Protein AF-A0A250XSL9-F1 (afdb_monomer_lite)

InterPro domains:
  IPR002489 Glutamate synthase, alpha subunit, C-terminal [PF01493] (192-427)
  IPR002489 Glutamate synthase, alpha subunit, C-terminal [cd00982] (194-427)
  IPR006005 Glutamate synthase, NADH/NADPH, small subunit 1 [TIGR01317] (537-1019)
  IPR009051 Alpha-helical ferredoxin [G3DSA:1.10.1060.10] (529-684)
  IPR023753 FAD/NAD(P)-binding domain [PF07992] (685-1005)
  IPR028261 Dihydroprymidine dehydrogenase domain II [PF14691] (569-672)
  IPR036188 FAD/NAD(P)-binding domain superfamily [G3DSA:3.50.50.60] (685-757)
  IPR036188 FAD/NAD(P)-binding domain superfamily [G3DSA:3.50.50.60] (784-949)
  IPR036188 FAD/NAD(P)-binding domain superfamily [SSF51905] (682-1017)
  IPR036485 Glutamate synthase, alpha subunit, C-terminal domain superfamily [G3DSA:2.160.20.60] (180-446)
  IPR036485 Glutamate synthase, alpha subunit, C-terminal domain superfamily [SSF69336] (193-435)
  IPR051394 Glutamate Synthase [PTHR43100] (193-1020)

Structure (mmCIF, N/CA/C/O backbone):
data_AF-A0A250XSL9-F1
#
_entry.id   AF-A0A250XSL9-F1
#
loop_
_atom_site.group_PDB
_atom_site.id
_atom_site.type_symbol
_atom_site.label_atom_id
_atom_site.label_alt_id
_atom_site.label_comp_id
_atom_site.label_asym_id
_atom_site.label_entity_id
_atom_site.label_seq_id
_atom_site.pdbx_PDB_ins_code
_atom_site.Cartn_x
_atom_site.Cartn_y
_atom_site.Cartn_z
_atom_site.occupancy
_atom_site.B_iso_or_equiv
_atom_site.auth_seq_id
_atom_site.auth_comp_id
_atom_site.auth_asym_id
_atom_site.auth_atom_id
_atom_site.pdbx_PDB_model_num
ATOM 1 N N . GLN A 1 1 ? -48.350 6.895 -41.390 1.00 48.62 1 GLN A N 1
ATOM 2 C CA . GLN A 1 1 ? -46.940 6.586 -41.063 1.00 48.62 1 GLN A CA 1
ATOM 3 C C . GLN A 1 1 ? -46.169 6.403 -42.369 1.00 48.62 1 GLN A C 1
ATOM 5 O O . GLN A 1 1 ? -46.777 5.903 -43.307 1.00 48.62 1 GLN A O 1
ATOM 10 N N . GLY A 1 2 ? -44.898 6.821 -42.458 1.00 54.97 2 GLY A N 1
ATOM 11 C CA . GLY A 1 2 ? -44.020 6.515 -43.608 1.00 54.97 2 GLY A CA 1
ATOM 12 C C . GLY A 1 2 ? -44.234 7.331 -44.894 1.00 54.97 2 GLY A C 1
ATOM 13 O O . GLY A 1 2 ? -43.899 6.854 -45.973 1.00 54.97 2 GLY A O 1
ATOM 14 N N . VAL A 1 3 ? -44.820 8.529 -44.810 1.00 55.56 3 VAL A N 1
ATOM 15 C CA . VAL A 1 3 ? -45.172 9.363 -45.979 1.00 55.56 3 VAL A CA 1
ATOM 16 C C . VAL A 1 3 ? -44.108 10.444 -46.201 1.00 55.56 3 VAL A C 1
ATOM 18 O O . VAL A 1 3 ? -43.655 11.047 -45.232 1.00 55.56 3 VAL A O 1
ATOM 21 N N . SER A 1 4 ? -43.739 10.728 -47.453 1.00 50.84 4 SER A N 1
ATOM 22 C CA . SER A 1 4 ? -42.897 11.870 -47.840 1.00 50.84 4 SER A CA 1
ATOM 23 C C . SER A 1 4 ? -43.729 12.920 -48.588 1.00 50.84 4 SER A C 1
ATOM 25 O O . SER A 1 4 ? -44.455 12.607 -49.528 1.00 50.84 4 SER A O 1
ATOM 27 N N . GLY A 1 5 ? -43.676 14.178 -48.143 1.00 51.62 5 GLY A N 1
ATOM 28 C CA . GLY A 1 5 ? -44.474 15.269 -48.717 1.00 51.62 5 GLY A CA 1
ATOM 29 C C . GLY A 1 5 ? -44.348 16.574 -47.926 1.00 51.62 5 GLY A C 1
ATOM 30 O O . GLY A 1 5 ? -43.840 16.576 -46.808 1.00 51.62 5 GLY A O 1
ATOM 31 N N . CYS A 1 6 ? -44.792 17.703 -48.488 1.00 49.88 6 CYS A N 1
ATOM 32 C CA . CYS A 1 6 ? -44.500 19.026 -47.913 1.00 49.88 6 CYS A CA 1
ATOM 33 C C . CYS A 1 6 ? -45.161 19.288 -46.542 1.00 49.88 6 CYS A C 1
ATOM 35 O O . CYS A 1 6 ? -44.522 19.899 -45.686 1.00 49.88 6 CYS A O 1
ATOM 37 N N . ALA A 1 7 ? -46.395 18.821 -46.305 1.00 60.50 7 ALA A N 1
ATOM 38 C CA . ALA A 1 7 ? -47.134 19.075 -45.056 1.00 60.50 7 ALA A CA 1
ATOM 39 C C . ALA A 1 7 ? -48.167 17.972 -44.711 1.00 60.50 7 ALA A C 1
ATOM 41 O O . ALA A 1 7 ? -49.375 18.212 -44.744 1.00 60.50 7 ALA A O 1
ATOM 42 N N . PRO A 1 8 ? -47.734 16.732 -44.429 1.00 63.97 8 PRO A N 1
ATOM 43 C CA . PRO A 1 8 ? -48.654 15.667 -44.038 1.00 63.97 8 PRO A CA 1
ATOM 44 C C . PRO A 1 8 ? -49.251 15.940 -42.648 1.00 63.97 8 PRO A C 1
ATOM 46 O O . PRO A 1 8 ? -48.515 16.192 -41.693 1.00 63.97 8 PRO A O 1
ATOM 49 N N . SER A 1 9 ? -50.582 15.869 -42.536 1.00 67.88 9 SER A N 1
ATOM 50 C CA . SER A 1 9 ? -51.320 16.171 -41.303 1.00 67.88 9 SER A CA 1
ATOM 51 C C . SER A 1 9 ? -52.315 15.071 -40.925 1.00 67.88 9 SER A C 1
ATOM 53 O O . SER A 1 9 ? -52.887 14.406 -41.789 1.00 67.88 9 SER A O 1
ATOM 55 N N . ALA A 1 10 ? -52.511 14.876 -39.620 1.00 69.75 10 ALA A N 1
ATOM 56 C CA . ALA A 1 10 ? -53.559 14.028 -39.059 1.00 69.75 10 ALA A CA 1
ATOM 57 C C . ALA A 1 10 ? -54.443 14.872 -38.134 1.00 69.75 10 ALA A C 1
ATOM 59 O O . ALA A 1 10 ? -53.939 15.461 -37.178 1.00 69.75 10 ALA A O 1
ATOM 60 N N . VAL A 1 11 ? -55.748 14.934 -38.419 1.00 73.12 11 VAL A N 1
ATOM 61 C CA . VAL A 1 11 ? -56.700 15.790 -37.694 1.00 73.12 11 VAL A CA 1
ATOM 62 C C . VAL A 1 11 ? -57.873 14.963 -37.177 1.00 73.12 11 VAL A C 1
ATOM 64 O O . VAL A 1 11 ? -58.508 14.240 -37.943 1.00 73.12 11 VAL A O 1
ATOM 67 N N . VAL A 1 12 ? -58.177 15.089 -35.884 1.00 61.97 12 VAL A N 1
ATOM 68 C CA . VAL A 1 12 ? -59.376 14.522 -35.250 1.00 61.97 12 VAL A CA 1
ATOM 69 C C . VAL A 1 12 ? -60.209 15.661 -34.671 1.00 61.97 12 VAL A C 1
ATOM 71 O O . VAL A 1 12 ? -59.727 16.406 -33.819 1.00 61.97 12 VAL A O 1
ATOM 74 N N . GLN A 1 13 ? -61.459 15.800 -35.120 1.00 69.00 13 GLN A N 1
ATOM 75 C CA . GLN A 1 13 ? -62.315 16.926 -34.744 1.00 69.00 13 GLN A CA 1
ATOM 76 C C . GLN A 1 13 ? -63.750 16.490 -34.420 1.00 69.00 13 GLN A C 1
ATOM 78 O O . GLN A 1 13 ? -64.330 15.700 -35.161 1.00 69.00 13 GLN A O 1
ATOM 83 N N . GLY A 1 14 ? -64.328 17.018 -33.332 1.00 50.34 14 GLY A N 1
ATOM 84 C CA . GLY A 1 14 ? -65.764 16.881 -33.030 1.00 50.34 14 GLY A CA 1
ATOM 85 C C . GLY A 1 14 ? -66.221 15.501 -32.538 1.00 50.34 14 GLY A C 1
ATOM 86 O O . GLY A 1 14 ? -67.365 15.119 -32.771 1.00 50.34 14 GLY A O 1
ATOM 87 N N . VAL A 1 15 ? -65.338 14.728 -31.898 1.00 58.12 15 VAL A N 1
ATOM 88 C CA . VAL A 1 15 ? -65.595 13.327 -31.511 1.00 58.12 15 VAL A CA 1
ATOM 89 C C . VAL A 1 15 ? -65.925 13.203 -30.017 1.00 58.12 15 VAL A C 1
ATOM 91 O O . VAL A 1 15 ? -65.317 13.872 -29.180 1.00 58.12 15 VAL A O 1
ATOM 94 N N . THR A 1 16 ? -66.841 12.294 -29.665 1.00 54.81 16 THR A N 1
ATOM 95 C CA . THR A 1 16 ? -67.102 11.862 -28.279 1.00 54.81 16 THR A CA 1
ATOM 96 C C . THR A 1 16 ? -66.730 10.386 -28.123 1.00 54.81 16 THR A C 1
ATOM 98 O O . THR A 1 16 ? -67.286 9.531 -28.808 1.00 54.81 16 THR A O 1
ATOM 101 N N . GLY A 1 17 ? -65.769 10.069 -27.252 1.00 51.25 17 GLY A N 1
ATOM 102 C CA . GLY A 1 17 ? -65.262 8.701 -27.062 1.00 51.25 17 GLY A CA 1
ATOM 103 C C . GLY A 1 17 ? -64.106 8.638 -26.059 1.00 51.25 17 GLY A C 1
ATOM 104 O O . GLY A 1 17 ? -63.530 9.664 -25.716 1.00 51.25 17 GLY A O 1
ATOM 105 N N . CYS A 1 18 ? -63.755 7.451 -25.551 1.00 51.97 18 CYS A N 1
ATOM 106 C CA . CYS A 1 18 ? -62.866 7.336 -24.383 1.00 51.97 18 CYS A CA 1
ATOM 107 C C . CYS A 1 18 ? -61.423 7.840 -24.609 1.00 51.97 18 CYS A C 1
ATOM 109 O O . CYS A 1 18 ? -60.856 8.436 -23.694 1.00 51.97 18 CYS A O 1
ATOM 111 N N . ALA A 1 19 ? -60.831 7.640 -25.793 1.00 62.50 19 ALA A N 1
ATOM 112 C CA . ALA A 1 19 ? -59.433 8.012 -26.066 1.00 62.50 19 ALA A CA 1
ATOM 113 C C . ALA A 1 19 ? -59.150 8.274 -27.564 1.00 62.50 19 ALA A C 1
ATOM 115 O O . ALA A 1 19 ? -58.441 7.500 -28.206 1.00 62.50 19 ALA A O 1
ATOM 116 N N . PRO A 1 20 ? -59.730 9.320 -28.176 1.00 65.44 20 PRO A N 1
ATOM 117 C CA . PRO A 1 20 ? -59.428 9.659 -29.565 1.00 65.44 20 PRO A CA 1
ATOM 118 C C . PRO A 1 20 ? -58.014 10.253 -29.695 1.00 65.44 20 PRO A C 1
ATOM 120 O O . PRO A 1 20 ? -57.646 11.162 -28.950 1.00 65.44 20 PRO A O 1
ATOM 123 N N . SER A 1 21 ? -57.230 9.754 -30.656 1.00 72.31 21 SER A N 1
ATOM 124 C CA . SER A 1 21 ? -55.819 10.126 -30.837 1.00 72.31 21 SER A CA 1
ATOM 125 C C . SER A 1 21 ? -55.468 10.449 -32.291 1.00 72.31 21 SER A C 1
ATOM 127 O O . SER A 1 21 ? -55.815 9.679 -33.189 1.00 72.31 21 SER A O 1
ATOM 129 N N . ALA A 1 22 ? -54.716 11.528 -32.520 1.00 72.00 22 ALA A N 1
ATOM 130 C CA . ALA A 1 22 ? -54.089 11.839 -33.807 1.00 72.00 22 ALA A CA 1
ATOM 131 C C . ALA A 1 22 ? -52.579 11.561 -33.728 1.00 72.00 22 ALA A C 1
ATOM 133 O O . ALA A 1 22 ? -51.896 12.125 -32.874 1.00 72.00 22 ALA A O 1
ATOM 134 N N . ILE A 1 23 ? -52.048 10.698 -34.603 1.00 73.75 23 ILE A N 1
ATOM 135 C CA . ILE A 1 23 ? -50.639 10.268 -34.553 1.00 73.75 23 ILE A CA 1
ATOM 136 C C . ILE A 1 23 ? -49.973 10.431 -35.923 1.00 73.75 23 ILE A C 1
ATOM 138 O O . ILE A 1 23 ? -50.426 9.864 -36.919 1.00 73.75 23 ILE A O 1
ATOM 142 N N . VAL A 1 24 ? -48.847 11.148 -35.956 1.00 64.00 24 VAL A N 1
ATOM 143 C CA . VAL A 1 24 ? -47.956 11.257 -37.120 1.00 64.00 24 VAL A CA 1
ATOM 144 C C . VAL A 1 24 ? -46.586 10.692 -36.750 1.00 64.00 24 VAL A C 1
ATOM 146 O O . VAL A 1 24 ? -45.933 11.176 -35.833 1.00 64.00 24 VAL A O 1
ATOM 149 N N . GLN A 1 25 ? -46.129 9.660 -37.462 1.00 72.81 25 GLN A N 1
ATOM 150 C CA . GLN A 1 25 ? -44.879 8.973 -37.121 1.00 72.81 25 GLN A CA 1
ATOM 151 C C . GLN A 1 25 ? -44.081 8.549 -38.357 1.00 72.81 25 GLN A C 1
ATOM 153 O O . GLN A 1 25 ? -44.661 8.049 -39.330 1.00 72.81 25 GLN A O 1
ATOM 158 N N . GLY A 1 26 ? -42.756 8.736 -38.291 1.00 53.38 26 GLY A N 1
ATOM 159 C CA . GLY A 1 26 ? -41.801 8.303 -39.317 1.00 53.38 26 GLY A CA 1
ATOM 160 C C . GLY A 1 26 ? -41.967 9.055 -40.636 1.00 53.38 26 GLY A C 1
ATOM 161 O O . GLY A 1 26 ? -42.234 8.433 -41.662 1.00 53.38 26 GLY A O 1
ATOM 162 N N . VAL A 1 27 ? -41.915 10.388 -40.598 1.00 62.56 27 VAL A N 1
ATOM 163 C CA . VAL A 1 27 ? -42.241 11.263 -41.738 1.00 62.56 27 VAL A CA 1
ATOM 164 C C . VAL A 1 27 ? -41.108 12.254 -42.005 1.00 62.56 27 VAL A C 1
ATOM 166 O O . VAL A 1 27 ? -40.530 12.812 -41.073 1.00 62.56 27 VAL A O 1
ATOM 169 N N . THR A 1 28 ? -40.825 12.505 -43.285 1.00 55.66 28 THR A N 1
ATOM 170 C CA . THR A 1 28 ? -39.905 13.555 -43.744 1.00 55.66 28 THR A CA 1
ATOM 171 C C . THR A 1 28 ? -40.695 14.584 -44.552 1.00 55.66 28 THR A C 1
ATOM 173 O O . THR A 1 28 ? -41.270 14.256 -45.592 1.00 55.66 28 THR A O 1
ATOM 176 N N . GLY A 1 29 ? -40.764 15.822 -44.060 1.00 54.59 29 GLY A N 1
ATOM 177 C CA . GLY A 1 29 ? -41.597 16.881 -44.640 1.00 54.59 29 GLY A CA 1
ATOM 178 C C . GLY A 1 29 ? -41.395 18.225 -43.943 1.00 54.59 29 GLY A C 1
ATOM 179 O O . GLY A 1 29 ? -40.876 18.271 -42.832 1.00 54.59 29 GLY A O 1
ATOM 180 N N . CYS A 1 30 ? -41.777 19.337 -44.575 1.00 54.44 30 CYS A N 1
ATOM 181 C CA . CYS A 1 30 ? -41.442 20.678 -44.077 1.00 54.44 30 CYS A CA 1
ATOM 182 C C . CYS A 1 30 ? -42.168 21.034 -42.765 1.00 54.44 30 CYS A C 1
ATOM 184 O O . CYS A 1 30 ? -41.543 21.610 -41.872 1.00 54.44 30 CYS A O 1
ATOM 186 N N . ALA A 1 31 ? -43.450 20.671 -42.630 1.00 63.19 31 ALA A N 1
ATOM 187 C CA . ALA A 1 31 ? -44.263 20.982 -41.446 1.00 63.19 31 ALA A CA 1
ATOM 188 C C . ALA A 1 31 ? -45.351 19.919 -41.173 1.00 63.19 31 ALA A C 1
ATOM 190 O O . ALA A 1 31 ? -46.532 20.160 -41.428 1.00 63.19 31 ALA A O 1
ATOM 191 N N . PRO A 1 32 ? -44.984 18.711 -40.716 1.00 66.94 32 PRO A N 1
ATOM 192 C CA . PRO A 1 32 ? -45.971 17.694 -40.369 1.00 66.94 32 PRO A CA 1
ATOM 193 C C . PRO A 1 32 ? -46.682 18.023 -39.048 1.00 66.94 32 PRO A C 1
ATOM 195 O O . PRO A 1 32 ? -46.034 18.453 -38.090 1.00 66.94 32 PRO A O 1
ATOM 198 N N . SER A 1 33 ? -47.999 17.794 -38.986 1.00 71.75 33 SER A N 1
ATOM 199 C CA . SER A 1 33 ? -48.820 18.181 -37.829 1.00 71.75 33 SER A CA 1
ATOM 200 C C . SER A 1 33 ? -49.833 17.122 -37.378 1.00 71.75 33 SER A C 1
ATOM 202 O O . SER A 1 33 ? -50.491 16.470 -38.189 1.00 71.75 33 SER A O 1
ATOM 204 N N . ALA A 1 34 ? -49.979 16.963 -36.061 1.00 71.94 34 ALA A N 1
ATOM 205 C CA . ALA A 1 34 ? -51.049 16.183 -35.439 1.00 71.94 34 ALA A CA 1
ATOM 206 C C . ALA A 1 34 ? -51.965 17.125 -34.647 1.00 71.94 34 ALA A C 1
ATOM 208 O O . ALA A 1 34 ? -51.485 17.850 -33.776 1.00 71.94 34 ALA A O 1
ATOM 209 N N . ILE A 1 35 ? -53.266 17.135 -34.949 1.00 71.69 35 ILE A N 1
ATOM 210 C CA . ILE A 1 35 ? -54.221 18.088 -34.366 1.00 71.69 35 ILE A CA 1
ATOM 211 C C . ILE A 1 35 ? -55.448 17.350 -33.819 1.00 71.69 35 ILE A C 1
ATOM 213 O O . ILE A 1 35 ? -56.091 16.585 -34.537 1.00 71.69 35 ILE A O 1
ATOM 217 N N . VAL A 1 36 ? -55.804 17.612 -32.560 1.00 61.25 36 VAL A N 1
ATOM 218 C CA . VAL A 1 36 ? -57.059 17.151 -31.942 1.00 61.25 36 VAL A CA 1
ATOM 219 C C . VAL A 1 36 ? -57.853 18.355 -31.443 1.00 61.25 36 VAL A C 1
ATOM 221 O O . VAL A 1 36 ? -57.357 19.113 -30.609 1.00 61.25 36 VAL A O 1
ATOM 224 N N . GLN A 1 37 ? -59.083 18.544 -31.931 1.00 67.38 37 GLN A N 1
ATOM 225 C CA . GLN A 1 37 ? -59.864 19.751 -31.639 1.00 67.38 37 GLN A CA 1
ATOM 226 C C . GLN A 1 37 ? -61.344 19.478 -31.332 1.00 67.38 37 GLN A C 1
ATOM 228 O O . GLN A 1 37 ? -62.014 18.746 -32.058 1.00 67.38 37 GLN A O 1
ATOM 233 N N . GLY A 1 38 ? -61.896 20.109 -30.290 1.00 50.44 38 GLY A N 1
ATOM 234 C CA . GLY A 1 38 ? -63.342 20.061 -30.017 1.00 50.44 38 GLY A CA 1
ATOM 235 C C . GLY A 1 38 ? -63.841 18.674 -29.601 1.00 50.44 38 GLY A C 1
ATOM 236 O O . GLY A 1 38 ? -64.804 18.171 -30.174 1.00 50.44 38 GLY A O 1
ATOM 237 N N . VAL A 1 39 ? -63.146 18.023 -28.665 1.00 60.72 39 VAL A N 1
ATOM 238 C CA . VAL A 1 39 ? -63.369 16.616 -28.284 1.00 60.72 39 VAL A CA 1
ATOM 239 C C . VAL A 1 39 ? -63.772 16.497 -26.812 1.00 60.72 39 VAL A C 1
ATOM 241 O O . VAL A 1 39 ? -63.227 17.191 -25.952 1.00 60.72 39 VAL A O 1
ATOM 244 N N . THR A 1 40 ? -64.674 15.560 -26.507 1.00 54.50 40 THR A N 1
ATOM 245 C CA . THR A 1 40 ? -65.027 15.175 -25.129 1.00 54.50 40 THR A CA 1
ATOM 246 C C . THR A 1 40 ? -64.695 13.698 -24.904 1.00 54.50 40 THR A C 1
ATOM 248 O O . THR A 1 40 ? -65.285 12.820 -25.535 1.00 54.50 40 THR A O 1
ATOM 251 N N . GLY A 1 41 ? -63.729 13.411 -24.030 1.00 52.97 41 GLY A N 1
ATOM 252 C CA . GLY A 1 41 ? -63.187 12.060 -23.840 1.00 52.97 41 GLY A CA 1
ATOM 253 C C . GLY A 1 41 ? -62.185 11.974 -22.689 1.00 52.97 41 GLY A C 1
ATOM 254 O O . GLY A 1 41 ? -61.660 12.993 -22.261 1.00 52.97 41 GLY A O 1
ATOM 255 N N . CYS A 1 42 ? -61.903 10.780 -22.160 1.00 55.34 42 CYS A N 1
ATOM 256 C CA . CYS A 1 42 ? -61.097 10.628 -20.940 1.00 55.34 42 CYS A CA 1
ATOM 257 C C . CYS A 1 42 ? -59.626 11.052 -21.124 1.00 55.34 42 CYS A C 1
ATOM 259 O O . CYS A 1 42 ? -59.078 11.713 -20.241 1.00 55.34 42 CYS A O 1
ATOM 261 N N . ALA A 1 43 ? -58.998 10.708 -22.254 1.00 63.78 43 ALA A N 1
ATOM 262 C CA . ALA A 1 43 ? -57.583 11.008 -22.516 1.00 63.78 43 ALA A CA 1
ATOM 263 C C . ALA A 1 43 ? -57.277 11.201 -24.018 1.00 63.78 43 ALA A C 1
ATOM 265 O O . ALA A 1 43 ? -56.677 10.328 -24.647 1.00 63.78 43 ALA A O 1
ATOM 266 N N . PRO A 1 44 ? -57.726 12.302 -24.640 1.00 64.94 44 PRO A N 1
ATOM 267 C CA . PRO A 1 44 ? -57.413 12.573 -26.040 1.00 64.94 44 PRO A CA 1
ATOM 268 C C . PRO A 1 44 ? -55.957 13.033 -26.220 1.00 64.94 44 PRO A C 1
ATOM 270 O O . PRO A 1 44 ? -55.442 13.795 -25.399 1.00 64.94 44 PRO A O 1
ATOM 273 N N . SER A 1 45 ? -55.295 12.593 -27.296 1.00 74.06 45 SER A N 1
ATOM 274 C CA . SER A 1 45 ? -53.858 12.838 -27.501 1.00 74.06 45 SER A CA 1
ATOM 275 C C . SER A 1 45 ? -53.465 13.189 -28.940 1.00 74.06 45 SER A C 1
ATOM 277 O O . SER A 1 45 ? -53.976 12.621 -29.906 1.00 74.06 45 SER A O 1
ATOM 279 N N . ALA A 1 46 ? -52.521 14.121 -29.088 1.00 68.06 46 ALA A N 1
ATOM 280 C CA . ALA A 1 46 ? -51.854 14.426 -30.355 1.00 68.06 46 ALA A CA 1
ATOM 281 C C . ALA A 1 46 ? -50.363 14.078 -30.243 1.00 68.06 46 ALA A C 1
ATOM 283 O O . ALA A 1 46 ? -49.678 14.585 -29.355 1.00 68.06 46 ALA A O 1
ATOM 284 N N . VAL A 1 47 ? -49.849 13.220 -31.128 1.00 71.19 47 VAL A N 1
ATOM 285 C CA . VAL A 1 47 ? -48.464 12.725 -31.048 1.00 71.19 47 VAL A CA 1
ATOM 286 C C . VAL A 1 47 ? -47.750 12.856 -32.389 1.00 71.19 47 VAL A C 1
ATOM 288 O O . VAL A 1 47 ? -48.237 12.371 -33.411 1.00 71.19 47 VAL A O 1
ATOM 291 N N . VAL A 1 48 ? -46.559 13.460 -32.374 1.00 60.97 48 VAL A N 1
ATOM 292 C CA . VAL A 1 48 ? -45.627 13.483 -33.509 1.00 60.97 48 VAL A CA 1
ATOM 293 C C . VAL A 1 48 ? -44.300 12.847 -33.097 1.00 60.97 48 VAL A C 1
ATOM 295 O O . VAL A 1 48 ? -43.654 13.311 -32.160 1.00 60.97 48 VAL A O 1
ATOM 298 N N . GLN A 1 49 ? -43.868 11.787 -33.786 1.00 69.62 49 GLN A N 1
ATOM 299 C CA . GLN A 1 49 ? -42.686 11.019 -33.373 1.00 69.62 49 GLN A CA 1
ATOM 300 C C . GLN A 1 49 ? -41.776 10.611 -34.540 1.00 69.62 49 GLN A C 1
ATOM 302 O O . GLN A 1 49 ? -42.246 10.104 -35.560 1.00 69.62 49 GLN A O 1
ATOM 307 N N . GLY A 1 50 ? -40.457 10.769 -34.374 1.00 51.31 50 GLY A N 1
ATOM 308 C CA . GLY A 1 50 ? -39.465 10.290 -35.347 1.00 51.31 50 GLY A CA 1
ATOM 309 C C . GLY A 1 50 ? -39.548 11.030 -36.682 1.00 51.31 50 GLY A C 1
ATOM 310 O O . GLY A 1 50 ? -39.794 10.415 -37.720 1.00 51.31 50 GLY A O 1
ATOM 311 N N . VAL A 1 51 ? -39.420 12.358 -36.645 1.00 59.66 51 VAL A N 1
ATOM 312 C CA . VAL A 1 51 ? -39.649 13.245 -37.796 1.00 59.66 51 VAL A CA 1
ATOM 313 C C . VAL A 1 51 ? -38.422 14.104 -38.086 1.00 59.66 51 VAL A C 1
ATOM 315 O O . VAL A 1 51 ? -37.794 14.645 -37.176 1.00 59.66 51 VAL A O 1
ATOM 318 N N . THR A 1 52 ? -38.133 14.296 -39.373 1.00 56.59 52 THR A N 1
ATOM 319 C CA . THR A 1 52 ? -37.134 15.261 -39.855 1.00 56.59 52 THR A CA 1
ATOM 320 C C . THR A 1 52 ? -37.844 16.326 -40.688 1.00 56.59 52 THR A C 1
ATOM 322 O O . THR A 1 52 ? -38.399 16.020 -41.746 1.00 56.59 52 THR A O 1
ATOM 325 N N . GLY A 1 53 ? -37.880 17.565 -40.196 1.00 55.38 53 GLY A N 1
ATOM 326 C CA . GLY A 1 53 ? -38.692 18.638 -40.777 1.00 55.38 53 GLY A CA 1
ATOM 327 C C . GLY A 1 53 ? -38.481 19.987 -40.094 1.00 55.38 53 GLY A C 1
ATOM 328 O O . GLY A 1 53 ? -38.014 20.036 -38.962 1.00 55.38 53 GLY A O 1
ATOM 329 N N . CYS A 1 54 ? -38.801 21.097 -40.760 1.00 55.34 54 CYS A N 1
ATOM 330 C CA . CYS A 1 54 ? -38.458 22.439 -40.271 1.00 55.34 54 CYS A CA 1
ATOM 331 C C . CYS A 1 54 ? -39.237 22.838 -39.005 1.00 55.34 54 CYS A C 1
ATOM 333 O O . CYS A 1 54 ? -38.642 23.408 -38.089 1.00 55.34 54 CYS A O 1
ATOM 335 N N . ALA A 1 55 ? -40.538 22.529 -38.945 1.00 63.19 55 ALA A N 1
ATOM 336 C CA . ALA A 1 55 ? -41.412 22.909 -37.830 1.00 63.19 55 ALA A CA 1
ATOM 337 C C . ALA A 1 55 ? -42.553 21.893 -37.605 1.00 63.19 55 ALA A C 1
ATOM 339 O O . ALA A 1 55 ? -43.699 22.158 -37.974 1.00 63.19 55 ALA A O 1
ATOM 340 N N . PRO A 1 56 ? -42.267 20.698 -37.060 1.00 65.12 56 PRO A N 1
ATOM 341 C CA . PRO A 1 56 ? -43.318 19.744 -36.727 1.00 65.12 56 PRO A CA 1
ATOM 342 C C . PRO A 1 56 ? -44.098 20.187 -35.482 1.00 65.12 56 PRO A C 1
ATOM 344 O O . PRO A 1 56 ? -43.499 20.692 -34.528 1.00 65.12 56 PRO A O 1
ATOM 347 N N . SER A 1 57 ? -45.419 19.972 -35.479 1.00 70.88 57 SER A N 1
ATOM 348 C CA . SER A 1 57 ? -46.291 20.429 -34.390 1.00 70.88 57 SER A CA 1
ATOM 349 C C . SER A 1 57 ? -47.337 19.410 -33.934 1.00 70.88 57 SER A C 1
ATOM 351 O O . SER A 1 57 ? -47.960 18.718 -34.740 1.00 70.88 57 SER A O 1
ATOM 353 N N . ALA A 1 58 ? -47.558 19.332 -32.620 1.00 68.38 58 ALA A N 1
ATOM 354 C CA . ALA A 1 58 ? -48.676 18.594 -32.031 1.00 68.38 58 ALA A CA 1
ATOM 355 C C . ALA A 1 58 ? -49.576 19.558 -31.250 1.00 68.38 58 ALA A C 1
ATOM 357 O O . ALA A 1 58 ? -49.099 20.273 -30.366 1.00 68.38 58 ALA A O 1
ATOM 358 N N . ILE A 1 59 ? -50.866 19.598 -31.588 1.00 69.75 59 ILE A N 1
ATOM 359 C CA . ILE A 1 59 ? -51.809 20.592 -31.065 1.00 69.75 59 ILE A CA 1
ATOM 360 C C . ILE A 1 59 ? -53.066 19.902 -30.529 1.00 69.75 59 ILE A C 1
ATOM 362 O O . ILE A 1 59 ? -53.711 19.133 -31.241 1.00 69.75 59 ILE A O 1
ATOM 366 N N . VAL A 1 60 ? -53.446 20.216 -29.289 1.00 59.53 60 VAL A N 1
ATOM 367 C CA . VAL A 1 60 ? -54.734 19.820 -28.699 1.00 59.53 60 VAL A CA 1
ATOM 368 C C . VAL A 1 60 ? -55.489 21.068 -28.248 1.00 59.53 60 VAL A C 1
ATOM 370 O O . VAL A 1 60 ? -54.980 21.831 -27.427 1.00 59.53 60 VAL A O 1
ATOM 373 N N . GLN A 1 61 ? -56.700 21.291 -28.767 1.00 61.00 61 GLN A N 1
ATOM 374 C CA . GLN A 1 61 ? -57.434 22.537 -28.523 1.00 61.00 61 GLN A CA 1
ATOM 375 C C . GLN A 1 61 ? -58.933 22.335 -28.255 1.00 61.00 61 GLN A C 1
ATOM 377 O O . GLN A 1 61 ? -59.616 21.626 -28.991 1.00 61.00 61 GLN A O 1
ATOM 382 N N . GLY A 1 62 ? -59.481 23.005 -27.235 1.00 49.34 62 GLY A N 1
ATOM 383 C CA . GLY A 1 62 ? -60.929 23.006 -26.978 1.00 49.34 62 GLY A CA 1
ATOM 384 C C . GLY A 1 6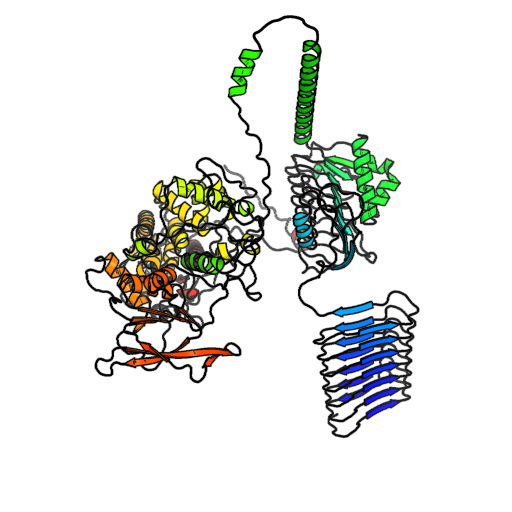2 ? -61.461 21.639 -26.541 1.00 49.34 62 GLY A C 1
ATOM 385 O O . GLY A 1 62 ? -62.338 21.082 -27.197 1.00 49.34 62 GLY A O 1
ATOM 386 N N . VAL A 1 63 ? -60.887 21.064 -25.482 1.00 58.62 63 VAL A N 1
ATOM 387 C CA . VAL A 1 63 ? -61.150 19.680 -25.052 1.00 58.62 63 VAL A CA 1
ATOM 388 C C . VAL A 1 63 ? -61.645 19.619 -23.607 1.00 58.62 63 VAL A C 1
ATOM 390 O O . VAL A 1 63 ? -61.131 20.317 -22.733 1.00 58.62 63 VAL A O 1
ATOM 393 N N . THR A 1 64 ? -62.595 18.721 -23.338 1.00 53.81 64 THR A N 1
ATOM 394 C CA . THR A 1 64 ? -63.052 18.389 -21.978 1.00 53.81 64 THR A CA 1
ATOM 395 C C . THR A 1 64 ? -62.746 16.920 -21.679 1.00 53.81 64 THR A C 1
ATOM 397 O O . THR A 1 64 ? -63.306 16.027 -22.316 1.00 53.81 64 THR A O 1
ATOM 400 N N . GLY A 1 65 ? -61.832 16.658 -20.740 1.00 52.84 65 GLY A N 1
ATOM 401 C CA . GLY A 1 65 ? -61.298 15.312 -20.501 1.00 52.84 65 GLY A CA 1
ATOM 402 C C . GLY A 1 65 ? -60.325 15.227 -19.328 1.00 52.84 65 GLY A C 1
ATOM 403 O O . GLY A 1 65 ? -59.752 16.235 -18.943 1.00 52.84 65 GLY A O 1
ATOM 404 N N . CYS A 1 66 ? -60.112 14.047 -18.740 1.00 55.28 66 CYS A N 1
ATOM 405 C CA . CYS A 1 66 ? -59.308 13.902 -17.517 1.00 55.28 66 CYS A CA 1
ATOM 406 C C . CYS A 1 66 ? -57.821 14.254 -17.720 1.00 55.28 66 CYS A C 1
ATOM 408 O O . CYS A 1 66 ? -57.251 14.958 -16.883 1.00 55.28 66 CYS A O 1
ATOM 410 N N . SER A 1 67 ? -57.204 13.806 -18.821 1.00 63.25 67 SER A N 1
ATOM 411 C CA . SER A 1 67 ? -55.757 13.975 -19.059 1.00 63.25 67 SER A CA 1
ATOM 412 C C . SER A 1 67 ? -55.405 14.100 -20.549 1.00 63.25 67 SER A C 1
ATOM 414 O O . SER A 1 67 ? -54.892 13.149 -21.140 1.00 63.25 67 SER A O 1
ATOM 416 N N . PRO A 1 68 ? -55.706 15.233 -21.204 1.00 62.59 68 PRO A N 1
ATOM 417 C CA . PRO A 1 68 ? -55.324 15.430 -22.598 1.00 62.59 68 PRO A CA 1
ATOM 418 C C . PRO A 1 68 ? -53.827 15.746 -22.747 1.00 62.59 68 PRO A C 1
ATOM 420 O O . PRO A 1 68 ? -53.264 16.461 -21.916 1.00 62.59 68 PRO A O 1
ATOM 423 N N . SER A 1 69 ? -53.186 15.245 -23.809 1.00 71.69 69 SER A N 1
ATOM 424 C CA . SER A 1 69 ? -51.735 15.399 -24.008 1.00 71.69 69 SER A CA 1
ATOM 425 C C . SER A 1 69 ? -51.315 15.728 -25.444 1.00 71.69 69 SER A C 1
ATOM 427 O O . SER A 1 69 ? -51.870 15.205 -26.411 1.00 71.69 69 SER A O 1
ATOM 429 N N . ALA A 1 70 ? -50.300 16.584 -25.588 1.00 63.88 70 ALA A N 1
ATOM 430 C CA . ALA A 1 70 ? -49.618 16.830 -26.861 1.00 63.88 70 ALA A CA 1
ATOM 431 C C . ALA A 1 70 ? -48.126 16.499 -26.731 1.00 63.88 70 ALA A C 1
ATOM 433 O O . ALA A 1 70 ? -47.446 17.019 -25.845 1.00 63.88 70 ALA A O 1
ATOM 434 N N . ILE A 1 71 ? -47.613 15.622 -27.597 1.00 68.81 71 ILE A N 1
ATOM 435 C CA . ILE A 1 71 ? -46.260 15.064 -27.470 1.00 68.81 71 ILE A CA 1
ATOM 436 C C . ILE A 1 71 ? -45.510 15.171 -28.798 1.00 68.81 71 ILE A C 1
ATOM 438 O O . ILE A 1 71 ? -46.000 14.720 -29.834 1.00 68.81 71 ILE A O 1
ATOM 442 N N . VAL A 1 72 ? -44.291 15.712 -28.753 1.00 60.50 72 VAL A N 1
ATOM 443 C CA . VAL A 1 72 ? -43.319 15.663 -29.855 1.00 60.50 72 VAL A CA 1
ATOM 444 C C . VAL A 1 72 ? -42.045 14.976 -29.364 1.00 60.50 72 VAL A C 1
ATOM 446 O O . VAL A 1 72 ? -41.425 15.431 -28.403 1.00 60.50 72 VAL A O 1
ATOM 449 N N . GLN A 1 73 ? -41.630 13.888 -30.021 1.00 65.12 73 GLN A N 1
ATOM 450 C CA . GLN A 1 73 ? -40.479 13.095 -29.574 1.00 65.12 73 GLN A CA 1
ATOM 451 C C . GLN A 1 73 ? -39.560 12.648 -30.719 1.00 65.12 73 GLN A C 1
ATOM 453 O O . GLN A 1 73 ? -40.023 12.145 -31.743 1.00 65.12 73 GLN A O 1
ATOM 458 N N . GLY A 1 74 ? -38.242 12.772 -30.524 1.00 48.47 74 GLY A N 1
ATOM 459 C CA . GLY A 1 74 ? -37.237 12.266 -31.469 1.00 48.47 74 GLY A CA 1
ATOM 460 C C . GLY A 1 74 ? -37.251 13.021 -32.798 1.00 48.47 74 GLY A C 1
ATOM 461 O O . GLY A 1 74 ? -37.516 12.428 -33.845 1.00 48.47 74 GLY A O 1
ATOM 462 N N . VAL A 1 75 ? -37.030 14.336 -32.748 1.00 58.62 75 VAL A N 1
ATOM 463 C CA . VAL A 1 75 ? -37.148 15.233 -33.908 1.00 58.62 75 VAL A CA 1
ATOM 464 C C . VAL A 1 75 ? -35.839 15.961 -34.192 1.00 58.62 75 VAL A C 1
ATOM 466 O O . VAL A 1 75 ? -35.198 16.497 -33.289 1.00 58.62 75 VAL A O 1
ATOM 469 N N . THR A 1 76 ? -35.495 16.058 -35.475 1.00 53.69 76 THR A N 1
ATOM 470 C CA . THR A 1 76 ? -34.415 16.922 -35.972 1.00 53.69 76 THR A CA 1
ATOM 471 C C . THR A 1 76 ? -35.030 18.013 -36.847 1.00 53.69 76 THR A C 1
ATOM 473 O O . THR A 1 76 ? -35.551 17.724 -37.928 1.00 53.69 76 THR A O 1
ATOM 476 N N . GLY A 1 77 ? -35.033 19.257 -36.363 1.00 54.06 77 GLY A N 1
ATOM 477 C CA . GLY A 1 77 ? -35.807 20.346 -36.967 1.00 54.06 77 GLY A CA 1
ATOM 478 C C . GLY A 1 77 ? -35.603 21.694 -36.281 1.00 54.06 77 GLY A C 1
ATOM 479 O O . GLY A 1 77 ? -35.210 21.742 -35.122 1.00 54.06 77 GLY A O 1
ATOM 480 N N . CYS A 1 78 ? -35.854 22.805 -36.976 1.00 52.06 78 CYS A N 1
ATOM 481 C CA . CYS A 1 78 ? -35.484 24.140 -36.489 1.00 52.06 78 CYS A CA 1
ATOM 482 C C . CYS A 1 78 ? -36.313 24.604 -35.277 1.00 52.06 78 CYS A C 1
ATOM 484 O O . CYS A 1 78 ? -35.741 25.173 -34.345 1.00 52.06 78 CYS A O 1
ATOM 486 N N . ALA A 1 79 ? -37.630 24.362 -35.282 1.00 58.81 79 ALA A N 1
ATOM 487 C CA . ALA A 1 79 ? -38.543 24.843 -34.239 1.00 58.81 79 ALA A CA 1
ATOM 488 C C . ALA A 1 79 ? -39.758 23.910 -34.038 1.00 58.81 79 ALA A C 1
ATOM 490 O O . ALA A 1 79 ? -40.863 24.231 -34.481 1.00 58.81 79 ALA A O 1
ATOM 491 N N . PRO A 1 80 ? -39.583 22.728 -33.421 1.00 60.22 80 PRO A N 1
ATOM 492 C CA . PRO A 1 80 ? -40.717 21.878 -33.078 1.00 60.22 80 PRO A CA 1
ATOM 493 C C . PRO A 1 80 ? -41.532 22.475 -31.925 1.00 60.22 80 PRO A C 1
ATOM 495 O O . PRO A 1 80 ? -40.955 22.999 -30.968 1.00 60.22 80 PRO A O 1
ATOM 498 N N . SER A 1 81 ? -42.862 22.363 -32.000 1.00 65.19 81 SER A N 1
ATOM 499 C CA . SER A 1 81 ? -43.765 22.936 -30.995 1.00 65.19 81 SER A CA 1
ATOM 500 C C . SER A 1 81 ? -44.893 21.995 -30.564 1.00 65.19 81 SER A C 1
ATOM 502 O O . SER A 1 81 ? -45.518 21.309 -31.373 1.00 65.19 81 SER A O 1
ATOM 504 N N . THR A 1 82 ? -45.186 21.975 -29.264 1.00 56.75 82 THR A N 1
ATOM 505 C CA . THR A 1 82 ? -46.386 21.326 -28.710 1.00 56.75 82 THR A CA 1
ATOM 506 C C . THR A 1 82 ? -47.265 22.356 -28.030 1.00 56.75 82 THR A C 1
ATOM 508 O O . THR A 1 82 ? -46.769 23.110 -27.190 1.00 56.75 82 THR A O 1
ATOM 511 N N . ILE A 1 83 ? -48.559 22.369 -28.355 1.00 64.19 83 ILE A N 1
ATOM 512 C CA . ILE A 1 83 ? -49.516 23.333 -27.803 1.00 64.19 83 ILE A CA 1
ATOM 513 C C . ILE A 1 83 ? -50.748 22.602 -27.265 1.00 64.19 83 ILE A C 1
ATOM 515 O O . ILE A 1 83 ? -51.397 21.850 -27.992 1.00 64.19 83 ILE A O 1
ATOM 519 N N . VAL A 1 84 ? -51.105 22.865 -26.007 1.00 57.44 84 VAL A N 1
ATOM 520 C CA . VAL A 1 84 ? -52.404 22.488 -25.428 1.00 57.44 84 VAL A CA 1
ATOM 521 C C . VAL A 1 84 ? -53.132 23.759 -25.002 1.00 57.44 84 VAL A C 1
ATOM 523 O O . VAL A 1 84 ? -52.631 24.500 -24.154 1.00 57.44 84 VAL A O 1
ATOM 526 N N . GLN A 1 85 ? -54.309 24.025 -25.580 1.00 52.62 85 GLN A N 1
ATOM 527 C CA . GLN A 1 85 ? -55.019 25.289 -25.362 1.00 52.62 85 GLN A CA 1
ATOM 528 C C . GLN A 1 85 ? -56.530 25.129 -25.137 1.00 52.62 85 GLN A C 1
ATOM 530 O O . GLN A 1 85 ? -57.210 24.432 -25.886 1.00 52.62 85 GLN A O 1
ATOM 535 N N . GLY A 1 86 ? -57.089 25.827 -24.142 1.00 46.22 86 GLY A N 1
ATOM 536 C CA . GLY A 1 86 ? -58.542 25.861 -23.917 1.00 46.22 86 GLY A CA 1
ATOM 537 C C . GLY A 1 86 ? -59.101 24.515 -23.449 1.00 46.22 86 GLY A C 1
ATOM 538 O O . GLY A 1 86 ? -59.962 23.939 -24.113 1.00 46.22 86 GLY A O 1
ATOM 539 N N . VAL A 1 87 ? -58.573 23.984 -22.343 1.00 57.03 87 VAL A N 1
ATOM 540 C CA . VAL A 1 87 ? -58.901 22.641 -21.835 1.00 57.03 87 VAL A CA 1
ATOM 541 C C . VAL A 1 87 ? -59.518 22.698 -20.440 1.00 57.03 87 VAL A C 1
ATOM 543 O O . VAL A 1 87 ? -59.024 23.404 -19.561 1.00 57.03 87 VAL A O 1
ATOM 546 N N . THR A 1 88 ? -60.544 21.879 -20.208 1.00 51.53 88 THR A N 1
ATOM 547 C CA . THR A 1 88 ? -61.110 21.623 -18.874 1.00 51.53 88 THR A CA 1
ATOM 548 C C . THR A 1 88 ? -60.859 20.162 -18.496 1.00 51.53 88 THR A C 1
ATOM 550 O O . THR A 1 88 ? -61.439 19.258 -19.102 1.00 51.53 88 THR A O 1
ATOM 553 N N . GLY A 1 89 ? -59.960 19.913 -17.538 1.00 51.22 89 GLY A N 1
ATOM 554 C CA . GLY A 1 89 ? -59.440 18.568 -17.268 1.00 51.22 89 GLY A CA 1
ATOM 555 C C . GLY A 1 89 ? -58.473 18.476 -16.091 1.00 51.22 89 GLY A C 1
ATOM 556 O O . GLY A 1 89 ? -57.869 19.470 -15.722 1.00 51.22 89 GLY A O 1
ATOM 557 N N . CYS A 1 90 ? -58.297 17.300 -15.482 1.00 53.03 90 CYS A N 1
ATOM 558 C CA . CYS A 1 90 ? -57.534 17.150 -14.235 1.00 53.03 90 CYS A CA 1
ATOM 559 C C . CYS A 1 90 ? -56.024 17.406 -14.393 1.00 53.03 90 CYS A C 1
ATOM 561 O O . CYS A 1 90 ? -55.446 18.069 -13.534 1.00 53.03 90 CYS A O 1
ATOM 563 N N . ALA A 1 91 ? -55.389 16.906 -15.458 1.00 58.50 91 ALA A N 1
ATOM 564 C CA . ALA A 1 91 ? -53.936 17.013 -15.652 1.00 58.50 91 ALA A CA 1
ATOM 565 C C . ALA A 1 91 ? -53.542 17.031 -17.143 1.00 58.50 91 ALA A C 1
ATOM 567 O O . ALA A 1 91 ? -53.154 15.994 -17.687 1.00 58.50 91 ALA A O 1
ATOM 568 N N . PRO A 1 92 ? -53.687 18.168 -17.844 1.00 58.47 92 PRO A N 1
ATOM 569 C CA . PRO A 1 92 ? -53.208 18.283 -19.215 1.00 58.47 92 PRO A CA 1
ATOM 570 C C . PRO A 1 92 ? -51.681 18.422 -19.275 1.00 58.47 92 PRO A C 1
ATOM 572 O O . PRO A 1 92 ? -51.095 19.113 -18.440 1.00 58.47 92 PRO A O 1
ATOM 575 N N . SER A 1 93 ? -51.042 17.808 -20.275 1.00 64.69 93 SER A N 1
ATOM 576 C CA . SER A 1 93 ? -49.578 17.822 -20.412 1.00 64.69 93 SER A CA 1
ATOM 577 C C . SER A 1 93 ? -49.080 18.101 -21.833 1.00 64.69 93 SER A C 1
ATOM 579 O O . SER A 1 93 ? -49.629 17.612 -22.823 1.00 64.69 93 SER A O 1
ATOM 581 N N . THR A 1 94 ? -47.996 18.871 -21.939 1.00 55.88 94 THR A N 1
ATOM 582 C CA . THR A 1 94 ? -47.212 19.022 -23.176 1.00 55.88 94 THR A CA 1
ATOM 583 C C . THR A 1 94 ? -45.788 18.541 -22.964 1.00 55.88 94 THR A C 1
ATOM 585 O O . THR A 1 94 ? -45.143 18.962 -22.002 1.00 55.88 94 THR A O 1
ATOM 588 N N . ILE A 1 95 ? -45.283 17.690 -23.860 1.00 63.50 95 ILE A N 1
ATOM 589 C CA . ILE A 1 95 ? -43.938 17.109 -23.751 1.00 63.50 95 ILE A CA 1
ATOM 590 C C . ILE A 1 95 ? -43.185 17.255 -25.073 1.00 63.50 95 ILE A C 1
ATOM 592 O O . ILE A 1 95 ? -43.633 16.757 -26.107 1.00 63.50 95 ILE A O 1
ATOM 596 N N . VAL A 1 96 ? -41.997 17.860 -25.016 1.00 56.66 96 VAL A N 1
ATOM 597 C CA . VAL A 1 96 ? -41.010 17.854 -26.103 1.00 56.66 96 VAL A CA 1
ATOM 598 C C . VAL A 1 96 ? -39.756 17.125 -25.628 1.00 56.66 96 VAL A C 1
ATOM 600 O O . VAL A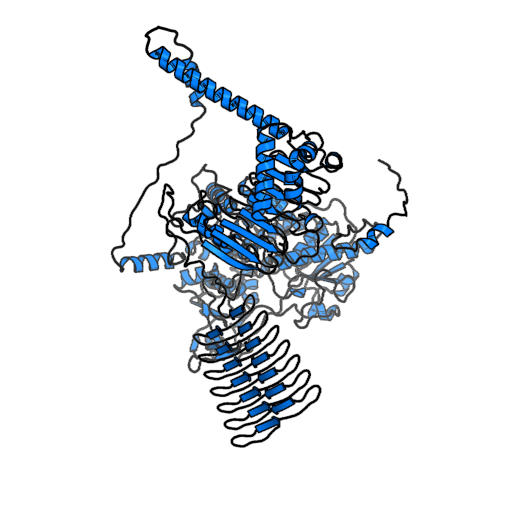 1 96 ? -39.095 17.580 -24.694 1.00 56.66 96 VAL A O 1
ATOM 603 N N . GLN A 1 97 ? -39.412 15.995 -26.252 1.00 56.47 97 GLN A N 1
ATOM 604 C CA . GLN A 1 97 ? -38.314 15.145 -25.775 1.00 56.47 97 GLN A CA 1
ATOM 605 C C . GLN A 1 97 ? -37.380 14.658 -26.891 1.00 56.47 97 GLN A C 1
ATOM 607 O O . GLN A 1 97 ? -37.831 14.154 -27.920 1.00 56.47 97 GLN A O 1
ATOM 612 N N . GLY A 1 98 ? -36.065 14.746 -26.668 1.00 45.72 98 GLY A N 1
ATOM 613 C CA . GLY A 1 98 ? -35.056 14.218 -27.596 1.00 45.72 98 GLY A CA 1
ATOM 614 C C . GLY A 1 98 ? -35.022 14.987 -28.917 1.00 45.72 98 GLY A C 1
ATOM 615 O O . GLY A 1 98 ? -35.276 14.412 -29.976 1.00 45.72 98 GLY A O 1
ATOM 616 N N . VAL A 1 99 ? -34.768 16.296 -28.844 1.00 56.25 99 VAL A N 1
ATOM 617 C CA . VAL A 1 99 ? -34.809 17.207 -29.998 1.00 56.25 99 VAL A CA 1
ATOM 618 C C . VAL A 1 99 ? -33.447 17.843 -30.254 1.00 56.25 99 VAL A C 1
ATOM 620 O O . VAL A 1 99 ? -32.808 18.370 -29.344 1.00 56.25 99 VAL A O 1
ATOM 623 N N . THR A 1 100 ? -33.046 17.877 -31.523 1.00 51.34 100 THR A N 1
ATOM 624 C CA . THR A 1 100 ? -31.900 18.664 -31.997 1.00 51.34 100 THR A CA 1
ATOM 625 C C . THR A 1 100 ? -32.425 19.787 -32.891 1.00 51.34 100 THR A C 1
ATOM 627 O O . THR A 1 100 ? -32.909 19.525 -33.995 1.00 51.34 100 THR A O 1
ATOM 630 N N . GLY A 1 101 ? -32.396 21.027 -32.394 1.00 51.78 101 GLY A N 1
ATOM 631 C CA . GLY A 1 101 ? -33.099 22.156 -33.013 1.00 51.78 101 GLY A CA 1
ATOM 632 C C . GLY A 1 101 ? -32.868 23.486 -32.299 1.00 51.78 101 GLY A C 1
ATOM 633 O O . GLY A 1 101 ? -32.481 23.509 -31.136 1.00 51.78 101 GLY A O 1
ATOM 634 N N . CYS A 1 102 ? -33.089 24.611 -32.982 1.00 47.50 102 CYS A N 1
ATOM 635 C CA . CYS A 1 102 ? -32.690 25.929 -32.478 1.00 47.50 102 CYS A CA 1
ATOM 636 C C . CYS A 1 102 ? -33.568 26.431 -31.319 1.00 47.50 102 CYS A C 1
ATOM 638 O O . CYS A 1 102 ? -33.026 26.984 -30.361 1.00 47.50 102 CYS A O 1
ATOM 640 N N . ALA A 1 103 ? -34.891 26.234 -31.395 1.00 56.97 103 ALA A N 1
ATOM 641 C CA . ALA A 1 103 ? -35.847 26.772 -30.419 1.00 56.97 103 ALA A CA 1
ATOM 642 C C . ALA A 1 103 ? -37.099 25.881 -30.250 1.00 56.97 103 ALA A C 1
ATOM 644 O O . ALA A 1 103 ? -38.175 26.229 -30.741 1.00 56.97 103 ALA A O 1
ATOM 645 N N . PRO A 1 104 ? -36.991 24.708 -29.600 1.00 58.84 104 PRO A N 1
ATOM 646 C CA . PRO A 1 104 ? -38.167 23.909 -29.270 1.00 58.84 104 PRO A CA 1
ATOM 647 C C . PRO A 1 104 ? -39.034 24.595 -28.203 1.00 58.84 104 PRO A C 1
ATOM 649 O O . PRO A 1 104 ? -38.503 25.140 -27.228 1.00 58.84 104 PRO A O 1
ATOM 652 N N . SER A 1 105 ? -40.360 24.536 -28.366 1.00 60.78 105 SER A N 1
ATOM 653 C CA . SER A 1 105 ? -41.315 25.154 -27.436 1.00 60.78 105 SER A CA 1
ATOM 654 C C . SER A 1 105 ? -42.447 24.217 -27.008 1.00 60.78 105 SER A C 1
ATOM 656 O O . SER A 1 105 ? -43.077 23.540 -27.823 1.00 60.78 105 SER A O 1
ATOM 658 N N . ALA A 1 106 ? -42.730 24.197 -25.705 1.00 59.31 106 ALA A N 1
ATOM 659 C CA . ALA A 1 106 ? -43.875 23.501 -25.126 1.00 59.31 106 ALA A CA 1
ATOM 660 C C . ALA A 1 106 ? -44.777 24.503 -24.395 1.00 59.31 106 ALA A C 1
ATOM 662 O O . ALA A 1 106 ? -44.340 25.167 -23.450 1.00 59.31 106 ALA A O 1
ATOM 663 N N . VAL A 1 107 ? -46.029 24.640 -24.841 1.00 59.09 107 VAL A N 1
ATOM 664 C CA . VAL A 1 107 ? -46.943 25.690 -24.371 1.00 59.09 107 VAL A CA 1
ATOM 665 C C . VAL A 1 107 ? -48.275 25.104 -23.913 1.00 59.09 107 VAL A C 1
ATOM 667 O O . VAL A 1 107 ? -48.990 24.472 -24.689 1.00 59.09 107 VAL A O 1
ATOM 670 N N . VAL A 1 108 ? -48.647 25.395 -22.666 1.00 56.47 108 VAL A N 1
ATOM 671 C CA . VAL A 1 108 ? -49.982 25.122 -22.115 1.00 56.47 108 VAL A CA 1
ATOM 672 C C . VAL A 1 108 ? -50.667 26.449 -21.799 1.00 56.47 108 VAL A C 1
ATOM 674 O O . VAL A 1 108 ? -50.143 27.236 -21.009 1.00 56.47 108 VAL A O 1
ATOM 677 N N . GLN A 1 109 ? -51.836 26.714 -22.391 1.00 49.88 109 GLN A N 1
ATOM 678 C CA . GLN A 1 109 ? -52.512 28.008 -22.237 1.00 49.88 109 GLN A CA 1
ATOM 679 C C . GLN A 1 109 ? -54.033 27.898 -22.038 1.00 49.88 109 GLN A C 1
ATOM 681 O O . GLN A 1 109 ? -54.723 27.216 -22.790 1.00 49.88 109 GLN A O 1
ATOM 686 N N . GLY A 1 110 ? -54.591 28.620 -21.062 1.00 44.53 110 GLY A N 1
ATOM 687 C CA . GLY A 1 110 ? -56.047 28.693 -20.862 1.00 44.53 110 GLY A CA 1
ATOM 688 C C . GLY A 1 110 ? -56.653 27.368 -20.388 1.00 44.53 110 GLY A C 1
ATOM 689 O O . GLY A 1 110 ? -57.488 26.786 -21.082 1.00 44.53 110 GLY A O 1
ATOM 690 N N . VAL A 1 111 ? -56.201 26.869 -19.235 1.00 54.41 111 VAL A N 1
ATOM 691 C CA . VAL A 1 111 ? -56.602 25.566 -18.677 1.00 54.41 111 VAL A CA 1
ATOM 692 C C . VAL A 1 111 ? -57.314 25.728 -17.335 1.00 54.41 111 VAL A C 1
ATOM 694 O O . VAL A 1 111 ? -56.845 26.450 -16.456 1.00 54.41 111 VAL A O 1
ATOM 697 N N . THR A 1 112 ? -58.395 24.976 -17.136 1.00 50.53 112 THR A N 1
ATOM 698 C CA . THR A 1 112 ? -59.053 24.808 -15.830 1.00 50.53 112 THR A CA 1
ATOM 699 C C . THR A 1 112 ? -58.854 23.363 -15.361 1.00 50.53 112 THR A C 1
ATOM 701 O O . THR A 1 112 ? -59.449 22.448 -15.936 1.00 50.53 112 THR A O 1
ATOM 704 N N . GLY A 1 113 ? -57.975 23.140 -14.374 1.00 50.09 113 GLY A N 1
ATOM 705 C CA . GLY A 1 113 ? -57.463 21.799 -14.053 1.00 50.09 113 GLY A CA 1
ATOM 706 C C . GLY A 1 113 ? -56.474 21.714 -12.887 1.00 50.09 113 GLY A C 1
ATOM 707 O O . GLY A 1 113 ? -55.834 22.700 -12.552 1.00 50.09 113 GLY A O 1
ATOM 708 N N . CYS A 1 114 ? -56.330 20.537 -12.268 1.00 48.66 114 CYS A N 1
ATOM 709 C CA . CYS A 1 114 ? -55.639 20.355 -10.982 1.00 48.66 114 CYS A CA 1
ATOM 710 C C . CYS A 1 114 ? -54.105 20.281 -11.028 1.00 48.66 114 CYS A C 1
ATOM 712 O O . CYS A 1 114 ? -53.527 20.392 -9.954 1.00 48.66 114 CYS A O 1
ATOM 714 N N . ALA A 1 115 ? -53.474 20.005 -12.179 1.00 56.09 115 ALA A N 1
ATOM 715 C CA . ALA A 1 115 ? -52.009 19.920 -12.321 1.00 56.09 115 ALA A CA 1
ATOM 716 C C . ALA A 1 115 ? -51.547 19.952 -13.800 1.00 56.09 115 ALA A C 1
ATOM 718 O O . ALA A 1 115 ? -51.165 18.914 -14.350 1.00 56.09 115 ALA A O 1
ATOM 719 N N . PRO A 1 116 ? -51.615 21.095 -14.506 1.00 56.78 116 PRO A N 1
ATOM 720 C CA . PRO A 1 116 ? -51.075 21.185 -15.862 1.00 56.78 116 PRO A CA 1
ATOM 721 C C . PRO A 1 116 ? -49.537 21.177 -15.874 1.00 56.78 116 PRO A C 1
ATOM 723 O O . PRO A 1 116 ? -48.914 21.859 -15.056 1.00 56.78 116 PRO A O 1
ATOM 726 N N . SER A 1 117 ? -48.925 20.463 -16.826 1.00 59.75 117 SER A N 1
ATOM 727 C CA . SER A 1 117 ? -47.461 20.359 -16.954 1.00 59.75 117 SER A CA 1
ATOM 728 C C . SER A 1 117 ? -46.940 20.659 -18.363 1.00 59.75 117 SER A C 1
ATOM 730 O O . SER A 1 117 ? -47.494 20.206 -19.366 1.00 59.75 117 SER A O 1
ATOM 732 N N . SER A 1 118 ? -45.840 21.411 -18.440 1.00 53.56 118 SER A N 1
ATOM 733 C CA . SER A 1 118 ? -45.082 21.645 -19.674 1.00 53.56 118 SER A CA 1
ATOM 734 C C . SER A 1 118 ? -43.626 21.216 -19.492 1.00 53.56 118 SER A C 1
ATOM 736 O O . SER A 1 118 ? -42.936 21.715 -18.602 1.00 53.56 118 SER A O 1
ATOM 738 N N . ILE A 1 119 ? -43.167 20.255 -20.300 1.00 58.19 119 ILE A N 1
ATOM 739 C CA . ILE A 1 119 ? -41.871 19.588 -20.127 1.00 58.19 119 ILE A CA 1
ATOM 740 C C . ILE A 1 119 ? -41.069 19.632 -21.429 1.00 58.19 119 ILE A C 1
ATOM 742 O O . ILE A 1 119 ? -41.542 19.196 -22.479 1.00 58.19 119 ILE A O 1
ATOM 746 N N . VAL A 1 120 ? -39.819 20.089 -21.335 1.00 53.06 120 VAL A N 1
ATOM 747 C CA . VAL A 1 120 ? -38.820 20.008 -22.408 1.00 53.06 120 VAL A CA 1
ATOM 748 C C . VAL A 1 120 ? -37.590 19.259 -21.888 1.00 53.06 120 VAL A C 1
ATOM 750 O O . VAL A 1 120 ? -36.941 19.710 -20.943 1.00 53.06 120 VAL A O 1
ATOM 753 N N . GLN A 1 121 ? -37.254 18.110 -22.484 1.00 51.84 121 GLN A N 1
ATOM 754 C CA . GLN A 1 121 ? -36.205 17.223 -21.962 1.00 51.84 121 GLN A CA 1
ATOM 755 C C . GLN A 1 121 ? -35.262 16.681 -23.047 1.00 51.84 121 GLN A C 1
ATOM 757 O O . GLN A 1 121 ? -35.702 16.188 -24.085 1.00 51.84 121 GLN A O 1
ATOM 762 N N . GLY A 1 122 ? -33.951 16.710 -22.789 1.00 43.62 122 GLY A N 1
ATOM 763 C CA . GLY A 1 122 ? -32.940 16.137 -23.689 1.00 43.62 122 GLY A CA 1
ATOM 764 C C . GLY A 1 122 ? -32.831 16.901 -25.010 1.00 43.62 122 GLY A C 1
ATOM 765 O O . GLY A 1 122 ? -33.089 16.341 -26.077 1.00 43.62 122 GLY A O 1
ATOM 766 N N . VAL A 1 123 ? -32.502 18.193 -24.923 1.00 50.62 123 VAL A N 1
ATOM 767 C CA . VAL A 1 123 ? -32.423 19.107 -26.071 1.00 50.62 123 VAL A CA 1
ATOM 768 C C . VAL A 1 123 ? -30.996 19.602 -26.277 1.00 50.62 123 VAL A C 1
ATOM 770 O O . VAL A 1 123 ? -30.349 20.080 -25.345 1.00 50.62 123 VAL A O 1
ATOM 773 N N . THR A 1 124 ? -30.540 19.577 -27.527 1.00 48.84 124 THR A N 1
ATOM 774 C CA . THR A 1 124 ? -29.302 20.241 -27.959 1.00 48.84 124 THR A CA 1
ATOM 775 C C . THR A 1 124 ? -29.688 21.417 -28.860 1.00 48.84 124 THR A C 1
ATOM 777 O O . THR A 1 124 ? -30.139 21.205 -29.988 1.00 48.84 124 THR A O 1
ATOM 780 N N . GLY A 1 125 ? -29.598 22.650 -28.344 1.00 47.06 125 GLY A N 1
ATOM 781 C CA . GLY A 1 125 ? -30.179 23.839 -28.983 1.00 47.06 125 GLY A CA 1
ATOM 782 C C . GLY A 1 125 ? -29.982 25.138 -28.193 1.00 47.06 125 GLY A C 1
ATOM 783 O O . GLY A 1 125 ? -29.607 25.103 -27.025 1.00 47.06 125 GLY A O 1
ATOM 784 N N . CYS A 1 126 ? -30.228 26.289 -28.830 1.00 42.25 126 CYS A N 1
ATOM 785 C CA . CYS A 1 126 ? -29.818 27.597 -28.303 1.00 42.25 126 CYS A CA 1
ATOM 786 C C . CYS A 1 126 ? -30.830 28.277 -27.367 1.00 42.25 126 CYS A C 1
ATOM 788 O O . CYS A 1 126 ? -30.421 29.197 -26.675 1.00 42.25 126 CYS A O 1
ATOM 790 N N . ALA A 1 127 ? -32.120 27.904 -27.373 1.00 53.06 127 ALA A N 1
ATOM 791 C CA . ALA A 1 127 ? -33.137 28.542 -26.519 1.00 53.06 127 ALA A CA 1
ATOM 792 C C . ALA A 1 127 ? -34.427 27.697 -26.356 1.00 53.06 127 ALA A C 1
ATOM 794 O O . ALA A 1 127 ? -35.471 28.050 -26.914 1.00 53.06 127 ALA A O 1
ATOM 795 N N . PRO A 1 128 ? -34.404 26.558 -25.637 1.00 55.19 128 PRO A N 1
ATOM 796 C CA . PRO A 1 128 ? -35.631 25.824 -25.324 1.00 55.19 128 PRO A CA 1
ATOM 797 C C . PRO A 1 128 ? -36.536 26.622 -24.367 1.00 55.19 128 PRO A C 1
ATOM 799 O O . PRO A 1 128 ? -36.043 27.253 -23.425 1.00 55.19 128 PRO A O 1
ATOM 802 N N . SER A 1 129 ? -37.857 26.563 -24.586 1.00 55.22 129 SER A N 1
ATOM 803 C CA . SER A 1 129 ? -38.850 27.241 -23.735 1.00 55.22 129 SER A CA 1
ATOM 804 C C . SER A 1 129 ? -40.009 26.334 -23.314 1.00 55.22 129 SER A C 1
ATOM 806 O O . SER A 1 129 ? -40.606 25.633 -24.134 1.00 55.22 129 SER A O 1
ATOM 808 N N . ALA A 1 130 ? -40.342 26.373 -22.021 1.00 54.84 130 ALA A N 1
ATOM 809 C CA . ALA A 1 130 ? -41.537 25.747 -21.457 1.00 54.84 130 ALA A CA 1
ATOM 810 C C . ALA A 1 130 ? -42.416 26.830 -20.815 1.00 54.84 130 ALA A C 1
ATOM 812 O O . ALA A 1 130 ? -41.976 27.536 -19.902 1.00 54.84 130 ALA A O 1
ATOM 813 N N . ILE A 1 131 ? -43.643 26.989 -21.317 1.00 54.81 131 ILE A N 1
ATOM 814 C CA . ILE A 1 131 ? -44.549 28.078 -20.931 1.00 54.81 131 ILE A CA 1
ATOM 815 C C . ILE A 1 131 ? -45.888 27.508 -20.460 1.00 54.81 131 ILE A C 1
ATOM 817 O O . ILE A 1 131 ? -46.513 26.708 -21.158 1.00 54.81 131 ILE A O 1
ATOM 821 N N . VAL A 1 132 ? -46.350 27.964 -19.294 1.00 52.47 132 VAL A N 1
ATOM 822 C CA . VAL A 1 132 ? -47.690 27.685 -18.758 1.00 52.47 132 VAL A CA 1
ATOM 823 C C . VAL A 1 132 ? -48.372 29.012 -18.416 1.00 52.47 132 VAL A C 1
ATOM 825 O O . VAL A 1 132 ? -47.897 29.747 -17.547 1.00 52.47 132 VAL A O 1
ATOM 828 N N . GLN A 1 133 ? -49.477 29.349 -19.091 1.00 45.78 133 GLN A N 1
ATOM 829 C CA . GLN A 1 133 ? -50.112 30.668 -18.956 1.00 45.78 133 GLN A CA 1
ATOM 830 C C . GLN A 1 133 ? -51.644 30.609 -18.830 1.00 45.78 133 GLN A C 1
ATOM 832 O O . GLN A 1 133 ? -52.323 29.937 -19.603 1.00 45.78 133 GLN A O 1
ATOM 837 N N . GLY A 1 134 ? -52.212 31.364 -17.883 1.00 40.97 134 GLY A N 1
ATOM 838 C CA . GLY A 1 134 ? -53.669 31.484 -17.709 1.00 40.97 134 GLY A CA 1
ATOM 839 C C . GLY A 1 134 ? -54.327 30.191 -17.216 1.00 40.97 134 GLY A C 1
ATOM 840 O O . GLY A 1 134 ? -55.164 29.616 -17.912 1.00 40.97 134 GLY A O 1
ATOM 841 N N . VAL A 1 135 ? -53.914 29.720 -16.035 1.00 50.78 135 VAL A N 1
ATOM 842 C CA . VAL A 1 135 ? -54.397 28.477 -15.408 1.00 50.78 135 VAL A CA 1
ATOM 843 C C . VAL A 1 135 ? -55.231 28.782 -14.166 1.00 50.78 135 VAL A C 1
ATOM 845 O O . VAL A 1 135 ? -54.822 29.570 -13.310 1.00 50.78 135 VAL A O 1
ATOM 848 N N . THR A 1 136 ? -56.359 28.087 -14.025 1.00 44.59 136 THR A N 1
ATOM 849 C CA . THR A 1 136 ? -57.181 28.086 -12.806 1.00 44.59 136 THR A CA 1
ATOM 850 C C . THR A 1 136 ? -57.184 26.674 -12.201 1.00 44.59 136 THR A C 1
ATOM 852 O O . THR A 1 136 ? -57.837 25.776 -12.738 1.00 44.59 136 THR A O 1
ATOM 855 N N . GLY A 1 137 ? -56.423 26.463 -11.115 1.00 46.22 137 GLY A N 1
ATOM 856 C CA . GLY A 1 137 ? -56.279 25.176 -10.410 1.00 46.22 137 GLY A CA 1
ATOM 857 C C . GLY A 1 137 ? -54.970 25.037 -9.607 1.00 46.22 137 GLY A C 1
ATOM 858 O O . GLY A 1 137 ? -54.268 26.027 -9.409 1.00 46.22 137 GLY A O 1
ATOM 859 N N . CYS A 1 138 ? -54.657 23.839 -9.094 1.00 45.44 138 CYS A N 1
ATOM 860 C CA . CYS A 1 138 ? -53.505 23.603 -8.205 1.00 45.44 138 CYS A CA 1
ATOM 861 C C . CYS A 1 138 ? -52.204 23.290 -8.989 1.00 45.44 138 CYS A C 1
ATOM 863 O O . CYS A 1 138 ? -52.240 22.699 -10.059 1.00 45.44 138 CYS A O 1
ATOM 865 N N . SER A 1 139 ? -51.042 23.707 -8.475 1.00 51.75 139 SER A N 1
ATOM 866 C CA . SER A 1 139 ? -49.704 23.187 -8.842 1.00 51.75 139 SER A CA 1
ATOM 867 C C . SER A 1 139 ? -49.339 23.059 -10.344 1.00 51.75 139 SER A C 1
ATOM 869 O O . SER A 1 139 ? -48.976 21.968 -10.791 1.00 51.75 139 SER A O 1
ATOM 871 N N . PRO A 1 140 ? -49.362 24.141 -11.148 1.00 49.56 140 PRO A N 1
ATOM 872 C CA . PRO A 1 140 ? -48.779 24.112 -12.493 1.00 49.56 140 PRO A CA 1
ATOM 873 C C . PRO A 1 140 ? -47.248 23.918 -12.450 1.00 49.56 140 PRO A C 1
ATOM 875 O O . PRO A 1 140 ? -46.573 24.487 -11.582 1.00 49.56 140 PRO A O 1
ATOM 878 N N . SER A 1 141 ? -46.690 23.156 -13.403 1.00 53.84 141 SER A N 1
ATOM 879 C CA . SER A 1 141 ? -45.240 22.915 -13.522 1.00 53.84 141 SER A CA 1
ATOM 880 C C . SER A 1 141 ? -44.684 23.202 -14.923 1.00 53.84 141 SER A C 1
ATOM 882 O O . SER A 1 141 ? -45.264 22.814 -15.940 1.00 53.84 141 SER A O 1
ATOM 884 N N . ALA A 1 142 ? -43.531 23.878 -14.970 1.00 50.19 142 ALA A N 1
ATOM 885 C CA . ALA A 1 142 ? -42.730 24.072 -16.179 1.00 50.19 142 ALA A CA 1
ATOM 886 C C . ALA A 1 142 ? -41.301 23.555 -15.937 1.00 50.19 142 ALA A C 1
ATOM 888 O O . ALA A 1 142 ? -40.611 24.030 -15.031 1.00 50.19 142 ALA A O 1
ATOM 889 N N . ILE A 1 143 ? -40.868 22.563 -16.723 1.00 54.62 143 ILE A N 1
ATOM 890 C CA . ILE A 1 143 ? -39.616 21.824 -16.498 1.00 54.62 143 ILE A CA 1
ATOM 891 C C . ILE A 1 143 ? -38.756 21.842 -17.762 1.00 54.62 143 ILE A C 1
ATOM 893 O O . ILE A 1 143 ? -39.201 21.409 -18.827 1.00 54.62 143 ILE A O 1
ATOM 897 N N . VAL A 1 144 ? -37.500 22.280 -17.624 1.00 46.84 144 VAL A N 1
ATOM 898 C CA . VAL A 1 144 ? -36.465 22.159 -18.661 1.00 46.84 144 VAL A CA 1
ATOM 899 C C . VAL A 1 144 ? -35.274 21.382 -18.092 1.00 46.84 144 VAL A C 1
ATOM 901 O O . VAL A 1 144 ? -34.611 21.845 -17.161 1.00 46.84 144 VAL A O 1
ATOM 904 N N . GLN A 1 145 ? -34.991 20.194 -18.638 1.00 46.47 145 GLN A N 1
ATOM 905 C CA . GLN A 1 145 ? -33.987 19.272 -18.083 1.00 46.47 145 GLN A CA 1
ATOM 906 C C . GLN A 1 145 ? -33.083 18.656 -19.166 1.00 46.47 145 GLN A C 1
ATOM 908 O O . GLN A 1 145 ? -33.552 18.206 -20.211 1.00 46.47 145 GLN A O 1
ATOM 913 N N . GLY A 1 146 ? -31.772 18.589 -18.904 1.00 40.16 146 GLY A N 1
ATOM 914 C CA . GLY A 1 146 ? -30.809 17.940 -19.806 1.00 40.16 146 GLY A CA 1
ATOM 915 C C . GLY A 1 146 ? -30.543 18.733 -21.091 1.00 40.16 146 GLY A C 1
ATOM 916 O O . GLY A 1 146 ? -30.631 18.175 -22.185 1.00 40.16 146 GLY A O 1
ATOM 917 N N . VAL A 1 147 ? -30.260 20.034 -20.958 1.00 41.53 147 VAL A N 1
ATOM 918 C CA . VAL A 1 147 ? -29.962 20.944 -22.077 1.00 41.53 147 VAL A CA 1
ATOM 919 C C . VAL A 1 147 ? -28.457 21.145 -22.226 1.00 41.53 147 VAL A C 1
ATOM 921 O O . VAL A 1 147 ? -27.759 21.399 -21.249 1.00 41.53 147 VAL A O 1
ATOM 924 N N . THR A 1 148 ? -27.960 21.079 -23.461 1.00 42.81 148 THR A N 1
ATOM 925 C CA . THR A 1 148 ? -26.595 21.494 -23.830 1.00 42.81 148 THR A CA 1
ATOM 926 C C . THR A 1 148 ? -26.693 22.718 -24.749 1.00 42.81 148 THR A C 1
ATOM 928 O O . THR A 1 148 ? -26.976 22.579 -25.938 1.00 42.81 148 THR A O 1
ATOM 931 N N . GLY A 1 149 ? -26.539 23.925 -24.186 1.00 40.19 149 GLY A N 1
ATOM 932 C CA . GLY A 1 149 ? -26.709 25.212 -24.880 1.00 40.19 149 GLY A CA 1
ATOM 933 C C . GLY A 1 149 ? -26.902 26.395 -23.914 1.00 40.19 149 GLY A C 1
ATOM 934 O O . GLY A 1 149 ? -26.982 26.197 -22.704 1.00 40.19 149 GLY A O 1
ATOM 935 N N . CYS A 1 150 ? -26.947 27.630 -24.424 1.00 40.31 150 CYS A N 1
ATOM 936 C CA . CYS A 1 150 ? -27.033 28.849 -23.605 1.00 40.31 150 CYS A CA 1
ATOM 937 C C . CYS A 1 150 ? -28.492 29.215 -23.244 1.00 40.31 150 CYS A C 1
ATOM 939 O O . CYS A 1 150 ? -29.360 29.158 -24.099 1.00 40.31 150 CYS A O 1
ATOM 941 N N . ALA A 1 151 ? -28.745 29.651 -22.003 1.00 45.59 151 ALA A N 1
ATOM 942 C CA . ALA A 1 151 ? -29.952 30.385 -21.565 1.00 45.59 151 ALA A CA 1
ATOM 943 C C . ALA A 1 151 ? -31.349 29.733 -21.806 1.00 45.59 151 ALA A C 1
ATOM 945 O O . ALA A 1 151 ? -32.164 30.278 -22.555 1.00 45.59 151 ALA A O 1
ATOM 946 N N . PRO A 1 152 ? -31.693 28.611 -21.139 1.00 49.94 152 PRO A N 1
ATOM 947 C CA . PRO A 1 152 ? -33.072 28.103 -21.108 1.00 49.94 152 PRO A CA 1
ATOM 948 C C . PRO A 1 152 ? -34.031 29.068 -20.382 1.00 49.94 152 PRO A C 1
ATOM 950 O O . PRO A 1 152 ? -33.633 29.744 -19.433 1.00 49.94 152 PRO A O 1
ATOM 953 N N . SER A 1 153 ? -35.308 29.100 -20.792 1.00 49.88 153 SER A N 1
ATOM 954 C CA . SER A 1 153 ? -36.343 29.922 -20.141 1.00 49.88 153 SER A CA 1
ATOM 955 C C . SER A 1 153 ? -37.601 29.123 -19.789 1.00 49.88 153 SER A C 1
ATOM 957 O O . SER A 1 153 ? -38.103 28.311 -20.567 1.00 49.88 153 SER A O 1
ATOM 959 N N . THR A 1 154 ? -38.123 29.375 -18.594 1.00 47.59 154 THR A N 1
ATOM 960 C CA . THR A 1 154 ? -39.348 28.770 -18.058 1.00 47.59 154 THR A CA 1
ATOM 961 C C . THR A 1 154 ? -40.248 29.877 -17.526 1.00 47.59 154 THR A C 1
ATOM 963 O O . THR A 1 154 ? -39.808 30.661 -16.685 1.00 47.59 154 THR A O 1
ATOM 966 N N . ILE A 1 155 ? -41.494 29.953 -18.004 1.00 45.88 155 ILE A N 1
ATOM 967 C CA . ILE A 1 155 ? -42.448 31.003 -17.612 1.00 45.88 155 ILE A CA 1
ATOM 968 C C . ILE A 1 155 ? -43.749 30.359 -17.124 1.00 45.88 155 ILE A C 1
ATOM 970 O O . ILE A 1 155 ? -44.410 29.640 -17.872 1.00 45.88 155 ILE A O 1
ATOM 974 N N . VAL A 1 156 ? -44.138 30.672 -15.885 1.00 48.25 156 VAL A N 1
ATOM 975 C CA . VAL A 1 156 ? -45.454 30.349 -15.313 1.00 48.25 156 VAL A CA 1
ATOM 976 C C . VAL A 1 156 ? -46.126 31.664 -14.907 1.00 48.25 156 VAL A C 1
ATOM 978 O O . VAL A 1 156 ? -45.675 32.315 -13.968 1.00 48.25 156 VAL A O 1
ATOM 981 N N . GLN A 1 157 ? -47.171 32.099 -15.624 1.00 36.53 157 GLN A N 1
ATOM 982 C CA . GLN A 1 157 ? -47.782 33.426 -15.419 1.00 36.53 157 GLN A CA 1
ATOM 983 C C . GLN A 1 157 ? -49.320 33.396 -15.482 1.00 36.53 157 GLN A C 1
ATOM 985 O O . GLN A 1 157 ? -49.917 32.715 -16.314 1.00 36.53 157 GLN A O 1
ATOM 990 N N . GLY A 1 158 ? -49.985 34.170 -14.614 1.00 35.28 158 GLY A N 1
ATOM 991 C CA . GLY A 1 158 ? -51.452 34.271 -14.579 1.00 35.28 158 GLY A CA 1
ATOM 992 C C . GLY A 1 158 ? -52.154 33.078 -13.914 1.00 35.28 158 GLY A C 1
ATOM 993 O O . GLY A 1 158 ? -53.183 32.628 -14.412 1.00 35.28 158 GLY A O 1
ATOM 994 N N . VAL A 1 159 ? -51.585 32.550 -12.822 1.00 39.06 159 VAL A N 1
ATOM 995 C CA . VAL A 1 159 ? -52.148 31.447 -12.020 1.00 39.06 159 VAL A CA 1
ATOM 996 C C . VAL A 1 159 ? -53.024 32.008 -10.901 1.00 39.06 159 VAL A C 1
ATOM 998 O O . VAL A 1 159 ? -52.596 32.890 -10.161 1.00 39.06 159 VAL A O 1
ATOM 1001 N N . THR A 1 160 ? -54.237 31.481 -10.748 1.00 37.06 160 THR A N 1
ATOM 1002 C CA . THR A 1 160 ? -55.105 31.746 -9.586 1.00 37.06 160 THR A CA 1
ATOM 1003 C C . THR A 1 160 ? -55.312 30.433 -8.813 1.00 37.06 160 THR A C 1
ATOM 1005 O O . THR A 1 160 ? -56.125 29.601 -9.209 1.00 37.06 160 THR A O 1
ATOM 1008 N N . GLY A 1 161 ? -54.505 30.220 -7.757 1.00 36.88 161 GLY A N 1
ATOM 1009 C CA . GLY A 1 161 ? -54.384 28.980 -6.957 1.00 36.88 161 GLY A CA 1
ATOM 1010 C C . GLY A 1 161 ? -52.967 28.806 -6.356 1.00 36.88 161 GLY A C 1
ATOM 1011 O O . GLY A 1 161 ? -52.043 29.483 -6.798 1.00 36.88 161 GLY A O 1
ATOM 1012 N N . CYS A 1 162 ? -52.772 27.960 -5.331 1.00 37.66 162 CYS A N 1
ATOM 1013 C CA . CYS A 1 162 ? -51.503 27.846 -4.573 1.00 37.66 162 CYS A CA 1
ATOM 1014 C C . CYS A 1 162 ? -50.299 27.248 -5.356 1.00 37.66 162 CYS A C 1
ATOM 1016 O O . CYS A 1 162 ? -50.464 26.308 -6.132 1.00 37.66 162 CYS A O 1
ATOM 1018 N N . SER A 1 163 ? -49.102 27.780 -5.041 1.00 35.97 163 SER A N 1
ATOM 1019 C CA . SER A 1 163 ? -47.700 27.359 -5.307 1.00 35.97 163 SER A CA 1
ATOM 1020 C C . SER A 1 163 ? -47.322 26.812 -6.705 1.00 35.97 163 SER A C 1
ATOM 1022 O O . SER A 1 163 ? -47.404 25.601 -6.923 1.00 35.97 163 SER A O 1
ATOM 1024 N N . PRO A 1 164 ? -46.819 27.653 -7.638 1.00 39.50 164 PRO A N 1
ATOM 1025 C CA . PRO A 1 164 ? -46.202 27.202 -8.895 1.00 39.50 164 PRO A CA 1
ATOM 1026 C C . PRO A 1 164 ? -44.777 26.643 -8.689 1.00 39.50 164 PRO A C 1
ATOM 1028 O O . PRO A 1 164 ? -44.073 27.067 -7.775 1.00 39.50 164 PRO A O 1
ATOM 1031 N N . SER A 1 165 ? -44.336 25.724 -9.561 1.00 43.03 165 SER A N 1
ATOM 1032 C CA . SER A 1 165 ? -42.979 25.136 -9.551 1.00 43.03 165 SER A CA 1
ATOM 1033 C C . SER A 1 165 ? -42.248 25.364 -10.882 1.00 43.03 165 SER A C 1
ATOM 1035 O O . SER A 1 165 ? -42.822 25.171 -11.957 1.00 43.03 165 SER A O 1
ATOM 1037 N N . THR A 1 166 ? -40.974 25.763 -10.805 1.00 36.16 166 THR A N 1
ATOM 1038 C CA . THR A 1 166 ? -40.112 26.058 -11.960 1.00 36.16 166 THR A CA 1
ATOM 1039 C C . THR A 1 166 ? -38.752 25.389 -11.762 1.00 36.16 166 THR A C 1
ATOM 1041 O O . THR A 1 166 ? -38.101 25.641 -10.751 1.00 36.16 166 THR A O 1
ATOM 1044 N N . ILE A 1 167 ? -38.312 24.545 -12.704 1.00 42.94 167 ILE A N 1
ATOM 1045 C CA . ILE A 1 167 ? -37.046 23.792 -12.604 1.00 42.94 167 ILE A CA 1
ATOM 1046 C C . ILE A 1 167 ? -36.200 24.003 -13.868 1.00 42.94 167 ILE A C 1
ATOM 1048 O O . ILE A 1 167 ? -36.648 23.698 -14.976 1.00 42.94 167 ILE A O 1
ATOM 1052 N N . VAL A 1 168 ? -34.955 24.460 -13.682 1.00 35.28 168 VAL A N 1
ATOM 1053 C CA . VAL A 1 168 ? -33.897 24.514 -14.707 1.00 35.28 168 VAL A CA 1
ATOM 1054 C C . VAL A 1 168 ? -32.674 23.778 -14.160 1.00 35.28 168 VAL A C 1
ATOM 1056 O O . VAL A 1 168 ? -32.108 24.202 -13.155 1.00 35.28 168 VAL A O 1
ATOM 1059 N N . GLN A 1 169 ? -32.266 22.668 -14.785 1.00 36.72 169 GLN A N 1
ATOM 1060 C CA . GLN A 1 169 ? -31.187 21.817 -14.260 1.00 36.72 169 GLN A CA 1
ATOM 1061 C C . GLN A 1 169 ? -30.134 21.473 -15.327 1.00 36.72 169 GLN A C 1
ATOM 1063 O O . GLN A 1 169 ? -30.440 20.839 -16.342 1.00 36.72 169 GLN A O 1
ATOM 1068 N N . GLY A 1 170 ? -28.884 21.868 -15.052 1.00 32.97 170 GLY A N 1
ATOM 1069 C CA . GLY A 1 170 ? -27.679 21.508 -15.803 1.00 32.97 170 GLY A CA 1
ATOM 1070 C C . GLY A 1 170 ? -26.490 22.401 -15.438 1.00 32.97 170 GLY A C 1
ATOM 1071 O O . GLY A 1 170 ? -26.431 23.516 -15.934 1.00 32.97 170 GLY A O 1
ATOM 1072 N N . LEU A 1 171 ? -25.599 21.923 -14.556 1.00 27.64 171 LEU A N 1
ATOM 1073 C CA . LEU A 1 171 ? -24.165 22.253 -14.418 1.00 27.64 171 LEU A CA 1
ATOM 1074 C C . LEU A 1 171 ? -23.582 21.440 -13.239 1.00 27.64 171 LEU A C 1
ATOM 1076 O O . LEU A 1 171 ? -24.213 21.293 -12.194 1.00 27.64 171 LEU A O 1
ATOM 1080 N N . ASP A 1 172 ? -22.394 20.878 -13.446 1.00 30.20 172 ASP A N 1
ATOM 1081 C CA . ASP A 1 172 ? -21.699 19.954 -12.549 1.00 30.20 172 ASP A CA 1
ATOM 1082 C C . ASP A 1 172 ? -21.326 20.562 -11.183 1.00 30.20 172 ASP A C 1
ATOM 1084 O O . ASP A 1 172 ? -20.763 21.651 -11.106 1.00 30.20 172 ASP A O 1
ATOM 1088 N N . GLY A 1 173 ? -21.539 19.798 -10.104 1.00 34.03 173 GLY A N 1
ATOM 1089 C CA . GLY A 1 173 ? -20.572 19.615 -9.006 1.00 34.03 173 GLY A CA 1
ATOM 1090 C C . GLY A 1 173 ? -20.060 20.816 -8.196 1.00 34.03 173 GLY A C 1
ATOM 1091 O O . GLY A 1 173 ? -19.160 20.627 -7.379 1.00 34.03 173 GLY A O 1
ATOM 1092 N N . LYS A 1 174 ? -20.604 22.020 -8.361 1.00 26.92 174 LYS A N 1
ATOM 1093 C CA . LYS A 1 174 ? -20.358 23.180 -7.498 1.00 26.92 174 LYS A CA 1
ATOM 1094 C C . LYS A 1 174 ? -21.690 23.861 -7.218 1.00 26.92 174 LYS A C 1
ATOM 1096 O O . LYS A 1 174 ? -22.217 24.566 -8.071 1.00 26.92 174 LYS A O 1
ATOM 1101 N N . VAL A 1 175 ? -22.221 23.710 -6.007 1.00 30.86 175 VAL A N 1
ATOM 1102 C CA . VAL A 1 175 ? -23.121 24.748 -5.497 1.00 30.86 175 VAL A CA 1
ATOM 1103 C C . VAL A 1 175 ? -22.218 25.953 -5.256 1.00 30.86 175 VAL A C 1
ATOM 1105 O O . VAL A 1 175 ? -21.418 25.954 -4.323 1.00 30.86 175 VAL A O 1
ATOM 1108 N N . GLY A 1 176 ? -22.255 26.925 -6.166 1.00 30.08 176 GLY A N 1
ATOM 1109 C CA . GLY A 1 176 ? -21.562 28.196 -6.010 1.00 30.08 176 GLY A CA 1
ATOM 1110 C C . GLY A 1 176 ? -22.139 28.960 -4.822 1.00 30.08 176 GLY A C 1
ATOM 1111 O O . GLY A 1 176 ? -23.027 29.781 -4.993 1.00 30.08 176 GLY A O 1
ATOM 1112 N N . LEU A 1 177 ? -21.629 28.680 -3.625 1.00 37.34 177 LEU A N 1
ATOM 1113 C CA . LEU A 1 177 ? -21.766 29.526 -2.434 1.00 37.34 177 LEU A CA 1
ATOM 1114 C C . LEU A 1 177 ? -20.551 30.458 -2.259 1.00 37.34 177 LEU A C 1
ATOM 1116 O O . LEU A 1 177 ? -20.504 31.234 -1.313 1.00 37.34 177 LEU A O 1
ATOM 1120 N N . GLU A 1 178 ? -19.597 30.445 -3.202 1.00 31.36 178 GLU A N 1
ATOM 1121 C CA . GLU A 1 178 ? -18.475 31.400 -3.248 1.00 31.36 178 GLU A CA 1
ATOM 1122 C C . GLU A 1 178 ? -18.940 32.858 -3.442 1.00 31.36 178 GLU A C 1
ATOM 1124 O O . GLU A 1 178 ? -18.186 33.772 -3.133 1.00 31.36 178 GLU A O 1
ATOM 1129 N N . ALA A 1 179 ? -20.180 33.092 -3.890 1.00 33.03 179 ALA A N 1
ATOM 1130 C CA . ALA A 1 179 ? -20.705 34.430 -4.176 1.00 33.03 179 ALA A CA 1
ATOM 1131 C C . ALA A 1 179 ? -21.518 35.078 -3.032 1.00 33.03 179 ALA A C 1
ATOM 1133 O O . ALA A 1 179 ? -22.108 36.131 -3.253 1.00 33.03 179 ALA A O 1
ATOM 1134 N N . ALA A 1 180 ? -21.589 34.476 -1.836 1.00 37.97 180 ALA A N 1
ATOM 1135 C CA . ALA A 1 180 ? -22.451 34.976 -0.751 1.00 37.97 180 ALA A CA 1
ATOM 1136 C C . ALA A 1 180 ? -21.845 34.849 0.660 1.00 37.97 180 ALA A C 1
ATOM 1138 O O . ALA A 1 180 ? -22.577 34.683 1.633 1.00 37.97 180 ALA A O 1
ATOM 1139 N N . LEU A 1 181 ? -20.517 34.887 0.797 1.00 39.00 181 LEU A N 1
ATOM 1140 C CA . LEU A 1 181 ? -19.896 35.013 2.119 1.00 39.00 181 LEU A CA 1
ATOM 1141 C C . LEU A 1 181 ? -19.696 36.508 2.408 1.00 39.00 181 LEU A C 1
ATOM 1143 O O . LEU A 1 181 ? -18.987 37.147 1.633 1.00 39.00 181 LEU A O 1
ATOM 1147 N N . PRO A 1 182 ? -20.324 37.073 3.456 1.00 41.47 182 PRO A N 1
ATOM 1148 C CA . PRO A 1 182 ? -20.190 38.492 3.765 1.00 41.47 182 PRO A CA 1
ATOM 1149 C C . PRO A 1 182 ? -18.730 38.834 4.086 1.00 41.47 182 PRO A C 1
ATOM 1151 O O . PRO A 1 182 ? -18.083 38.156 4.890 1.00 41.47 182 PRO A O 1
ATOM 1154 N N . ASP A 1 183 ? -18.211 39.882 3.448 1.00 36.97 183 ASP A N 1
ATOM 1155 C CA . ASP A 1 183 ? -16.898 40.443 3.761 1.00 36.97 183 ASP A CA 1
ATOM 1156 C C . ASP A 1 183 ? -16.949 41.041 5.173 1.00 36.97 183 ASP A C 1
ATOM 1158 O O . ASP A 1 183 ? -17.682 41.991 5.436 1.00 36.97 183 ASP A O 1
ATOM 1162 N N . CYS A 1 184 ? -16.197 40.471 6.112 1.00 38.94 184 CYS A N 1
ATOM 1163 C CA . CYS A 1 184 ? -16.045 41.017 7.460 1.00 38.94 184 CYS A CA 1
ATOM 1164 C C . CYS A 1 184 ? -14.570 40.928 7.850 1.00 38.94 184 CYS A C 1
ATOM 1166 O O . CYS A 1 184 ? -14.055 39.836 8.102 1.00 38.94 184 CYS A O 1
ATOM 1168 N N . GLU A 1 185 ? -13.892 42.075 7.864 1.00 35.00 185 GLU A N 1
ATOM 1169 C CA . GLU A 1 185 ? -12.518 42.199 8.349 1.00 35.00 185 GLU A CA 1
ATOM 1170 C C . GLU A 1 185 ? -12.456 42.131 9.891 1.00 35.00 185 GLU A C 1
ATOM 1172 O O . GLU A 1 185 ? -13.439 42.313 10.605 1.00 35.00 185 GLU A O 1
ATOM 1177 N N . SER A 1 186 ? -11.271 41.782 10.381 1.00 34.19 186 SER A N 1
ATOM 1178 C CA . SER A 1 186 ? -10.888 41.302 11.715 1.00 34.19 186 SER A CA 1
ATOM 1179 C C . SER A 1 186 ? -11.284 42.117 12.963 1.00 34.19 186 SER A C 1
ATOM 1181 O O . SER A 1 186 ? -11.385 43.336 12.928 1.00 34.19 186 SER A O 1
ATOM 1183 N N . GLU A 1 187 ? -11.313 41.387 14.092 1.00 33.47 187 GLU A N 1
ATOM 1184 C CA . GLU A 1 187 ? -11.246 41.807 15.509 1.00 33.47 187 GLU A CA 1
ATOM 1185 C C . GLU A 1 187 ? -12.317 42.791 16.022 1.00 33.47 187 GLU A C 1
ATOM 1187 O O . GLU A 1 187 ? -12.128 44.000 16.089 1.00 33.47 187 GLU A O 1
ATOM 1192 N N . GLY A 1 188 ? -13.420 42.215 16.522 1.00 40.91 188 GLY A N 1
ATOM 1193 C CA . GLY A 1 188 ? -14.478 42.923 17.250 1.00 40.91 188 GLY A CA 1
ATOM 1194 C C . GLY A 1 188 ? -15.742 43.085 16.411 1.00 40.91 188 GLY A C 1
ATOM 1195 O O . GLY A 1 188 ? -15.943 44.102 15.761 1.00 40.91 188 GLY A O 1
ATOM 1196 N N . CYS A 1 189 ? -16.619 42.078 16.418 1.00 34.66 189 CYS A N 1
ATOM 1197 C CA . CYS A 1 189 ? -17.828 42.114 15.597 1.00 34.66 189 CYS A CA 1
ATOM 1198 C C . CYS A 1 189 ? -18.886 43.058 16.198 1.00 34.66 189 CYS A C 1
ATOM 1200 O O . CYS A 1 189 ? -19.589 42.703 17.147 1.00 34.66 189 CYS A O 1
ATOM 1202 N N . GLY A 1 190 ? -18.996 44.253 15.616 1.00 34.41 190 GLY A N 1
ATOM 1203 C CA . GLY A 1 190 ? -20.204 45.071 15.614 1.00 34.41 190 GLY A CA 1
ATOM 1204 C C . GLY A 1 190 ? -21.056 44.764 14.374 1.00 34.41 190 GLY A C 1
ATOM 1205 O O . GLY A 1 190 ? -20.682 45.106 13.265 1.00 34.41 190 GLY A O 1
ATOM 1206 N N . SER A 1 191 ? -22.174 44.068 14.576 1.00 37.81 191 SER A N 1
ATOM 1207 C CA . SER A 1 191 ? -23.485 44.230 13.909 1.00 37.81 191 SER A CA 1
ATOM 1208 C C . SER A 1 191 ? -23.677 44.433 12.381 1.00 37.81 191 SER A C 1
ATOM 1210 O O . SER A 1 191 ? -24.734 44.956 12.041 1.00 37.81 191 SER A O 1
ATOM 1212 N N . GLU A 1 192 ? -22.809 44.014 11.447 1.00 41.84 192 GLU A N 1
ATOM 1213 C CA . GLU A 1 192 ? -23.076 44.235 9.992 1.00 41.84 192 GLU A CA 1
ATOM 1214 C C . GLU A 1 192 ? -22.837 43.039 9.032 1.00 41.84 192 GLU A C 1
ATOM 1216 O O . GLU A 1 192 ? -22.490 43.235 7.873 1.00 41.84 192 GLU A O 1
ATOM 1221 N N . ALA A 1 193 ? -23.067 41.786 9.447 1.00 50.38 193 ALA A N 1
ATOM 1222 C CA . ALA A 1 193 ? -23.175 40.671 8.488 1.00 50.38 193 ALA A CA 1
ATOM 1223 C C . ALA A 1 193 ? -24.649 40.434 8.104 1.00 50.38 193 ALA A C 1
ATOM 1225 O O . ALA A 1 193 ? -25.468 40.152 8.983 1.00 50.38 193 ALA A O 1
ATOM 1226 N N . GLU A 1 194 ? -25.000 40.539 6.815 1.00 56.84 194 GLU A N 1
ATOM 1227 C CA . GLU A 1 194 ? -26.354 40.212 6.343 1.00 56.84 194 GLU A CA 1
ATOM 1228 C C . GLU A 1 194 ? -26.638 38.704 6.513 1.00 56.84 194 GLU A C 1
ATOM 1230 O O . GLU A 1 194 ? -25.850 37.880 6.036 1.00 56.84 194 GLU A O 1
ATOM 1235 N N . PRO A 1 195 ? -27.746 38.313 7.176 1.00 69.50 195 PRO A N 1
ATOM 1236 C CA . PRO A 1 195 ? -28.107 36.909 7.336 1.00 69.50 195 PRO A CA 1
ATOM 1237 C C . PRO A 1 195 ? -28.411 36.245 5.989 1.00 69.50 195 PRO A C 1
ATOM 1239 O O . PRO A 1 195 ? -29.234 36.729 5.212 1.00 69.50 195 PRO A O 1
ATOM 1242 N N . VAL A 1 196 ? -27.794 35.095 5.737 1.00 78.69 196 VAL A N 1
ATOM 1243 C CA . VAL A 1 196 ? -27.990 34.301 4.521 1.00 78.69 196 VAL A CA 1
ATOM 1244 C C . VAL A 1 196 ? -28.981 33.177 4.806 1.00 78.69 196 VAL A C 1
ATOM 1246 O O . VAL A 1 196 ? -28.737 32.336 5.670 1.00 78.69 196 VAL A O 1
ATOM 1249 N N . TYR A 1 197 ? -30.080 33.128 4.050 1.00 76.50 197 TYR A N 1
ATOM 1250 C CA . TYR A 1 197 ? -31.085 32.065 4.129 1.00 76.50 197 TYR A CA 1
ATOM 1251 C C . TYR A 1 197 ? -31.121 31.252 2.833 1.00 76.50 197 TYR A C 1
ATOM 1253 O O . TYR A 1 197 ? -31.265 31.821 1.751 1.00 76.50 197 TYR A O 1
ATOM 1261 N N . VAL A 1 198 ? -31.007 29.926 2.931 1.00 76.19 198 VAL A N 1
ATOM 1262 C CA . VAL A 1 198 ? -30.984 29.023 1.770 1.00 76.19 198 VAL A CA 1
ATOM 1263 C C . VAL A 1 198 ? -31.934 27.849 1.995 1.00 76.19 198 VAL A C 1
ATOM 1265 O O . VAL A 1 198 ? -31.791 27.138 2.985 1.00 76.19 198 VAL A O 1
ATOM 1268 N N . GLU A 1 199 ? -32.858 27.603 1.062 1.00 79.81 199 GLU A N 1
ATOM 1269 C CA . GLU A 1 199 ? -33.699 26.394 1.044 1.00 79.81 199 GLU A CA 1
ATOM 1270 C C . GLU A 1 199 ? -33.247 25.434 -0.067 1.00 79.81 199 GLU A C 1
ATOM 1272 O O . GLU A 1 199 ? -33.096 25.851 -1.216 1.00 79.81 199 GLU A O 1
ATOM 1277 N N . LEU A 1 200 ? -33.018 24.156 0.257 1.00 80.44 200 LEU A N 1
ATOM 1278 C CA . LEU A 1 200 ? -32.536 23.130 -0.680 1.00 80.44 200 LEU A CA 1
ATOM 1279 C C . LEU A 1 200 ? -33.209 21.771 -0.435 1.00 80.44 200 LEU A C 1
ATOM 1281 O O . LEU A 1 200 ? -33.614 21.449 0.679 1.00 80.44 200 LEU A O 1
ATOM 1285 N N . GLU A 1 201 ? -33.250 20.917 -1.457 1.00 73.88 201 GLU A N 1
ATOM 1286 C CA . GLU A 1 201 ? -33.586 19.500 -1.278 1.00 73.88 201 GLU A CA 1
ATOM 1287 C C . GLU A 1 201 ? -32.345 18.665 -0.938 1.00 73.88 201 GLU A C 1
ATOM 1289 O O . GLU A 1 201 ? -31.241 18.911 -1.436 1.00 73.88 201 GLU A O 1
ATOM 1294 N N . VAL A 1 202 ? -32.523 17.630 -0.114 1.00 78.88 202 VAL A N 1
ATOM 1295 C CA . VAL A 1 202 ? -31.455 16.700 0.268 1.00 78.88 202 VAL A CA 1
ATOM 1296 C C . VAL A 1 202 ? -31.867 15.245 0.032 1.00 78.88 202 VAL A C 1
ATOM 1298 O O . VAL A 1 202 ? -33.009 14.849 0.256 1.00 78.88 202 VAL A O 1
ATOM 1301 N N . GLN A 1 203 ? -30.915 14.435 -0.435 1.00 68.94 203 GLN A N 1
ATOM 1302 C CA . GLN A 1 203 ? -31.087 13.006 -0.694 1.00 68.94 203 GLN A CA 1
ATOM 1303 C C . GLN A 1 203 ? -30.005 12.208 0.034 1.00 68.94 203 GLN A C 1
ATOM 1305 O O . GLN A 1 203 ? -28.953 12.739 0.397 1.00 68.94 203 GLN A O 1
ATOM 1310 N N . ASN A 1 204 ? -30.245 10.911 0.226 1.00 65.94 204 ASN A N 1
ATOM 1311 C CA . ASN A 1 204 ? -29.402 10.053 1.063 1.00 65.94 204 ASN A CA 1
ATOM 1312 C C . ASN A 1 204 ? -27.963 9.871 0.521 1.00 65.94 204 ASN A C 1
ATOM 1314 O O . ASN A 1 204 ? -27.067 9.433 1.249 1.00 65.94 204 ASN A O 1
ATOM 1318 N N . THR A 1 205 ? -27.724 10.229 -0.741 1.00 65.75 205 THR A N 1
ATOM 1319 C CA . THR A 1 205 ? -26.411 10.279 -1.397 1.00 65.75 205 THR A CA 1
ATOM 1320 C C . THR A 1 205 ? -25.616 11.540 -1.045 1.00 65.75 205 THR A C 1
ATOM 1322 O O . THR A 1 205 ? -24.386 11.509 -1.104 1.00 65.75 205 THR A O 1
ATOM 1325 N N . HIS A 1 206 ? -26.277 12.622 -0.621 1.00 72.56 206 HIS A N 1
ATOM 1326 C CA . HIS A 1 206 ? -25.643 13.852 -0.149 1.00 72.56 206 HIS A CA 1
ATOM 1327 C C . HIS A 1 206 ? -25.142 13.653 1.287 1.00 72.56 206 HIS A C 1
ATOM 1329 O O . HIS A 1 206 ? -25.880 13.795 2.262 1.00 72.56 206 HIS A O 1
ATOM 1335 N N . ARG A 1 207 ? -23.870 13.268 1.415 1.00 78.19 207 ARG A N 1
ATOM 1336 C CA . ARG A 1 207 ? -23.195 13.035 2.701 1.00 78.19 207 ARG A CA 1
ATOM 1337 C C . ARG A 1 207 ? -22.478 14.297 3.179 1.00 78.19 207 ARG A C 1
ATOM 1339 O O . ARG A 1 207 ? -22.024 15.088 2.360 1.00 78.19 207 ARG A O 1
ATOM 1346 N N . ALA A 1 208 ? -22.327 14.441 4.495 1.00 83.94 208 ALA A N 1
ATOM 1347 C CA . ALA A 1 208 ? -21.580 15.531 5.135 1.00 83.94 208 ALA A CA 1
ATOM 1348 C C . ALA A 1 208 ? -22.066 16.949 4.762 1.00 83.94 208 ALA A C 1
ATOM 1350 O O . ALA A 1 208 ? -21.280 17.895 4.661 1.00 83.94 208 ALA A O 1
ATOM 1351 N N . VAL A 1 209 ? -23.377 17.107 4.546 1.00 86.19 209 VAL A N 1
ATOM 1352 C CA . VAL A 1 209 ? -23.991 18.407 4.239 1.00 86.19 209 VAL A CA 1
ATOM 1353 C C . VAL A 1 209 ? -23.690 19.395 5.371 1.00 86.19 209 VAL A C 1
ATOM 1355 O O . VAL A 1 209 ? -23.934 19.096 6.539 1.00 86.19 209 VAL A O 1
ATOM 1358 N N . GLY A 1 210 ? -23.133 20.559 5.022 1.00 85.19 210 GLY A N 1
ATOM 1359 C CA . GLY A 1 210 ? -22.716 21.607 5.964 1.00 85.19 210 GLY A CA 1
ATOM 1360 C C . GLY A 1 210 ? -21.240 21.570 6.387 1.00 85.19 210 GLY A C 1
ATOM 1361 O O . GLY A 1 210 ? -20.720 22.580 6.864 1.00 85.19 210 GLY A O 1
ATOM 1362 N N . THR A 1 211 ? -20.525 20.460 6.168 1.00 85.94 211 THR A N 1
ATOM 1363 C CA . THR A 1 211 ? -19.127 20.320 6.615 1.00 85.94 211 THR A CA 1
ATOM 1364 C C . THR A 1 211 ? -18.167 21.221 5.838 1.00 85.94 211 THR A C 1
ATOM 1366 O O . THR A 1 211 ? -17.386 21.943 6.451 1.00 85.94 211 THR A O 1
ATOM 1369 N N . THR A 1 212 ? -18.234 21.239 4.502 1.00 79.38 212 THR A N 1
ATOM 1370 C CA . THR A 1 212 ? -17.366 22.108 3.681 1.00 79.38 212 THR A CA 1
ATOM 1371 C C . THR A 1 212 ? -17.628 23.588 3.943 1.00 79.38 212 THR A C 1
ATOM 1373 O O . THR A 1 212 ? -16.690 24.371 4.020 1.00 79.38 212 THR A O 1
ATOM 1376 N N . LEU A 1 213 ? -18.890 23.968 4.154 1.00 82.31 213 LEU A N 1
ATOM 1377 C CA . LEU A 1 213 ? -19.229 25.337 4.537 1.00 82.31 213 LEU A CA 1
ATOM 1378 C C . LEU A 1 213 ? -18.579 25.712 5.875 1.00 82.31 213 LEU A C 1
ATOM 1380 O O . LEU A 1 213 ? -17.965 26.767 5.989 1.00 82.31 213 LEU A O 1
ATOM 1384 N N . SER A 1 214 ? -18.661 24.821 6.864 1.00 82.69 214 SER A N 1
ATOM 1385 C CA . SER A 1 214 ? -18.022 25.039 8.167 1.00 82.69 214 SER A CA 1
ATOM 1386 C C . SER A 1 214 ? -16.505 25.136 8.050 1.00 82.69 214 SER A C 1
ATOM 1388 O O . SER A 1 214 ? -15.900 25.973 8.708 1.00 82.69 214 SER A O 1
ATOM 1390 N N . HIS A 1 215 ? -15.887 24.335 7.173 1.00 81.12 215 HIS A N 1
ATOM 1391 C CA . HIS A 1 215 ? -14.462 24.446 6.866 1.00 81.12 215 HIS A CA 1
ATOM 1392 C C . HIS A 1 215 ? -14.099 25.844 6.353 1.00 81.12 215 HIS A C 1
ATOM 1394 O O . HIS A 1 215 ? -13.166 26.445 6.877 1.00 81.12 215 HIS A O 1
ATOM 1400 N N . GLU A 1 216 ? -14.841 26.376 5.380 1.00 77.56 216 GLU A N 1
ATOM 1401 C CA . GLU A 1 216 ? -14.575 27.708 4.823 1.00 77.56 216 GLU A CA 1
ATOM 1402 C C . GLU A 1 216 ? -14.762 28.821 5.860 1.00 77.56 216 GLU A C 1
ATOM 1404 O O . GLU A 1 216 ? -13.937 29.733 5.944 1.00 77.56 216 GLU A O 1
ATOM 1409 N N . VAL A 1 217 ? -15.793 28.721 6.704 1.00 76.38 217 VAL A N 1
ATOM 1410 C CA . VAL A 1 217 ? -16.020 29.674 7.799 1.00 76.38 217 VAL A CA 1
ATOM 1411 C C . VAL A 1 217 ? -14.887 29.600 8.825 1.00 76.38 217 VAL A C 1
ATOM 1413 O O . VAL A 1 217 ? -14.268 30.614 9.137 1.00 76.38 217 VAL A O 1
ATOM 1416 N N . THR A 1 218 ? -14.538 28.412 9.317 1.00 78.31 218 THR A N 1
ATOM 1417 C CA . THR A 1 218 ? -13.455 28.249 10.301 1.00 78.31 218 THR A CA 1
ATOM 1418 C C . THR A 1 218 ? -12.090 28.639 9.735 1.00 78.31 218 THR A C 1
ATOM 1420 O O . THR A 1 218 ? -11.269 29.202 10.454 1.00 78.31 218 THR A O 1
ATOM 1423 N N . LYS A 1 219 ? -11.834 28.398 8.445 1.00 71.56 219 LYS A N 1
ATOM 1424 C CA . LYS A 1 219 ? -10.594 28.814 7.777 1.00 71.56 219 LYS A CA 1
ATOM 1425 C C . LYS A 1 219 ? -10.410 30.334 7.793 1.00 71.56 219 LYS A C 1
ATOM 1427 O O . LYS A 1 219 ? -9.276 30.793 7.881 1.00 71.56 219 LYS A O 1
ATOM 1432 N N . ARG A 1 220 ? -11.504 31.099 7.718 1.00 75.75 220 ARG A N 1
ATOM 1433 C CA . ARG A 1 220 ? -11.482 32.571 7.713 1.00 75.75 220 ARG A CA 1
ATOM 1434 C C . ARG A 1 220 ? -11.556 33.181 9.112 1.00 75.75 220 ARG A C 1
ATOM 1436 O O . ARG A 1 220 ? -10.814 34.110 9.398 1.00 75.75 220 ARG A O 1
ATOM 1443 N N . TYR A 1 221 ? -12.419 32.651 9.980 1.00 73.31 221 TYR A N 1
ATOM 1444 C CA . TYR A 1 221 ? -12.757 33.262 11.276 1.00 73.31 221 TYR A CA 1
ATOM 1445 C C . TYR A 1 221 ? -12.229 32.484 12.495 1.00 73.31 221 TYR A C 1
ATOM 1447 O O . TYR A 1 221 ? -12.492 32.853 13.642 1.00 73.31 221 TYR A O 1
ATOM 1455 N N . GLY A 1 222 ? -11.485 31.398 12.275 1.00 74.25 222 GLY A N 1
ATOM 1456 C CA . GLY A 1 222 ? -10.935 30.565 13.342 1.00 74.25 222 GLY A CA 1
ATOM 1457 C C . GLY A 1 222 ? -12.016 29.908 14.208 1.00 74.25 222 GLY A C 1
ATOM 1458 O O . GLY A 1 222 ? -13.111 29.586 13.744 1.00 74.25 222 GLY A O 1
ATOM 1459 N N . GLU A 1 223 ? -11.704 29.694 15.489 1.00 71.31 223 GLU A N 1
ATOM 1460 C CA . GLU A 1 223 ? -12.599 29.025 16.449 1.00 71.31 223 GLU A CA 1
ATOM 1461 C C . GLU A 1 223 ? -13.823 29.861 16.863 1.00 71.31 223 GLU A C 1
ATOM 1463 O O . GLU A 1 223 ? -14.809 29.313 17.363 1.00 71.31 223 GLU A O 1
ATOM 1468 N N . PHE A 1 224 ? -13.782 31.181 16.653 1.00 75.56 224 PHE A N 1
ATOM 1469 C CA . PHE A 1 224 ? -14.877 32.082 17.015 1.00 75.56 224 PHE A CA 1
ATOM 1470 C C . PHE A 1 224 ? -16.096 31.910 16.100 1.00 75.56 224 PHE A C 1
ATOM 1472 O O . PHE A 1 224 ? -17.221 32.106 16.565 1.00 75.56 224 PHE A O 1
ATOM 1479 N N . GLY A 1 225 ? -15.881 31.487 14.848 1.00 81.56 225 GLY A N 1
ATOM 1480 C CA . GLY A 1 225 ? -16.928 31.308 13.841 1.00 81.56 225 GLY A CA 1
ATOM 1481 C C . GLY A 1 225 ? -17.652 32.614 13.501 1.00 81.56 225 GLY A C 1
ATOM 1482 O O . GLY A 1 225 ? -17.074 33.695 13.586 1.00 81.56 225 GLY A O 1
ATOM 1483 N N . LEU A 1 226 ? -18.926 32.504 13.124 1.00 84.50 226 LEU A N 1
ATOM 1484 C CA . LEU A 1 226 ? -19.800 33.644 12.834 1.00 84.50 226 LEU A CA 1
ATOM 1485 C C . LEU A 1 226 ? -20.738 33.947 14.022 1.00 84.50 226 LEU A C 1
ATOM 1487 O O . LEU A 1 226 ? -20.924 33.094 14.903 1.00 84.50 226 LEU A O 1
ATOM 1491 N N . PRO A 1 227 ? -21.356 35.144 14.071 1.00 80.50 227 PRO A N 1
ATOM 1492 C CA . PRO A 1 227 ? -22.508 35.401 14.933 1.00 80.50 227 PRO A CA 1
ATOM 1493 C C . PRO A 1 227 ? -23.625 34.367 14.722 1.00 80.50 227 PRO A C 1
ATOM 1495 O O . PRO A 1 227 ? -23.761 33.793 13.639 1.00 80.50 227 PRO A O 1
ATOM 1498 N N . ASP A 1 228 ? -24.426 34.111 15.755 1.00 73.94 228 ASP A N 1
ATOM 1499 C CA . ASP A 1 228 ? -25.495 33.106 15.693 1.00 73.94 228 ASP A CA 1
ATOM 1500 C C . ASP A 1 228 ? -26.517 33.445 14.587 1.00 73.94 228 ASP A C 1
ATOM 1502 O O . ASP A 1 228 ? -26.839 34.612 14.382 1.00 73.94 228 ASP A O 1
ATOM 1506 N N . ASP A 1 229 ? -27.016 32.420 13.885 1.00 65.62 229 ASP A N 1
ATOM 1507 C CA . ASP A 1 229 ? -27.979 32.532 12.772 1.00 65.62 229 ASP A CA 1
ATOM 1508 C C . ASP A 1 229 ? -27.518 33.407 11.578 1.00 65.62 229 ASP A C 1
ATOM 1510 O O . ASP A 1 229 ? -28.341 33.861 10.786 1.00 65.62 229 ASP A O 1
ATOM 1514 N N . THR A 1 230 ? -26.204 33.602 11.393 1.00 80.50 230 THR A N 1
ATOM 1515 C CA . THR A 1 230 ? -25.666 34.296 10.202 1.00 80.50 230 THR A CA 1
ATOM 1516 C C . THR A 1 230 ? -25.953 33.520 8.916 1.00 80.50 230 THR A C 1
ATOM 1518 O O . THR A 1 230 ? -26.250 34.120 7.889 1.00 80.50 230 THR A O 1
ATOM 1521 N N . ILE A 1 231 ? -25.873 32.186 8.951 1.00 84.12 231 ILE A N 1
ATOM 1522 C CA . ILE A 1 231 ? -26.221 31.328 7.815 1.00 84.12 231 ILE A CA 1
ATOM 1523 C C . ILE A 1 231 ? -27.275 30.321 8.263 1.00 84.12 231 ILE A C 1
ATOM 1525 O O . ILE A 1 231 ? -27.005 29.484 9.122 1.00 84.12 231 ILE A O 1
ATOM 1529 N N . HIS A 1 232 ? -28.454 30.355 7.648 1.00 86.94 232 HIS A N 1
ATOM 1530 C CA . HIS A 1 232 ? -29.540 29.408 7.890 1.00 86.94 232 HIS A CA 1
ATOM 1531 C C . HIS A 1 232 ? -29.806 28.600 6.622 1.00 86.94 232 HIS A C 1
ATOM 1533 O O . HIS A 1 232 ? -30.203 29.134 5.588 1.00 86.94 232 HIS A O 1
ATOM 1539 N N . ILE A 1 233 ? -29.601 27.290 6.711 1.00 90.62 233 ILE A N 1
ATOM 1540 C CA . ILE A 1 233 ? -29.850 26.337 5.632 1.00 90.62 233 ILE A CA 1
ATOM 1541 C C . ILE A 1 233 ? -31.049 25.486 6.017 1.00 90.62 233 ILE A C 1
ATOM 1543 O O . ILE A 1 233 ? -30.974 24.706 6.964 1.00 90.62 233 ILE A O 1
ATOM 1547 N N . LYS A 1 234 ? -32.136 25.600 5.266 1.00 90.81 234 LYS A N 1
ATOM 1548 C CA . LYS A 1 234 ? -33.290 24.721 5.389 1.00 90.81 234 LYS A CA 1
ATOM 1549 C C . LYS A 1 234 ? -33.261 23.661 4.299 1.00 90.81 234 LYS A C 1
ATOM 1551 O O . LYS A 1 234 ? -33.128 23.949 3.115 1.00 90.81 234 LYS A O 1
ATOM 1556 N N . LEU A 1 235 ? -33.374 22.417 4.720 1.00 90.31 235 LEU A N 1
ATOM 1557 C CA . LEU A 1 235 ? -33.304 21.231 3.894 1.00 90.31 235 LEU A CA 1
ATOM 1558 C C . LEU A 1 235 ? -34.655 20.519 3.914 1.00 90.31 235 LEU A C 1
ATOM 1560 O O . LEU A 1 235 ? -35.325 20.465 4.945 1.00 90.31 235 LEU A O 1
ATOM 1564 N N . THR A 1 236 ? -35.047 19.933 2.789 1.00 90.00 236 THR A N 1
ATOM 1565 C CA . THR A 1 236 ? -36.217 19.047 2.703 1.00 90.00 236 THR A CA 1
ATOM 1566 C C . THR A 1 236 ? -35.819 17.728 2.047 1.00 90.00 236 THR A C 1
ATOM 1568 O O . THR A 1 236 ? -35.181 17.733 0.995 1.00 90.00 236 THR A O 1
ATOM 1571 N N . GLY A 1 237 ? -36.159 16.595 2.667 1.00 88.31 237 GLY A N 1
ATOM 1572 C CA . GLY A 1 237 ? -35.874 15.257 2.131 1.00 88.31 237 GLY A CA 1
ATOM 1573 C C . GLY A 1 237 ? -35.101 14.349 3.089 1.00 88.31 237 GLY A C 1
ATOM 1574 O O . GLY A 1 237 ? -35.227 14.459 4.301 1.00 88.31 237 GLY A O 1
ATOM 1575 N N . HIS A 1 238 ? -34.306 13.427 2.548 1.00 87.25 238 HIS A N 1
ATOM 1576 C CA . HIS A 1 238 ? -33.637 12.372 3.322 1.00 87.25 238 HIS A CA 1
ATOM 1577 C C . HIS A 1 238 ? -32.134 12.644 3.378 1.00 87.25 238 HIS A C 1
ATOM 1579 O O . HIS A 1 238 ? -31.430 12.372 2.409 1.00 87.25 238 HIS A O 1
ATOM 1585 N N . ALA A 1 239 ? -31.603 13.193 4.467 1.00 85.88 239 ALA A N 1
ATOM 1586 C CA . ALA A 1 239 ? -30.182 13.526 4.532 1.00 85.88 239 ALA A CA 1
ATOM 1587 C C . ALA A 1 239 ? -29.295 12.276 4.656 1.00 85.88 239 ALA A C 1
ATOM 1589 O O . ALA A 1 239 ? -29.537 11.383 5.473 1.00 85.88 239 ALA A O 1
ATOM 1590 N N . GLY A 1 240 ? -28.217 12.231 3.867 1.00 78.94 240 GLY A N 1
ATOM 1591 C CA . GLY A 1 240 ? -27.198 11.189 3.962 1.00 78.94 240 GLY A CA 1
ATOM 1592 C C . GLY A 1 240 ? -26.420 11.220 5.283 1.00 78.94 240 GLY A C 1
ATOM 1593 O O . GLY A 1 240 ? -26.694 12.004 6.189 1.00 78.94 240 GLY A O 1
ATOM 1594 N N . GLN A 1 241 ? -25.415 10.350 5.399 1.00 84.94 241 GLN A N 1
ATOM 1595 C CA . GLN A 1 241 ? -24.591 10.262 6.610 1.00 84.94 241 GLN A CA 1
ATOM 1596 C C . GLN A 1 241 ? -23.890 11.591 6.932 1.00 84.94 241 GLN A C 1
ATOM 1598 O O . GLN A 1 241 ? -23.431 12.295 6.030 1.00 84.94 241 GLN A O 1
ATOM 1603 N N . SER A 1 242 ? -23.684 11.857 8.224 1.00 91.25 242 SER A N 1
ATOM 1604 C CA . SER A 1 242 ? -22.892 12.986 8.742 1.00 91.25 242 SER A CA 1
ATOM 1605 C C . SER A 1 242 ? -23.479 14.382 8.487 1.00 91.25 242 SER A C 1
ATOM 1607 O O . SER A 1 242 ? -22.721 15.339 8.331 1.00 91.25 242 SER A O 1
ATOM 1609 N N . LEU A 1 243 ? -24.807 14.528 8.448 1.00 95.38 243 LEU A N 1
ATOM 1610 C CA . LEU A 1 243 ? -25.455 15.845 8.381 1.00 95.38 243 LEU A CA 1
ATOM 1611 C C . LEU A 1 243 ? -24.925 16.773 9.487 1.00 95.38 243 LEU A C 1
ATOM 1613 O O . LEU A 1 243 ? -24.967 16.421 10.666 1.00 95.38 243 LEU A O 1
ATOM 1617 N N . GLY A 1 244 ? -24.424 17.950 9.112 1.00 92.88 244 GLY A N 1
ATOM 1618 C CA . GLY A 1 244 ? -23.893 18.937 10.052 1.00 92.88 244 GLY A CA 1
ATOM 1619 C C . GLY A 1 244 ? -22.657 18.466 10.827 1.00 92.88 244 GLY A C 1
ATOM 1620 O O . GLY A 1 244 ? -22.440 18.880 11.966 1.00 92.88 244 GLY A O 1
ATOM 1621 N N . ALA A 1 245 ? -21.840 17.579 10.255 1.00 93.06 245 ALA A N 1
ATOM 1622 C CA . ALA A 1 245 ? -20.591 17.193 10.897 1.00 93.06 245 ALA A CA 1
ATOM 1623 C C . ALA A 1 245 ? -19.603 18.372 10.948 1.00 93.06 245 ALA A C 1
ATOM 1625 O O . ALA A 1 245 ? -19.415 19.072 9.948 1.00 93.06 245 ALA A O 1
ATOM 1626 N N . TRP A 1 246 ? -18.981 18.574 12.114 1.00 93.81 246 TRP A N 1
ATOM 1627 C CA . TRP A 1 246 ? -18.114 19.714 12.447 1.00 93.81 246 TRP A CA 1
ATOM 1628 C C . TRP A 1 246 ? -18.756 21.090 12.237 1.00 93.81 246 TRP A C 1
ATOM 1630 O O . TRP A 1 246 ? -18.047 22.062 11.982 1.00 93.81 246 TRP A O 1
ATOM 1640 N N . LEU A 1 247 ? -20.088 21.188 12.355 1.00 94.56 247 LEU A N 1
ATOM 1641 C CA . LEU A 1 247 ? -20.795 22.450 12.139 1.00 94.56 247 LEU A CA 1
ATOM 1642 C C . LEU A 1 247 ? -20.287 23.521 13.114 1.00 94.56 247 LEU A C 1
ATOM 1644 O O . LEU A 1 247 ? -20.406 23.362 14.337 1.00 94.56 247 LEU A O 1
ATOM 1648 N N . CYS A 1 248 ? -19.692 24.584 12.574 1.00 92.25 248 CYS A N 1
ATOM 1649 C CA . CYS A 1 248 ? -19.115 25.668 13.362 1.00 92.25 248 CYS A CA 1
ATOM 1650 C C . CYS A 1 248 ? -20.181 26.687 13.785 1.00 92.25 248 CYS A C 1
ATOM 1652 O O . CYS A 1 248 ? -21.306 26.696 13.283 1.00 92.25 248 CYS A O 1
ATOM 1654 N N . LYS A 1 249 ? -19.822 27.562 14.728 1.00 92.00 249 LYS A N 1
ATOM 1655 C CA . LYS A 1 249 ? -20.712 28.615 15.225 1.00 92.00 249 LYS A CA 1
ATOM 1656 C C . LYS A 1 249 ? -21.178 29.550 14.098 1.00 92.00 249 LYS A C 1
ATOM 1658 O O . LYS A 1 249 ? -20.387 29.917 13.228 1.00 92.00 249 LYS A O 1
ATOM 1663 N N . GLY A 1 250 ? -22.457 29.921 14.162 1.00 86.25 250 GLY A N 1
ATOM 1664 C CA . GLY A 1 250 ? -23.124 30.852 13.251 1.00 86.25 250 GLY A CA 1
ATOM 1665 C C . GLY A 1 250 ? -23.765 30.223 12.014 1.00 86.25 250 GLY A C 1
ATOM 1666 O O . GLY A 1 250 ? -24.355 30.941 11.211 1.00 86.25 250 GLY A O 1
ATOM 1667 N N . ILE A 1 251 ? -23.703 28.891 11.892 1.00 91.94 251 ILE A N 1
ATOM 1668 C CA . ILE A 1 251 ? -24.446 28.124 10.889 1.00 91.94 251 ILE A CA 1
ATOM 1669 C C . ILE A 1 251 ? -25.567 27.335 11.576 1.00 91.94 251 ILE A C 1
ATOM 1671 O O . ILE A 1 251 ? -25.319 26.571 12.517 1.00 91.94 251 ILE A O 1
ATOM 1675 N N . THR A 1 252 ? -26.781 27.482 11.055 1.00 94.75 252 THR A N 1
ATOM 1676 C CA . THR A 1 252 ? -27.990 26.765 11.463 1.00 94.75 252 THR A CA 1
ATOM 1677 C C . THR A 1 252 ? -28.463 25.888 10.306 1.00 94.75 252 THR A C 1
ATOM 1679 O O . THR A 1 252 ? -28.684 26.378 9.202 1.00 94.75 252 THR A O 1
ATOM 1682 N N . ILE A 1 253 ? -28.603 24.583 10.547 1.00 96.12 253 ILE A N 1
ATOM 1683 C CA . ILE A 1 253 ? -29.164 23.621 9.592 1.00 96.12 253 ILE A CA 1
ATOM 1684 C C . ILE A 1 253 ? -30.496 23.112 10.128 1.00 96.12 253 ILE A C 1
ATOM 1686 O O . ILE A 1 253 ? -30.555 22.498 11.190 1.00 96.12 253 ILE A O 1
ATOM 1690 N N . GLU A 1 254 ? -31.546 23.323 9.352 1.00 95.88 254 GLU A N 1
ATOM 1691 C CA . GLU A 1 254 ? -32.899 22.847 9.598 1.00 95.88 254 GLU A CA 1
ATOM 1692 C C . GLU A 1 254 ? -33.239 21.776 8.561 1.00 95.88 254 GLU A C 1
ATOM 1694 O O . GLU A 1 254 ? -33.047 22.002 7.372 1.00 95.88 254 GLU A O 1
ATOM 1699 N N . LEU A 1 255 ? -33.723 20.608 8.975 1.00 95.88 255 LEU A N 1
ATOM 1700 C CA . LEU A 1 255 ? -34.120 19.528 8.074 1.00 95.88 255 LEU A CA 1
ATOM 1701 C C . LEU A 1 255 ? -35.566 19.104 8.335 1.00 95.88 255 LEU A C 1
ATOM 1703 O O . LEU A 1 255 ? -35.871 18.513 9.372 1.00 95.88 255 LEU A O 1
ATOM 1707 N N . GLU A 1 256 ? -36.427 19.345 7.347 1.00 96.19 256 GLU A N 1
ATOM 1708 C CA . GLU A 1 256 ? -37.755 18.743 7.242 1.00 96.19 256 GLU A CA 1
ATOM 1709 C C . GLU A 1 256 ? -37.637 17.374 6.548 1.00 96.19 256 GLU A C 1
ATOM 1711 O O . GLU A 1 256 ? -37.573 17.282 5.319 1.00 96.19 256 GLU A O 1
ATOM 1716 N N . GLY A 1 257 ? -37.551 16.307 7.343 1.00 92.94 257 GLY A N 1
ATOM 1717 C CA . GLY A 1 257 ? -37.243 14.959 6.877 1.00 92.94 257 GLY A CA 1
ATOM 1718 C C . GLY A 1 257 ? -36.591 14.076 7.941 1.00 92.94 257 GLY A C 1
ATOM 1719 O O . GLY A 1 257 ? -36.830 14.235 9.138 1.00 92.94 257 GLY A O 1
ATOM 1720 N N . ASP A 1 258 ? -35.751 13.150 7.491 1.00 93.38 258 ASP A N 1
ATOM 1721 C CA . ASP A 1 258 ? -34.944 12.247 8.319 1.00 93.38 258 ASP A CA 1
ATOM 1722 C C . ASP A 1 258 ? -33.480 12.253 7.873 1.00 93.38 258 ASP A C 1
ATOM 1724 O O . ASP A 1 258 ? -33.132 12.705 6.778 1.00 93.38 258 ASP A O 1
ATOM 1728 N N . SER A 1 259 ? -32.598 11.764 8.742 1.00 92.62 259 SER A N 1
ATOM 1729 C CA . SER A 1 259 ? -31.168 11.709 8.465 1.00 92.62 259 SER A CA 1
ATOM 1730 C C . SER A 1 259 ? -30.531 10.396 8.905 1.00 92.62 259 SER A C 1
ATOM 1732 O O . SER A 1 259 ? -30.887 9.800 9.919 1.00 92.62 259 SER A O 1
ATOM 1734 N N . ASN A 1 260 ? -29.543 9.953 8.133 1.00 89.62 260 ASN A N 1
ATOM 1735 C CA . ASN A 1 260 ? -28.781 8.740 8.401 1.00 89.62 260 ASN A CA 1
ATOM 1736 C C . ASN A 1 260 ? -27.725 8.945 9.516 1.00 89.62 260 ASN A C 1
ATOM 1738 O O . ASN A 1 260 ? -27.625 10.012 10.117 1.00 89.62 260 ASN A O 1
ATOM 1742 N N . ASP A 1 261 ? -26.913 7.925 9.798 1.00 91.38 261 ASP A N 1
ATOM 1743 C CA . ASP A 1 261 ? -25.918 7.930 10.878 1.00 91.38 261 ASP A CA 1
ATOM 1744 C C . ASP A 1 261 ? -24.981 9.158 10.871 1.00 91.38 261 ASP A C 1
ATOM 1746 O O . ASP A 1 261 ? -24.600 9.695 9.827 1.00 91.38 261 ASP A O 1
ATOM 1750 N N . TYR A 1 262 ? -24.509 9.524 12.062 1.00 93.75 262 TYR A N 1
ATOM 1751 C CA . TYR A 1 262 ? -23.542 10.579 12.383 1.00 93.75 262 TYR A CA 1
ATOM 1752 C C . TYR A 1 262 ? -24.035 12.027 12.286 1.00 93.75 262 TYR A C 1
ATOM 1754 O O . TYR A 1 262 ? -23.215 12.939 12.148 1.00 93.75 262 TYR A O 1
ATOM 1762 N N . VAL A 1 263 ? -25.338 12.271 12.421 1.00 96.00 263 VAL A N 1
ATOM 1763 C CA . VAL A 1 263 ? -25.871 13.641 12.527 1.00 96.00 263 VAL A CA 1
ATOM 1764 C C . VAL A 1 263 ? -25.166 14.405 13.651 1.00 96.00 263 VAL A C 1
ATOM 1766 O O . VAL A 1 263 ? -25.074 13.922 14.782 1.00 96.00 263 VAL A O 1
ATOM 1769 N N . GLY A 1 264 ? -24.626 15.583 13.338 1.00 95.06 264 GLY A N 1
ATOM 1770 C CA . GLY A 1 264 ? -23.906 16.435 14.284 1.00 95.06 264 GLY A CA 1
ATOM 1771 C C . GLY A 1 264 ? -22.613 15.826 14.838 1.00 95.06 264 GLY A C 1
ATOM 1772 O O . GLY A 1 264 ? -22.187 16.171 15.941 1.00 95.06 264 GLY A O 1
ATOM 1773 N N . LYS A 1 265 ? -21.972 14.895 14.120 1.00 94.88 265 LYS A N 1
ATOM 1774 C CA . LYS A 1 265 ? -20.657 14.362 14.512 1.00 94.88 265 LYS A CA 1
ATOM 1775 C C . LYS A 1 265 ? -19.641 15.494 14.662 1.00 94.88 265 LYS A C 1
ATOM 1777 O O . LYS A 1 265 ? -19.441 16.273 13.735 1.00 94.88 265 LYS A O 1
ATOM 1782 N N . GLY A 1 266 ? -18.971 15.566 15.809 1.00 92.81 266 GLY A N 1
ATOM 1783 C CA . GLY A 1 266 ? -17.999 16.624 16.072 1.00 92.81 266 GLY A CA 1
ATOM 1784 C C . GLY A 1 266 ? -18.601 18.032 16.074 1.00 92.81 266 GLY A C 1
ATOM 1785 O O . GLY A 1 266 ? -17.880 18.974 15.755 1.00 92.81 266 GLY A O 1
ATOM 1786 N N . LEU A 1 267 ? -19.903 18.190 16.366 1.00 95.94 267 LEU A N 1
ATOM 1787 C CA . LEU A 1 267 ? -20.562 19.501 16.422 1.00 95.94 267 LEU A CA 1
ATOM 1788 C C . LEU A 1 267 ? -19.706 20.498 17.218 1.00 95.94 267 LEU A C 1
ATOM 1790 O O . LEU A 1 267 ? -19.297 20.190 18.339 1.00 95.94 267 LEU A O 1
ATOM 1794 N N . SER A 1 268 ? -19.403 21.649 16.611 1.00 92.94 268 SER A N 1
ATOM 1795 C CA . SER A 1 268 ? -18.376 22.594 17.081 1.00 92.94 268 SER A CA 1
ATOM 1796 C C . SER A 1 268 ? -18.911 24.023 17.249 1.00 92.94 268 SER A C 1
ATOM 1798 O O . SER A 1 268 ? -18.155 24.992 17.240 1.00 92.94 268 SER A O 1
ATOM 1800 N N . GLY A 1 269 ? -20.224 24.177 17.428 1.00 91.00 269 GLY A N 1
ATOM 1801 C CA . GLY A 1 269 ? -20.861 25.460 17.736 1.00 91.00 269 GLY A CA 1
ATOM 1802 C C . GLY A 1 269 ? -22.120 25.767 16.933 1.00 91.00 269 GLY A C 1
ATOM 1803 O O . GLY A 1 269 ? -22.868 26.643 17.353 1.00 91.00 269 GLY A O 1
ATOM 1804 N N . GLY A 1 270 ? -22.362 25.068 15.823 1.00 94.00 270 GLY A N 1
ATOM 1805 C CA . GLY A 1 270 ? -23.555 25.266 14.998 1.00 94.00 270 GLY A CA 1
ATOM 1806 C C . GLY A 1 270 ? -24.842 24.725 15.629 1.00 94.00 270 GLY A C 1
ATOM 1807 O O . GLY A 1 270 ? -24.808 24.060 16.672 1.00 94.00 270 GLY A O 1
ATOM 1808 N N . ILE A 1 271 ? -25.974 25.003 14.977 1.00 96.94 271 ILE A N 1
ATOM 1809 C CA . ILE A 1 271 ? -27.304 24.527 15.382 1.00 96.94 271 ILE A CA 1
ATOM 1810 C C . ILE A 1 271 ? -27.836 23.544 14.338 1.00 96.94 271 ILE A C 1
ATOM 1812 O O . ILE A 1 271 ? -27.803 23.832 13.146 1.00 96.94 271 ILE A O 1
ATOM 1816 N N . ILE A 1 272 ? -28.341 22.390 14.777 1.00 97.56 272 ILE A N 1
ATOM 1817 C CA . ILE A 1 272 ? -28.981 21.398 13.900 1.00 97.56 272 ILE A CA 1
ATOM 1818 C C . ILE A 1 272 ? -30.394 21.107 14.401 1.00 97.56 272 ILE A C 1
ATOM 1820 O O . ILE A 1 272 ? -30.579 20.799 15.578 1.00 97.56 272 ILE A O 1
ATOM 1824 N N . SER A 1 273 ? -31.390 21.129 13.519 1.00 97.38 273 SER A N 1
ATOM 1825 C CA . SER A 1 273 ? -32.719 20.593 13.809 1.00 97.38 273 SER A CA 1
ATOM 1826 C C . SER A 1 273 ? -33.192 19.608 12.749 1.00 97.38 273 SER A C 1
ATOM 1828 O O . SER A 1 273 ? -32.975 19.809 11.559 1.00 97.38 273 SER A O 1
ATOM 1830 N N . VAL A 1 274 ? -33.832 18.523 13.192 1.00 97.31 274 VAL A N 1
ATOM 1831 C CA . VAL A 1 274 ? -34.465 17.529 12.311 1.00 97.31 274 VAL A CA 1
ATOM 1832 C C . VAL A 1 274 ? -35.874 17.263 12.819 1.00 97.31 274 VAL A C 1
ATOM 1834 O O . VAL A 1 274 ? -36.070 16.990 14.010 1.00 97.31 274 VAL A O 1
ATOM 1837 N N . TYR A 1 275 ? -36.855 17.359 11.931 1.00 97.06 275 TYR A N 1
ATOM 1838 C CA . TYR A 1 275 ? -38.259 17.114 12.237 1.00 97.06 275 TYR A CA 1
ATOM 1839 C C . TYR A 1 275 ? -38.974 16.516 11.019 1.00 97.06 275 TYR A C 1
ATOM 1841 O O . TYR A 1 275 ? -38.582 16.788 9.886 1.00 97.06 275 TYR A O 1
ATOM 1849 N N . PRO A 1 276 ? -40.032 15.714 11.218 1.00 93.31 276 PRO A N 1
ATOM 1850 C CA . PRO A 1 276 ? -40.693 15.042 10.113 1.00 93.31 276 PRO A CA 1
ATOM 1851 C C . PRO A 1 276 ? -41.481 16.047 9.259 1.00 93.31 276 PRO A C 1
ATOM 1853 O O . PRO A 1 276 ? -41.955 17.060 9.789 1.00 93.31 276 PRO A O 1
ATOM 1856 N N . PRO A 1 277 ? -41.701 15.759 7.964 1.00 90.50 277 PRO A N 1
ATOM 1857 C CA . PRO A 1 277 ? -42.521 16.599 7.101 1.00 90.50 277 PRO A CA 1
ATOM 1858 C C . PRO A 1 277 ? -43.897 16.880 7.694 1.00 90.50 277 PRO A C 1
ATOM 1860 O O . PRO A 1 277 ? -44.511 15.978 8.269 1.00 90.50 277 PRO A O 1
ATOM 1863 N N . LYS A 1 278 ? -44.431 18.093 7.508 1.00 82.88 278 LYS A N 1
ATOM 1864 C CA . LYS A 1 278 ? -45.745 18.482 8.071 1.00 82.88 278 LYS A CA 1
ATOM 1865 C C . LYS A 1 278 ? -46.898 17.566 7.648 1.00 82.88 278 LYS A C 1
ATOM 1867 O O . LYS A 1 278 ? -47.889 17.468 8.363 1.00 82.88 278 LYS A O 1
ATOM 1872 N N . ALA A 1 279 ? -46.773 16.911 6.494 1.00 79.44 279 ALA A N 1
ATOM 1873 C CA . ALA A 1 279 ? -47.755 15.965 5.963 1.00 79.44 279 ALA A CA 1
ATOM 1874 C C . ALA A 1 279 ? -47.649 14.545 6.559 1.00 79.44 279 ALA A C 1
ATOM 1876 O O . ALA A 1 279 ? -48.425 13.667 6.183 1.00 79.44 279 ALA A O 1
ATOM 1877 N N . SER A 1 280 ? -46.690 14.291 7.453 1.00 83.44 280 SER A N 1
ATOM 1878 C CA . SER A 1 280 ? -46.478 12.969 8.047 1.00 83.44 280 SER A CA 1
ATOM 1879 C C . SER A 1 280 ? -47.676 12.549 8.898 1.00 83.44 280 SER A C 1
ATOM 1881 O O . SER A 1 280 ? -48.140 13.297 9.754 1.00 83.44 280 SER A O 1
ATOM 1883 N N . VAL A 1 281 ? -48.165 11.328 8.671 1.00 86.00 281 VAL A N 1
ATOM 1884 C CA . VAL A 1 281 ? -49.322 10.757 9.389 1.00 86.00 281 VAL A CA 1
ATOM 1885 C C . VAL A 1 281 ? -48.933 9.960 10.637 1.00 86.00 281 VAL A C 1
ATOM 1887 O O . VAL A 1 281 ? -49.801 9.576 11.418 1.00 86.00 281 VAL A O 1
ATOM 1890 N N . PHE A 1 282 ? -47.641 9.677 10.816 1.00 88.12 282 PHE A N 1
ATOM 1891 C CA . PHE A 1 282 ? -47.115 8.938 11.960 1.00 88.12 282 PHE A CA 1
ATOM 1892 C C . PHE A 1 282 ? -46.719 9.882 13.100 1.00 88.12 282 PHE A C 1
ATOM 1894 O O . PHE A 1 282 ? -46.427 11.059 12.887 1.00 88.12 282 PHE A O 1
ATOM 1901 N N . LYS A 1 283 ? -46.679 9.350 14.324 1.00 87.56 283 LYS A N 1
ATOM 1902 C CA . LYS A 1 283 ? -46.189 10.081 15.495 1.00 87.56 283 LYS A CA 1
ATOM 1903 C C . LYS A 1 283 ? -44.670 10.078 15.526 1.00 87.56 283 LYS A C 1
ATOM 1905 O O . LYS A 1 283 ? -44.052 9.013 15.482 1.00 87.56 283 LYS A O 1
ATOM 1910 N N . ALA A 1 284 ? -44.076 11.258 15.606 1.00 89.06 284 ALA A N 1
ATOM 1911 C CA . ALA A 1 284 ? -42.633 11.425 15.514 1.00 89.06 284 ALA A CA 1
ATOM 1912 C C . ALA A 1 284 ? -41.905 10.720 16.670 1.00 89.06 284 ALA A C 1
ATOM 1914 O O . ALA A 1 284 ? -40.930 10.008 16.455 1.00 89.06 284 ALA A O 1
ATOM 1915 N N . GLU A 1 285 ? -42.455 10.823 17.877 1.00 90.75 285 GLU A N 1
ATOM 1916 C CA . GLU A 1 285 ? -41.918 10.262 19.116 1.00 90.75 285 GLU A CA 1
ATOM 1917 C C . GLU A 1 285 ? -41.939 8.722 19.186 1.00 90.75 285 GLU A C 1
ATOM 1919 O O . GLU A 1 285 ? -41.338 8.139 20.084 1.00 90.75 285 GLU A O 1
ATOM 1924 N N . GLU A 1 286 ? -42.608 8.057 18.240 1.00 90.12 286 GLU A N 1
ATOM 1925 C CA . GLU A 1 286 ? -42.650 6.592 18.110 1.00 90.12 286 GLU A CA 1
ATOM 1926 C C . GLU A 1 286 ? -41.781 6.086 16.936 1.00 90.12 286 GLU A C 1
ATOM 1928 O O . GLU A 1 286 ? -41.718 4.881 16.695 1.00 90.12 286 GLU A O 1
ATOM 1933 N N . ASN A 1 287 ? -41.119 6.981 16.186 1.00 92.94 287 ASN A N 1
ATOM 1934 C CA . ASN A 1 287 ? -40.403 6.650 14.951 1.00 92.94 287 ASN A CA 1
ATOM 1935 C C . ASN A 1 287 ? -38.971 7.192 14.938 1.00 92.94 287 ASN A C 1
ATOM 1937 O O . ASN A 1 287 ? -38.684 8.286 15.422 1.00 92.94 287 ASN A O 1
ATOM 1941 N N . ILE A 1 288 ? -38.064 6.424 14.335 1.00 93.94 288 ILE A N 1
ATOM 1942 C CA . ILE A 1 288 ? -36.662 6.812 14.179 1.00 93.94 288 ILE A CA 1
ATOM 1943 C C . ILE A 1 288 ? -36.554 7.878 13.087 1.00 93.94 288 ILE A C 1
ATOM 1945 O O . ILE A 1 288 ? -36.933 7.619 11.948 1.00 93.94 288 ILE A O 1
ATOM 1949 N N . LEU A 1 289 ? -36.005 9.048 13.425 1.00 90.94 289 LEU A N 1
ATOM 1950 C CA . LEU A 1 289 ? -35.747 10.131 12.460 1.00 90.94 289 LEU A CA 1
ATOM 1951 C C . LEU A 1 289 ? -34.268 10.467 12.278 1.00 90.94 289 LEU A C 1
ATOM 1953 O O . LEU A 1 289 ? -33.908 11.132 11.306 1.00 90.94 289 LEU A O 1
ATOM 1957 N N . ILE A 1 290 ? -33.411 10.025 13.197 1.00 95.12 290 ILE A N 1
ATOM 1958 C CA . ILE A 1 290 ? -31.961 10.124 13.043 1.00 95.12 290 ILE A CA 1
ATOM 1959 C C . ILE A 1 290 ? -31.327 8.751 13.259 1.00 95.12 290 ILE A C 1
ATOM 1961 O O . ILE A 1 290 ? -31.763 7.994 14.130 1.00 95.12 290 ILE A O 1
ATOM 1965 N N . GLY A 1 291 ? -30.317 8.437 12.446 1.00 86.62 291 GLY A N 1
ATOM 1966 C CA . GLY A 1 291 ? -29.663 7.127 12.407 1.00 86.62 291 GLY A CA 1
ATOM 1967 C C . GLY A 1 291 ? -28.988 6.684 13.713 1.00 86.62 291 GLY A C 1
ATOM 1968 O O . GLY A 1 291 ? -29.059 7.335 14.754 1.00 86.62 291 GLY A O 1
ATOM 1969 N N . ASN A 1 292 ? -28.286 5.553 13.645 1.00 87.38 292 ASN A N 1
ATOM 1970 C CA . ASN A 1 292 ? -27.726 4.813 14.780 1.00 87.38 292 ASN A CA 1
ATOM 1971 C C . ASN A 1 292 ? -26.819 5.627 15.683 1.00 87.38 292 ASN A C 1
ATOM 1973 O O . ASN A 1 292 ? -26.795 5.361 16.876 1.00 87.38 292 ASN A O 1
ATOM 1977 N N . VAL A 1 293 ? -26.050 6.570 15.142 1.00 91.75 293 VAL A N 1
ATOM 1978 C CA . VAL A 1 293 ? -25.123 7.386 15.930 1.00 91.75 293 VAL A CA 1
ATOM 1979 C C . VAL A 1 293 ? -25.433 8.859 15.718 1.00 91.75 293 VAL A C 1
ATOM 1981 O O . VAL A 1 293 ? -25.387 9.329 14.589 1.00 91.75 293 VAL A O 1
ATOM 1984 N N . ALA A 1 294 ? -25.664 9.616 16.783 1.00 95.19 294 ALA A N 1
ATOM 1985 C CA . ALA A 1 294 ? -25.860 11.062 16.724 1.00 95.19 294 ALA A CA 1
ATOM 1986 C C . ALA A 1 294 ? -24.993 11.778 17.764 1.00 95.19 294 ALA A C 1
ATOM 1988 O O . ALA A 1 294 ? -24.821 11.304 18.890 1.00 95.19 294 ALA A O 1
ATOM 1989 N N . LEU A 1 295 ? -24.450 12.937 17.378 1.00 95.62 295 LEU A N 1
ATOM 1990 C CA . LEU A 1 295 ? -23.625 13.809 18.224 1.00 95.62 295 LEU A CA 1
ATOM 1991 C C . LEU A 1 295 ? -22.364 13.136 18.781 1.00 95.62 295 LEU A C 1
ATOM 1993 O O . LEU A 1 295 ? -21.921 13.426 19.893 1.00 95.62 295 LEU A O 1
ATOM 1997 N N . TYR A 1 296 ? -21.766 12.242 17.993 1.00 95.19 296 TYR A N 1
ATOM 1998 C CA . TYR A 1 296 ? -20.527 11.578 18.377 1.00 95.19 296 TYR A CA 1
ATOM 1999 C C . TYR A 1 296 ? -19.377 12.583 18.486 1.00 95.19 296 TYR A C 1
ATOM 2001 O O . TYR A 1 296 ? -19.012 13.210 17.486 1.00 95.19 296 TYR A O 1
ATOM 2009 N N . GLY A 1 297 ? -18.787 12.710 19.675 1.00 92.50 297 GLY A N 1
ATOM 2010 C CA . GLY A 1 297 ? -17.659 13.613 19.919 1.00 92.50 297 GLY A CA 1
ATOM 2011 C C . GLY A 1 297 ? -18.013 15.095 19.779 1.00 92.50 297 GLY A C 1
ATOM 2012 O O . GLY A 1 297 ? -17.154 15.885 19.400 1.00 92.50 297 GLY A O 1
ATOM 2013 N N . ALA A 1 298 ? -19.277 15.468 19.995 1.00 94.75 298 ALA A N 1
ATOM 2014 C CA . ALA A 1 298 ? -19.714 16.858 19.933 1.00 94.75 298 ALA A CA 1
ATOM 2015 C C . ALA A 1 298 ? -19.060 17.694 21.049 1.00 94.75 298 ALA A C 1
ATOM 2017 O O . ALA A 1 298 ? -19.126 17.329 22.222 1.00 94.75 298 ALA A O 1
ATOM 2018 N N . THR A 1 299 ? -18.443 18.820 20.690 1.00 92.81 299 THR A N 1
ATOM 2019 C CA . THR A 1 299 ? -17.657 19.661 21.608 1.00 92.81 299 THR A CA 1
ATOM 2020 C C . THR A 1 299 ? -18.380 20.947 21.993 1.00 92.81 299 THR A C 1
ATOM 2022 O O . THR A 1 299 ? -18.165 21.465 23.086 1.00 92.81 299 THR A O 1
ATOM 2025 N N . LYS A 1 300 ? -19.252 21.474 21.123 1.00 92.50 300 LYS A N 1
ATOM 2026 C CA . LYS A 1 300 ? -20.031 22.703 21.348 1.00 92.50 300 LYS A CA 1
ATOM 2027 C C . LYS A 1 300 ? -21.195 22.786 20.356 1.00 92.50 300 LYS A C 1
ATOM 2029 O O . LYS A 1 300 ? -21.154 22.151 19.312 1.00 92.50 300 LYS A O 1
ATOM 2034 N N . GLY A 1 301 ? -22.207 23.604 20.630 1.00 94.69 301 GLY A N 1
ATOM 2035 C CA . GLY A 1 301 ? -23.346 23.829 19.725 1.00 94.69 301 GLY A CA 1
ATOM 2036 C C . GLY A 1 301 ? -24.646 23.228 20.245 1.00 94.69 301 GLY A C 1
ATOM 2037 O O . GLY A 1 301 ? -24.708 22.772 21.393 1.00 94.69 301 GLY A O 1
ATOM 2038 N N . GLU A 1 302 ? -25.689 23.265 19.416 1.00 97.62 302 GLU A N 1
ATOM 2039 C CA . GLU A 1 302 ? -27.032 22.834 19.803 1.00 97.62 302 GLU A CA 1
ATOM 2040 C C . GLU A 1 302 ? -27.692 21.907 18.780 1.00 97.62 302 GLU A C 1
ATOM 2042 O O . GLU A 1 302 ? -27.509 22.062 17.575 1.00 97.62 302 GLU A O 1
ATOM 2047 N N . ALA A 1 303 ? -28.488 20.950 19.257 1.00 97.88 303 ALA A N 1
ATOM 2048 C CA . ALA A 1 303 ? -29.178 20.000 18.394 1.00 97.88 303 ALA A CA 1
ATOM 2049 C C . ALA A 1 303 ? -30.599 19.667 18.881 1.00 97.88 303 ALA A C 1
ATOM 2051 O O . ALA A 1 303 ? -30.814 19.421 20.069 1.00 97.88 303 ALA A O 1
ATOM 2052 N N . TYR A 1 304 ? -31.570 19.632 17.968 1.00 98.25 304 TYR A N 1
ATOM 2053 C CA . TYR A 1 304 ? -32.992 19.465 18.283 1.00 98.25 304 TYR A CA 1
ATOM 2054 C C . TYR A 1 304 ? -33.659 18.453 17.346 1.00 98.25 304 TYR A C 1
ATOM 2056 O O . TYR A 1 304 ? -33.822 18.715 16.159 1.00 98.25 304 TYR A O 1
ATOM 2064 N N . PHE A 1 305 ? -34.095 17.313 17.879 1.00 98.00 305 PHE A N 1
ATOM 2065 C CA . PHE A 1 305 ? -34.594 16.197 17.069 1.00 98.00 305 PHE A CA 1
ATOM 2066 C C . PHE A 1 305 ? -36.010 15.794 17.481 1.00 98.00 305 PHE A C 1
ATOM 2068 O O . PHE A 1 305 ? -36.215 15.265 18.575 1.00 98.00 305 PHE A O 1
ATOM 2075 N N . ARG A 1 306 ? -37.000 16.082 16.631 1.00 96.81 306 ARG A N 1
ATOM 2076 C CA . ARG A 1 306 ? -38.405 15.725 16.872 1.00 96.81 306 ARG A CA 1
ATOM 2077 C C . ARG A 1 306 ? -38.663 14.304 16.391 1.00 96.81 306 ARG A C 1
ATOM 2079 O O . ARG A 1 306 ? -39.225 14.121 15.324 1.00 96.81 306 ARG A O 1
ATOM 2086 N N . GLY A 1 307 ? -38.160 13.329 17.134 1.00 94.12 307 GLY A N 1
ATOM 2087 C CA . GLY A 1 307 ? -38.331 11.903 16.882 1.00 94.12 307 GLY A CA 1
ATOM 2088 C C . GLY A 1 307 ? -37.352 11.067 17.700 1.00 94.12 307 GLY A C 1
ATOM 2089 O O . GLY A 1 307 ? -36.703 11.582 18.617 1.00 94.12 307 GLY A O 1
ATOM 2090 N N . VAL A 1 308 ? -37.236 9.780 17.372 1.00 95.94 308 VAL A N 1
ATOM 2091 C CA . VAL A 1 308 ? -36.347 8.841 18.068 1.00 95.94 308 VAL A CA 1
ATOM 2092 C C . VAL A 1 308 ? -34.964 8.805 17.406 1.00 95.94 308 VAL A C 1
ATOM 2094 O O . VAL A 1 308 ? -34.845 8.706 16.182 1.00 95.94 308 VAL A O 1
ATOM 2097 N N . ALA A 1 309 ? -33.906 8.874 18.214 1.00 95.44 309 ALA A N 1
ATOM 2098 C CA . ALA A 1 309 ? -32.552 8.512 17.802 1.00 95.44 309 ALA A CA 1
ATOM 2099 C C . ALA A 1 309 ? -32.370 6.997 17.927 1.00 95.44 309 ALA A C 1
ATOM 2101 O O . ALA A 1 309 ? -32.681 6.445 18.981 1.00 95.44 309 ALA A O 1
ATOM 2102 N N . ALA A 1 310 ? -31.883 6.331 16.878 1.00 91.94 310 ALA A N 1
ATOM 2103 C CA . ALA A 1 310 ? -32.002 4.876 16.785 1.00 91.94 310 ALA A CA 1
ATOM 2104 C C . ALA A 1 310 ? -31.314 4.103 17.923 1.00 91.94 310 ALA A C 1
ATOM 2106 O O . ALA A 1 310 ? -31.978 3.299 18.555 1.00 91.94 310 ALA A O 1
ATOM 2107 N N . GLU A 1 311 ? -30.032 4.354 18.208 1.00 91.19 311 GLU A N 1
ATOM 2108 C CA . GLU A 1 311 ? -29.307 3.687 19.305 1.00 91.19 311 GLU A CA 1
ATOM 2109 C C . GLU A 1 311 ? -28.464 4.723 20.075 1.00 91.19 311 GLU A C 1
ATOM 2111 O O . GLU A 1 311 ? -28.882 5.324 21.065 1.00 91.19 311 GLU A O 1
ATOM 2116 N N . ARG A 1 312 ? -27.278 5.035 19.553 1.00 92.56 312 ARG A N 1
ATOM 2117 C CA . ARG A 1 312 ? -26.230 5.832 20.194 1.00 92.56 312 ARG A CA 1
ATOM 2118 C C . ARG A 1 312 ? -26.481 7.330 20.050 1.00 92.56 312 ARG A C 1
ATOM 2120 O O . ARG A 1 312 ? -26.206 7.927 19.010 1.00 92.56 312 ARG A O 1
ATOM 2127 N N . PHE A 1 313 ? -26.889 7.973 21.136 1.00 97.19 313 PHE A N 1
ATOM 2128 C CA . PHE A 1 313 ? -27.129 9.417 21.191 1.00 97.19 313 PHE A CA 1
ATOM 2129 C C . PHE A 1 313 ? -26.173 10.121 22.165 1.00 97.19 313 PHE A C 1
ATOM 2131 O O . PHE A 1 313 ? -25.991 9.649 23.282 1.00 97.19 313 PHE A O 1
ATOM 2138 N N . CYS A 1 314 ? -25.577 11.259 21.783 1.00 96.12 314 CYS A N 1
ATOM 2139 C CA . CYS A 1 314 ? -24.649 12.031 22.634 1.00 96.12 314 CYS A CA 1
ATOM 2140 C C . CYS A 1 314 ? -23.435 11.226 23.136 1.00 96.12 314 CYS A C 1
ATOM 2142 O O . CYS A 1 314 ? -22.955 11.424 24.254 1.00 96.12 314 CYS A O 1
ATOM 2144 N N . VAL A 1 315 ? -22.916 10.325 22.301 1.00 92.19 315 VAL A N 1
ATOM 2145 C CA . VAL A 1 315 ? -21.727 9.530 22.634 1.00 92.19 315 VAL A CA 1
ATOM 2146 C C . VAL A 1 315 ? -20.481 10.411 22.608 1.00 92.19 315 VAL A C 1
ATOM 2148 O O . VAL A 1 315 ? -20.226 11.098 21.620 1.00 92.19 315 VAL A O 1
ATOM 2151 N N . ARG A 1 316 ? -19.674 10.390 23.674 1.00 91.25 316 ARG A N 1
ATOM 2152 C CA . ARG A 1 316 ? -18.506 11.277 23.842 1.00 91.25 316 ARG A CA 1
ATOM 2153 C C . ARG A 1 316 ? -18.841 12.766 23.708 1.00 91.25 316 ARG A C 1
ATOM 2155 O O . ARG A 1 316 ? -17.994 13.548 23.283 1.00 91.25 316 ARG A O 1
ATOM 2162 N N . ASN A 1 317 ? -20.070 13.166 24.033 1.00 94.56 317 ASN A N 1
ATOM 2163 C CA . ASN A 1 317 ? -20.410 14.582 24.097 1.00 94.56 317 ASN A CA 1
ATOM 2164 C C . ASN A 1 317 ? -19.582 15.243 25.214 1.00 94.56 317 ASN A C 1
ATOM 2166 O O . ASN A 1 317 ? -19.539 14.743 26.340 1.00 94.56 317 ASN A O 1
ATOM 2170 N N . SER A 1 318 ? -18.899 16.334 24.884 1.00 90.06 318 SER A N 1
ATOM 2171 C CA . SER A 1 318 ? -18.037 17.087 25.797 1.00 90.06 318 SER A CA 1
ATOM 2172 C C . SER A 1 318 ? -18.486 18.537 25.987 1.00 90.06 318 SER A C 1
ATOM 2174 O O . SER A 1 318 ? -17.978 19.214 26.878 1.00 90.06 318 SER A O 1
ATOM 2176 N N . GLY A 1 319 ? -19.490 19.012 25.238 1.00 90.62 319 GLY A N 1
ATOM 2177 C CA . GLY A 1 319 ? -19.988 20.380 25.427 1.00 90.62 319 GLY A CA 1
ATOM 2178 C C . GLY A 1 319 ? -21.203 20.817 24.608 1.00 90.62 319 GLY A C 1
ATOM 2179 O O . GLY A 1 319 ? -21.674 21.941 24.798 1.00 90.62 319 GLY A O 1
ATOM 2180 N N . ALA A 1 320 ? -21.764 19.973 23.738 1.00 96.12 320 ALA A N 1
ATOM 2181 C CA . ALA A 1 320 ? -22.984 20.311 23.006 1.00 96.12 320 ALA A CA 1
ATOM 2182 C C . ALA A 1 320 ? -24.250 20.141 23.865 1.00 96.12 320 ALA A C 1
ATOM 2184 O O . ALA A 1 320 ? -24.293 19.326 24.796 1.00 96.12 320 ALA A O 1
ATOM 2185 N N . LYS A 1 321 ? -25.296 20.909 23.537 1.00 98.06 321 LYS A N 1
ATOM 2186 C CA . LYS A 1 321 ? -26.627 20.826 24.157 1.00 98.06 321 LYS A CA 1
ATOM 2187 C C . LYS A 1 321 ? -27.613 20.194 23.183 1.00 98.06 321 LYS A C 1
ATOM 2189 O O . LYS A 1 321 ? -27.772 20.696 22.077 1.00 98.06 321 LYS A O 1
ATOM 2194 N N . ALA A 1 322 ? -28.297 19.132 23.578 1.00 98.00 322 ALA A N 1
ATOM 2195 C CA . ALA A 1 322 ? -29.178 18.405 22.673 1.00 98.00 322 ALA A CA 1
ATOM 2196 C C . ALA A 1 322 ? -30.526 18.070 23.304 1.00 98.00 322 ALA A C 1
ATOM 2198 O O . ALA A 1 322 ? -30.586 17.757 24.491 1.00 98.00 322 ALA A O 1
ATOM 2199 N N . VAL A 1 323 ? -31.593 18.106 22.503 1.00 98.38 323 VAL A N 1
ATOM 2200 C CA . VAL A 1 323 ? -32.946 17.691 22.897 1.00 98.38 323 VAL A CA 1
ATOM 2201 C C . VAL A 1 323 ? -33.502 16.703 21.877 1.00 98.38 323 VAL A C 1
ATOM 2203 O O . VAL A 1 323 ? -33.452 16.972 20.676 1.00 98.38 323 VAL A O 1
ATOM 2206 N N . VAL A 1 324 ? -34.042 15.583 22.352 1.00 98.06 324 VAL A N 1
ATOM 2207 C CA . VAL A 1 324 ? -34.601 14.509 21.519 1.00 98.06 324 VAL A CA 1
ATOM 2208 C C . VAL A 1 324 ? -35.863 13.912 22.151 1.00 98.06 324 VAL A C 1
ATOM 2210 O O . VAL A 1 324 ? -36.000 13.894 23.377 1.00 98.06 324 VAL A O 1
ATOM 2213 N N . GLU A 1 325 ? -36.798 13.431 21.331 1.00 97.50 325 GLU A N 1
ATOM 2214 C CA . GLU A 1 325 ? -38.073 12.865 21.800 1.00 97.50 325 GLU A CA 1
ATOM 2215 C C . GLU A 1 325 ? -37.983 11.392 22.217 1.00 97.50 325 GLU A C 1
ATOM 2217 O O . GLU A 1 325 ? -38.831 10.930 22.969 1.00 97.50 325 GLU A O 1
ATOM 2222 N N . GLY A 1 326 ? -36.933 10.673 21.827 1.00 96.00 326 GLY A N 1
ATOM 2223 C CA . GLY A 1 326 ? -36.630 9.333 22.328 1.00 96.00 326 GLY A CA 1
ATOM 2224 C C . GLY A 1 326 ? -35.255 8.852 21.876 1.00 96.00 326 GLY A C 1
ATOM 2225 O O . GLY A 1 326 ? -34.687 9.378 20.921 1.00 96.00 326 GLY A O 1
ATOM 2226 N N . VAL A 1 327 ? -34.700 7.858 22.559 1.00 96.38 327 VAL A N 1
ATOM 2227 C CA . VAL A 1 327 ? -33.400 7.261 22.223 1.00 96.38 327 VAL A CA 1
ATOM 2228 C C . VAL A 1 327 ? -33.451 5.747 22.404 1.00 96.38 327 VAL A C 1
ATOM 2230 O O . VAL A 1 327 ? -34.109 5.263 23.328 1.00 96.38 327 VAL A O 1
ATOM 2233 N N . GLY A 1 328 ? -32.756 5.007 21.542 1.00 92.94 328 GLY A N 1
ATOM 2234 C CA . GLY A 1 328 ? -32.510 3.577 21.735 1.00 92.94 328 GLY A CA 1
ATOM 2235 C C . GLY A 1 328 ? -31.438 3.287 22.782 1.00 92.94 328 GLY A C 1
ATOM 2236 O O . GLY A 1 328 ? -31.267 4.043 23.747 1.00 92.94 328 GLY A O 1
ATOM 2237 N N . ASP A 1 329 ? -30.747 2.159 22.629 1.00 94.19 329 ASP A N 1
ATOM 2238 C CA . ASP A 1 329 ? -29.743 1.714 23.590 1.00 94.19 329 ASP A CA 1
ATOM 2239 C C . ASP A 1 329 ? -28.471 2.568 23.456 1.00 94.19 329 ASP A C 1
ATOM 2241 O O . ASP A 1 329 ? -28.126 3.022 22.371 1.00 94.19 329 ASP A O 1
ATOM 2245 N N . HIS A 1 330 ? -27.702 2.733 24.537 1.00 94.62 330 HIS A N 1
ATOM 2246 C CA . HIS A 1 330 ? -26.388 3.406 24.524 1.00 94.62 330 HIS A CA 1
ATOM 2247 C C . HIS A 1 330 ? -26.397 4.945 24.416 1.00 94.62 330 HIS A C 1
ATOM 2249 O O . HIS A 1 330 ? -25.428 5.559 23.950 1.00 94.62 330 HIS A O 1
ATOM 2255 N N . ALA A 1 331 ? -27.453 5.616 24.872 1.00 96.38 331 ALA A N 1
ATOM 2256 C CA . ALA A 1 331 ? -27.420 7.072 25.003 1.00 96.38 331 ALA A CA 1
ATOM 2257 C C . ALA A 1 331 ? -26.441 7.534 26.105 1.00 96.38 331 ALA A C 1
ATOM 2259 O O . ALA A 1 331 ? -26.316 6.905 27.154 1.00 96.38 331 ALA A O 1
ATOM 2260 N N . CYS A 1 332 ? -25.760 8.658 25.865 1.00 96.25 332 CYS A N 1
ATOM 2261 C CA . CYS A 1 332 ? -24.787 9.306 26.753 1.00 96.25 332 CYS A CA 1
ATOM 2262 C C . CYS A 1 332 ? -23.539 8.467 27.094 1.00 96.25 332 CYS A C 1
ATOM 2264 O O . CYS A 1 332 ? -22.879 8.728 28.101 1.00 96.25 332 CYS A O 1
ATOM 2266 N N . GLU A 1 333 ? -23.169 7.489 26.260 1.00 92.75 333 GLU A N 1
ATOM 2267 C CA . GLU A 1 333 ? -21.938 6.723 26.477 1.00 92.75 333 GLU A CA 1
ATOM 2268 C C . GLU A 1 333 ? -20.684 7.599 26.411 1.00 92.75 333 GLU A C 1
ATOM 2270 O O . GLU A 1 333 ? -20.508 8.388 25.479 1.00 92.75 333 GLU A O 1
ATOM 2275 N N . TYR A 1 334 ? -19.774 7.421 27.370 1.00 92.56 334 TYR A N 1
ATOM 2276 C CA . TYR A 1 334 ? -18.509 8.158 27.456 1.00 92.56 334 TYR A CA 1
ATOM 2277 C C . TYR A 1 334 ? -18.670 9.684 27.441 1.00 92.56 334 TYR A C 1
ATOM 2279 O O . TYR A 1 334 ? -17.755 10.400 27.036 1.00 92.56 334 TYR A O 1
ATOM 2287 N N . MET A 1 335 ? -19.845 10.192 27.815 1.00 92.56 335 MET A N 1
ATOM 2288 C CA . MET A 1 335 ? -20.102 11.624 27.884 1.00 92.56 335 MET A CA 1
ATOM 2289 C C . MET A 1 335 ? -19.248 12.235 29.005 1.00 92.56 335 MET A C 1
ATOM 2291 O O . MET A 1 335 ? -19.227 11.741 30.133 1.00 92.56 335 MET A O 1
ATOM 2295 N N . THR A 1 336 ? -18.502 13.285 28.660 1.00 87.94 336 THR A N 1
ATOM 2296 C CA . THR A 1 336 ? -17.570 13.992 29.555 1.00 87.94 336 THR A CA 1
ATOM 2297 C C . THR A 1 336 ? -18.013 15.430 29.832 1.00 87.94 336 THR A C 1
ATOM 2299 O O . THR A 1 336 ? -17.482 16.078 30.730 1.00 87.94 336 THR A O 1
ATOM 2302 N N . GLY A 1 337 ? -19.011 15.937 29.103 1.00 89.44 337 GLY A N 1
ATOM 2303 C CA . GLY A 1 337 ? -19.528 17.297 29.231 1.00 89.44 337 GLY A CA 1
ATOM 2304 C C . GLY A 1 337 ? -20.794 17.522 28.399 1.00 89.44 337 GLY A C 1
ATOM 2305 O O . GLY A 1 337 ? -21.343 16.595 27.813 1.00 89.44 337 GLY A O 1
ATOM 2306 N N . GLY A 1 338 ? -21.281 18.762 28.346 1.00 93.81 338 GLY A N 1
ATOM 2307 C CA . GLY A 1 338 ? -22.505 19.111 27.610 1.00 93.81 338 GLY A CA 1
ATOM 2308 C C . GLY A 1 338 ? -23.808 18.760 28.340 1.00 93.81 338 GLY A C 1
ATOM 2309 O O . GLY A 1 338 ? -23.805 18.380 29.515 1.00 93.81 338 GLY A O 1
ATOM 2310 N N . VAL A 1 339 ? -24.940 18.938 27.646 1.00 97.31 339 VAL A N 1
ATOM 2311 C CA . VAL A 1 339 ? -26.289 18.702 28.192 1.00 97.31 339 VAL A CA 1
ATOM 2312 C C . VAL A 1 339 ? -27.133 17.883 27.218 1.00 97.31 339 VAL A C 1
ATOM 2314 O O . VAL A 1 339 ? -27.287 18.278 26.068 1.00 97.31 339 VAL A O 1
ATOM 2317 N N . ALA A 1 340 ? -27.730 16.784 27.673 1.00 97.75 340 ALA A N 1
ATOM 2318 C CA . ALA A 1 340 ? -28.702 16.011 26.896 1.00 97.75 340 ALA A CA 1
ATOM 2319 C C . ALA A 1 340 ? -30.087 16.077 27.555 1.00 97.75 340 ALA A C 1
ATOM 2321 O O . ALA A 1 340 ? -30.206 15.904 28.763 1.00 97.75 340 ALA A O 1
ATOM 2322 N N . VAL A 1 341 ? -31.145 16.322 26.787 1.00 98.31 341 VAL A N 1
ATOM 2323 C CA . VAL A 1 341 ? -32.535 16.297 27.258 1.00 98.31 341 VAL A CA 1
ATOM 2324 C C . VAL A 1 341 ? -33.299 15.261 26.442 1.00 98.31 341 VAL A C 1
ATOM 2326 O O . VAL A 1 341 ? -33.407 15.394 25.226 1.00 98.31 341 VAL A O 1
ATOM 2329 N N . ILE A 1 342 ? -33.837 14.242 27.106 1.00 98.12 342 ILE A N 1
ATOM 2330 C CA . ILE A 1 342 ? -34.629 13.184 26.480 1.00 98.12 342 ILE A CA 1
ATOM 2331 C C . ILE A 1 342 ? -36.069 13.296 26.979 1.00 98.12 342 ILE A C 1
ATOM 2333 O O . ILE A 1 342 ? -36.324 13.217 28.182 1.00 98.12 342 ILE A O 1
ATOM 2337 N N . LEU A 1 343 ? -37.004 13.534 26.057 1.00 97.44 343 LEU A N 1
ATOM 2338 C CA . LEU A 1 343 ? -38.411 13.817 26.368 1.00 97.44 343 LEU A CA 1
ATOM 2339 C C . LEU A 1 343 ? -39.319 12.579 26.346 1.00 97.44 343 LEU A C 1
ATOM 2341 O O . LEU A 1 343 ? -40.467 12.677 26.777 1.00 97.44 343 LEU A O 1
ATOM 2345 N N . GLY A 1 344 ? -38.817 11.435 25.883 1.00 93.12 344 GLY A N 1
ATOM 2346 C CA . GLY A 1 344 ? -39.565 10.179 25.805 1.00 93.12 344 GLY A CA 1
ATOM 2347 C C . GLY A 1 344 ? -38.710 8.963 26.145 1.00 93.12 344 GLY A C 1
ATOM 2348 O O . GLY A 1 344 ? -37.886 9.023 27.056 1.00 93.12 344 GLY A O 1
ATOM 2349 N N . SER A 1 345 ? -38.949 7.837 25.469 1.00 92.62 345 SER A N 1
ATOM 2350 C CA . SER A 1 345 ? -38.369 6.546 25.858 1.00 92.62 345 SER A CA 1
ATOM 2351 C C . SER A 1 345 ? -36.846 6.518 25.750 1.00 92.62 345 SER A C 1
ATOM 2353 O O . SER A 1 345 ? -36.260 7.141 24.865 1.00 92.62 345 SER A O 1
ATOM 2355 N N . VAL A 1 346 ? -36.227 5.739 26.635 1.00 94.81 346 VAL A N 1
ATOM 2356 C CA . VAL A 1 346 ? -34.783 5.504 26.698 1.00 94.81 346 VAL A CA 1
ATOM 2357 C C . VAL A 1 346 ? -34.526 4.001 26.599 1.00 94.81 346 VAL A C 1
ATOM 2359 O O . VAL A 1 346 ? -35.258 3.220 27.209 1.00 94.81 346 VAL A O 1
ATOM 2362 N N . GLY A 1 347 ? -33.513 3.592 25.835 1.00 92.81 347 GLY A N 1
ATOM 2363 C CA . GLY A 1 347 ? -33.052 2.207 25.771 1.00 92.81 347 GLY A CA 1
ATOM 2364 C C . GLY A 1 347 ? -32.100 1.822 26.906 1.00 92.81 347 GLY A C 1
ATOM 2365 O O . GLY A 1 347 ? -31.842 2.576 27.845 1.00 92.81 347 GLY A O 1
ATOM 2366 N N . LYS A 1 348 ? -31.574 0.603 26.846 1.00 93.88 348 LYS A N 1
ATOM 2367 C CA . LYS A 1 348 ? -30.651 0.057 27.844 1.00 93.88 348 LYS A CA 1
ATOM 2368 C C . LYS A 1 348 ? -29.283 0.729 27.780 1.00 93.88 348 LYS A C 1
ATOM 2370 O O . LYS A 1 348 ? -28.907 1.376 26.805 1.00 93.88 348 LYS A O 1
ATOM 2375 N N . ASN A 1 349 ? -28.495 0.477 28.821 1.00 93.88 349 ASN A N 1
ATOM 2376 C CA . ASN A 1 349 ? -27.099 0.888 28.913 1.00 93.88 349 ASN A CA 1
ATOM 2377 C C . ASN A 1 349 ? -26.910 2.414 28.835 1.00 93.88 349 ASN A C 1
ATOM 2379 O O . ASN A 1 349 ? -25.903 2.906 28.326 1.00 93.88 349 ASN A O 1
ATOM 2383 N N . PHE A 1 350 ? -27.886 3.167 29.347 1.00 96.94 350 PHE A N 1
ATOM 2384 C CA . PHE A 1 350 ? -27.809 4.620 29.400 1.00 96.94 350 PHE A CA 1
ATOM 2385 C C . PHE A 1 350 ? -26.630 5.066 30.277 1.00 96.94 350 PHE A C 1
ATOM 2387 O O . PHE A 1 350 ? -26.479 4.597 31.409 1.00 96.94 350 PHE A O 1
ATOM 2394 N N . GLY A 1 351 ? -25.814 5.985 29.761 1.00 94.06 351 GLY A N 1
ATOM 2395 C CA . GLY A 1 351 ? -24.712 6.625 30.476 1.00 94.06 351 GLY A CA 1
ATOM 2396 C C . GLY A 1 351 ? -23.527 5.714 30.805 1.00 94.06 351 GLY A C 1
ATOM 2397 O O . GLY A 1 351 ? -22.815 5.986 31.767 1.00 94.06 351 GLY A O 1
ATOM 2398 N N . ALA A 1 352 ? -23.290 4.637 30.047 1.00 93.06 352 ALA A N 1
ATOM 2399 C CA . ALA A 1 352 ? -22.111 3.793 30.270 1.00 93.06 352 ALA A CA 1
ATOM 2400 C C . ALA A 1 352 ? -20.806 4.580 30.053 1.00 93.06 352 ALA A C 1
ATOM 2402 O O . ALA A 1 352 ? -20.628 5.238 29.026 1.00 93.06 352 ALA A O 1
ATOM 2403 N N . GLY A 1 353 ? -19.890 4.542 31.022 1.00 88.69 353 GLY A N 1
ATOM 2404 C CA . GLY A 1 353 ? -18.655 5.328 30.995 1.00 88.69 353 GLY A CA 1
ATOM 2405 C C . GLY A 1 353 ? -18.857 6.849 31.044 1.00 88.69 353 GLY A C 1
ATOM 2406 O O . GLY A 1 353 ? -17.935 7.588 30.700 1.00 88.69 353 GLY A O 1
ATOM 2407 N N . MET A 1 354 ? -20.045 7.336 31.414 1.00 92.75 354 MET A N 1
ATOM 2408 C CA . MET A 1 354 ? -20.317 8.767 31.556 1.00 92.75 354 MET A CA 1
ATOM 2409 C C . MET A 1 354 ? -19.594 9.320 32.792 1.00 92.75 354 MET A C 1
ATOM 2411 O O . MET A 1 354 ? -20.026 9.109 33.923 1.00 92.75 354 MET A O 1
ATOM 2415 N N . SER A 1 355 ? -18.509 10.059 32.570 1.00 84.75 355 SER A N 1
ATOM 2416 C CA . SER A 1 355 ? -17.699 10.680 33.627 1.00 84.75 355 SER A CA 1
ATOM 2417 C C . SER A 1 355 ? -17.982 12.175 33.810 1.00 84.75 355 SER A C 1
ATOM 2419 O O . SER A 1 355 ? -17.520 12.773 34.782 1.00 84.75 355 SER A O 1
ATOM 2421 N N . GLY A 1 356 ? -18.768 12.789 32.915 1.00 85.00 356 GLY A N 1
ATOM 2422 C CA . GLY A 1 356 ? -19.120 14.208 32.975 1.00 85.00 356 GLY A CA 1
ATOM 2423 C C . GLY A 1 356 ? -20.361 14.600 32.173 1.00 85.00 356 GLY A C 1
ATOM 2424 O O . GLY A 1 356 ? -20.974 13.786 31.489 1.00 85.00 356 GLY A O 1
ATOM 2425 N N . GLY A 1 357 ? -20.754 15.872 32.281 1.00 90.62 357 GLY A N 1
ATOM 2426 C CA . GLY A 1 357 ? -21.970 16.403 31.655 1.00 90.62 357 GLY A CA 1
ATOM 2427 C C . GLY A 1 357 ? -23.254 16.140 32.453 1.00 90.62 357 GLY A C 1
ATOM 2428 O O . GLY A 1 357 ? -23.227 15.589 33.554 1.00 90.62 357 GLY A O 1
ATOM 2429 N N . ILE A 1 358 ? -24.391 16.604 31.923 1.00 95.25 358 ILE A N 1
ATOM 2430 C CA . ILE A 1 358 ? -25.710 16.482 32.568 1.00 95.25 358 ILE A CA 1
ATOM 2431 C C . ILE A 1 358 ? -26.722 15.920 31.571 1.00 95.25 358 ILE A C 1
ATOM 2433 O O . ILE A 1 358 ? -26.846 16.440 30.462 1.00 95.25 358 ILE A O 1
ATOM 2437 N N . ALA A 1 359 ? -27.500 14.917 31.979 1.00 97.19 359 ALA A N 1
ATOM 2438 C CA . ALA A 1 359 ? -28.662 14.478 31.211 1.00 97.19 359 ALA A CA 1
ATOM 2439 C C . ALA A 1 359 ? -29.966 14.680 31.994 1.00 97.19 359 ALA A C 1
ATOM 2441 O O . ALA A 1 359 ? -30.050 14.338 33.170 1.00 97.19 359 ALA A O 1
ATOM 2442 N N . TYR A 1 360 ? -30.991 15.221 31.340 1.00 97.81 360 TYR A N 1
ATOM 2443 C CA . TYR A 1 360 ? -32.349 15.335 31.864 1.00 97.81 360 TYR A CA 1
ATOM 2444 C C . TYR A 1 360 ? -33.253 14.370 31.111 1.00 97.81 360 TYR A C 1
ATOM 2446 O O . TYR A 1 360 ? -33.451 14.517 29.908 1.00 97.81 360 TYR A O 1
ATOM 2454 N N . VAL A 1 361 ? -33.822 13.403 31.817 1.00 97.62 361 VAL A N 1
ATOM 2455 C CA . VAL A 1 361 ? -34.658 12.361 31.218 1.00 97.62 361 VAL A CA 1
ATOM 2456 C C . VAL A 1 361 ? -36.065 12.457 31.778 1.00 97.62 361 VAL A C 1
ATOM 2458 O O . VAL A 1 361 ? -36.245 12.445 32.996 1.00 97.62 361 VAL A O 1
ATOM 2461 N N . TYR A 1 362 ? -37.064 12.558 30.906 1.00 97.19 362 TYR A N 1
ATOM 2462 C CA . TYR A 1 362 ? -38.465 12.472 31.298 1.00 97.19 362 TYR A CA 1
ATOM 2463 C C . TYR A 1 362 ? -38.838 11.007 31.562 1.00 97.19 362 TYR A C 1
ATOM 2465 O O . TYR A 1 362 ? -38.959 10.223 30.629 1.00 97.19 362 TYR A O 1
ATOM 2473 N N . ASP A 1 363 ? -39.029 10.633 32.830 1.00 95.12 363 ASP A N 1
ATOM 2474 C CA . ASP A 1 363 ? -39.302 9.251 33.252 1.00 95.12 363 ASP A CA 1
ATOM 2475 C C . ASP A 1 363 ? -40.654 9.144 33.982 1.00 95.12 363 ASP A C 1
ATOM 2477 O O . ASP A 1 363 ? -40.714 9.005 35.209 1.00 95.12 363 ASP A O 1
ATOM 2481 N N . PRO A 1 364 ? -41.784 9.244 33.258 1.00 91.75 364 PRO A N 1
ATOM 2482 C CA . PRO A 1 364 ? -43.104 9.196 33.871 1.00 91.75 364 PRO A CA 1
ATOM 2483 C C . PRO A 1 364 ? -43.463 7.832 34.478 1.00 91.75 364 PRO A C 1
ATOM 2485 O O . PRO A 1 364 ? -44.351 7.793 35.331 1.00 91.75 364 PRO A O 1
ATOM 2488 N N . GLN A 1 365 ? -42.808 6.741 34.059 1.00 90.88 365 GLN A N 1
ATOM 2489 C CA . GLN A 1 365 ? -43.047 5.380 34.558 1.00 90.88 365 GLN A CA 1
ATOM 2490 C C . GLN A 1 365 ? -42.066 4.938 35.656 1.00 90.88 365 GLN A C 1
ATOM 2492 O O . GLN A 1 365 ? -42.274 3.882 36.248 1.00 90.88 365 GLN A O 1
ATOM 2497 N N . GLY A 1 366 ? -41.020 5.716 35.952 1.00 89.69 366 GLY A N 1
ATOM 2498 C CA . GLY A 1 366 ? -40.029 5.362 36.974 1.00 89.69 366 GLY A CA 1
ATOM 2499 C C . GLY A 1 366 ? -39.110 4.204 36.567 1.00 89.69 366 GLY A C 1
ATOM 2500 O O . GLY A 1 366 ? -38.666 3.445 37.426 1.00 89.69 366 GLY A O 1
ATOM 2501 N N . THR A 1 367 ? -38.867 4.022 35.268 1.00 92.00 367 THR A N 1
ATOM 2502 C CA . THR A 1 367 ? -38.137 2.866 34.709 1.00 92.00 367 THR A CA 1
ATOM 2503 C C . THR A 1 367 ? -36.667 3.147 34.413 1.00 92.00 367 THR A C 1
ATOM 2505 O O . THR A 1 367 ? -35.894 2.205 34.226 1.00 92.00 367 THR A O 1
ATOM 2508 N N . LEU A 1 368 ? -36.248 4.418 34.422 1.00 93.00 368 LEU A N 1
ATOM 2509 C CA . LEU A 1 368 ? -34.913 4.831 33.984 1.00 93.00 368 LEU A CA 1
ATOM 2510 C C . LEU A 1 368 ? -33.788 4.138 34.759 1.00 93.00 368 LEU A C 1
ATOM 2512 O O . LEU A 1 368 ? -32.788 3.738 34.172 1.00 93.00 368 LEU A O 1
ATOM 2516 N N . GLN A 1 369 ? -33.956 3.945 36.069 1.00 92.19 369 GLN A N 1
ATOM 2517 C CA . GLN A 1 369 ? -32.917 3.349 36.911 1.00 92.19 369 GLN A CA 1
ATOM 2518 C C . GLN A 1 369 ? -32.512 1.936 36.464 1.00 92.19 369 GLN A C 1
ATOM 2520 O O . GLN A 1 369 ? -31.339 1.590 36.558 1.00 92.19 369 GLN A O 1
ATOM 2525 N N . ALA A 1 370 ? -33.457 1.140 35.954 1.00 92.19 370 ALA A N 1
ATOM 2526 C CA . ALA A 1 370 ? -33.188 -0.212 35.459 1.00 92.19 370 ALA A CA 1
ATOM 2527 C C . ALA A 1 370 ? -32.542 -0.228 34.061 1.00 92.19 370 ALA A C 1
ATOM 2529 O O . ALA A 1 370 ? -32.000 -1.249 33.643 1.00 92.19 370 ALA A O 1
ATOM 2530 N N . LEU A 1 371 ? -32.628 0.887 33.334 1.00 94.19 371 LEU A N 1
ATOM 2531 C CA . LEU A 1 371 ? -32.094 1.057 31.982 1.00 94.19 371 LEU A CA 1
ATOM 2532 C C . LEU A 1 371 ? -30.702 1.706 31.989 1.00 94.19 371 LEU A C 1
ATOM 2534 O O . LEU A 1 371 ? -29.937 1.537 31.038 1.00 94.19 371 LEU A O 1
ATOM 2538 N N . CYS A 1 372 ? -30.353 2.406 33.069 1.00 94.88 372 CYS A N 1
ATOM 2539 C CA . CYS A 1 372 ? -29.019 2.947 33.298 1.00 94.88 372 CYS A CA 1
ATOM 2540 C C . CYS A 1 372 ? -27.960 1.851 33.452 1.00 94.88 372 CYS A C 1
ATOM 2542 O O . CYS A 1 372 ? -28.182 0.816 34.080 1.00 94.88 372 CYS A O 1
ATOM 2544 N N . ASN A 1 373 ? -26.763 2.129 32.937 1.00 94.94 373 ASN A N 1
ATOM 2545 C CA . ASN A 1 373 ? -25.576 1.355 33.270 1.00 94.94 373 ASN A CA 1
ATOM 2546 C C . ASN A 1 373 ? -25.243 1.496 34.773 1.00 94.94 373 ASN A C 1
ATOM 2548 O O . ASN A 1 373 ? -25.571 2.510 35.397 1.00 94.94 373 ASN A O 1
ATOM 2552 N N . SER A 1 374 ? -24.564 0.498 35.350 1.00 87.06 374 SER A N 1
ATOM 2553 C CA . SER A 1 374 ? -24.092 0.512 36.742 1.00 87.06 374 SER A CA 1
ATOM 2554 C C . SER A 1 374 ? -23.316 1.772 37.125 1.00 87.06 374 SER A C 1
ATOM 2556 O O . SER A 1 374 ? -23.400 2.185 38.282 1.00 87.06 374 SER A O 1
ATOM 2558 N N . ASP A 1 375 ? -22.619 2.382 36.166 1.00 82.19 375 ASP A N 1
ATOM 2559 C CA . ASP A 1 375 ? -21.807 3.584 36.356 1.00 82.19 375 ASP A CA 1
ATOM 2560 C C . ASP A 1 375 ? -22.644 4.788 36.814 1.00 82.19 375 ASP A C 1
ATOM 2562 O O . ASP A 1 375 ? -22.205 5.553 37.666 1.00 82.19 375 ASP A O 1
ATOM 2566 N N . VAL A 1 376 ? -23.875 4.932 36.301 1.00 88.75 376 VAL A N 1
ATOM 2567 C CA . VAL A 1 376 ? -24.749 6.092 36.573 1.00 88.75 376 VAL A CA 1
ATOM 2568 C C . VAL A 1 376 ? -26.097 5.731 37.201 1.00 88.75 376 VAL A C 1
ATOM 2570 O O . VAL A 1 376 ? -26.861 6.617 37.582 1.00 88.75 376 VAL A O 1
ATOM 2573 N N . ALA A 1 377 ? -26.414 4.444 37.368 1.00 86.12 377 ALA A N 1
ATOM 2574 C CA . ALA A 1 377 ? -27.689 3.990 37.938 1.00 86.12 377 ALA A CA 1
ATOM 2575 C C . ALA A 1 377 ? -27.939 4.483 39.380 1.00 86.12 377 ALA A C 1
ATOM 2577 O O . ALA A 1 377 ? -29.082 4.509 39.845 1.00 86.12 377 ALA A O 1
ATOM 2578 N N . LYS A 1 378 ? -26.882 4.885 40.099 1.00 86.81 378 LYS A N 1
ATOM 2579 C CA . LYS A 1 378 ? -26.957 5.483 41.446 1.00 86.81 378 LYS A CA 1
ATOM 2580 C C . LYS A 1 378 ? -26.955 7.017 41.439 1.00 86.81 378 LYS A C 1
ATOM 2582 O O . LYS A 1 378 ? -27.153 7.624 42.485 1.00 86.81 378 LYS A O 1
ATOM 2587 N N . ASP A 1 379 ? -26.777 7.639 40.277 1.00 86.69 379 ASP A N 1
ATOM 2588 C CA . ASP A 1 379 ? -26.551 9.078 40.098 1.00 86.69 379 ASP A CA 1
ATOM 2589 C C . ASP A 1 379 ? -27.782 9.834 39.566 1.00 86.69 379 ASP A C 1
ATOM 2591 O O . ASP A 1 379 ? -27.671 10.857 38.884 1.00 86.69 379 ASP A O 1
ATOM 2595 N N . LEU A 1 380 ? -28.976 9.341 39.902 1.00 91.25 380 LEU A N 1
ATOM 2596 C CA . LEU A 1 380 ? -30.255 9.930 39.509 1.00 91.25 380 LEU A CA 1
ATOM 2597 C C . LEU A 1 380 ? -30.771 10.888 40.589 1.00 91.25 380 LEU A C 1
ATOM 2599 O O . LEU A 1 380 ? -31.114 10.472 41.694 1.00 91.25 380 LEU A O 1
ATOM 2603 N N . LEU A 1 381 ? -30.869 12.172 40.252 1.00 91.69 381 LEU A N 1
ATOM 2604 C CA . LEU A 1 381 ? -31.324 13.244 41.138 1.00 91.69 381 LEU A CA 1
ATOM 2605 C C . LEU A 1 381 ? -32.657 13.846 40.660 1.00 91.69 381 LEU A C 1
ATOM 2607 O O . LEU A 1 381 ? -32.953 13.821 39.461 1.00 91.69 381 LEU A O 1
ATOM 2611 N N . PRO A 1 382 ? -33.479 14.409 41.562 1.00 90.88 382 PRO A N 1
ATOM 2612 C CA . PRO A 1 382 ? -34.642 15.196 41.166 1.00 90.88 382 PRO A CA 1
ATOM 2613 C C . PRO A 1 382 ? -34.222 16.560 40.585 1.00 90.88 382 PRO A C 1
ATOM 2615 O O . PRO A 1 382 ? -33.171 17.108 40.923 1.00 90.88 382 PRO A O 1
ATOM 2618 N N . VAL A 1 383 ? -35.053 17.128 39.707 1.00 91.62 383 VAL A N 1
ATOM 2619 C CA . VAL A 1 383 ? -34.839 18.467 39.127 1.00 91.62 383 VAL A CA 1
ATOM 2620 C C . VAL A 1 383 ? -35.480 19.534 40.022 1.00 91.62 383 VAL A C 1
ATOM 2622 O O . VAL A 1 383 ? -36.615 19.958 39.797 1.00 91.62 383 VAL A O 1
ATOM 2625 N N . GLU A 1 384 ? -34.755 19.950 41.060 1.00 89.25 384 GLU A N 1
ATOM 2626 C CA . GLU A 1 384 ? -35.250 20.902 42.073 1.00 89.25 384 GLU A CA 1
ATOM 2627 C C . GLU A 1 384 ? -34.516 22.245 42.072 1.00 89.25 384 GLU A C 1
ATOM 2629 O O . GLU A 1 384 ? -35.112 23.262 42.431 1.00 89.25 384 GLU A O 1
ATOM 2634 N N . SER A 1 385 ? -33.248 22.272 41.649 1.00 89.25 385 SER A N 1
ATOM 2635 C CA . SER A 1 385 ? -32.451 23.499 41.677 1.00 89.25 385 SER A CA 1
ATOM 2636 C C . SER A 1 385 ? -32.995 24.548 40.702 1.00 89.25 385 SER A C 1
ATOM 2638 O O . SER A 1 385 ? -33.512 24.236 39.622 1.00 89.25 385 SER A O 1
ATOM 2640 N N . SER A 1 386 ? -32.875 25.820 41.086 1.00 85.31 386 SER A N 1
ATOM 2641 C CA . SER A 1 386 ? -33.393 26.925 40.279 1.00 85.31 386 SER A CA 1
ATOM 2642 C C . SER A 1 386 ? -32.666 27.039 38.932 1.00 85.31 386 SER A C 1
ATOM 2644 O O . SER A 1 386 ? -33.286 27.397 37.928 1.00 85.31 386 SER A O 1
ATOM 2646 N N . GLU A 1 387 ? -31.377 26.688 38.891 1.00 86.12 387 GLU A N 1
ATOM 2647 C CA . GLU A 1 387 ? -30.559 26.640 37.681 1.00 86.12 387 GLU A CA 1
ATOM 2648 C C . GLU A 1 387 ? -30.990 25.500 36.753 1.00 86.12 387 GLU A C 1
ATOM 2650 O O . GLU A 1 387 ? -31.231 25.746 35.569 1.00 86.12 387 GLU A O 1
ATOM 2655 N N . ASP A 1 388 ? -31.156 24.279 37.275 1.00 89.69 388 ASP A N 1
ATOM 2656 C CA . ASP A 1 388 ? -31.543 23.119 36.462 1.00 89.69 388 ASP A CA 1
ATOM 2657 C C . ASP A 1 388 ? -32.928 23.327 35.834 1.00 89.69 388 ASP A C 1
ATOM 2659 O O . ASP A 1 388 ? -33.130 23.046 34.652 1.00 89.69 388 ASP A O 1
ATOM 2663 N N . ILE A 1 389 ? -33.872 23.896 36.596 1.00 92.38 389 ILE A N 1
ATOM 2664 C CA . ILE A 1 389 ? -35.216 24.235 36.107 1.00 92.38 389 ILE A CA 1
ATOM 2665 C C . ILE A 1 389 ? -35.137 25.235 34.949 1.00 92.38 389 ILE A C 1
ATOM 2667 O O . ILE A 1 389 ? -35.818 25.052 33.937 1.00 92.38 389 ILE A O 1
ATOM 2671 N N . LYS A 1 390 ? -34.315 26.285 35.071 1.00 90.88 390 LYS A N 1
ATOM 2672 C CA . LYS A 1 390 ? -34.142 27.298 34.016 1.00 90.88 390 LYS A CA 1
ATOM 2673 C C . LYS A 1 390 ? -33.515 26.695 32.760 1.00 90.88 390 LYS A C 1
ATOM 2675 O O . LYS A 1 390 ? -34.021 26.937 31.664 1.00 90.88 390 LYS A O 1
ATOM 2680 N N . VAL A 1 391 ? -32.451 25.902 32.909 1.00 91.12 391 VAL A N 1
ATOM 2681 C CA . VAL A 1 391 ? -31.750 25.262 31.784 1.00 91.12 391 VAL A CA 1
ATOM 2682 C C . VAL A 1 391 ? -32.673 24.290 31.056 1.00 91.12 391 VAL A C 1
ATOM 2684 O O . VAL A 1 391 ? -32.834 24.401 29.841 1.00 91.12 391 VAL A O 1
ATOM 2687 N N . LEU A 1 392 ? -33.327 23.386 31.789 1.00 94.62 392 LEU A N 1
ATOM 2688 C CA . LEU A 1 392 ? -34.232 22.395 31.214 1.00 94.62 392 LEU A CA 1
ATOM 2689 C C . LEU A 1 392 ? -35.402 23.064 30.487 1.00 94.62 392 LEU A C 1
ATOM 2691 O O . LEU A 1 392 ? -35.682 22.746 29.333 1.00 94.62 392 LEU A O 1
ATOM 2695 N N . LYS A 1 393 ? -36.057 24.039 31.129 1.00 93.44 393 LYS A N 1
ATOM 2696 C CA . LYS A 1 393 ? -37.189 24.756 30.531 1.00 93.44 393 LYS A CA 1
ATOM 2697 C C . LYS A 1 393 ? -36.777 25.516 29.266 1.00 93.44 393 LYS A C 1
ATOM 2699 O O . LYS A 1 393 ? -37.503 25.460 28.276 1.00 93.44 393 LYS A O 1
ATOM 2704 N N . SER A 1 394 ? -35.607 26.160 29.274 1.00 93.75 394 SER A N 1
ATOM 2705 C CA . SER A 1 394 ? -35.053 26.866 28.111 1.00 93.75 394 SER A CA 1
ATOM 2706 C C . SER A 1 394 ? -34.782 25.921 26.936 1.00 93.75 394 SER A C 1
ATOM 2708 O O . SER A 1 394 ? -35.197 26.198 25.811 1.00 93.75 394 SER A O 1
ATOM 2710 N N . LEU A 1 395 ? -34.166 24.761 27.186 1.00 94.81 395 LEU A N 1
ATOM 2711 C CA . LEU A 1 395 ? -33.887 23.775 26.138 1.00 94.81 395 LEU A CA 1
ATOM 2712 C C . LEU A 1 395 ? -35.169 23.196 25.528 1.00 94.81 395 LEU A C 1
ATOM 2714 O O . LEU A 1 395 ? -35.261 23.077 24.308 1.00 94.81 395 LEU A O 1
ATOM 2718 N N . ILE A 1 396 ? -36.192 22.917 26.341 1.00 96.12 396 ILE A N 1
ATOM 2719 C CA . ILE A 1 396 ? -37.497 22.448 25.845 1.00 96.12 396 ILE A CA 1
ATOM 2720 C C . ILE A 1 396 ? -38.191 23.541 25.012 1.00 96.12 396 ILE A C 1
ATOM 2722 O O . ILE A 1 396 ? -38.759 23.251 23.961 1.00 96.12 396 ILE A O 1
ATOM 2726 N N . GLN A 1 397 ? -38.110 24.811 25.425 1.00 93.88 397 GLN A N 1
ATOM 2727 C CA . GLN A 1 397 ? -38.637 25.936 24.641 1.00 93.88 397 GLN A CA 1
ATOM 2728 C C . GLN A 1 397 ? -37.919 26.091 23.295 1.00 93.88 397 GLN A C 1
ATOM 2730 O O . GLN A 1 397 ? -38.572 26.293 22.271 1.00 93.88 397 GLN A O 1
ATOM 2735 N N . ARG A 1 398 ? -36.587 25.954 23.272 1.00 94.12 398 ARG A N 1
ATOM 2736 C CA . ARG A 1 398 ? -35.806 25.979 22.027 1.00 94.12 398 ARG A CA 1
ATOM 2737 C C . ARG A 1 398 ? -36.134 24.788 21.131 1.00 94.12 398 ARG A C 1
ATOM 2739 O O . ARG A 1 398 ? -36.283 24.972 19.929 1.00 94.12 398 ARG A O 1
ATOM 2746 N N . HIS A 1 399 ? -36.365 23.608 21.702 1.00 96.75 399 HIS A N 1
ATOM 2747 C CA . HIS A 1 399 ? -36.818 22.450 20.938 1.00 96.75 399 HIS A CA 1
ATOM 2748 C C . HIS A 1 399 ? -38.147 22.717 20.214 1.00 96.75 399 HIS A C 1
ATOM 2750 O O . HIS A 1 399 ? -38.257 22.426 19.025 1.00 96.75 399 HIS A O 1
ATOM 2756 N N . ILE A 1 400 ? -39.118 23.365 20.871 1.00 94.69 400 ILE A N 1
ATOM 2757 C CA . ILE A 1 400 ? -40.367 23.802 20.218 1.00 94.69 400 ILE A CA 1
ATOM 2758 C C . ILE A 1 400 ? -40.082 24.827 19.118 1.00 94.69 400 ILE A C 1
ATOM 2760 O O . ILE A 1 400 ? -40.653 24.709 18.037 1.00 94.69 400 ILE A O 1
ATOM 2764 N N . LYS A 1 401 ? -39.199 25.805 19.372 1.00 91.62 401 LYS A N 1
ATOM 2765 C CA . LYS A 1 401 ? -38.827 26.832 18.385 1.00 91.62 401 LYS A CA 1
ATOM 2766 C C . LYS A 1 401 ? -38.301 26.206 17.087 1.00 91.62 401 LYS A C 1
ATOM 2768 O O . LYS A 1 401 ? -38.721 26.627 16.020 1.00 91.62 401 LYS A O 1
ATOM 2773 N N . PHE A 1 402 ? -37.405 25.222 17.187 1.00 91.44 402 PHE A N 1
ATOM 2774 C CA . PHE A 1 402 ? -36.695 24.658 16.031 1.00 91.44 402 PHE A CA 1
ATOM 2775 C C . PHE A 1 402 ? -37.376 23.456 15.364 1.00 91.44 402 PHE A C 1
ATOM 2777 O O . PHE A 1 402 ? -36.974 23.078 14.269 1.00 91.44 402 PHE A O 1
ATOM 2784 N N . THR A 1 403 ? -38.353 22.818 16.015 1.00 94.19 403 THR A N 1
ATOM 2785 C CA . THR A 1 403 ? -38.971 21.579 15.491 1.00 94.19 403 THR A CA 1
ATOM 2786 C C . THR A 1 403 ? -40.498 21.561 15.527 1.00 94.19 403 THR A C 1
ATOM 2788 O O . THR A 1 403 ? -41.134 20.675 14.952 1.00 94.19 403 THR A O 1
ATOM 2791 N N . GLY A 1 404 ? -41.120 22.494 16.253 1.00 91.75 404 GLY A N 1
ATOM 2792 C CA . GLY A 1 404 ? -42.565 22.505 16.469 1.00 91.75 404 GLY A CA 1
ATOM 2793 C C . GLY A 1 404 ? -43.104 21.347 17.322 1.00 91.75 404 GLY A C 1
ATOM 2794 O O . GLY A 1 404 ? -44.317 21.150 17.316 1.00 91.75 404 GLY A O 1
ATOM 2795 N N . SER A 1 405 ? -42.245 20.608 18.042 1.00 94.88 405 SER A N 1
ATOM 2796 C CA . SER A 1 405 ? -42.590 19.425 18.853 1.00 94.88 405 SER A CA 1
ATOM 2797 C C . SER A 1 405 ? -43.848 19.593 19.720 1.00 94.88 405 SER A C 1
ATOM 2799 O O . SER A 1 405 ? -43.958 20.506 20.549 1.00 94.88 405 SER A O 1
ATOM 2801 N N . ASP A 1 406 ? -44.785 18.654 19.557 1.00 92.94 406 ASP A N 1
ATOM 2802 C CA . ASP A 1 406 ? -46.011 18.571 20.352 1.00 92.94 406 ASP A CA 1
ATOM 2803 C C . ASP A 1 406 ? -45.747 17.961 21.738 1.00 92.94 406 ASP A C 1
ATOM 2805 O O . ASP A 1 406 ? -46.348 18.403 22.720 1.00 92.94 406 ASP A O 1
ATOM 2809 N N . VAL A 1 407 ? -44.793 17.026 21.849 1.00 94.25 407 VAL A N 1
ATOM 2810 C CA . VAL A 1 407 ? -44.365 16.426 23.126 1.00 94.25 407 VAL A CA 1
ATOM 2811 C C . VAL A 1 407 ? -43.817 17.504 24.059 1.00 94.25 407 VAL A C 1
ATOM 2813 O O . VAL A 1 407 ? -44.285 17.660 25.191 1.00 94.25 407 VAL A O 1
ATOM 2816 N N . ALA A 1 408 ? -42.882 18.321 23.569 1.00 94.25 408 ALA A N 1
ATOM 2817 C CA . ALA A 1 408 ? -42.321 19.426 24.336 1.00 94.25 408 ALA A CA 1
ATOM 2818 C C . ALA A 1 408 ? -43.383 20.464 24.718 1.00 94.25 408 ALA A C 1
ATOM 2820 O O . ALA A 1 408 ? -43.400 20.940 25.858 1.00 94.25 408 ALA A O 1
ATOM 2821 N N . ARG A 1 409 ? -44.313 20.781 23.804 1.00 94.56 409 ARG A N 1
ATOM 2822 C CA . ARG A 1 409 ? -45.437 21.684 24.097 1.00 94.56 409 ARG A CA 1
ATOM 2823 C C . ARG A 1 409 ? -46.321 21.122 25.211 1.00 94.56 409 ARG A C 1
ATOM 2825 O O . ARG A 1 409 ? -46.648 21.850 26.148 1.00 94.56 409 ARG A O 1
ATOM 2832 N N . GLY A 1 410 ? -46.653 19.833 25.158 1.00 93.88 410 GLY A N 1
ATOM 2833 C CA . GLY A 1 410 ? -47.430 19.141 26.187 1.00 93.88 410 GLY A CA 1
ATOM 2834 C C . GLY A 1 410 ? -46.748 19.145 27.559 1.00 93.88 410 GLY A C 1
ATOM 2835 O O . GLY A 1 410 ? -47.409 19.386 28.576 1.00 93.88 410 GLY A O 1
ATOM 2836 N N . ILE A 1 411 ? -45.425 18.951 27.590 1.00 95.00 411 ILE A N 1
ATOM 2837 C CA . ILE A 1 411 ? -44.614 19.010 28.814 1.00 95.00 411 ILE A CA 1
ATOM 2838 C C . ILE A 1 411 ? -44.623 20.419 29.419 1.00 95.00 411 ILE A C 1
ATOM 2840 O O . ILE A 1 411 ? -44.834 20.545 30.625 1.00 95.00 411 ILE A O 1
ATOM 2844 N N . LEU A 1 412 ? -44.440 21.472 28.612 1.00 94.12 412 LEU A N 1
ATOM 2845 C CA . LEU A 1 412 ? -44.431 22.857 29.103 1.00 94.12 412 LEU A CA 1
ATOM 2846 C C . LEU A 1 412 ? -45.809 23.346 29.559 1.00 94.12 412 LEU A C 1
ATOM 2848 O O . LEU A 1 412 ? -45.891 24.050 30.564 1.00 94.12 412 LEU A O 1
ATOM 2852 N N . LEU A 1 413 ? -46.889 22.968 28.866 1.00 93.44 413 LEU A N 1
ATOM 2853 C CA . LEU A 1 413 ? -48.257 23.309 29.283 1.00 93.44 413 LEU A CA 1
ATOM 2854 C C . LEU A 1 413 ? -48.612 22.683 30.637 1.00 93.44 413 LEU A C 1
ATOM 2856 O O . LEU A 1 413 ? -49.323 23.286 31.435 1.00 93.44 413 LEU A O 1
ATOM 2860 N N . ASN A 1 414 ? -48.072 21.495 30.919 1.00 93.62 414 ASN A N 1
ATOM 2861 C CA . ASN A 1 414 ? -48.269 20.776 32.175 1.00 93.62 414 ASN A CA 1
ATOM 2862 C C . ASN A 1 414 ? -47.022 20.813 33.070 1.00 93.62 414 ASN A C 1
ATOM 2864 O O . ASN A 1 414 ? -46.770 19.856 33.803 1.00 93.62 414 ASN A O 1
ATOM 2868 N N . TRP A 1 415 ? -46.234 21.894 33.017 1.00 93.88 415 TRP A N 1
ATOM 2869 C CA . TRP A 1 415 ? -44.903 21.957 33.632 1.00 93.88 415 TRP A CA 1
ATOM 2870 C C . TRP A 1 415 ? -44.881 21.532 35.103 1.00 93.88 415 TRP A C 1
ATOM 2872 O O . TRP A 1 415 ? -44.068 20.692 35.479 1.00 93.88 415 TRP A O 1
ATOM 2882 N N . GLU A 1 416 ? -45.818 22.021 35.918 1.00 91.56 416 GLU A N 1
ATOM 2883 C CA . GLU A 1 416 ? -45.877 21.686 37.349 1.00 91.56 416 GLU A CA 1
ATOM 2884 C C . GLU A 1 416 ? -46.112 20.189 37.612 1.00 91.56 416 GLU A C 1
ATOM 2886 O O . GLU A 1 416 ? -45.618 19.645 38.598 1.00 91.56 416 GLU A O 1
ATOM 2891 N N . LYS A 1 417 ? -46.812 19.494 36.704 1.00 91.62 417 LYS A N 1
ATOM 2892 C CA . LYS A 1 417 ? -47.052 18.042 36.779 1.00 91.62 417 LYS A CA 1
ATOM 2893 C C . LYS A 1 417 ? -45.937 17.221 36.129 1.00 91.62 417 LYS A C 1
ATOM 2895 O O . LYS A 1 417 ? -45.702 16.084 36.534 1.00 91.62 417 LYS A O 1
ATOM 2900 N N . SER A 1 418 ? -45.287 17.763 35.103 1.00 92.88 418 SER A N 1
ATOM 2901 C CA . SER A 1 418 ? -44.258 17.070 34.324 1.00 92.88 418 SER A CA 1
ATOM 2902 C C . SER A 1 418 ? -42.869 17.196 34.945 1.00 92.88 418 SER A C 1
ATOM 2904 O O . SER A 1 418 ? -42.123 16.223 34.938 1.00 92.88 418 SER A O 1
ATOM 2906 N N . ARG A 1 419 ? -42.528 18.347 35.539 1.00 94.00 419 ARG A N 1
ATOM 2907 C CA . ARG A 1 419 ? -41.219 18.604 36.163 1.00 94.00 419 ARG A CA 1
ATOM 2908 C C . ARG A 1 419 ? -40.815 17.526 37.181 1.00 94.00 419 ARG A C 1
ATOM 2910 O O . ARG A 1 419 ? -39.699 17.032 37.053 1.00 94.00 419 ARG A O 1
ATOM 2917 N N . PRO A 1 420 ? -41.670 17.094 38.133 1.00 93.62 420 PRO A N 1
ATOM 2918 C CA . PRO A 1 420 ? -41.280 16.076 39.117 1.00 93.62 420 PRO A CA 1
ATOM 2919 C C . PRO A 1 420 ? -40.949 14.705 38.507 1.00 93.62 420 PRO A C 1
ATOM 2921 O O . PRO A 1 420 ? -40.350 13.862 39.170 1.00 93.62 420 PRO A O 1
ATOM 2924 N N . LYS A 1 421 ? -41.349 14.471 37.250 1.00 95.19 421 LYS A N 1
ATOM 2925 C CA . LYS A 1 421 ? -41.089 13.232 36.511 1.00 95.19 421 LYS A CA 1
ATOM 2926 C C . LYS A 1 421 ? -39.761 13.261 35.751 1.00 95.19 421 LYS A C 1
ATOM 2928 O O . LYS A 1 421 ? -39.366 12.240 35.203 1.00 95.19 421 LYS A O 1
ATOM 2933 N N . PHE A 1 422 ? -39.064 14.397 35.711 1.00 96.88 422 PHE A N 1
ATOM 2934 C CA . PHE A 1 422 ? -37.710 14.444 35.173 1.00 96.88 422 PHE A CA 1
ATOM 2935 C C . PHE A 1 422 ? -36.692 13.918 36.186 1.00 96.88 422 PHE A C 1
ATOM 2937 O O . PHE A 1 422 ? -36.727 14.263 37.371 1.00 96.88 422 PHE A O 1
ATOM 2944 N N . LYS A 1 423 ? -35.741 13.128 35.693 1.00 96.00 423 LYS A N 1
ATOM 2945 C CA . LYS A 1 423 ? -34.541 12.707 36.415 1.00 96.00 423 LYS A CA 1
ATOM 2946 C C . LYS A 1 423 ? -33.329 13.417 35.831 1.00 96.00 423 LYS A C 1
ATOM 2948 O O . LYS A 1 423 ? -33.134 13.423 34.617 1.00 96.00 423 LYS A O 1
ATOM 2953 N N . LYS A 1 424 ? -32.519 14.010 36.702 1.00 95.62 424 LYS A N 1
ATOM 2954 C CA . LYS A 1 424 ? -31.200 14.546 36.379 1.00 95.62 424 LYS A CA 1
ATOM 2955 C C . LYS A 1 424 ? -30.169 13.447 36.608 1.00 95.62 424 LYS A C 1
ATOM 2957 O O . LYS A 1 424 ? -29.937 13.059 37.749 1.00 95.62 424 LYS A O 1
ATOM 2962 N N . VAL A 1 425 ? -29.548 12.968 35.540 1.00 94.31 425 VAL A N 1
ATOM 2963 C CA . VAL A 1 425 ? -28.377 12.094 35.614 1.00 94.31 425 VAL A CA 1
ATOM 2964 C C . VAL A 1 425 ? -27.152 12.983 35.760 1.00 94.31 425 VAL A C 1
ATOM 2966 O O . VAL A 1 425 ? -26.864 13.806 34.886 1.00 94.31 425 VAL A O 1
ATOM 2969 N N . TYR A 1 426 ? -26.479 12.864 36.901 1.00 90.00 426 TYR A N 1
ATOM 2970 C CA . TYR A 1 426 ? -25.329 13.692 37.247 1.00 90.00 426 TYR A CA 1
ATOM 2971 C C . TYR A 1 426 ? -24.248 12.818 37.898 1.00 90.00 426 TYR A C 1
ATOM 2973 O O . TYR A 1 426 ? -24.348 12.555 39.101 1.00 90.00 426 TYR A O 1
ATOM 2981 N N . PRO A 1 427 ? -23.242 12.365 37.124 1.00 86.06 427 PRO A N 1
ATOM 2982 C CA . PRO A 1 427 ? -22.240 11.409 37.589 1.00 86.06 427 PRO A CA 1
ATOM 2983 C C . PRO A 1 427 ? -21.486 11.881 38.834 1.00 86.06 427 PRO A C 1
ATOM 2985 O O . PRO A 1 427 ? -21.097 13.049 38.942 1.00 86.06 427 PRO A O 1
ATOM 2988 N N . SER A 1 428 ? -21.243 10.969 39.773 1.00 76.62 428 SER A N 1
ATOM 2989 C CA . SER A 1 428 ? -20.530 11.260 41.023 1.00 76.62 428 SER A CA 1
ATOM 2990 C C . SER A 1 428 ? -19.086 11.726 40.809 1.00 76.62 428 SER A C 1
ATOM 2992 O O . SER A 1 428 ? -18.613 12.607 41.529 1.00 76.62 428 SER A O 1
ATOM 2994 N N . GLU A 1 429 ? -18.398 11.209 39.790 1.00 70.69 429 GLU A N 1
ATOM 2995 C CA . GLU A 1 429 ? -17.047 11.660 39.424 1.00 70.69 429 GLU A CA 1
ATOM 2996 C C . GLU A 1 429 ? -17.033 13.124 38.977 1.00 70.69 429 GLU A C 1
ATOM 2998 O O . GLU A 1 429 ? -16.151 13.886 39.374 1.00 70.69 429 GLU A O 1
ATOM 3003 N N . TYR A 1 430 ? -18.062 13.548 38.240 1.00 77.12 430 TYR A N 1
ATOM 3004 C CA . TYR A 1 430 ? -18.211 14.931 37.799 1.00 77.12 430 TYR A CA 1
ATOM 3005 C C . TYR A 1 430 ? -18.507 15.877 38.969 1.00 77.12 430 TYR A C 1
ATOM 3007 O O . TYR A 1 430 ? -17.949 16.972 39.037 1.00 77.12 430 TYR A O 1
ATOM 3015 N N . LYS A 1 431 ? -19.319 15.437 39.944 1.00 76.81 431 LYS A N 1
ATOM 3016 C CA . LYS A 1 431 ? -19.541 16.176 41.202 1.00 76.81 431 LYS A CA 1
ATOM 3017 C C . LYS A 1 431 ? -18.229 16.397 41.954 1.00 76.81 431 LYS A C 1
ATOM 3019 O O . LYS A 1 431 ? -17.986 17.504 42.429 1.00 76.81 431 LYS A O 1
ATOM 3024 N N . ARG A 1 432 ? -17.390 15.357 42.051 1.00 72.31 432 ARG A N 1
ATOM 3025 C CA . ARG A 1 432 ? -16.071 15.436 42.693 1.00 72.31 432 ARG A CA 1
ATOM 3026 C C . ARG A 1 432 ? -15.159 16.414 41.953 1.00 72.31 432 ARG A C 1
ATOM 3028 O O . ARG A 1 432 ? -14.619 17.309 42.589 1.00 72.31 432 ARG A O 1
ATOM 3035 N N . ALA A 1 433 ? -15.071 16.305 40.628 1.00 69.94 433 ALA A N 1
ATOM 3036 C CA . ALA A 1 433 ? -14.246 17.189 39.806 1.00 69.94 433 ALA A CA 1
ATOM 3037 C C . ALA A 1 433 ? -14.666 18.667 39.922 1.00 69.94 433 ALA A C 1
ATOM 3039 O O . ALA A 1 433 ? -13.817 19.543 40.054 1.00 69.94 433 ALA A O 1
ATOM 3040 N N . LEU A 1 434 ? -15.973 18.960 39.937 1.00 73.50 434 LEU A N 1
ATOM 3041 C CA . LEU A 1 434 ? -16.473 20.325 40.136 1.00 73.50 434 LEU A CA 1
ATOM 3042 C C . LEU A 1 434 ? -16.234 20.839 41.562 1.00 73.50 434 LEU A C 1
ATOM 3044 O O . LEU A 1 434 ? -15.937 22.018 41.737 1.00 73.50 434 LEU A O 1
ATOM 3048 N N . ALA A 1 435 ? -16.332 19.979 42.580 1.00 69.69 435 ALA A N 1
ATOM 3049 C CA . ALA A 1 435 ? -16.015 20.347 43.960 1.00 69.69 435 ALA A CA 1
ATOM 3050 C C . ALA A 1 435 ? -14.515 20.632 44.152 1.00 69.69 435 ALA A C 1
ATOM 3052 O O . ALA A 1 435 ? -14.169 21.607 44.817 1.00 69.69 435 ALA A O 1
ATOM 3053 N N . GLU A 1 436 ? -13.642 19.831 43.536 1.00 67.38 436 GLU A N 1
ATOM 3054 C CA . GLU A 1 436 ? -12.188 20.037 43.501 1.00 67.38 436 GLU A CA 1
ATOM 3055 C C . GLU A 1 436 ? -11.825 21.322 42.745 1.00 67.38 436 GLU A C 1
ATOM 3057 O O . GLU A 1 436 ? -11.085 22.147 43.274 1.00 67.38 436 GLU A O 1
ATOM 3062 N N . ALA A 1 437 ? -12.409 21.562 41.566 1.00 65.00 437 ALA A N 1
ATOM 3063 C CA . ALA A 1 437 ? -12.197 22.788 40.793 1.00 65.00 437 ALA A CA 1
ATOM 3064 C C . ALA A 1 437 ? -12.698 24.042 41.531 1.00 65.00 437 ALA A C 1
ATOM 3066 O O . ALA A 1 437 ? -12.023 25.068 41.543 1.00 65.00 437 ALA A O 1
ATOM 3067 N N . ALA A 1 438 ? -13.849 23.965 42.206 1.00 68.94 438 ALA A N 1
ATOM 3068 C CA . ALA A 1 438 ? -14.358 25.058 43.033 1.00 68.94 438 ALA A CA 1
ATOM 3069 C C . ALA A 1 438 ? -13.537 25.266 44.318 1.00 68.94 438 ALA A C 1
ATOM 3071 O O . ALA A 1 438 ? -13.563 26.359 44.882 1.00 68.94 438 ALA A O 1
ATOM 3072 N N . ALA A 1 439 ? -12.855 24.236 44.827 1.00 63.81 439 ALA A N 1
ATOM 3073 C CA . ALA A 1 439 ? -11.915 24.364 45.940 1.00 63.81 439 ALA A CA 1
ATOM 3074 C C . ALA A 1 439 ? -10.593 24.999 45.481 1.00 63.81 439 ALA A C 1
ATOM 3076 O O . ALA A 1 439 ? -10.097 25.890 46.161 1.00 63.81 439 ALA A O 1
ATOM 3077 N N . LEU A 1 440 ? -10.083 24.608 44.307 1.00 63.66 440 LEU A N 1
ATOM 3078 C CA . LEU A 1 440 ? -8.918 25.211 43.651 1.00 63.66 440 LEU A CA 1
ATOM 3079 C C . LEU A 1 440 ? -9.157 26.685 43.317 1.00 63.66 440 LEU A C 1
ATOM 3081 O O . LEU A 1 440 ? -8.384 27.523 43.753 1.00 63.66 440 LEU A O 1
ATOM 3085 N N . SER A 1 441 ? -10.267 27.025 42.657 1.00 61.81 441 SER A N 1
ATOM 3086 C CA . SER A 1 441 ? -10.600 28.419 42.326 1.00 61.81 441 SER A CA 1
ATOM 3087 C C . SER A 1 441 ? -10.782 29.284 43.576 1.00 61.81 441 SER A C 1
ATOM 3089 O O . SER A 1 441 ? -10.365 30.436 43.583 1.00 61.81 441 SER A O 1
ATOM 3091 N N . ARG A 1 442 ? -11.356 28.734 44.659 1.00 67.69 442 ARG A N 1
ATOM 3092 C CA . ARG A 1 442 ? -11.429 29.434 45.952 1.00 67.69 442 ARG A CA 1
ATOM 3093 C C . ARG A 1 442 ? -10.056 29.592 46.598 1.00 67.69 442 ARG A C 1
ATOM 3095 O O . ARG A 1 442 ? -9.810 30.623 47.212 1.00 67.69 442 ARG A O 1
ATOM 3102 N N . ALA A 1 443 ? -9.169 28.606 46.473 1.00 61.38 443 ALA A N 1
ATOM 3103 C CA . ALA A 1 443 ? -7.793 28.710 46.947 1.00 61.38 443 ALA A CA 1
ATOM 3104 C C . ALA A 1 443 ? -7.002 29.762 46.151 1.00 61.38 443 ALA A C 1
ATOM 3106 O O . ALA A 1 443 ? -6.308 30.562 46.765 1.00 61.38 443 ALA A O 1
ATOM 3107 N N . GLU A 1 444 ? -7.179 29.826 44.828 1.00 62.97 444 GLU A N 1
ATOM 3108 C CA . GLU A 1 444 ? -6.592 30.841 43.943 1.00 62.97 444 GLU A CA 1
ATOM 3109 C C . GLU A 1 444 ? -7.131 32.249 44.243 1.00 62.97 444 GLU A C 1
ATOM 3111 O O . GLU A 1 444 ? -6.362 33.205 44.296 1.00 62.97 444 GLU A O 1
ATOM 3116 N N . GLU A 1 445 ? -8.437 32.398 44.493 1.00 68.00 445 GLU A N 1
ATOM 3117 C CA . GLU A 1 445 ? -9.030 33.668 44.940 1.00 68.00 445 GLU A CA 1
ATOM 3118 C C . GLU A 1 445 ? -8.506 34.075 46.322 1.00 68.00 445 GLU A C 1
ATOM 3120 O O . GLU A 1 445 ? -8.108 35.222 46.503 1.00 68.00 445 GLU A O 1
ATOM 3125 N N . THR A 1 446 ? -8.406 33.133 47.266 1.00 67.06 446 THR A N 1
ATOM 3126 C CA . THR A 1 446 ? -7.843 33.382 48.605 1.00 67.06 446 THR A CA 1
ATOM 3127 C C . THR A 1 446 ? -6.359 33.760 48.523 1.00 67.06 446 THR A C 1
ATOM 3129 O O . THR A 1 446 ? -5.903 34.648 49.238 1.00 67.06 446 THR A O 1
ATOM 3132 N N . GLU A 1 447 ? -5.590 33.125 47.635 1.00 59.34 447 GLU A N 1
ATOM 3133 C CA . GLU A 1 447 ? -4.191 33.460 47.349 1.00 59.34 447 GLU A CA 1
ATOM 3134 C C . GLU A 1 447 ? -4.071 34.873 46.762 1.00 59.34 447 GLU A C 1
ATOM 3136 O O . GLU A 1 447 ? -3.210 35.652 47.176 1.00 59.34 447 GLU A O 1
ATOM 3141 N N . LYS A 1 448 ? -4.976 35.241 45.852 1.00 64.88 448 LYS A N 1
ATOM 3142 C CA . LYS A 1 448 ? -5.040 36.571 45.241 1.00 64.88 448 LYS A CA 1
ATOM 3143 C C . LYS A 1 448 ? -5.421 37.653 46.256 1.00 64.88 448 LYS A C 1
ATOM 3145 O O . LYS A 1 448 ? -4.783 38.704 46.285 1.00 64.88 448 LYS A O 1
ATOM 3150 N N . GLU A 1 449 ? -6.375 37.371 47.141 1.00 66.00 449 GLU A N 1
ATOM 3151 C CA . GLU A 1 449 ? -6.758 38.241 48.261 1.00 66.00 449 GLU A CA 1
ATOM 3152 C C . GLU A 1 449 ? -5.621 38.383 49.289 1.00 66.00 449 GLU A C 1
ATOM 3154 O O . GLU A 1 449 ? -5.336 39.487 49.761 1.00 66.00 449 GLU A O 1
ATOM 3159 N N . LEU A 1 450 ? -4.900 37.298 49.597 1.00 60.69 450 LEU A N 1
ATOM 3160 C CA . LEU A 1 450 ? -3.709 37.327 50.453 1.00 60.69 450 LEU A CA 1
ATOM 3161 C C . LEU A 1 450 ? -2.591 38.174 49.826 1.00 60.69 450 LEU A C 1
ATOM 3163 O O . LEU A 1 450 ? -2.010 39.012 50.518 1.00 60.69 450 LEU A O 1
ATOM 3167 N N . LEU A 1 451 ? -2.336 38.036 48.522 1.00 59.47 451 LEU A N 1
ATOM 3168 C CA . LEU A 1 451 ? -1.381 38.857 47.766 1.00 59.47 451 LEU A CA 1
ATOM 3169 C C . LEU A 1 451 ? -1.780 40.344 47.737 1.00 59.47 451 LEU A C 1
ATOM 3171 O O . LEU A 1 451 ? -0.924 41.221 47.882 1.00 59.47 451 LEU A O 1
ATOM 3175 N N . GLU A 1 452 ? -3.070 40.653 47.603 1.00 59.16 452 GLU A N 1
ATOM 3176 C CA . GLU A 1 452 ? -3.589 42.026 47.666 1.00 59.16 452 GLU A CA 1
ATOM 3177 C C . GLU A 1 452 ? -3.481 42.629 49.077 1.00 59.16 452 GLU A C 1
ATOM 3179 O O . GLU A 1 452 ? -3.083 43.793 49.220 1.00 59.16 452 GLU A O 1
ATOM 3184 N N . SER A 1 453 ? -3.734 41.833 50.123 1.00 57.25 453 SER A N 1
ATOM 3185 C CA . SER A 1 453 ? -3.569 42.235 51.530 1.00 57.25 453 SER A CA 1
ATOM 3186 C C . SER A 1 453 ? -2.096 42.472 51.915 1.00 57.25 453 SER A C 1
ATOM 3188 O O . SER A 1 453 ? -1.770 43.384 52.686 1.00 57.25 453 SER A O 1
ATOM 3190 N N . TYR A 1 454 ? -1.176 41.712 51.311 1.00 55.44 454 TYR A N 1
ATOM 3191 C CA . TYR A 1 454 ? 0.271 41.872 51.467 1.00 55.44 454 TYR A CA 1
ATOM 3192 C C . TYR A 1 454 ? 0.764 43.156 50.779 1.00 55.44 454 TYR A C 1
ATOM 3194 O O . TYR A 1 454 ? 1.542 43.925 51.350 1.00 55.44 454 TYR A O 1
ATOM 3202 N N . ASN A 1 455 ? 0.230 43.457 49.590 1.00 54.59 455 ASN A N 1
ATOM 3203 C CA . ASN A 1 455 ? 0.517 44.689 48.850 1.00 54.59 455 ASN A CA 1
ATOM 3204 C C . ASN A 1 455 ? -0.037 45.955 49.534 1.00 54.59 455 ASN A C 1
ATOM 3206 O O . ASN A 1 455 ? 0.558 47.030 49.412 1.00 54.59 455 ASN A O 1
ATOM 3210 N N . THR A 1 456 ? -1.138 45.852 50.286 1.00 52.19 456 THR A N 1
ATOM 3211 C CA . THR A 1 456 ? -1.673 46.966 51.093 1.00 52.19 456 THR A CA 1
ATOM 3212 C C . THR A 1 456 ? -0.915 47.150 52.408 1.00 52.19 456 THR A C 1
ATOM 3214 O O . THR A 1 456 ? -0.604 48.285 52.776 1.00 52.19 456 THR A O 1
ATOM 3217 N N . SER A 1 457 ? -0.519 46.064 53.075 1.00 50.28 457 SER A N 1
ATOM 3218 C CA . SER A 1 457 ? 0.283 46.115 54.310 1.00 50.28 457 SER A CA 1
ATOM 3219 C C . SER A 1 457 ? 1.710 46.635 54.075 1.00 50.28 457 SER A C 1
ATOM 3221 O O . SER A 1 457 ? 2.284 47.299 54.941 1.00 50.28 457 SER A O 1
ATOM 3223 N N . SER A 1 458 ? 2.262 46.446 52.870 1.00 46.78 458 SER A N 1
ATOM 3224 C CA . SER A 1 458 ? 3.584 46.964 52.490 1.00 46.78 458 SER A CA 1
ATOM 3225 C C . SER A 1 458 ? 3.637 48.491 52.268 1.00 46.78 458 SER A C 1
ATOM 3227 O O . SER A 1 458 ? 4.726 49.029 52.064 1.00 46.78 458 SER A O 1
ATOM 3229 N N . LYS A 1 459 ? 2.504 49.213 52.347 1.00 46.59 459 LYS A N 1
ATOM 3230 C CA . LYS A 1 459 ? 2.456 50.691 52.305 1.00 46.59 459 LYS A CA 1
ATOM 3231 C C . LYS A 1 459 ? 2.541 51.374 53.681 1.00 46.59 459 LYS A C 1
ATOM 3233 O O . LYS A 1 459 ? 2.771 52.578 53.713 1.00 46.59 459 LYS A O 1
ATOM 3238 N N . ASN A 1 460 ? 2.442 50.636 54.795 1.00 43.44 460 ASN A N 1
ATOM 3239 C CA . ASN A 1 460 ? 2.372 51.204 56.156 1.00 43.44 460 ASN A CA 1
ATOM 3240 C C . ASN A 1 460 ? 3.538 50.822 57.099 1.00 43.44 460 ASN A C 1
ATOM 3242 O O . ASN A 1 460 ? 3.383 50.833 58.316 1.00 43.44 460 ASN A O 1
ATOM 3246 N N . GLY A 1 461 ? 4.729 50.540 56.563 1.00 45.72 461 GLY A N 1
ATOM 3247 C CA . GLY A 1 461 ? 5.990 50.713 57.304 1.00 45.72 461 GLY A CA 1
ATOM 3248 C C . GLY A 1 461 ? 6.158 49.969 58.642 1.00 45.72 461 GLY A C 1
ATOM 3249 O O . GLY A 1 461 ? 6.674 50.564 59.587 1.00 45.72 461 GLY A O 1
ATOM 3250 N N . ALA A 1 462 ? 5.812 48.681 58.736 1.00 34.34 462 ALA A N 1
ATOM 3251 C CA . ALA A 1 462 ? 6.149 47.844 59.898 1.00 34.34 462 ALA A CA 1
ATOM 3252 C C . ALA A 1 462 ? 7.161 46.735 59.535 1.00 34.34 462 ALA A C 1
ATOM 3254 O O . ALA A 1 462 ? 7.039 46.065 58.513 1.00 34.34 462 ALA A O 1
ATOM 3255 N N . LYS A 1 463 ? 8.198 46.578 60.370 1.00 41.41 463 LYS A N 1
ATOM 3256 C CA . LYS A 1 463 ? 9.338 45.655 60.205 1.00 41.41 463 LYS A CA 1
ATOM 3257 C C . LYS A 1 463 ? 9.018 44.210 60.635 1.00 41.41 463 LYS A C 1
ATOM 3259 O O . LYS A 1 463 ? 8.635 44.005 61.780 1.00 41.41 463 LYS A O 1
ATOM 3264 N N . GLY A 1 464 ? 9.441 43.251 59.799 1.00 32.56 464 GLY A N 1
ATOM 3265 C CA . GLY A 1 464 ? 10.018 41.941 60.178 1.00 32.56 464 GLY A CA 1
ATOM 3266 C C . GLY A 1 464 ? 9.114 40.700 60.032 1.00 32.56 464 GLY A C 1
ATOM 3267 O O . GLY A 1 464 ? 7.902 40.865 59.951 1.00 32.56 464 GLY A O 1
ATOM 3268 N N . PRO A 1 465 ? 9.668 39.462 60.051 1.00 40.16 465 PRO A N 1
ATOM 3269 C CA . PRO A 1 465 ? 11.068 39.049 59.926 1.00 40.16 465 PRO A CA 1
ATOM 3270 C C . PRO A 1 465 ? 11.384 38.393 58.563 1.00 40.16 465 PRO A C 1
ATOM 3272 O O . PRO A 1 465 ? 10.542 37.799 57.894 1.00 40.16 465 PRO A O 1
ATOM 3275 N N . LYS A 1 466 ? 12.651 38.525 58.166 1.00 48.94 466 LYS A N 1
ATOM 3276 C CA . LYS A 1 466 ? 13.292 37.743 57.107 1.00 48.94 466 LYS A CA 1
ATOM 3277 C C . LYS A 1 466 ? 13.251 36.271 57.525 1.00 48.94 466 LYS A C 1
ATOM 3279 O O . LYS A 1 466 ? 13.685 36.012 58.637 1.00 48.94 466 LYS A O 1
ATOM 3284 N N . ASP A 1 467 ? 12.683 35.398 56.691 1.00 49.03 467 ASP A N 1
ATOM 3285 C CA . ASP A 1 467 ? 13.125 33.997 56.496 1.00 49.03 467 ASP A CA 1
ATOM 3286 C C . ASP A 1 467 ? 12.232 33.220 55.503 1.00 49.03 467 ASP A C 1
ATOM 3288 O O . ASP A 1 467 ? 12.710 32.313 54.835 1.00 49.03 467 ASP A O 1
ATOM 3292 N N . ALA A 1 468 ? 10.988 33.644 55.240 1.00 41.78 468 ALA A N 1
ATOM 3293 C CA . ALA A 1 468 ? 10.133 32.959 54.250 1.00 41.78 468 ALA A CA 1
ATOM 3294 C C . ALA A 1 468 ? 10.572 33.167 52.779 1.00 41.78 468 ALA A C 1
ATOM 3296 O O . ALA A 1 468 ? 10.278 32.360 51.898 1.00 41.78 468 ALA A O 1
ATOM 3297 N N . PHE A 1 469 ? 11.286 34.263 52.492 1.00 38.69 469 PHE A N 1
ATOM 3298 C CA . PHE A 1 469 ? 11.654 34.644 51.123 1.00 38.69 469 PHE A CA 1
ATOM 3299 C C . PHE A 1 469 ? 12.894 33.900 50.592 1.00 38.69 469 PHE A C 1
ATOM 3301 O O . PHE A 1 469 ? 13.086 33.847 49.380 1.00 38.69 469 PHE A O 1
ATOM 3308 N N . GLU A 1 470 ? 13.729 33.310 51.458 1.00 45.44 470 GLU A N 1
ATOM 3309 C CA . GLU A 1 470 ? 14.834 32.440 51.018 1.00 45.44 470 GLU A CA 1
ATOM 3310 C C . GLU A 1 470 ? 14.363 31.003 50.745 1.00 45.44 470 GLU A C 1
ATOM 3312 O O . GLU A 1 470 ? 14.793 30.417 49.750 1.00 45.44 470 GLU A O 1
ATOM 3317 N N . GLU A 1 471 ? 13.396 30.480 51.509 1.00 44.00 471 GLU A N 1
ATOM 3318 C CA . GLU A 1 471 ? 12.786 29.164 51.245 1.00 44.00 471 GLU A CA 1
ATOM 3319 C C . GLU A 1 471 ? 11.970 29.146 49.937 1.00 44.00 471 GLU A C 1
ATOM 3321 O O . GLU A 1 471 ? 12.118 28.237 49.115 1.00 44.00 471 GLU A O 1
ATOM 3326 N N . LEU A 1 472 ? 11.191 30.198 49.658 1.00 44.16 472 LEU A N 1
ATOM 3327 C CA . LEU A 1 472 ? 10.417 30.333 48.410 1.00 44.16 472 LEU A CA 1
ATOM 3328 C C . LEU A 1 472 ? 11.297 30.483 47.155 1.00 44.16 472 LEU A C 1
ATOM 3330 O O . LEU A 1 472 ? 10.922 30.057 46.059 1.00 44.16 472 LEU A O 1
ATOM 3334 N N . LYS A 1 473 ? 12.494 31.061 47.298 1.00 44.69 473 LYS A N 1
ATOM 3335 C CA . LYS A 1 473 ? 13.452 31.238 46.194 1.00 44.69 473 LYS A CA 1
ATOM 3336 C C . LYS A 1 473 ? 14.218 29.951 45.867 1.00 44.69 473 LYS A C 1
ATOM 3338 O O . LYS A 1 473 ? 14.706 29.802 44.746 1.00 44.69 473 LYS A O 1
ATOM 3343 N N . ALA A 1 474 ? 14.310 29.025 46.822 1.00 47.97 474 ALA A N 1
ATOM 3344 C CA . ALA A 1 474 ? 14.838 27.683 46.596 1.00 47.97 474 ALA A CA 1
ATOM 3345 C C . ALA A 1 474 ? 13.823 26.792 45.854 1.00 47.97 474 ALA A C 1
ATOM 3347 O O . ALA A 1 474 ? 14.211 26.067 44.939 1.00 47.97 474 ALA A O 1
ATOM 3348 N N . LEU A 1 475 ? 12.528 26.913 46.172 1.00 45.34 475 LEU A N 1
ATOM 3349 C CA . LEU A 1 475 ? 11.439 26.165 45.524 1.00 45.34 475 LEU A CA 1
ATOM 3350 C C . LEU A 1 475 ? 11.136 26.644 44.092 1.00 45.34 475 LEU A C 1
ATOM 3352 O O . LEU A 1 475 ? 10.898 25.827 43.203 1.00 45.34 475 LEU A O 1
ATOM 3356 N N . SER A 1 476 ? 11.222 27.951 43.817 1.00 39.62 476 SER A N 1
ATOM 3357 C CA . SER A 1 476 ? 10.959 28.498 42.471 1.00 39.62 476 SER A CA 1
ATOM 3358 C C . SER A 1 476 ? 12.050 28.204 41.432 1.00 39.62 476 SER A C 1
ATOM 3360 O O . SER A 1 476 ? 11.835 28.404 40.238 1.00 39.62 476 SER A O 1
ATOM 3362 N N . LYS A 1 477 ? 13.203 27.656 41.842 1.00 38.75 477 LYS A N 1
ATOM 3363 C CA . LYS A 1 477 ? 14.237 27.157 40.917 1.00 38.75 477 LYS A CA 1
ATOM 3364 C C . LYS A 1 477 ? 13.912 25.795 40.292 1.00 38.75 477 LYS A C 1
ATOM 3366 O O . LYS A 1 477 ? 14.652 25.375 39.406 1.00 38.75 477 LYS A O 1
ATOM 3371 N N . GLN A 1 478 ? 12.841 25.116 40.712 1.00 42.09 478 GLN A N 1
ATOM 3372 C CA . GLN A 1 478 ? 12.463 23.802 40.173 1.00 42.09 478 GLN A CA 1
ATOM 3373 C C . GLN A 1 478 ? 11.420 23.825 39.046 1.00 42.09 478 GLN A C 1
ATOM 3375 O O . GLN A 1 478 ? 11.189 22.780 38.445 1.00 42.09 478 GLN A O 1
ATOM 3380 N N . PHE A 1 479 ? 10.849 24.977 38.680 1.00 33.28 479 PHE A N 1
ATOM 3381 C CA . PHE A 1 479 ? 9.866 25.039 37.593 1.00 33.28 479 PHE A CA 1
ATOM 3382 C C . PHE A 1 479 ? 10.048 26.297 36.741 1.00 33.28 479 PHE A C 1
ATOM 3384 O O . PHE A 1 479 ? 9.617 27.386 37.105 1.00 33.28 479 PHE A O 1
ATOM 3391 N N . SER A 1 480 ? 10.681 26.142 35.577 1.00 28.81 480 SER A N 1
ATOM 3392 C CA . SER A 1 480 ? 10.734 27.174 34.539 1.00 28.81 480 SER A CA 1
ATOM 3393 C C . SER A 1 480 ? 9.745 26.845 33.419 1.00 28.81 480 SER A C 1
ATOM 3395 O O . SER A 1 480 ? 9.994 25.936 32.629 1.00 28.81 480 SER A O 1
ATOM 3397 N N . VAL A 1 481 ? 8.651 27.602 33.322 1.00 31.34 481 VAL A N 1
ATOM 3398 C CA . VAL A 1 481 ? 7.806 27.659 32.118 1.00 31.34 481 VAL A CA 1
ATOM 3399 C C . VAL A 1 481 ? 8.223 28.897 31.325 1.00 31.34 481 VAL A C 1
ATOM 3401 O O . VAL A 1 481 ? 8.177 30.015 31.837 1.00 31.34 481 VAL A O 1
ATOM 3404 N N . GLN A 1 482 ? 8.689 28.693 30.092 1.00 32.94 482 GLN A N 1
ATOM 3405 C CA . GLN A 1 482 ? 9.007 29.774 29.159 1.00 32.94 482 GLN A CA 1
ATOM 3406 C C . GLN A 1 482 ? 7.716 30.358 28.565 1.00 32.94 482 GLN A C 1
ATOM 3408 O O . GLN A 1 482 ? 6.790 29.628 28.214 1.00 32.94 482 GLN A O 1
ATOM 3413 N N . ALA A 1 483 ? 7.669 31.686 28.466 1.00 32.00 483 ALA A N 1
ATOM 3414 C CA . ALA A 1 483 ? 6.583 32.449 27.857 1.00 32.00 483 ALA A CA 1
ATOM 3415 C C . ALA A 1 483 ? 6.483 32.213 26.330 1.00 32.00 483 ALA A C 1
ATOM 3417 O O . ALA A 1 483 ? 7.502 31.939 25.692 1.00 32.00 483 ALA A O 1
ATOM 3418 N N . PRO A 1 484 ? 5.290 32.369 25.721 1.00 28.08 484 PRO A N 1
ATOM 3419 C CA . PRO A 1 484 ? 5.103 32.210 24.279 1.00 28.08 484 PRO A CA 1
ATOM 3420 C C . PRO A 1 484 ? 5.770 33.346 23.470 1.00 28.08 484 PRO A C 1
ATOM 3422 O O . PRO A 1 484 ? 5.792 34.495 23.926 1.00 28.08 484 PRO A O 1
ATOM 3425 N N . PRO A 1 485 ? 6.298 33.068 22.260 1.00 28.78 485 PRO A N 1
ATOM 3426 C CA . PRO A 1 485 ? 6.934 34.080 21.422 1.00 28.78 485 PRO A CA 1
ATOM 3427 C C . PRO A 1 485 ? 5.911 35.005 20.738 1.00 28.78 485 PRO A C 1
ATOM 3429 O O . PRO A 1 485 ? 4.826 34.589 20.336 1.00 28.78 485 PRO A O 1
ATOM 3432 N N . LYS A 1 486 ? 6.289 36.282 20.592 1.00 29.69 486 LYS A N 1
ATOM 3433 C CA . LYS A 1 486 ? 5.533 37.320 19.870 1.00 29.69 486 LYS A CA 1
ATOM 3434 C C . LYS A 1 486 ? 5.512 37.063 18.359 1.00 29.69 486 LYS A C 1
ATOM 3436 O O . LYS A 1 486 ? 6.516 36.649 17.785 1.00 29.69 486 LYS A O 1
ATOM 3441 N N . ALA A 1 487 ? 4.393 37.410 17.724 1.00 25.09 487 ALA A N 1
ATOM 3442 C CA . ALA A 1 487 ? 4.214 37.373 16.276 1.00 25.09 487 ALA A CA 1
ATOM 3443 C C . ALA A 1 487 ? 5.138 38.370 15.546 1.00 25.09 487 ALA A C 1
ATOM 3445 O O . ALA A 1 487 ? 5.247 39.533 15.940 1.00 25.09 487 ALA A O 1
ATOM 3446 N N . LEU A 1 488 ? 5.770 37.911 14.463 1.00 27.16 488 LEU A N 1
ATOM 3447 C CA . LEU A 1 488 ? 6.512 38.728 13.501 1.00 27.16 488 LEU A CA 1
ATOM 3448 C C . LEU A 1 488 ? 5.635 38.976 12.269 1.00 27.16 488 LEU A C 1
ATOM 3450 O O . LEU A 1 488 ? 5.174 38.034 11.629 1.00 27.16 488 LEU A O 1
ATOM 3454 N N . THR A 1 489 ? 5.429 40.244 11.926 1.00 35.00 489 THR A N 1
ATOM 3455 C CA . THR A 1 489 ? 4.843 40.683 10.656 1.00 35.00 489 THR A CA 1
ATOM 3456 C C . THR A 1 489 ? 5.951 40.926 9.632 1.00 35.00 489 THR A C 1
ATOM 3458 O O . THR A 1 489 ? 6.932 41.607 9.925 1.00 35.00 489 THR A O 1
ATOM 3461 N N . ALA A 1 490 ? 5.789 40.424 8.406 1.00 26.20 490 ALA A N 1
ATOM 3462 C CA . ALA A 1 490 ? 6.630 40.807 7.272 1.00 26.20 490 ALA A CA 1
ATOM 3463 C C . ALA A 1 490 ? 5.776 41.026 6.012 1.00 26.20 490 ALA A C 1
ATOM 3465 O O . ALA A 1 490 ? 4.952 40.188 5.655 1.00 26.20 490 ALA A O 1
ATOM 3466 N N . LYS A 1 491 ? 5.981 42.175 5.356 1.00 36.38 491 LYS A N 1
ATOM 3467 C CA . LYS A 1 491 ? 5.457 42.524 4.024 1.00 36.38 491 LYS A CA 1
ATOM 3468 C C . LYS A 1 491 ? 6.490 42.133 2.959 1.00 36.38 491 LYS A C 1
ATOM 3470 O O . LYS A 1 491 ? 7.676 42.369 3.183 1.00 36.38 491 LYS A O 1
ATOM 3475 N N . TYR A 1 492 ? 6.061 41.641 1.794 1.00 31.03 492 TYR A N 1
ATOM 3476 C CA . TYR A 1 492 ? 6.938 41.474 0.625 1.00 31.03 492 TYR A CA 1
ATOM 3477 C C . TYR A 1 492 ? 6.246 41.884 -0.686 1.00 31.03 492 TYR A C 1
ATOM 3479 O O . TYR A 1 492 ? 5.101 41.511 -0.926 1.00 31.03 492 TYR A O 1
ATOM 3487 N N . GLU A 1 493 ? 6.977 42.623 -1.527 1.00 35.94 493 GLU A N 1
ATOM 3488 C CA . GLU A 1 493 ? 6.671 42.939 -2.932 1.00 35.94 493 GLU A CA 1
ATOM 3489 C C . GLU A 1 493 ? 7.839 42.447 -3.820 1.00 35.94 493 GLU A C 1
ATOM 3491 O O . GLU A 1 493 ? 8.995 42.702 -3.455 1.00 35.94 493 GLU A O 1
ATOM 3496 N N . PRO A 1 494 ? 7.609 41.793 -4.980 1.00 37.03 494 PRO A N 1
ATOM 3497 C CA . PRO A 1 494 ? 8.697 41.235 -5.791 1.00 37.03 494 PRO A CA 1
ATOM 3498 C C . PRO A 1 494 ? 9.356 42.238 -6.758 1.00 37.03 494 PRO A C 1
ATOM 3500 O O . PRO A 1 494 ? 8.694 43.099 -7.339 1.00 37.03 494 PRO A O 1
ATOM 3503 N N . LYS A 1 495 ? 10.669 42.059 -6.992 1.00 42.06 495 LYS A N 1
ATOM 3504 C CA . LYS A 1 495 ? 11.520 42.806 -7.943 1.00 42.06 495 LYS A CA 1
ATOM 3505 C C . LYS A 1 495 ? 12.343 41.819 -8.808 1.00 42.06 495 LYS A C 1
ATOM 3507 O O . LYS A 1 495 ? 13.273 41.229 -8.282 1.00 42.06 495 LYS A O 1
ATOM 3512 N N . ASP A 1 496 ? 12.057 41.732 -10.114 1.00 42.41 496 ASP A N 1
ATOM 3513 C CA . ASP A 1 496 ? 12.865 41.132 -11.218 1.00 42.41 496 ASP A CA 1
ATOM 3514 C C . ASP A 1 496 ? 12.618 39.647 -11.660 1.00 42.41 496 ASP A C 1
ATOM 3516 O O . ASP A 1 496 ? 13.019 38.714 -10.969 1.00 42.41 496 ASP A O 1
ATOM 3520 N N . PRO A 1 497 ? 12.075 39.402 -12.881 1.00 37.91 497 PRO A N 1
ATOM 3521 C CA . PRO A 1 497 ? 11.814 38.069 -13.463 1.00 37.91 497 PRO A CA 1
ATOM 3522 C C . PRO A 1 497 ? 13.029 37.203 -13.861 1.00 37.91 497 PRO A C 1
ATOM 3524 O O . PRO A 1 497 ? 12.852 36.041 -14.233 1.00 37.91 497 PRO A O 1
ATOM 3527 N N . LYS A 1 498 ? 14.266 37.725 -13.881 1.00 37.66 498 LYS A N 1
ATOM 3528 C CA . LYS A 1 498 ? 15.439 36.953 -14.366 1.00 37.66 498 LYS A CA 1
ATOM 3529 C C . LYS A 1 498 ? 16.142 36.116 -13.295 1.00 37.66 498 LYS A C 1
ATOM 3531 O O . LYS A 1 498 ? 16.819 35.147 -13.649 1.00 37.66 498 LYS A O 1
ATOM 3536 N N . SER A 1 499 ? 15.991 36.446 -12.013 1.00 40.38 499 SER A N 1
ATOM 3537 C CA . SER A 1 499 ? 16.491 35.612 -10.909 1.00 40.38 499 SER A CA 1
ATOM 3538 C C . SER A 1 499 ? 15.657 34.345 -10.714 1.00 40.38 499 SER A C 1
ATOM 3540 O O . SER A 1 499 ? 16.213 33.308 -10.347 1.00 40.38 499 SER A O 1
ATOM 3542 N N . ASP A 1 500 ? 14.369 34.393 -11.060 1.00 46.09 500 ASP A N 1
ATOM 3543 C CA . ASP A 1 500 ? 13.436 33.274 -10.896 1.00 46.09 500 ASP A CA 1
ATOM 3544 C C . ASP A 1 500 ? 13.782 32.091 -11.807 1.00 46.09 500 ASP A C 1
ATOM 3546 O O . ASP A 1 500 ? 13.685 30.943 -11.391 1.00 46.09 500 ASP A O 1
ATOM 3550 N N . LEU A 1 501 ? 14.313 32.333 -13.012 1.00 42.75 501 LEU A N 1
ATOM 3551 C CA . LEU A 1 501 ? 14.703 31.252 -13.928 1.00 42.75 501 LEU A CA 1
ATOM 3552 C C . LEU A 1 501 ? 15.893 30.422 -13.408 1.00 42.75 501 LEU A C 1
ATOM 3554 O O . LEU A 1 501 ? 15.930 29.208 -13.602 1.00 42.75 501 LEU A O 1
ATOM 3558 N N . LYS A 1 502 ? 16.858 31.053 -12.722 1.00 38.97 502 LYS A N 1
ATOM 3559 C CA . LYS A 1 502 ? 18.004 30.344 -12.118 1.00 38.97 502 LYS A CA 1
ATOM 3560 C C . LYS A 1 502 ? 17.609 29.579 -10.856 1.00 38.97 502 LYS A C 1
ATOM 3562 O O . LYS A 1 502 ? 18.170 28.517 -10.600 1.00 38.97 502 LYS A O 1
ATOM 3567 N N . MET A 1 503 ? 16.645 30.100 -10.100 1.00 39.44 503 MET A N 1
ATOM 3568 C CA . MET A 1 503 ? 16.069 29.430 -8.932 1.00 39.44 503 MET A CA 1
ATOM 3569 C C . MET A 1 503 ? 15.257 28.200 -9.362 1.00 39.44 503 MET A C 1
ATOM 3571 O O . MET A 1 503 ? 15.513 27.104 -8.875 1.00 39.44 503 MET A O 1
ATOM 3575 N N . LEU A 1 504 ? 14.425 28.346 -10.399 1.00 35.69 504 LEU A N 1
ATOM 3576 C CA . LEU A 1 504 ? 13.677 27.256 -11.033 1.00 35.69 504 LEU A CA 1
ATOM 3577 C C . LEU A 1 504 ? 14.595 26.163 -11.607 1.00 35.69 504 LEU A C 1
ATOM 3579 O O . LEU A 1 504 ? 14.282 24.978 -11.522 1.00 35.69 504 LEU A O 1
ATOM 3583 N N . GLN A 1 505 ? 15.754 26.531 -12.163 1.00 38.03 505 GLN A N 1
ATOM 3584 C CA . GLN A 1 505 ? 16.759 25.566 -12.631 1.00 38.03 505 GLN A CA 1
ATOM 3585 C C . GLN A 1 505 ? 17.473 24.845 -11.477 1.00 38.03 505 GLN A C 1
ATOM 3587 O O . GLN A 1 505 ? 17.808 23.671 -11.612 1.00 38.03 505 GLN A O 1
ATOM 3592 N N . TYR A 1 506 ? 17.685 25.503 -10.334 1.00 40.56 506 TYR A N 1
ATOM 3593 C CA . TYR A 1 506 ? 18.248 24.875 -9.136 1.00 40.56 506 TYR A CA 1
ATOM 3594 C C . TYR A 1 506 ? 17.255 23.900 -8.476 1.00 40.56 506 TYR A C 1
ATOM 3596 O O . TYR A 1 506 ? 17.634 22.781 -8.143 1.00 40.56 506 TYR A O 1
ATOM 3604 N N . GLU A 1 507 ? 15.980 24.275 -8.370 1.00 39.31 507 GLU A N 1
ATOM 3605 C CA . GLU A 1 507 ? 14.900 23.439 -7.821 1.00 39.31 507 GLU A CA 1
ATOM 3606 C C . GLU A 1 507 ? 14.613 22.209 -8.696 1.00 39.31 507 GLU A C 1
ATOM 3608 O O . GLU A 1 507 ? 14.479 21.094 -8.181 1.00 39.31 507 GLU A O 1
ATOM 3613 N N . ALA A 1 508 ? 14.629 22.386 -10.023 1.00 33.06 508 ALA A N 1
ATOM 3614 C CA . ALA A 1 508 ? 14.524 21.293 -10.987 1.00 33.06 508 ALA A CA 1
ATOM 3615 C C . ALA A 1 508 ? 15.711 20.317 -10.897 1.00 33.06 508 ALA A C 1
ATOM 3617 O O . ALA A 1 508 ? 15.519 19.104 -10.981 1.00 33.06 508 ALA A O 1
ATOM 3618 N N . ASN A 1 509 ? 16.926 20.823 -10.658 1.00 30.69 509 ASN A N 1
ATOM 3619 C CA . ASN A 1 509 ? 18.125 19.994 -10.490 1.00 30.69 509 ASN A CA 1
ATOM 3620 C C . ASN A 1 509 ? 18.155 19.216 -9.158 1.00 30.69 509 ASN A C 1
ATOM 3622 O O . ASN A 1 509 ? 18.927 18.268 -9.038 1.00 30.69 509 ASN A O 1
ATOM 3626 N N . GLN A 1 510 ? 17.325 19.584 -8.173 1.00 31.67 510 GLN A N 1
ATOM 3627 C CA . GLN A 1 510 ? 17.241 18.942 -6.849 1.00 31.67 510 GLN A CA 1
ATOM 3628 C C . GLN A 1 510 ? 15.986 18.067 -6.667 1.00 31.67 510 GLN A C 1
ATOM 3630 O O . GLN A 1 510 ? 15.778 17.495 -5.598 1.00 31.67 510 GLN A O 1
ATOM 3635 N N . GLY A 1 511 ? 15.141 17.937 -7.696 1.00 26.56 511 GLY A N 1
ATOM 3636 C CA . GLY A 1 511 ? 13.937 17.101 -7.640 1.00 26.56 511 GLY A CA 1
ATOM 3637 C C . GLY A 1 511 ? 12.856 17.609 -6.679 1.00 26.56 511 GLY A C 1
ATOM 3638 O O . GLY A 1 511 ? 12.028 16.818 -6.224 1.00 26.56 511 GLY A O 1
ATOM 3639 N N . LEU A 1 512 ? 12.849 18.908 -6.371 1.00 32.03 512 LEU A N 1
ATOM 3640 C CA . LEU A 1 512 ? 11.786 19.540 -5.592 1.00 32.03 512 LEU A CA 1
ATOM 3641 C C . LEU A 1 512 ? 10.645 19.987 -6.529 1.00 32.03 512 LEU A C 1
ATOM 3643 O O . LEU A 1 512 ? 10.912 20.435 -7.646 1.00 32.03 512 LEU A O 1
ATOM 3647 N N . PRO A 1 513 ? 9.367 19.853 -6.123 1.00 30.08 513 PRO A N 1
ATOM 3648 C CA . PRO A 1 513 ? 8.244 20.271 -6.955 1.00 30.08 513 PRO A CA 1
ATOM 3649 C C . PRO A 1 513 ? 8.237 21.793 -7.165 1.00 30.08 513 PRO A C 1
ATOM 3651 O O . PRO A 1 513 ? 8.253 22.559 -6.203 1.00 30.08 513 PRO A O 1
ATOM 3654 N N . VAL A 1 514 ? 8.154 22.214 -8.431 1.00 30.72 514 VAL A N 1
ATOM 3655 C CA . VAL A 1 514 ? 8.007 23.621 -8.839 1.00 30.72 514 VAL A CA 1
ATOM 3656 C C . VAL A 1 514 ? 6.620 24.124 -8.424 1.00 30.72 514 VAL A C 1
ATOM 3658 O O . VAL A 1 514 ? 5.596 23.543 -8.791 1.00 30.72 514 VAL A O 1
ATOM 3661 N N . LYS A 1 515 ? 6.576 25.189 -7.617 1.00 35.62 515 LYS A N 1
ATOM 3662 C CA . LYS A 1 515 ? 5.348 25.701 -6.990 1.00 35.62 515 LYS A CA 1
ATOM 3663 C C . LYS A 1 515 ? 4.582 26.677 -7.886 1.00 35.62 515 LYS A C 1
ATOM 3665 O O . LYS A 1 515 ? 5.142 27.623 -8.426 1.00 35.62 515 LYS A O 1
ATOM 3670 N N . GLY A 1 516 ? 3.260 26.510 -7.918 1.00 28.62 516 GLY A N 1
ATOM 3671 C CA . GLY A 1 516 ? 2.292 27.578 -8.168 1.00 28.62 516 GLY A CA 1
ATOM 3672 C C . GLY A 1 516 ? 1.493 27.793 -6.885 1.00 28.62 516 GLY A C 1
ATOM 3673 O O . GLY A 1 516 ? 0.809 26.871 -6.454 1.00 28.62 516 GLY A O 1
ATOM 3674 N N . PHE A 1 517 ? 1.660 28.969 -6.271 1.00 27.53 517 PHE A N 1
ATOM 3675 C CA . PHE A 1 517 ? 1.025 29.453 -5.035 1.00 27.53 517 PHE A CA 1
ATOM 3676 C C . PHE A 1 517 ? 0.893 28.426 -3.897 1.00 27.53 517 PHE A C 1
ATOM 3678 O O . PHE A 1 517 ? -0.113 27.735 -3.749 1.00 27.53 517 PHE A O 1
ATOM 3685 N N . VAL A 1 518 ? 1.913 28.393 -3.041 1.00 32.69 518 VAL A N 1
ATOM 3686 C CA . VAL A 1 518 ? 1.796 27.834 -1.695 1.00 32.69 518 VAL A CA 1
ATOM 3687 C C . VAL A 1 518 ? 1.248 28.941 -0.791 1.00 32.69 518 VAL A C 1
ATOM 3689 O O . VAL A 1 518 ? 1.796 30.045 -0.806 1.00 32.69 518 VAL A O 1
ATOM 3692 N N . PRO A 1 519 ? 0.151 28.717 -0.051 1.00 31.31 519 PRO A N 1
ATOM 3693 C CA . PRO A 1 519 ? -0.306 29.677 0.937 1.00 31.31 519 PRO A CA 1
ATOM 3694 C C . PRO A 1 519 ? 0.824 30.000 1.919 1.00 31.31 519 PRO A C 1
ATOM 3696 O O . PRO A 1 519 ? 1.578 29.116 2.319 1.00 31.31 519 PRO A O 1
ATOM 3699 N N . THR A 1 520 ? 0.941 31.252 2.345 1.00 35.06 520 THR A N 1
ATOM 3700 C CA . THR A 1 520 ? 2.060 31.759 3.162 1.00 35.06 520 THR A CA 1
ATOM 3701 C C . THR A 1 520 ? 2.285 31.031 4.499 1.00 35.06 520 THR A C 1
ATOM 3703 O O . THR A 1 520 ? 3.323 31.230 5.119 1.00 35.06 520 THR A O 1
ATOM 3706 N N . TRP A 1 521 ? 1.364 30.166 4.946 1.00 40.81 521 TRP A N 1
ATOM 3707 C CA . TRP A 1 521 ? 1.515 29.317 6.140 1.00 40.81 521 TRP A CA 1
ATOM 3708 C C . TRP A 1 521 ? 2.146 27.933 5.882 1.00 40.81 521 TRP A C 1
ATOM 3710 O O . TRP A 1 521 ? 2.401 27.195 6.833 1.00 40.81 521 TRP A O 1
ATOM 3720 N N . GLU A 1 522 ? 2.360 27.535 4.626 1.00 37.34 522 GLU A N 1
ATOM 3721 C CA . GLU A 1 522 ? 2.926 26.226 4.255 1.00 37.34 522 GLU A CA 1
ATOM 3722 C C . GLU A 1 522 ? 4.439 26.274 3.975 1.00 37.34 522 GLU A C 1
ATOM 3724 O O . GLU A 1 522 ? 5.104 25.241 4.067 1.00 37.34 522 GLU A O 1
ATOM 3729 N N . GLU A 1 523 ? 5.007 27.451 3.691 1.00 42.09 523 GLU A N 1
ATOM 3730 C CA . GLU A 1 523 ? 6.454 27.643 3.542 1.00 42.09 523 GLU A CA 1
ATOM 3731 C C . GLU A 1 523 ? 7.170 27.716 4.895 1.00 42.09 523 GLU A C 1
ATOM 3733 O O . GLU A 1 523 ? 6.833 28.530 5.749 1.00 42.09 523 GLU A O 1
ATOM 3738 N N . GLY A 1 524 ? 8.186 26.864 5.085 1.00 59.66 524 GLY A N 1
ATOM 3739 C CA . GLY A 1 524 ? 9.044 26.881 6.276 1.00 59.66 524 GLY A CA 1
ATOM 3740 C C . GLY A 1 524 ? 8.636 25.929 7.404 1.00 59.66 524 GLY A C 1
ATOM 3741 O O . GLY A 1 524 ? 9.209 26.009 8.491 1.00 59.66 524 GLY A O 1
ATOM 3742 N N . ARG A 1 525 ? 7.686 25.008 7.177 1.00 78.94 525 ARG A N 1
ATOM 3743 C CA . ARG A 1 525 ? 7.357 23.971 8.168 1.00 78.94 525 ARG A CA 1
ATOM 3744 C C . ARG A 1 525 ? 8.531 23.001 8.350 1.00 78.94 525 ARG A C 1
ATOM 3746 O O . ARG A 1 525 ? 9.026 22.456 7.362 1.00 78.94 525 ARG A O 1
ATOM 3753 N N . PRO A 1 526 ? 8.976 22.726 9.586 1.00 85.19 526 PRO A N 1
ATOM 3754 C CA . PRO A 1 526 ? 10.067 21.792 9.807 1.00 85.19 526 PRO A CA 1
ATOM 3755 C C . PRO A 1 526 ? 9.670 20.370 9.390 1.00 85.19 526 PRO A C 1
ATOM 3757 O O . PRO A 1 526 ? 8.564 19.900 9.654 1.00 85.19 526 PRO A O 1
ATOM 3760 N N . THR A 1 527 ? 10.599 19.650 8.763 1.00 83.56 527 THR A N 1
ATOM 3761 C CA . THR A 1 527 ? 10.461 18.201 8.526 1.00 83.56 527 THR A CA 1
ATOM 3762 C C . THR A 1 527 ? 11.003 17.375 9.691 1.00 83.56 527 THR A C 1
ATOM 3764 O O . THR A 1 527 ? 10.630 16.215 9.853 1.00 83.56 527 THR A O 1
ATOM 3767 N N . GLN A 1 528 ? 11.869 17.976 10.506 1.00 83.25 528 GLN A N 1
ATOM 3768 C CA . GLN A 1 528 ? 12.517 17.429 11.697 1.00 83.25 528 GLN A CA 1
ATOM 3769 C C . GLN A 1 528 ? 12.585 18.541 12.750 1.00 83.25 528 GLN A C 1
ATOM 3771 O O . GLN A 1 528 ? 12.656 19.717 12.393 1.00 83.25 528 GLN A O 1
ATOM 3776 N N . LEU A 1 529 ? 12.539 18.169 14.025 1.00 81.19 529 LEU A N 1
ATOM 3777 C CA . LEU A 1 529 ? 12.707 19.093 15.147 1.00 81.19 529 LEU A CA 1
ATOM 3778 C C . LEU A 1 529 ? 14.152 19.089 15.642 1.00 81.19 529 LEU A C 1
ATOM 3780 O O . LEU A 1 529 ? 14.910 18.182 15.307 1.00 81.19 529 LEU A O 1
ATOM 3784 N N . SER A 1 530 ? 14.523 20.092 16.439 1.00 73.19 530 SER A N 1
ATOM 3785 C CA . SER A 1 530 ? 15.836 20.102 17.079 1.00 73.19 530 SER A CA 1
ATOM 3786 C C . SER A 1 530 ? 15.894 19.091 18.233 1.00 73.19 530 SER A C 1
ATOM 3788 O O . SER A 1 530 ? 14.886 18.801 18.885 1.00 73.19 530 SER A O 1
ATOM 3790 N N . SER A 1 531 ? 17.078 18.523 18.472 1.00 62.28 531 SER A N 1
ATOM 3791 C CA . SER A 1 531 ? 17.294 17.452 19.450 1.00 62.28 531 SER A CA 1
ATOM 3792 C C . SER A 1 531 ? 16.733 17.794 20.839 1.00 62.28 531 SER A C 1
ATOM 3794 O O . SER A 1 531 ? 17.269 18.649 21.545 1.00 62.28 531 SER A O 1
ATOM 3796 N N . GLY A 1 532 ? 15.700 17.057 21.262 1.00 63.31 532 GLY A N 1
ATOM 3797 C CA . GLY A 1 532 ? 15.056 17.169 22.578 1.00 63.31 532 GLY A CA 1
ATOM 3798 C C . GLY A 1 532 ? 13.635 17.741 22.552 1.00 63.31 532 GLY A C 1
ATOM 3799 O O . GLY A 1 532 ? 12.902 17.585 23.530 1.00 63.31 532 GLY A O 1
ATOM 3800 N N . GLU A 1 533 ? 13.211 18.343 21.440 1.00 74.06 533 GLU A N 1
ATOM 3801 C CA . GLU A 1 533 ? 11.835 18.810 21.252 1.00 74.06 533 GLU A CA 1
ATOM 3802 C C . GLU A 1 533 ? 10.895 17.642 20.902 1.00 74.06 533 GLU A C 1
ATOM 3804 O O . GLU A 1 533 ? 11.237 16.745 20.130 1.00 74.06 533 GLU A O 1
ATOM 3809 N N . LYS A 1 534 ? 9.682 17.642 21.469 1.00 81.31 534 LYS A N 1
ATOM 3810 C CA . LYS A 1 534 ? 8.643 16.647 21.155 1.00 81.31 534 LYS A CA 1
ATOM 3811 C C . LYS A 1 534 ? 7.718 17.180 20.068 1.00 81.31 534 LYS A C 1
ATOM 3813 O O . LYS A 1 534 ? 7.264 18.319 20.158 1.00 81.31 534 LYS A O 1
ATOM 3818 N N . ALA A 1 535 ? 7.401 16.350 19.076 1.00 86.62 535 ALA A N 1
ATOM 3819 C CA . ALA A 1 535 ? 6.473 16.731 18.024 1.00 86.62 535 ALA A CA 1
ATOM 3820 C C . ALA A 1 535 ? 5.032 16.805 18.545 1.00 86.62 535 ALA A C 1
ATOM 3822 O O . ALA A 1 535 ? 4.588 15.948 19.309 1.00 86.62 535 ALA A O 1
ATOM 3823 N N . ASP A 1 536 ? 4.281 17.810 18.094 1.00 87.25 536 ASP A N 1
ATOM 3824 C CA . ASP A 1 536 ? 2.854 17.946 18.376 1.00 87.25 536 ASP A CA 1
ATOM 3825 C C . ASP A 1 536 ? 2.078 16.851 17.636 1.00 87.25 536 ASP A C 1
ATOM 3827 O O . ASP A 1 536 ? 1.975 16.850 16.406 1.00 87.25 536 ASP A O 1
ATOM 3831 N N . LYS A 1 537 ? 1.514 15.911 18.397 1.00 88.75 537 LYS A N 1
ATOM 3832 C CA . LYS A 1 537 ? 0.710 14.815 17.856 1.00 88.75 537 LYS A CA 1
ATOM 3833 C C . LYS A 1 537 ? -0.639 15.257 17.300 1.00 88.75 537 LYS A C 1
ATOM 3835 O O . LYS A 1 537 ? -1.113 14.691 16.316 1.00 88.75 537 LYS A O 1
ATOM 3840 N N . ASN A 1 538 ? -1.269 16.239 17.934 1.00 84.12 538 ASN A N 1
ATOM 3841 C CA . ASN A 1 538 ? -2.640 16.639 17.627 1.00 84.12 538 ASN A CA 1
ATOM 3842 C C . ASN A 1 538 ? -2.698 17.530 16.386 1.00 84.12 538 ASN A C 1
ATOM 3844 O O . ASN A 1 538 ? -3.704 17.542 15.678 1.00 84.12 538 ASN A O 1
ATOM 3848 N N . ARG A 1 539 ? -1.607 18.249 16.094 1.00 83.44 539 ARG A N 1
ATOM 3849 C CA . ARG A 1 539 ? -1.499 19.125 14.919 1.00 83.44 539 ARG A CA 1
ATOM 3850 C C . ARG A 1 539 ? -0.360 18.744 13.977 1.00 83.44 539 ARG A C 1
ATOM 3852 O O . ARG A 1 539 ? -0.005 19.546 13.119 1.00 83.44 539 ARG A O 1
ATOM 3859 N N . GLY A 1 540 ? 0.189 17.533 14.072 1.00 87.06 540 GLY A N 1
ATOM 3860 C CA . GLY A 1 540 ? 1.411 17.151 13.354 1.00 87.06 540 GLY A CA 1
ATOM 3861 C C . GLY A 1 540 ? 1.348 17.317 11.831 1.00 87.06 540 GLY A C 1
ATOM 3862 O O . GLY A 1 540 ? 2.306 17.778 11.218 1.00 87.06 540 GLY A O 1
ATOM 3863 N N . PHE A 1 541 ? 0.206 17.031 11.198 1.00 86.50 541 PHE A N 1
ATOM 3864 C CA . PHE A 1 541 ? 0.031 17.223 9.747 1.00 86.50 541 PHE A CA 1
ATOM 3865 C C . PHE A 1 541 ? -0.068 18.697 9.321 1.00 86.50 541 PHE A C 1
ATOM 3867 O O . PHE A 1 541 ? 0.166 19.021 8.155 1.00 86.50 541 PHE A O 1
ATOM 3874 N N . ILE A 1 542 ? -0.402 19.579 10.266 1.00 84.25 542 ILE A N 1
ATOM 3875 C CA . ILE A 1 542 ? -0.416 21.033 10.094 1.00 84.25 542 ILE A CA 1
ATOM 3876 C C . ILE A 1 542 ? 0.977 21.593 10.381 1.00 84.25 542 ILE A C 1
ATOM 3878 O O . ILE A 1 542 ? 1.440 22.443 9.633 1.00 84.25 542 ILE A O 1
ATOM 3882 N N . ALA A 1 543 ? 1.652 21.110 11.425 1.00 84.38 543 ALA A N 1
ATOM 3883 C CA . ALA A 1 543 ? 2.909 21.663 11.922 1.00 84.38 543 ALA A CA 1
ATOM 3884 C C . ALA A 1 543 ? 4.146 21.227 11.122 1.00 84.38 543 ALA A C 1
ATOM 3886 O O . ALA A 1 543 ? 5.069 22.019 10.954 1.00 84.38 543 ALA A O 1
ATOM 3887 N N . TYR A 1 544 ? 4.170 19.991 10.620 1.00 88.62 544 TYR A N 1
ATOM 3888 C CA . TYR A 1 544 ? 5.357 19.399 9.996 1.00 88.62 544 TYR A CA 1
ATOM 3889 C C . TYR A 1 544 ? 5.122 19.120 8.527 1.00 88.62 544 TYR A C 1
ATOM 3891 O O . TYR A 1 544 ? 4.006 18.782 8.150 1.00 88.62 544 TYR A O 1
ATOM 3899 N N . GLU A 1 545 ? 6.163 19.184 7.703 1.00 88.94 545 GLU A N 1
ATOM 3900 C CA . GLU A 1 545 ? 6.110 18.744 6.305 1.00 88.94 545 GLU A CA 1
ATOM 3901 C C . GLU A 1 545 ? 6.469 17.251 6.172 1.00 88.94 545 GLU A C 1
ATOM 3903 O O . GLU A 1 545 ? 7.142 16.659 7.025 1.00 88.94 545 GLU A O 1
ATOM 3908 N N . ARG A 1 546 ? 5.975 16.598 5.112 1.00 89.56 546 ARG A N 1
ATOM 3909 C CA . ARG A 1 546 ? 6.281 15.188 4.848 1.00 89.56 546 ARG A CA 1
ATOM 3910 C C . ARG A 1 546 ? 7.743 15.041 4.426 1.00 89.56 546 ARG A C 1
ATOM 3912 O O . ARG A 1 546 ? 8.168 15.633 3.442 1.00 89.56 546 ARG A O 1
ATOM 3919 N N . LYS A 1 547 ? 8.463 14.132 5.075 1.00 90.00 547 LYS A N 1
ATOM 3920 C CA . LYS A 1 547 ? 9.801 13.685 4.675 1.00 90.00 547 LYS A CA 1
ATOM 3921 C C . LYS A 1 547 ? 9.889 12.163 4.834 1.00 90.00 547 LYS A C 1
ATOM 3923 O O . LYS A 1 547 ? 9.895 11.675 5.961 1.00 90.00 547 LYS A O 1
ATOM 3928 N N . PRO A 1 548 ? 9.864 11.372 3.747 1.00 88.62 548 PRO A N 1
ATOM 3929 C CA . PRO A 1 548 ? 10.111 9.935 3.848 1.00 88.62 548 PRO A CA 1
ATOM 3930 C C . PRO A 1 548 ? 11.578 9.662 4.220 1.00 88.62 548 PRO A C 1
ATOM 3932 O O . PRO A 1 548 ? 12.402 10.578 4.196 1.00 88.62 548 PRO A O 1
ATOM 3935 N N . LEU A 1 549 ? 11.913 8.405 4.536 1.00 88.38 549 LEU A N 1
ATOM 3936 C CA . LEU A 1 549 ? 13.311 7.991 4.653 1.00 88.38 549 LEU A CA 1
ATOM 3937 C C . LEU A 1 549 ? 14.016 8.327 3.328 1.00 88.38 549 LEU A C 1
ATOM 3939 O O . LEU A 1 549 ? 13.557 7.861 2.277 1.00 88.38 549 LEU A O 1
ATOM 3943 N N . PRO A 1 550 ? 15.059 9.173 3.342 1.00 89.69 550 PRO A N 1
ATOM 3944 C CA . PRO A 1 550 ? 15.692 9.600 2.111 1.00 89.69 550 PRO A CA 1
ATOM 3945 C C . PRO A 1 550 ? 16.450 8.437 1.479 1.00 89.69 550 PRO A C 1
ATOM 3947 O O . PRO A 1 550 ? 16.801 7.451 2.131 1.00 89.69 550 PRO A O 1
ATOM 3950 N N . TYR A 1 551 ? 16.723 8.567 0.190 1.00 90.62 551 TYR A N 1
ATOM 3951 C CA . TYR A 1 551 ? 17.705 7.716 -0.456 1.00 90.62 551 TYR A CA 1
ATOM 3952 C C . TYR A 1 551 ? 19.119 8.256 -0.234 1.00 90.62 551 TYR A C 1
ATOM 3954 O O . TYR A 1 551 ? 19.295 9.450 0.008 1.00 90.62 551 TYR A O 1
ATOM 3962 N N . ARG A 1 552 ? 20.116 7.370 -0.323 1.00 92.75 552 ARG A N 1
ATOM 3963 C CA . ARG A 1 552 ? 21.530 7.751 -0.404 1.00 92.75 552 ARG A CA 1
ATOM 3964 C C . ARG A 1 552 ? 21.759 8.653 -1.613 1.00 92.75 552 ARG A C 1
ATOM 3966 O O . ARG A 1 552 ? 21.002 8.587 -2.589 1.00 92.75 552 ARG A O 1
ATOM 3973 N N . ASP A 1 553 ? 22.809 9.465 -1.533 1.00 91.56 553 ASP A N 1
ATOM 3974 C CA . ASP A 1 553 ? 23.207 10.343 -2.626 1.00 91.56 553 ASP A CA 1
ATOM 3975 C C . ASP A 1 553 ? 23.396 9.548 -3.926 1.00 91.56 553 ASP A C 1
ATOM 3977 O O . ASP A 1 553 ? 23.857 8.400 -3.923 1.00 91.56 553 ASP A O 1
ATOM 3981 N N . VAL A 1 554 ? 22.989 10.147 -5.048 1.00 90.50 554 VAL A N 1
ATOM 3982 C CA . VAL A 1 554 ? 22.993 9.450 -6.335 1.00 90.50 554 VAL A CA 1
ATOM 3983 C C . VAL A 1 554 ? 24.418 9.134 -6.787 1.00 90.50 554 VAL A C 1
ATOM 3985 O O . VAL A 1 554 ? 24.646 8.036 -7.289 1.00 90.50 554 VAL A O 1
ATOM 3988 N N . ALA A 1 555 ? 25.380 10.036 -6.573 1.00 90.12 555 ALA A N 1
ATOM 3989 C CA . ALA A 1 555 ? 26.766 9.808 -6.967 1.00 90.12 555 ALA A CA 1
ATOM 3990 C C . ALA A 1 555 ? 27.413 8.699 -6.124 1.00 90.12 555 ALA A C 1
ATOM 3992 O O . ALA A 1 555 ? 28.145 7.871 -6.663 1.00 90.12 555 ALA A O 1
ATOM 3993 N N . GLU A 1 556 ? 27.090 8.630 -4.828 1.00 91.38 556 GLU A N 1
ATOM 3994 C CA . GLU A 1 556 ? 27.554 7.556 -3.941 1.00 91.38 556 GLU A CA 1
ATOM 3995 C C . GLU A 1 556 ? 26.991 6.191 -4.369 1.00 91.38 556 GLU A C 1
ATOM 3997 O O . GLU A 1 556 ? 27.738 5.249 -4.636 1.00 91.38 556 GLU A O 1
ATOM 4002 N N . ARG A 1 557 ? 25.661 6.075 -4.484 1.00 91.56 557 ARG A N 1
ATOM 4003 C CA . ARG A 1 557 ? 24.992 4.777 -4.694 1.00 91.56 557 ARG A CA 1
ATOM 4004 C C . ARG A 1 557 ? 25.175 4.192 -6.095 1.00 91.56 557 ARG A C 1
ATOM 4006 O O . ARG A 1 557 ? 24.819 3.036 -6.317 1.00 91.56 557 ARG A O 1
ATOM 4013 N N . LEU A 1 558 ? 25.674 4.977 -7.052 1.00 92.38 558 LEU A N 1
ATOM 4014 C CA . LEU A 1 558 ? 26.051 4.492 -8.381 1.00 92.38 558 LEU A CA 1
ATOM 4015 C C . LEU A 1 558 ? 27.312 3.617 -8.355 1.00 92.38 558 LEU A C 1
ATOM 4017 O O . LEU A 1 558 ? 27.498 2.815 -9.268 1.00 92.38 558 LEU A O 1
ATOM 4021 N N . GLY A 1 559 ? 28.154 3.760 -7.327 1.00 90.44 559 GLY A N 1
ATOM 4022 C CA . GLY A 1 559 ? 29.400 3.006 -7.180 1.00 90.44 559 GLY A CA 1
ATOM 4023 C C . GLY A 1 559 ? 29.250 1.631 -6.524 1.00 90.44 559 GLY A C 1
ATOM 4024 O O . GLY A 1 559 ? 30.228 0.891 -6.460 1.00 90.44 559 GLY A O 1
ATOM 4025 N N . ASP A 1 560 ? 28.062 1.276 -6.025 1.00 94.25 560 ASP A N 1
ATOM 4026 C CA . ASP A 1 560 ? 27.832 0.015 -5.318 1.00 94.25 560 ASP A CA 1
ATOM 4027 C C . ASP A 1 560 ? 26.423 -0.572 -5.553 1.00 94.25 560 ASP A C 1
ATOM 4029 O O . ASP A 1 560 ? 25.574 -0.004 -6.249 1.00 94.25 560 ASP A O 1
ATOM 4033 N N . TYR A 1 561 ? 26.188 -1.752 -4.971 1.00 95.38 561 TYR A N 1
ATOM 4034 C CA . TYR A 1 561 ? 24.905 -2.464 -4.997 1.00 95.38 561 TYR A CA 1
ATOM 4035 C C . TYR A 1 561 ? 24.208 -2.515 -3.628 1.00 95.38 561 TYR A C 1
ATOM 4037 O O . TYR A 1 561 ? 23.295 -3.322 -3.447 1.00 95.38 561 TYR A O 1
ATOM 4045 N N . LYS A 1 562 ? 24.620 -1.695 -2.655 1.00 95.00 562 LYS A N 1
ATOM 4046 C CA . LYS A 1 562 ? 23.979 -1.615 -1.332 1.00 95.00 562 LYS A CA 1
ATOM 4047 C C . LYS A 1 562 ? 22.619 -0.920 -1.442 1.00 95.00 562 LYS A C 1
ATOM 4049 O O . LYS A 1 562 ? 22.339 -0.232 -2.427 1.00 95.00 562 LYS A O 1
ATOM 4054 N N . GLU A 1 563 ? 21.780 -1.063 -0.416 1.00 94.75 563 GLU A N 1
ATOM 4055 C CA . GLU A 1 563 ? 20.425 -0.498 -0.419 1.00 94.75 563 GLU A CA 1
ATOM 4056 C C . GLU A 1 563 ? 20.410 1.004 -0.760 1.00 94.75 563 GLU A C 1
ATOM 4058 O O . GLU A 1 563 ? 21.240 1.785 -0.290 1.00 94.75 563 GLU A O 1
ATOM 4063 N N . VAL A 1 564 ? 19.462 1.425 -1.600 1.00 93.88 564 VAL A N 1
ATOM 4064 C CA . VAL A 1 564 ? 19.293 2.833 -1.985 1.00 93.88 564 VAL A CA 1
ATOM 4065 C C . VAL A 1 564 ? 18.735 3.675 -0.847 1.00 93.88 564 VAL A C 1
ATOM 4067 O O . VAL A 1 564 ? 18.951 4.881 -0.844 1.00 93.88 564 VAL A O 1
ATOM 4070 N N . ALA A 1 565 ? 18.021 3.068 0.103 1.00 89.88 565 ALA A N 1
ATOM 4071 C CA . ALA A 1 565 ? 17.542 3.745 1.300 1.00 89.88 565 ALA A CA 1
ATOM 4072 C C . ALA A 1 565 ? 18.725 4.158 2.184 1.00 89.88 565 ALA A C 1
ATOM 4074 O O . ALA A 1 565 ? 19.625 3.360 2.443 1.00 89.88 565 ALA A O 1
ATOM 4075 N N . ALA A 1 566 ? 18.736 5.410 2.635 1.00 88.69 566 ALA A N 1
ATOM 4076 C CA . ALA A 1 566 ? 19.772 5.896 3.530 1.00 88.69 566 ALA A CA 1
ATOM 4077 C C . ALA A 1 566 ? 19.581 5.312 4.933 1.00 88.69 566 ALA A C 1
ATOM 4079 O O . ALA A 1 566 ? 18.471 5.305 5.469 1.00 88.69 566 ALA A O 1
ATOM 4080 N N . LYS A 1 567 ? 20.686 4.887 5.550 1.00 88.56 567 LYS A N 1
ATOM 4081 C CA . LYS A 1 567 ? 20.750 4.662 6.995 1.00 88.56 567 LYS A CA 1
ATOM 4082 C C . LYS A 1 567 ? 21.092 5.997 7.644 1.00 88.56 567 LYS A C 1
ATOM 4084 O O . LYS A 1 567 ? 22.158 6.549 7.387 1.00 88.56 567 LYS A O 1
ATOM 4089 N N . LEU A 1 568 ? 20.152 6.546 8.402 1.00 88.94 568 LEU A N 1
ATOM 4090 C CA . LEU A 1 568 ? 20.350 7.799 9.122 1.00 88.94 568 LEU A CA 1
ATOM 4091 C C . LEU A 1 568 ? 21.023 7.525 10.467 1.00 88.94 568 LEU A C 1
ATOM 4093 O O . LEU A 1 568 ? 20.801 6.476 11.068 1.00 88.94 568 LEU A O 1
ATOM 4097 N N . GLU A 1 569 ? 21.786 8.498 10.962 1.00 90.06 569 GLU A N 1
ATOM 4098 C CA . GLU A 1 569 ? 22.276 8.458 12.340 1.00 90.06 569 GLU A CA 1
ATOM 4099 C C . GLU A 1 569 ? 21.097 8.329 13.322 1.00 90.06 569 GLU A C 1
ATOM 4101 O O . GLU A 1 569 ? 20.064 8.979 13.106 1.00 90.06 569 GLU A O 1
ATOM 4106 N N . PRO A 1 570 ? 21.222 7.551 14.417 1.00 88.38 570 PRO A N 1
ATOM 4107 C CA . PRO A 1 570 ? 20.095 7.225 15.295 1.00 88.38 570 PRO A CA 1
ATOM 4108 C C . PRO A 1 570 ? 19.301 8.439 15.794 1.00 88.38 570 PRO A C 1
ATOM 4110 O O . PRO A 1 570 ? 18.073 8.385 15.860 1.00 88.38 570 PRO A O 1
ATOM 4113 N N . ALA A 1 571 ? 19.983 9.548 16.104 1.00 87.00 571 ALA A N 1
ATOM 4114 C CA . ALA A 1 571 ? 19.342 10.791 16.532 1.00 87.00 571 ALA A CA 1
ATOM 4115 C C . ALA A 1 571 ? 18.492 11.418 15.412 1.00 87.00 571 ALA A C 1
ATOM 4117 O O . ALA A 1 571 ? 17.301 11.656 15.601 1.00 87.00 571 ALA A O 1
ATOM 4118 N N . ALA A 1 572 ? 19.065 11.590 14.217 1.00 88.81 572 ALA A N 1
ATOM 4119 C CA . ALA A 1 572 ? 18.369 12.161 13.064 1.00 88.81 572 ALA A CA 1
ATOM 4120 C C . ALA A 1 572 ? 17.210 11.270 12.582 1.00 88.81 572 ALA A C 1
ATOM 4122 O O . ALA A 1 572 ? 16.177 11.767 12.118 1.00 88.81 572 ALA A O 1
ATOM 4123 N N . HIS A 1 573 ? 17.366 9.945 12.696 1.00 90.62 573 HIS A N 1
ATOM 4124 C CA . HIS A 1 573 ? 16.303 8.987 12.398 1.00 90.62 573 HIS A CA 1
ATOM 4125 C C . HIS A 1 573 ? 15.165 9.099 13.411 1.00 90.62 573 HIS A C 1
ATOM 4127 O O . HIS A 1 573 ? 14.006 9.174 13.013 1.00 90.62 573 HIS A O 1
ATOM 4133 N N . ALA A 1 574 ? 15.474 9.177 14.708 1.00 88.88 574 ALA A N 1
ATOM 4134 C CA . ALA A 1 574 ? 14.470 9.358 15.751 1.00 88.88 574 ALA A CA 1
ATOM 4135 C C . ALA A 1 574 ? 13.694 10.676 15.581 1.00 88.88 574 ALA A C 1
ATOM 4137 O O . ALA A 1 574 ? 12.466 10.660 15.649 1.00 88.88 574 ALA A O 1
ATOM 4138 N N . GLU A 1 575 ? 14.383 11.784 15.288 1.00 89.44 575 GLU A N 1
ATOM 4139 C CA . GLU A 1 575 ? 13.768 13.089 14.999 1.00 89.44 575 GLU A CA 1
ATOM 4140 C C . GLU A 1 575 ? 12.832 13.026 13.787 1.00 89.44 575 GLU A C 1
ATOM 4142 O O . GLU A 1 575 ? 11.710 13.536 13.840 1.00 89.44 575 GLU A O 1
ATOM 4147 N N . LEU A 1 576 ? 13.259 12.351 12.712 1.00 91.62 576 LEU A N 1
ATOM 4148 C CA . LEU A 1 576 ? 12.419 12.115 11.539 1.00 91.62 576 LEU A CA 1
ATOM 4149 C C . LEU A 1 576 ? 11.163 11.328 11.923 1.00 91.62 576 LEU A C 1
ATOM 4151 O O . LEU A 1 576 ? 10.050 11.713 11.581 1.00 91.62 576 LEU A O 1
ATOM 4155 N N . LEU A 1 577 ? 11.312 10.221 12.646 1.00 93.00 577 LEU A N 1
ATOM 4156 C CA . LEU A 1 577 ? 10.177 9.366 12.985 1.00 93.00 577 LEU A CA 1
ATOM 4157 C C . LEU A 1 577 ? 9.203 10.060 13.944 1.00 93.00 577 LEU A C 1
ATOM 4159 O O . LEU A 1 577 ? 7.997 9.850 13.814 1.00 93.00 577 LEU A O 1
ATOM 4163 N N . GLN A 1 578 ? 9.678 10.927 14.841 1.00 90.62 578 GLN A N 1
ATOM 4164 C CA . GLN A 1 578 ? 8.828 11.705 15.750 1.00 90.62 578 GLN A CA 1
ATOM 4165 C C . GLN A 1 578 ? 7.889 12.657 14.993 1.00 90.62 578 GLN A C 1
ATOM 4167 O O . GLN A 1 578 ? 6.681 12.644 15.243 1.00 90.62 578 GLN A O 1
ATOM 4172 N N . THR A 1 579 ? 8.401 13.414 14.015 1.00 92.19 579 THR A N 1
ATOM 4173 C CA . THR A 1 579 ? 7.577 14.327 13.200 1.00 92.19 579 THR A CA 1
ATOM 4174 C C . THR A 1 579 ? 6.715 13.585 12.181 1.00 92.19 579 THR A C 1
ATOM 4176 O O . THR A 1 579 ? 5.576 13.964 11.925 1.00 92.19 579 THR A O 1
ATOM 4179 N N . GLN A 1 580 ? 7.219 12.508 11.579 1.00 94.12 580 GLN A N 1
ATOM 4180 C CA . GLN A 1 580 ? 6.482 11.810 10.527 1.00 94.12 580 GLN A CA 1
ATOM 4181 C C . GLN A 1 580 ? 5.354 10.925 11.068 1.00 94.12 580 GLN A C 1
ATOM 4183 O O . GLN A 1 580 ? 4.290 10.844 10.448 1.00 94.12 580 GLN A O 1
ATOM 4188 N N . SER A 1 581 ? 5.540 10.311 12.239 1.00 94.31 581 SER A N 1
ATOM 4189 C CA . SER A 1 581 ? 4.467 9.586 12.931 1.00 94.31 581 SER A CA 1
ATOM 4190 C C . SER A 1 581 ? 3.370 10.527 13.442 1.00 94.31 581 SER A C 1
ATOM 4192 O O . SER A 1 581 ? 2.186 10.184 13.359 1.00 94.31 581 SER A O 1
ATOM 4194 N N . SER A 1 582 ? 3.726 11.747 13.873 1.00 94.06 582 SER A N 1
ATOM 4195 C CA . SER A 1 582 ? 2.758 12.727 14.382 1.00 94.06 582 SER A CA 1
ATOM 4196 C C . SER A 1 582 ? 1.804 13.258 13.306 1.00 94.06 582 SER A C 1
ATOM 4198 O O . SER A 1 582 ? 0.674 13.633 13.616 1.00 94.06 582 SER A O 1
ATOM 4200 N N . ARG A 1 583 ? 2.194 13.202 12.023 1.00 94.50 583 ARG A N 1
ATOM 4201 C CA . ARG A 1 583 ? 1.321 13.541 10.881 1.00 94.50 583 ARG A CA 1
ATOM 4202 C C . ARG A 1 583 ? 0.104 12.621 10.740 1.00 94.50 583 ARG A C 1
ATOM 4204 O O . ARG A 1 583 ? -0.837 12.965 10.026 1.00 94.50 583 ARG A O 1
ATOM 4211 N N . CYS A 1 584 ? 0.099 11.439 11.357 1.00 94.56 584 CYS A N 1
ATOM 4212 C CA . CYS A 1 584 ? -1.063 10.557 11.305 1.00 94.56 584 CYS A CA 1
ATOM 4213 C C . CYS A 1 584 ? -2.251 11.182 12.048 1.00 94.56 584 CYS A C 1
ATOM 4215 O O . CYS A 1 584 ? -2.137 11.501 13.223 1.00 94.56 584 CYS A O 1
ATOM 4217 N N . MET A 1 585 ? -3.403 11.316 11.386 1.00 91.69 585 MET A N 1
ATOM 4218 C CA . MET A 1 585 ? -4.608 11.924 11.977 1.00 91.69 585 MET A CA 1
ATOM 4219 C C . MET A 1 585 ? -5.430 10.968 12.857 1.00 91.69 585 MET A C 1
ATOM 4221 O O . MET A 1 585 ? -6.519 11.342 13.274 1.00 91.69 585 MET A O 1
ATOM 4225 N N . ASP A 1 586 ? -4.967 9.729 13.060 1.00 89.75 586 ASP A N 1
ATOM 4226 C CA . ASP A 1 586 ? -5.713 8.664 13.751 1.00 89.75 586 ASP A CA 1
ATOM 4227 C C . ASP A 1 586 ? -7.185 8.571 13.295 1.00 89.75 586 ASP A C 1
ATOM 4229 O O . ASP A 1 586 ? -8.147 8.727 14.048 1.00 89.75 586 ASP A O 1
ATOM 4233 N N . CYS A 1 587 ? -7.370 8.439 11.977 1.00 88.00 587 CYS A N 1
ATOM 4234 C CA . CYS A 1 587 ? -8.686 8.558 11.360 1.00 88.00 587 CYS A CA 1
ATOM 4235 C C . CYS A 1 587 ? -9.644 7.479 11.888 1.00 88.00 587 CYS A C 1
ATOM 4237 O O . CYS A 1 587 ? -9.362 6.294 11.743 1.00 88.00 587 CYS A O 1
ATOM 4239 N N . GLY A 1 588 ? -10.836 7.874 12.352 1.00 81.69 588 GLY A N 1
ATOM 4240 C CA . GLY A 1 588 ? -11.860 6.919 12.810 1.00 81.69 588 GLY A CA 1
ATOM 4241 C C . GLY A 1 588 ? -12.332 5.921 11.738 1.00 81.69 588 GLY A C 1
ATOM 4242 O O . GLY A 1 588 ? -12.807 4.840 12.065 1.00 81.69 588 GLY A O 1
ATOM 4243 N N . THR A 1 589 ? -12.169 6.251 10.452 1.00 85.44 589 THR A N 1
ATOM 4244 C CA . THR A 1 589 ? -12.270 5.293 9.338 1.00 85.44 589 THR A CA 1
ATOM 4245 C C . THR A 1 589 ? -10.963 5.343 8.545 1.00 85.44 589 THR A C 1
ATOM 4247 O O . THR A 1 589 ? -10.832 6.156 7.626 1.00 85.44 589 THR A O 1
ATOM 4250 N N . PRO A 1 590 ? -9.951 4.541 8.911 1.00 88.38 590 PRO A N 1
ATOM 4251 C CA . PRO A 1 590 ? -8.618 4.694 8.349 1.00 88.38 590 PRO A CA 1
ATOM 4252 C C . PRO A 1 590 ? -8.487 3.929 7.029 1.00 88.38 590 PRO A C 1
ATOM 4254 O O . PRO A 1 590 ? -8.090 2.773 6.985 1.00 88.38 590 PRO A O 1
ATOM 4257 N N . PHE A 1 591 ? -8.766 4.595 5.908 1.00 91.25 591 PHE A N 1
ATOM 4258 C CA . PHE A 1 591 ? -8.684 4.008 4.557 1.00 91.25 591 PHE A CA 1
ATOM 4259 C C . PHE A 1 591 ? -7.330 3.362 4.226 1.00 91.25 591 PHE A C 1
ATOM 4261 O O . PHE A 1 591 ? -7.277 2.419 3.437 1.00 91.25 591 PHE A O 1
ATOM 4268 N N . CYS A 1 592 ? -6.255 3.804 4.884 1.00 91.12 592 CYS A N 1
ATOM 4269 C CA . CYS A 1 592 ? -4.926 3.219 4.754 1.00 91.12 592 CYS A CA 1
ATOM 4270 C C . CYS A 1 592 ? -4.863 1.735 5.166 1.00 91.12 592 CYS A C 1
ATOM 4272 O O . CYS A 1 592 ? -4.048 1.006 4.598 1.00 91.12 592 CYS A O 1
ATOM 4274 N N . HIS A 1 593 ? -5.723 1.265 6.083 1.00 91.56 593 HIS A N 1
ATOM 4275 C CA . HIS A 1 593 ? -5.783 -0.145 6.498 1.00 91.56 593 HIS A CA 1
ATOM 4276 C C . HIS A 1 593 ? -6.819 -0.985 5.731 1.00 91.56 593 HIS A C 1
ATOM 4278 O O . HIS A 1 593 ? -6.928 -2.184 5.965 1.00 91.56 593 HIS A O 1
ATOM 4284 N N . GLN A 1 594 ? -7.612 -0.392 4.831 1.00 86.62 594 GLN A N 1
ATOM 4285 C CA . GLN A 1 594 ? -8.669 -1.130 4.135 1.00 86.62 594 GLN A CA 1
ATOM 4286 C C . GLN A 1 594 ? -8.058 -2.028 3.056 1.00 86.62 594 GLN A C 1
ATOM 4288 O O . GLN A 1 594 ? -7.350 -1.536 2.181 1.00 86.62 594 GLN A O 1
ATOM 4293 N N . SER A 1 595 ? -8.371 -3.326 3.056 1.00 80.69 595 SER A N 1
ATOM 4294 C CA . SER A 1 595 ? -7.725 -4.295 2.152 1.00 80.69 595 SER A CA 1
ATOM 4295 C C . SER A 1 595 ? -7.930 -4.018 0.658 1.00 80.69 595 SER A C 1
ATOM 4297 O O . SER A 1 595 ? -7.100 -4.413 -0.156 1.00 80.69 595 SER A O 1
ATOM 4299 N N . ASN A 1 596 ? -9.009 -3.323 0.288 1.00 75.50 596 ASN A N 1
ATOM 4300 C CA . ASN A 1 596 ? -9.357 -3.079 -1.115 1.00 75.50 596 ASN A CA 1
ATOM 4301 C C . ASN A 1 596 ? -8.755 -1.787 -1.684 1.00 75.50 596 ASN A C 1
ATOM 4303 O O . ASN A 1 596 ? -8.582 -1.678 -2.896 1.00 75.50 596 ASN A O 1
ATOM 4307 N N . THR A 1 597 ? -8.458 -0.802 -0.834 1.00 78.94 597 THR A N 1
ATOM 4308 C CA . THR A 1 597 ? -8.025 0.543 -1.258 1.00 78.94 597 THR A CA 1
ATOM 4309 C C . THR A 1 597 ? -6.679 0.949 -0.662 1.00 78.94 597 THR A C 1
ATOM 4311 O O . THR A 1 597 ? -5.941 1.698 -1.293 1.00 78.94 597 THR A O 1
ATOM 4314 N N . GLY A 1 598 ? -6.350 0.450 0.532 1.00 90.31 598 GLY A N 1
ATOM 4315 C CA . GLY A 1 598 ? -5.100 0.682 1.246 1.00 90.31 598 GLY A CA 1
ATOM 4316 C C . GLY A 1 598 ? -4.225 -0.558 1.318 1.00 90.31 598 GLY A C 1
ATOM 4317 O O . GLY A 1 598 ? -3.859 -1.112 0.286 1.00 90.31 598 GLY A O 1
ATOM 4318 N N . CYS A 1 599 ? -3.808 -0.957 2.521 1.00 94.62 599 CYS A N 1
ATOM 4319 C CA . CYS A 1 599 ? -2.933 -2.111 2.709 1.00 94.62 599 CYS A CA 1
ATOM 4320 C C . CYS A 1 599 ? -3.699 -3.436 2.519 1.00 94.62 599 CYS A C 1
ATOM 4322 O O . CYS A 1 599 ? -4.562 -3.740 3.344 1.00 94.62 599 CYS A O 1
ATOM 4324 N N . PRO A 1 600 ? -3.354 -4.284 1.527 1.00 93.81 600 PRO A N 1
ATOM 4325 C CA . PRO A 1 600 ? -4.030 -5.571 1.314 1.00 93.81 600 PRO A CA 1
ATOM 4326 C C . PRO A 1 600 ? -3.961 -6.534 2.506 1.00 93.81 600 PRO A C 1
ATOM 4328 O O . PRO A 1 600 ? -4.868 -7.341 2.707 1.00 93.81 600 PRO A O 1
ATOM 4331 N N . LEU A 1 601 ? -2.915 -6.425 3.330 1.00 95.00 601 LEU A N 1
ATOM 4332 C CA . LEU A 1 601 ? -2.764 -7.202 4.565 1.00 95.00 601 LEU A CA 1
ATOM 4333 C C . LEU A 1 601 ? -3.667 -6.716 5.704 1.00 95.00 601 LEU A C 1
ATOM 4335 O O . LEU A 1 601 ? -3.848 -7.432 6.681 1.00 95.00 601 LEU A O 1
ATOM 4339 N N . GLY A 1 602 ? -4.249 -5.521 5.584 1.00 93.25 602 GLY A N 1
ATOM 4340 C CA . GLY A 1 602 ? -5.035 -4.925 6.658 1.00 93.25 602 GLY A CA 1
ATOM 4341 C C . GLY A 1 602 ? -4.184 -4.407 7.817 1.00 93.25 602 GLY A C 1
ATOM 4342 O O . GLY A 1 602 ? -4.666 -4.380 8.947 1.00 93.25 602 GLY A O 1
ATOM 4343 N N . ASN A 1 603 ? -2.923 -4.022 7.560 1.00 95.62 603 ASN A N 1
ATOM 4344 C CA . ASN A 1 603 ? -2.022 -3.529 8.605 1.00 95.62 603 ASN A CA 1
ATOM 4345 C C . ASN A 1 603 ? -2.683 -2.406 9.413 1.00 95.62 603 ASN A C 1
ATOM 4347 O O . ASN A 1 603 ? -3.200 -1.440 8.846 1.00 95.62 603 ASN A O 1
ATOM 4351 N N . LYS A 1 604 ? -2.602 -2.506 10.741 1.00 95.00 604 LYS A N 1
ATOM 4352 C CA . LYS A 1 604 ? -3.1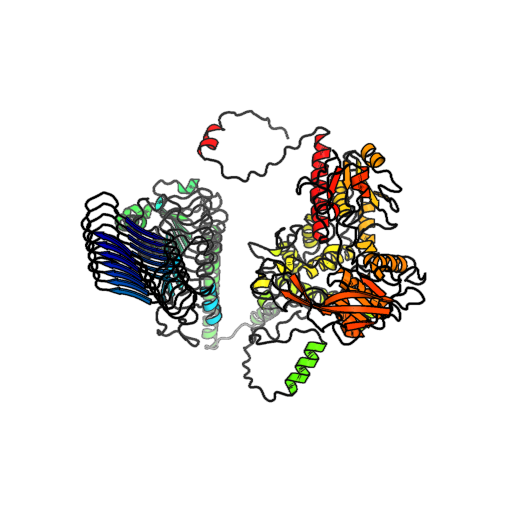83 -1.556 11.700 1.00 95.00 604 LYS A CA 1
ATOM 4353 C C . LYS A 1 604 ? -2.332 -0.284 11.803 1.00 95.00 604 LYS A C 1
ATOM 4355 O O . LYS A 1 604 ? -1.668 -0.022 12.800 1.00 95.00 604 LYS A O 1
ATOM 4360 N N . ILE A 1 605 ? -2.320 0.481 10.714 1.00 96.00 605 ILE A N 1
ATOM 4361 C CA . ILE A 1 605 ? -1.400 1.603 10.486 1.00 96.00 605 ILE A CA 1
ATOM 4362 C C . ILE A 1 605 ? -1.522 2.738 11.508 1.00 96.00 605 ILE A C 1
ATOM 4364 O O . ILE A 1 605 ? -0.480 3.176 11.995 1.00 96.00 605 ILE A O 1
ATOM 4368 N N . PRO A 1 606 ? -2.727 3.231 11.860 1.00 95.50 606 PRO A N 1
ATOM 4369 C CA . PRO A 1 606 ? -2.837 4.258 12.894 1.00 95.50 606 PRO A CA 1
ATOM 4370 C C . PRO A 1 606 ? -2.234 3.804 14.227 1.00 95.50 606 PRO A C 1
ATOM 4372 O O . PRO A 1 606 ? -1.495 4.560 14.848 1.00 95.50 606 PRO A O 1
ATOM 4375 N N . GLU A 1 607 ? -2.454 2.540 14.601 1.00 95.38 607 GLU A N 1
ATOM 4376 C CA . GLU A 1 607 ? -1.973 1.978 15.864 1.00 95.38 607 GLU A CA 1
ATOM 4377 C C . GLU A 1 607 ? -0.444 1.904 15.919 1.00 95.38 607 GLU A C 1
ATOM 4379 O O . GLU A 1 607 ? 0.153 2.401 16.870 1.00 95.38 607 GLU A O 1
ATOM 4384 N N . PHE A 1 608 ? 0.221 1.329 14.906 1.00 96.19 608 PHE A N 1
ATOM 4385 C CA . PHE A 1 608 ? 1.686 1.270 14.949 1.00 96.19 608 PHE A CA 1
ATOM 4386 C C . PHE A 1 608 ? 2.330 2.652 14.778 1.00 96.19 608 PHE A C 1
ATOM 4388 O O . PHE A 1 608 ? 3.398 2.880 15.336 1.00 96.19 608 PHE A O 1
ATOM 4395 N N . ASN A 1 609 ? 1.701 3.590 14.055 1.00 95.38 609 ASN A N 1
ATOM 4396 C CA . ASN A 1 609 ? 2.199 4.967 13.968 1.00 95.38 609 ASN A CA 1
ATOM 4397 C C . ASN A 1 609 ? 2.128 5.664 15.329 1.00 95.38 609 ASN A C 1
ATOM 4399 O O . ASN A 1 609 ? 3.073 6.351 15.708 1.00 95.38 609 ASN A O 1
ATOM 4403 N N . GLU A 1 610 ? 1.038 5.464 16.0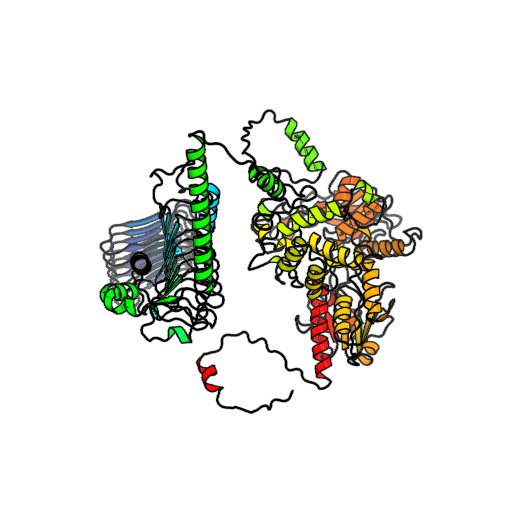69 1.00 95.31 610 GLU A N 1
ATOM 4404 C CA . GLU A 1 610 ? 0.892 5.987 17.426 1.00 95.31 610 GLU A CA 1
ATOM 4405 C C . GLU A 1 610 ? 1.942 5.392 18.369 1.00 95.31 610 GLU A C 1
ATOM 4407 O O . GLU A 1 610 ? 2.629 6.117 19.085 1.00 95.31 610 GLU A O 1
ATOM 4412 N N . LEU A 1 611 ? 2.141 4.074 18.320 1.00 96.44 611 LEU A N 1
ATOM 4413 C CA . LEU A 1 611 ? 3.147 3.395 19.138 1.00 96.44 611 LEU A CA 1
ATOM 4414 C C . LEU A 1 611 ? 4.570 3.870 18.805 1.00 96.44 611 LEU A C 1
ATOM 4416 O O . LEU A 1 611 ? 5.367 4.095 19.715 1.00 96.44 611 LEU A O 1
ATOM 4420 N N . VAL A 1 612 ? 4.876 4.098 17.524 1.00 95.00 612 VAL A N 1
ATOM 4421 C CA . VAL A 1 612 ? 6.138 4.717 17.088 1.00 95.00 612 VAL A CA 1
ATOM 4422 C C . VAL A 1 612 ? 6.288 6.127 17.658 1.00 95.00 612 VAL A C 1
ATOM 4424 O O . VAL A 1 612 ? 7.343 6.442 18.210 1.00 95.00 612 VAL A O 1
ATOM 4427 N N . HIS A 1 613 ? 5.244 6.956 17.583 1.00 93.56 613 HIS A N 1
ATOM 4428 C CA . HIS A 1 613 ? 5.263 8.311 18.137 1.00 93.56 613 HIS A CA 1
ATOM 4429 C C . HIS A 1 613 ? 5.546 8.307 19.650 1.00 93.56 613 HIS A C 1
ATOM 4431 O O . HIS A 1 613 ? 6.362 9.090 20.138 1.00 93.56 613 HIS A O 1
ATOM 4437 N N . GLN A 1 614 ? 4.938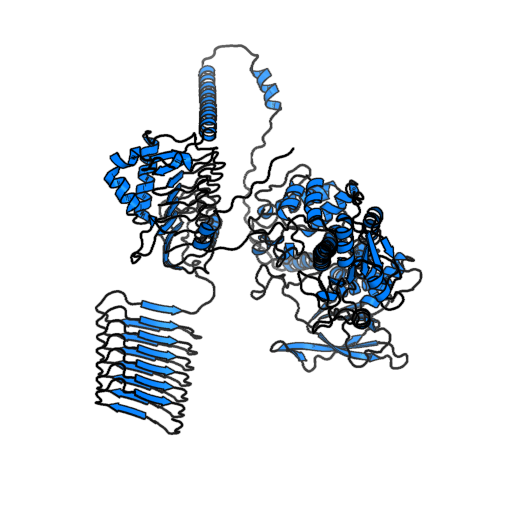 7.369 20.380 1.00 93.62 614 GLN A N 1
ATOM 4438 C CA . GLN A 1 614 ? 5.135 7.164 21.820 1.00 93.62 614 GLN A CA 1
ATOM 4439 C C . GLN A 1 614 ? 6.489 6.522 22.177 1.00 93.62 614 GLN A C 1
ATOM 4441 O O . GLN A 1 614 ? 6.800 6.365 23.357 1.00 93.62 614 GLN A O 1
ATOM 4446 N N . GLY A 1 615 ? 7.294 6.116 21.190 1.00 93.06 615 GLY A N 1
ATOM 4447 C CA . GLY A 1 615 ? 8.555 5.407 21.411 1.00 93.06 615 GLY A CA 1
ATOM 4448 C C . GLY A 1 615 ? 8.391 3.950 21.868 1.00 93.06 615 GLY A C 1
ATOM 4449 O O . GLY A 1 615 ? 9.357 3.338 22.322 1.00 93.06 615 GLY A O 1
ATOM 4450 N N . ARG A 1 616 ? 7.196 3.368 21.733 1.00 96.12 616 ARG A N 1
ATOM 4451 C CA . ARG A 1 616 ? 6.848 1.990 22.125 1.00 96.12 616 ARG A CA 1
ATOM 4452 C C . ARG A 1 616 ? 7.115 1.015 20.976 1.00 96.12 616 ARG A C 1
ATOM 4454 O O . ARG A 1 616 ? 6.215 0.393 20.418 1.00 96.12 616 ARG A O 1
ATOM 4461 N N . TRP A 1 617 ? 8.386 0.912 20.595 1.00 96.19 617 TRP A N 1
ATOM 4462 C CA . TRP A 1 617 ? 8.833 0.226 19.375 1.00 96.19 617 TRP A CA 1
ATOM 4463 C C . TRP A 1 617 ? 8.533 -1.273 19.337 1.00 96.19 617 TRP A C 1
ATOM 4465 O O . TRP A 1 617 ? 8.138 -1.780 18.290 1.00 96.19 617 TRP A O 1
ATOM 4475 N N . GLN A 1 618 ? 8.701 -1.977 20.457 1.00 97.31 618 GLN A N 1
ATOM 4476 C CA . GLN A 1 618 ? 8.424 -3.414 20.516 1.00 97.31 618 GLN A CA 1
ATOM 4477 C C . GLN A 1 618 ? 6.927 -3.702 20.331 1.00 97.31 618 GLN A C 1
ATOM 4479 O O . GLN A 1 618 ? 6.556 -4.592 19.578 1.00 97.31 618 GLN A O 1
ATOM 4484 N N . GLU A 1 619 ? 6.056 -2.879 20.912 1.00 98.06 619 GLU A N 1
ATOM 4485 C CA . GLU A 1 619 ? 4.608 -3.011 20.725 1.00 98.06 619 GLU A CA 1
ATOM 4486 C C . GLU A 1 619 ? 4.179 -2.628 19.303 1.00 98.06 619 GLU A C 1
ATOM 4488 O O . GLU A 1 619 ? 3.276 -3.244 18.736 1.00 98.06 619 GLU A O 1
ATOM 4493 N N . ALA A 1 620 ? 4.844 -1.638 18.694 1.00 97.88 620 ALA A N 1
ATOM 4494 C CA . ALA A 1 620 ? 4.641 -1.307 17.284 1.00 97.88 620 ALA A CA 1
ATOM 4495 C C . ALA A 1 620 ? 5.003 -2.493 16.374 1.00 97.88 620 ALA A C 1
ATOM 4497 O O . ALA A 1 620 ? 4.280 -2.774 15.415 1.00 97.88 620 ALA A O 1
ATOM 4498 N N . LEU A 1 621 ? 6.088 -3.210 16.693 1.00 98.38 621 LEU A N 1
ATOM 4499 C CA . LEU A 1 621 ? 6.480 -4.440 16.008 1.00 98.38 621 LEU A CA 1
ATOM 4500 C C . LEU A 1 621 ? 5.430 -5.536 16.186 1.00 98.38 621 LEU A C 1
ATOM 4502 O O . LEU A 1 621 ? 4.995 -6.103 15.186 1.00 98.38 621 LEU A O 1
ATOM 4506 N N . ASP A 1 622 ? 5.009 -5.821 17.419 1.00 97.12 622 ASP A N 1
ATOM 4507 C CA . ASP A 1 622 ? 4.000 -6.849 17.696 1.00 97.12 622 ASP A CA 1
ATOM 4508 C C . ASP A 1 622 ? 2.730 -6.582 16.884 1.00 97.12 622 ASP A C 1
ATOM 4510 O O . ASP A 1 622 ? 2.235 -7.461 16.173 1.00 97.12 622 ASP A O 1
ATOM 4514 N N . ARG A 1 623 ? 2.278 -5.322 16.880 1.00 96.56 623 ARG A N 1
ATOM 4515 C CA . ARG A 1 623 ? 1.106 -4.887 16.121 1.00 96.56 623 ARG A CA 1
ATOM 4516 C C . ARG A 1 623 ? 1.268 -5.056 14.610 1.00 96.56 623 ARG A C 1
ATOM 4518 O O . ARG A 1 623 ? 0.313 -5.413 13.918 1.00 96.56 623 ARG A O 1
ATOM 4525 N N . LEU A 1 624 ? 2.460 -4.793 14.081 1.00 97.56 624 LEU A N 1
ATOM 4526 C CA . LEU A 1 624 ? 2.773 -4.948 12.662 1.00 97.56 624 LEU A CA 1
ATOM 4527 C C . LEU A 1 624 ? 2.837 -6.433 12.256 1.00 97.56 624 LEU A C 1
ATOM 4529 O O . LEU A 1 624 ? 2.259 -6.821 11.237 1.00 97.56 624 LEU A O 1
ATOM 4533 N N . LEU A 1 625 ? 3.464 -7.277 13.081 1.00 97.25 625 LEU A N 1
ATOM 4534 C CA . LEU A 1 625 ? 3.624 -8.714 12.833 1.00 97.25 625 LEU A CA 1
ATOM 4535 C C . LEU A 1 625 ? 2.317 -9.514 12.943 1.00 97.25 625 LEU A C 1
ATOM 4537 O O . LEU A 1 625 ? 2.226 -10.600 12.367 1.00 97.25 625 LEU A O 1
ATOM 4541 N N . GLU A 1 626 ? 1.286 -8.989 13.614 1.00 95.12 626 GLU A N 1
ATOM 4542 C CA . GLU A 1 626 ? -0.061 -9.588 13.603 1.00 95.12 626 GLU A CA 1
ATOM 4543 C C . GLU A 1 626 ? -0.593 -9.776 12.173 1.00 95.12 626 GLU A C 1
ATOM 4545 O O . GLU A 1 626 ? -1.262 -10.765 11.865 1.00 95.12 626 GLU A O 1
ATOM 4550 N N . THR A 1 627 ? -0.284 -8.829 11.285 1.00 95.38 627 THR A N 1
ATOM 4551 C CA . THR A 1 627 ? -0.879 -8.733 9.942 1.00 95.38 627 THR A CA 1
ATOM 4552 C C . THR A 1 627 ? 0.120 -8.995 8.822 1.00 95.38 627 THR A C 1
ATOM 4554 O O . THR A 1 627 ? -0.269 -9.528 7.782 1.00 95.38 627 THR A O 1
ATOM 4557 N N . ASN A 1 628 ? 1.406 -8.702 9.033 1.00 97.94 628 ASN A N 1
ATOM 4558 C CA . ASN A 1 628 ? 2.440 -8.837 8.015 1.00 97.94 628 ASN A CA 1
ATOM 4559 C C . ASN A 1 628 ? 3.556 -9.803 8.433 1.00 97.94 628 ASN A C 1
ATOM 4561 O O . ASN A 1 628 ? 4.223 -9.604 9.444 1.00 97.94 628 ASN A O 1
ATOM 4565 N N . ASN A 1 629 ? 3.800 -10.830 7.616 1.00 97.75 629 ASN A N 1
ATOM 4566 C CA . ASN A 1 629 ? 4.889 -11.781 7.835 1.00 97.75 629 ASN A CA 1
ATOM 4567 C C . ASN A 1 629 ? 6.264 -11.136 7.613 1.00 97.75 629 ASN A C 1
ATOM 4569 O O . ASN A 1 629 ? 7.200 -11.442 8.354 1.00 97.75 629 ASN A O 1
ATOM 4573 N N . PHE A 1 630 ? 6.375 -10.262 6.602 1.00 98.00 630 PHE A N 1
ATOM 4574 C CA . PHE A 1 630 ? 7.650 -9.742 6.095 1.00 98.00 630 PHE A CA 1
ATOM 4575 C C . PHE A 1 630 ? 7.637 -8.211 5.929 1.00 98.00 630 PHE A C 1
ATOM 4577 O O . PHE A 1 630 ? 7.735 -7.716 4.796 1.00 98.00 630 PHE A O 1
ATOM 4584 N N . PRO A 1 631 ? 7.519 -7.432 7.023 1.00 97.50 631 PRO A N 1
ATOM 4585 C CA . PRO A 1 631 ? 7.604 -5.974 6.951 1.00 97.50 631 PRO A CA 1
ATOM 4586 C C . PRO A 1 631 ? 8.889 -5.460 6.296 1.00 97.50 631 PRO A C 1
ATOM 4588 O O . PRO A 1 631 ? 8.890 -4.406 5.667 1.00 97.50 631 PRO A O 1
ATOM 4591 N N . GLU A 1 632 ? 9.983 -6.216 6.386 1.00 95.69 632 GLU A N 1
ATOM 4592 C CA . GLU A 1 632 ? 11.248 -5.874 5.744 1.00 95.69 632 GLU A CA 1
ATOM 4593 C C . GLU A 1 632 ? 11.171 -5.931 4.215 1.00 95.69 632 GLU A C 1
ATOM 4595 O O . GLU A 1 632 ? 11.887 -5.183 3.554 1.00 95.69 632 GLU A O 1
ATOM 4600 N N . PHE A 1 633 ? 10.282 -6.752 3.641 1.00 97.31 633 PHE A N 1
ATOM 4601 C CA . PHE A 1 633 ? 10.056 -6.787 2.197 1.00 97.31 633 PHE A CA 1
ATOM 4602 C C . PHE A 1 633 ? 9.143 -5.632 1.798 1.00 97.31 633 PHE A C 1
ATOM 4604 O O . PHE A 1 633 ? 9.501 -4.809 0.956 1.00 97.31 633 PHE A O 1
ATOM 4611 N N . THR A 1 634 ? 7.968 -5.526 2.419 1.00 96.12 634 THR A N 1
ATOM 4612 C CA . THR A 1 634 ? 6.971 -4.503 2.071 1.00 96.12 634 THR A CA 1
ATOM 4613 C C . THR A 1 634 ? 7.481 -3.086 2.327 1.00 96.12 634 THR A C 1
ATOM 4615 O O . THR A 1 634 ? 7.334 -2.237 1.447 1.00 96.12 634 THR A O 1
ATOM 4618 N N . GLY A 1 635 ? 8.182 -2.842 3.435 1.00 94.25 635 GLY A N 1
ATOM 4619 C CA . GLY A 1 635 ? 8.803 -1.552 3.748 1.00 94.25 635 GLY A CA 1
ATOM 4620 C C . GLY A 1 635 ? 9.833 -1.084 2.709 1.00 94.25 635 GLY A C 1
ATOM 4621 O O . GLY A 1 635 ? 10.078 0.113 2.586 1.00 94.25 635 GLY A O 1
ATOM 4622 N N . ARG A 1 636 ? 10.385 -1.993 1.892 1.00 93.25 636 ARG A N 1
ATOM 4623 C CA . ARG A 1 636 ? 11.382 -1.683 0.852 1.00 93.25 636 ARG A CA 1
ATOM 4624 C C . ARG A 1 636 ? 10.786 -1.658 -0.551 1.00 93.25 636 ARG A C 1
ATOM 4626 O O . ARG A 1 636 ? 10.922 -0.661 -1.265 1.00 93.25 636 ARG A O 1
ATOM 4633 N N . VAL A 1 637 ? 10.052 -2.701 -0.940 1.00 93.19 637 VAL A N 1
ATOM 4634 C CA . VAL A 1 637 ? 9.608 -2.881 -2.336 1.00 93.19 637 VAL A CA 1
ATOM 4635 C C . VAL A 1 637 ? 8.157 -2.509 -2.592 1.00 93.19 637 VAL A C 1
ATOM 4637 O O . VAL A 1 637 ? 7.788 -2.293 -3.742 1.00 93.19 637 VAL A O 1
ATOM 4640 N N . CYS A 1 638 ? 7.313 -2.426 -1.560 1.00 91.44 638 CYS A N 1
ATOM 4641 C CA . CYS A 1 638 ? 5.904 -2.109 -1.771 1.00 91.44 638 CYS A CA 1
ATOM 4642 C C . CYS A 1 638 ? 5.770 -0.687 -2.343 1.00 91.44 638 CYS A C 1
ATOM 4644 O O . CYS A 1 638 ? 6.446 0.231 -1.857 1.00 91.44 638 CYS A O 1
ATOM 4646 N N . PRO A 1 639 ? 4.865 -0.457 -3.311 1.00 87.12 639 PRO A N 1
ATOM 4647 C CA . PRO A 1 639 ? 4.551 0.893 -3.767 1.00 87.12 639 PRO A CA 1
ATOM 4648 C C . PRO A 1 639 ? 3.758 1.699 -2.721 1.00 87.12 639 PRO A C 1
ATOM 4650 O O . PRO A 1 639 ? 3.494 2.871 -2.941 1.00 87.12 639 PRO A O 1
ATOM 4653 N N . ALA A 1 640 ? 3.396 1.100 -1.580 1.00 91.19 640 ALA A N 1
ATOM 4654 C CA . ALA A 1 640 ? 2.646 1.721 -0.488 1.00 91.19 640 ALA A CA 1
ATOM 4655 C C . ALA A 1 640 ? 1.226 2.196 -0.888 1.00 91.19 640 ALA A C 1
ATOM 4657 O O . ALA A 1 640 ? 0.903 3.382 -0.785 1.00 91.19 640 ALA A O 1
ATOM 4658 N N . PRO A 1 641 ? 0.317 1.275 -1.289 1.00 90.62 641 PRO A N 1
ATOM 4659 C CA . PRO A 1 641 ? -1.097 1.598 -1.544 1.00 90.62 641 PRO A CA 1
ATOM 4660 C C . PRO A 1 641 ? -1.799 2.237 -0.335 1.00 90.62 641 PRO A C 1
ATOM 4662 O O . PRO A 1 641 ? -2.713 3.049 -0.490 1.00 90.62 641 PRO A O 1
ATOM 4665 N N . CYS A 1 642 ? -1.315 1.946 0.872 1.00 92.25 642 CYS A N 1
ATOM 4666 C CA . CYS A 1 642 ? -1.723 2.594 2.113 1.00 92.25 642 CYS A CA 1
ATOM 4667 C C . CYS A 1 642 ? -1.474 4.114 2.134 1.00 92.25 642 CYS A C 1
ATOM 4669 O O . CYS A 1 642 ? -2.299 4.851 2.667 1.00 92.25 642 CYS A O 1
ATOM 4671 N N . GLU A 1 643 ? -0.383 4.604 1.537 1.00 92.62 643 GLU A N 1
ATOM 4672 C CA . GLU A 1 643 ? -0.119 6.044 1.421 1.00 92.62 643 GLU A CA 1
ATOM 4673 C C . GLU A 1 643 ? -1.024 6.674 0.362 1.00 92.62 643 GLU A C 1
ATOM 4675 O O . GLU A 1 643 ? -1.574 7.751 0.576 1.00 92.62 643 GLU A O 1
ATOM 4680 N N . GLY A 1 644 ? -1.263 5.965 -0.747 1.00 87.00 644 GLY A N 1
ATOM 4681 C CA . GLY A 1 644 ? -2.180 6.407 -1.800 1.00 87.00 644 GLY A CA 1
ATOM 4682 C C . GLY A 1 644 ? -3.630 6.587 -1.328 1.00 87.00 644 GLY A C 1
ATOM 4683 O O . GLY A 1 644 ? -4.330 7.459 -1.838 1.00 87.00 644 GLY A O 1
ATOM 4684 N N . SER A 1 645 ? -4.062 5.801 -0.343 1.00 89.75 645 SER A N 1
ATOM 4685 C CA . SER A 1 645 ? -5.403 5.845 0.267 1.00 89.75 645 SER A CA 1
ATOM 4686 C C . SER A 1 645 ? -5.458 6.608 1.590 1.00 89.75 645 SER A C 1
ATOM 4688 O O . SER A 1 645 ? -6.516 6.686 2.213 1.00 89.75 645 SER A O 1
ATOM 4690 N N . CYS A 1 646 ? -4.344 7.186 2.042 1.00 91.69 646 CYS A N 1
ATOM 4691 C CA . CYS A 1 646 ? -4.324 7.985 3.259 1.00 91.69 646 CYS A CA 1
ATOM 4692 C C . CYS A 1 646 ? -5.326 9.146 3.137 1.00 91.69 646 CYS A C 1
ATOM 4694 O O . CYS A 1 646 ? -5.339 9.845 2.126 1.00 91.69 646 CYS A O 1
ATOM 4696 N N . VAL A 1 647 ? -6.152 9.360 4.167 1.00 89.81 647 VAL A N 1
ATOM 4697 C CA . VAL A 1 647 ? -7.148 10.450 4.195 1.00 89.81 647 VAL A CA 1
ATOM 4698 C C . VAL A 1 647 ? -6.464 11.815 4.111 1.00 89.81 647 VAL A C 1
ATOM 4700 O O . VAL A 1 647 ? -6.968 12.711 3.444 1.00 89.81 647 VAL A O 1
ATOM 4703 N N . LEU A 1 648 ? -5.277 11.956 4.715 1.00 86.88 648 LEU A N 1
ATOM 4704 C CA . LEU A 1 648 ? -4.485 13.184 4.610 1.00 86.88 648 LEU A CA 1
ATOM 4705 C C . LEU A 1 648 ? -4.163 13.516 3.146 1.00 86.88 648 LEU A C 1
ATOM 4707 O O . LEU A 1 648 ? -4.229 14.679 2.773 1.00 86.88 648 LEU A O 1
ATOM 4711 N N . GLY A 1 649 ? -3.958 12.482 2.317 1.00 83.75 649 GLY A N 1
ATOM 4712 C CA . GLY A 1 649 ? -3.711 12.551 0.872 1.00 83.75 649 GLY A CA 1
ATOM 4713 C C . GLY A 1 649 ? -4.782 13.265 0.037 1.00 83.75 649 GLY A C 1
ATOM 4714 O O . GLY A 1 649 ? -4.569 13.462 -1.158 1.00 83.75 649 GLY A O 1
ATOM 4715 N N . ILE A 1 650 ? -5.937 13.602 0.624 1.00 80.38 650 ILE A N 1
ATOM 4716 C CA . ILE A 1 650 ? -6.995 14.396 -0.018 1.00 80.38 650 ILE A CA 1
ATOM 4717 C C . ILE A 1 650 ? -6.619 15.881 -0.050 1.00 80.38 650 ILE A C 1
ATOM 4719 O O . ILE A 1 650 ? -6.892 16.553 -1.040 1.00 80.38 650 ILE A O 1
ATOM 4723 N N . ILE A 1 651 ? -6.017 16.382 1.032 1.00 72.44 651 ILE A N 1
ATOM 4724 C CA . ILE A 1 651 ? -5.767 17.814 1.240 1.00 72.44 651 ILE A CA 1
ATOM 4725 C C . ILE A 1 651 ? -4.280 18.158 1.343 1.00 72.44 651 ILE A C 1
ATOM 4727 O O . ILE A 1 651 ? -3.927 19.311 1.149 1.00 72.44 651 ILE A O 1
ATOM 4731 N N . GLU A 1 652 ? -3.418 17.183 1.645 1.00 78.19 652 GLU A N 1
ATOM 4732 C CA . GLU A 1 652 ? -1.981 17.373 1.847 1.00 78.19 652 GLU A CA 1
ATOM 4733 C C . GLU A 1 652 ? -1.207 16.071 1.552 1.00 78.19 652 GLU A C 1
ATOM 4735 O O . GLU A 1 652 ? -1.798 15.016 1.324 1.00 78.19 652 GLU A O 1
ATOM 4740 N N . ASN A 1 653 ? 0.128 16.092 1.545 1.00 83.00 653 ASN A N 1
ATOM 4741 C CA . ASN A 1 653 ? 0.924 14.890 1.322 1.00 83.00 653 ASN A CA 1
ATOM 4742 C C . ASN A 1 653 ? 0.614 13.781 2.354 1.00 83.00 653 ASN A C 1
ATOM 4744 O O . ASN A 1 653 ? 0.533 14.050 3.558 1.00 83.00 653 ASN A O 1
ATOM 4748 N N . PRO A 1 654 ? 0.498 12.510 1.931 1.00 89.94 654 PRO A N 1
ATOM 4749 C CA . PRO A 1 654 ? 0.108 11.421 2.821 1.00 89.94 654 PRO A CA 1
ATOM 4750 C C . PRO A 1 654 ? 1.157 11.144 3.904 1.00 89.94 654 PRO A C 1
ATOM 4752 O O . PRO A 1 654 ? 2.334 11.475 3.775 1.00 89.94 654 PRO A O 1
ATOM 4755 N N . VAL A 1 655 ? 0.743 10.479 4.979 1.00 92.94 655 VAL A N 1
ATOM 4756 C CA . VAL A 1 655 ? 1.664 9.981 6.015 1.00 92.94 655 VAL A CA 1
ATOM 4757 C C . VAL A 1 655 ? 2.689 9.032 5.377 1.00 92.94 655 VAL A C 1
ATOM 4759 O O . VAL A 1 655 ? 2.318 8.222 4.533 1.00 92.94 655 VAL A O 1
ATOM 4762 N N . SER A 1 656 ? 3.963 9.105 5.771 1.00 92.31 656 SER A N 1
ATOM 4763 C CA . SER A 1 656 ? 5.060 8.272 5.241 1.00 92.31 656 SER A CA 1
ATOM 4764 C C . SER A 1 656 ? 5.067 6.850 5.830 1.00 92.31 656 SER A C 1
ATOM 4766 O O . SER A 1 656 ? 6.044 6.390 6.410 1.00 92.31 656 SER A O 1
ATOM 4768 N N . ILE A 1 657 ? 3.945 6.142 5.697 1.00 95.06 657 ILE A N 1
ATOM 4769 C CA . ILE A 1 657 ? 3.675 4.817 6.281 1.00 95.06 657 ILE A CA 1
ATOM 4770 C C . ILE A 1 657 ? 4.783 3.803 5.971 1.00 95.06 657 ILE A C 1
ATOM 4772 O O . ILE A 1 657 ? 5.177 3.044 6.856 1.00 95.06 657 ILE A O 1
ATOM 4776 N N . LYS A 1 658 ? 5.315 3.813 4.745 1.00 93.62 658 LYS A N 1
ATOM 4777 C CA . LYS A 1 658 ? 6.393 2.910 4.325 1.00 93.62 658 LYS A CA 1
ATOM 4778 C C . LYS A 1 658 ? 7.680 3.131 5.130 1.00 93.62 658 LYS A C 1
ATOM 4780 O O . LYS A 1 658 ? 8.351 2.165 5.481 1.00 93.62 658 LYS A O 1
ATOM 4785 N N . THR A 1 659 ? 7.990 4.386 5.472 1.00 93.00 659 THR A N 1
ATOM 4786 C CA . THR A 1 659 ? 9.126 4.742 6.339 1.00 93.00 659 THR A CA 1
ATOM 4787 C C . THR A 1 659 ? 8.961 4.140 7.728 1.00 93.00 659 THR A C 1
ATOM 4789 O O . THR A 1 659 ? 9.908 3.556 8.254 1.00 93.00 659 THR A O 1
ATOM 4792 N N . MET A 1 660 ? 7.768 4.258 8.318 1.00 95.38 660 MET A N 1
ATOM 4793 C CA . MET A 1 660 ? 7.489 3.703 9.644 1.00 95.38 660 MET A CA 1
ATOM 4794 C C . MET A 1 660 ? 7.587 2.178 9.630 1.00 95.38 660 MET A C 1
ATOM 4796 O O . MET A 1 660 ? 8.259 1.617 10.487 1.00 95.38 660 MET A O 1
ATOM 4800 N N . GLU A 1 661 ? 7.001 1.517 8.629 1.00 97.00 661 GLU A N 1
ATOM 4801 C CA . GLU A 1 661 ? 7.071 0.060 8.474 1.00 97.00 661 GLU A CA 1
ATOM 4802 C C . GLU A 1 661 ? 8.519 -0.449 8.397 1.00 97.00 661 GLU A C 1
ATOM 4804 O O . GLU A 1 661 ? 8.890 -1.337 9.165 1.00 97.00 661 GLU A O 1
ATOM 4809 N N . ALA A 1 662 ? 9.348 0.147 7.531 1.00 95.38 662 ALA A N 1
ATOM 4810 C CA . ALA A 1 662 ? 10.759 -0.217 7.400 1.00 95.38 662 ALA A CA 1
ATOM 4811 C C . ALA A 1 662 ? 11.553 0.055 8.691 1.00 95.38 662 ALA A C 1
ATOM 4813 O O . ALA A 1 662 ? 12.337 -0.782 9.130 1.00 95.38 662 ALA A O 1
ATOM 4814 N N . SER A 1 663 ? 11.302 1.191 9.348 1.00 96.12 663 SER A N 1
ATOM 4815 C CA . SER A 1 663 ? 12.031 1.568 10.566 1.00 96.12 663 SER A CA 1
ATOM 4816 C C . SER A 1 663 ? 11.681 0.676 11.762 1.00 96.12 663 SER A C 1
ATOM 4818 O O . SER A 1 663 ? 12.557 0.363 12.562 1.00 96.12 663 SER A O 1
ATOM 4820 N N . ILE A 1 664 ? 10.420 0.237 11.890 1.00 97.56 664 ILE A N 1
ATOM 4821 C CA . ILE A 1 664 ? 9.995 -0.686 12.957 1.00 97.56 664 ILE A CA 1
ATOM 4822 C C . ILE A 1 664 ? 10.756 -2.011 12.850 1.00 97.56 664 ILE A C 1
ATOM 4824 O O . ILE A 1 664 ? 11.298 -2.491 13.847 1.00 97.56 664 ILE A O 1
ATOM 4828 N N . ILE A 1 665 ? 10.799 -2.606 11.655 1.00 97.62 665 ILE A N 1
ATOM 4829 C CA . ILE A 1 665 ? 11.425 -3.919 11.467 1.00 97.62 665 ILE A CA 1
ATOM 4830 C C . ILE A 1 665 ? 12.950 -3.854 11.523 1.00 97.62 665 ILE A C 1
ATOM 4832 O O . ILE A 1 665 ? 13.559 -4.740 12.118 1.00 97.62 665 ILE A O 1
ATOM 4836 N N . ASP A 1 666 ? 13.573 -2.804 10.987 1.00 95.62 666 ASP A N 1
ATOM 4837 C CA . ASP A 1 666 ? 15.026 -2.633 11.079 1.00 95.62 666 ASP A CA 1
ATOM 4838 C C . ASP A 1 666 ? 15.452 -2.499 12.550 1.00 95.62 666 ASP A C 1
ATOM 4840 O O . ASP A 1 666 ? 16.324 -3.235 13.016 1.00 95.62 666 ASP A O 1
ATOM 4844 N N . LYS A 1 667 ? 14.724 -1.691 13.334 1.00 95.44 667 LYS A N 1
ATOM 4845 C CA . LYS A 1 667 ? 14.958 -1.556 14.775 1.00 95.44 667 LYS A CA 1
ATOM 4846 C C . LYS A 1 667 ? 14.727 -2.862 15.537 1.00 95.44 667 LYS A C 1
ATOM 4848 O O . LYS A 1 667 ? 15.456 -3.158 16.483 1.00 95.44 667 LYS A O 1
ATOM 4853 N N . ALA A 1 668 ? 13.741 -3.663 15.138 1.00 97.62 668 ALA A N 1
ATOM 4854 C CA . ALA A 1 668 ? 13.494 -4.968 15.744 1.00 97.62 668 ALA A CA 1
ATOM 4855 C C . ALA A 1 668 ? 14.664 -5.943 15.560 1.00 97.62 668 ALA A C 1
ATOM 4857 O O . ALA A 1 668 ? 14.990 -6.689 16.484 1.00 97.62 668 ALA A O 1
ATOM 4858 N N . TRP A 1 669 ? 15.309 -5.922 14.392 1.00 96.69 669 TRP A N 1
ATOM 4859 C CA . TRP A 1 669 ? 16.519 -6.702 14.142 1.00 96.69 669 TRP A CA 1
ATOM 4860 C C . TR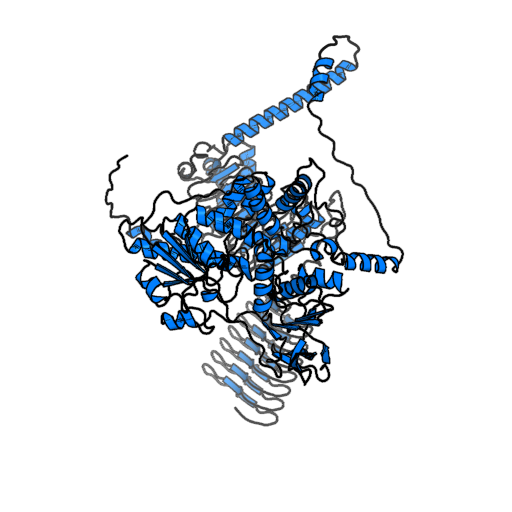P A 1 669 ? 17.717 -6.168 14.930 1.00 96.69 669 TRP A C 1
ATOM 4862 O O . TRP A 1 669 ? 18.409 -6.954 15.572 1.00 96.69 669 TRP A O 1
ATOM 4872 N N . GLU A 1 670 ? 17.926 -4.850 14.948 1.00 94.81 670 GLU A N 1
ATOM 4873 C CA . GLU A 1 670 ? 19.007 -4.206 15.714 1.00 94.81 670 GLU A CA 1
ATOM 4874 C C . GLU A 1 670 ? 18.922 -4.495 17.219 1.00 94.81 670 GLU A C 1
ATOM 4876 O O . GLU A 1 670 ? 19.944 -4.692 17.872 1.00 94.81 670 GLU A O 1
ATOM 4881 N N . ASN A 1 671 ? 17.706 -4.559 17.771 1.00 96.50 671 ASN A N 1
ATOM 4882 C CA . ASN A 1 671 ? 17.472 -4.839 19.191 1.00 96.50 671 ASN A CA 1
ATOM 4883 C C . ASN A 1 671 ? 17.347 -6.342 19.506 1.00 96.50 671 ASN A C 1
ATOM 4885 O O . ASN A 1 671 ? 17.111 -6.705 20.658 1.00 96.50 671 ASN A O 1
ATOM 4889 N N . GLY A 1 672 ? 17.478 -7.222 18.508 1.00 97.19 672 GLY A N 1
ATOM 4890 C CA . GLY A 1 672 ? 17.390 -8.671 18.701 1.00 97.19 672 GLY A CA 1
ATOM 4891 C C . GLY A 1 672 ? 15.998 -9.180 19.097 1.00 97.19 672 GLY A C 1
ATOM 4892 O O . GLY A 1 672 ? 15.890 -10.235 19.713 1.00 97.19 672 GLY A O 1
ATOM 4893 N N . TRP A 1 673 ? 14.922 -8.457 18.766 1.00 97.88 673 TRP A N 1
ATOM 4894 C CA . TRP A 1 673 ? 13.540 -8.869 19.070 1.00 97.88 673 TRP A CA 1
ATOM 4895 C C . TRP A 1 673 ? 12.998 -9.923 18.098 1.00 97.88 673 TRP A C 1
ATOM 4897 O O . TRP A 1 673 ? 12.072 -10.664 18.426 1.00 97.88 673 TRP A O 1
ATOM 4907 N N . MET A 1 674 ? 13.584 -10.013 16.903 1.00 97.69 674 MET A N 1
ATOM 4908 C CA . MET A 1 674 ? 13.253 -11.029 15.903 1.00 97.69 674 MET A CA 1
ATOM 4909 C C . MET A 1 674 ? 13.953 -12.354 16.227 1.00 97.69 674 MET A C 1
ATOM 4911 O O . MET A 1 674 ? 14.987 -12.687 15.654 1.00 97.69 674 MET A O 1
ATOM 4915 N N . VAL A 1 675 ? 13.381 -13.109 17.166 1.00 96.12 675 VAL A N 1
ATOM 4916 C CA . VAL A 1 675 ? 13.879 -14.429 17.587 1.00 96.12 675 VAL A CA 1
ATOM 4917 C C . VAL A 1 675 ? 13.029 -15.570 17.012 1.00 96.12 675 VAL A C 1
ATOM 4919 O O . VAL A 1 675 ? 11.818 -15.384 16.852 1.00 96.12 675 VAL A O 1
ATOM 4922 N N . PRO A 1 676 ? 13.612 -16.754 16.725 1.00 97.50 676 PRO A N 1
ATOM 4923 C CA . PRO A 1 676 ? 12.846 -17.911 16.266 1.00 97.50 676 PRO A CA 1
ATOM 4924 C C . PRO A 1 676 ? 11.765 -18.321 17.275 1.00 97.50 676 PRO A C 1
ATOM 4926 O O . PRO A 1 676 ? 12.043 -18.506 18.462 1.00 97.50 676 PRO A O 1
ATOM 4929 N N . ARG A 1 677 ? 10.529 -18.503 16.802 1.00 95.00 677 ARG A N 1
ATOM 4930 C CA . ARG A 1 677 ? 9.378 -18.982 17.584 1.00 95.00 677 ARG A CA 1
ATOM 4931 C C . ARG A 1 677 ? 8.811 -20.291 17.008 1.00 95.00 677 ARG A C 1
ATOM 4933 O O . ARG A 1 677 ? 7.715 -20.277 16.444 1.00 95.00 677 ARG A O 1
ATOM 4940 N N . PRO A 1 678 ? 9.520 -21.432 17.138 1.00 96.00 678 PRO A N 1
ATOM 4941 C CA . PRO A 1 678 ? 9.002 -22.719 16.679 1.00 96.00 678 PRO A CA 1
ATOM 4942 C C . PRO A 1 678 ? 7.702 -23.090 17.421 1.00 96.00 678 PRO A C 1
ATOM 4944 O O . PRO A 1 678 ? 7.543 -22.754 18.602 1.00 96.00 678 PRO A O 1
ATOM 4947 N N . PRO A 1 679 ? 6.760 -23.795 16.768 1.00 95.62 679 PRO A N 1
ATOM 4948 C CA . PRO A 1 679 ? 5.511 -24.202 17.402 1.00 95.62 679 PRO A CA 1
ATOM 4949 C C . PRO A 1 679 ? 5.776 -25.172 18.558 1.00 95.62 679 PRO A C 1
ATOM 4951 O O . PRO A 1 679 ? 6.584 -26.095 18.452 1.00 95.62 679 PRO A O 1
ATOM 4954 N N . LYS A 1 680 ? 5.051 -24.988 19.666 1.00 93.56 680 LYS A N 1
ATOM 4955 C CA . LYS A 1 680 ? 5.188 -25.835 20.865 1.00 93.56 680 LYS A CA 1
ATOM 4956 C C . LYS A 1 680 ? 4.668 -27.259 20.658 1.00 93.56 680 LYS A C 1
ATOM 4958 O O . LYS A 1 680 ? 5.127 -28.176 21.327 1.00 93.56 680 LYS A O 1
ATOM 4963 N N . LEU A 1 681 ? 3.693 -27.429 19.767 1.00 93.44 681 LEU A N 1
ATOM 4964 C CA . LEU A 1 681 ? 3.060 -28.704 19.447 1.00 93.44 681 LEU A CA 1
ATOM 4965 C C . LEU A 1 681 ? 3.052 -28.890 17.931 1.00 93.44 681 LEU A C 1
ATOM 4967 O O . LEU A 1 681 ? 2.784 -27.944 17.190 1.00 93.44 681 LEU A O 1
ATOM 4971 N N . ARG A 1 682 ? 3.334 -30.114 17.480 1.00 96.25 682 ARG A N 1
ATOM 4972 C CA . ARG A 1 682 ? 3.228 -30.502 16.072 1.00 96.25 682 ARG A CA 1
ATOM 4973 C C . ARG A 1 682 ? 1.934 -31.277 15.851 1.00 96.25 682 ARG A C 1
ATOM 4975 O O . ARG A 1 682 ? 1.598 -32.166 16.625 1.00 96.25 682 ARG A O 1
ATOM 4982 N N . THR A 1 683 ? 1.232 -30.952 14.775 1.00 95.88 683 THR A N 1
ATOM 4983 C CA . THR A 1 683 ? -0.038 -31.588 14.379 1.00 95.88 683 THR A CA 1
ATOM 4984 C C . THR A 1 683 ? 0.156 -32.971 13.751 1.00 95.88 683 THR A C 1
ATOM 4986 O O . THR A 1 683 ? -0.809 -33.708 13.574 1.00 95.88 683 THR A O 1
ATOM 4989 N N . GLY A 1 684 ? 1.391 -33.311 13.358 1.00 95.44 684 GLY A N 1
ATOM 4990 C CA . GLY A 1 684 ? 1.714 -34.515 12.587 1.00 95.44 684 GLY A CA 1
ATOM 4991 C C . GLY A 1 684 ? 1.296 -34.453 11.112 1.00 95.44 684 GLY A C 1
ATOM 4992 O O . GLY A 1 684 ? 1.494 -35.427 10.393 1.00 95.44 684 GLY A O 1
ATOM 4993 N N . LYS A 1 685 ? 0.721 -33.332 10.654 1.00 97.62 685 LYS A N 1
ATOM 4994 C CA . LYS A 1 685 ? 0.356 -33.108 9.250 1.00 97.62 685 LYS A CA 1
ATOM 4995 C C . LYS A 1 685 ? 1.525 -32.533 8.466 1.00 97.62 685 LYS A C 1
ATOM 4997 O O . LYS A 1 685 ? 2.171 -31.594 8.934 1.00 97.62 685 LYS A O 1
ATOM 5002 N N . LYS A 1 686 ? 1.750 -33.067 7.266 1.00 98.31 686 LYS A N 1
ATOM 5003 C CA . LYS A 1 686 ? 2.824 -32.663 6.354 1.00 98.31 686 LYS A CA 1
ATOM 5004 C C . LYS A 1 686 ? 2.273 -31.840 5.201 1.00 98.31 686 LYS A C 1
ATOM 5006 O O . LYS A 1 686 ? 1.355 -32.276 4.508 1.00 98.31 686 LYS A O 1
ATOM 5011 N N . VAL A 1 687 ? 2.881 -30.684 4.946 1.00 98.69 687 VAL A N 1
ATOM 5012 C CA . VAL A 1 687 ? 2.522 -29.790 3.841 1.00 98.69 687 VAL A CA 1
ATOM 5013 C C . VAL A 1 687 ? 3.722 -29.507 2.940 1.00 98.69 687 VAL A C 1
ATOM 5015 O O . VAL A 1 687 ? 4.781 -29.101 3.419 1.00 98.69 687 VAL A O 1
ATOM 5018 N N . ALA A 1 688 ? 3.534 -29.673 1.630 1.00 98.69 688 ALA A N 1
ATOM 5019 C CA . ALA A 1 688 ? 4.499 -29.242 0.621 1.00 98.69 688 ALA A CA 1
ATOM 5020 C C . ALA A 1 688 ? 4.075 -27.903 0.008 1.00 98.69 688 ALA A C 1
ATOM 5022 O O . ALA A 1 688 ? 2.910 -27.703 -0.331 1.00 98.69 688 ALA A O 1
ATOM 5023 N N . ILE A 1 689 ? 5.024 -26.989 -0.180 1.00 98.81 689 ILE A N 1
ATOM 5024 C CA . ILE A 1 689 ? 4.800 -25.697 -0.835 1.00 98.81 689 ILE A CA 1
ATOM 5025 C C . ILE A 1 689 ? 5.728 -25.598 -2.041 1.00 98.81 689 ILE A C 1
ATOM 5027 O O . ILE A 1 689 ? 6.944 -25.691 -1.901 1.00 98.81 689 ILE A O 1
ATOM 5031 N N . VAL A 1 690 ? 5.164 -25.402 -3.230 1.00 98.50 690 VAL A N 1
ATOM 5032 C CA . VAL A 1 690 ? 5.904 -25.285 -4.490 1.00 98.50 690 VAL A CA 1
ATOM 5033 C C . VAL A 1 690 ? 6.110 -23.810 -4.824 1.00 98.50 690 VAL A C 1
ATOM 5035 O O . VAL A 1 690 ? 5.171 -23.128 -5.236 1.00 98.50 690 VAL A O 1
ATOM 5038 N N . GLY A 1 691 ? 7.347 -23.339 -4.680 1.00 98.31 691 GLY A N 1
ATOM 5039 C CA . GLY A 1 691 ? 7.775 -21.961 -4.914 1.00 98.31 691 GLY A CA 1
ATOM 5040 C C . GLY A 1 691 ? 8.060 -21.204 -3.617 1.00 98.31 691 GLY A C 1
ATOM 5041 O O . GLY A 1 691 ? 7.232 -21.160 -2.709 1.00 98.31 691 GLY A O 1
ATOM 5042 N N . SER A 1 692 ? 9.224 -20.551 -3.548 1.00 98.38 692 SER A N 1
ATOM 5043 C CA . SER A 1 692 ? 9.665 -19.791 -2.368 1.00 98.38 692 SER A CA 1
ATOM 5044 C C . SER A 1 692 ? 9.508 -18.272 -2.495 1.00 98.38 692 SER A C 1
ATOM 5046 O O . SER A 1 692 ? 10.185 -17.499 -1.818 1.00 98.38 692 SER A O 1
ATOM 5048 N N . GLY A 1 693 ? 8.617 -17.809 -3.375 1.00 98.06 693 GLY A N 1
ATOM 5049 C CA . GLY A 1 693 ? 8.251 -16.394 -3.429 1.00 98.06 693 GLY A CA 1
ATOM 5050 C C . GLY A 1 693 ? 7.511 -15.933 -2.162 1.00 98.06 693 GLY A C 1
ATOM 5051 O O . GLY A 1 693 ? 7.161 -16.752 -1.309 1.00 98.06 693 GLY A O 1
ATOM 5052 N N . PRO A 1 694 ? 7.181 -14.632 -2.048 1.00 98.38 694 PRO A N 1
ATOM 5053 C CA . PRO A 1 694 ? 6.509 -14.085 -0.867 1.00 98.38 694 PRO A CA 1
ATOM 5054 C C . PRO A 1 694 ? 5.225 -14.821 -0.458 1.00 98.38 694 PRO A C 1
ATOM 5056 O O . PRO A 1 694 ? 4.956 -14.943 0.731 1.00 98.38 694 PRO A O 1
ATOM 5059 N N . SER A 1 695 ? 4.452 -15.346 -1.419 1.00 98.44 695 SER A N 1
ATOM 5060 C CA . SER A 1 695 ? 3.251 -16.141 -1.125 1.00 98.44 695 SER A CA 1
ATOM 5061 C C . SER A 1 695 ? 3.582 -17.483 -0.470 1.00 98.44 695 SER A C 1
ATOM 5063 O O . SER A 1 695 ? 3.032 -17.795 0.584 1.00 98.44 695 SER A O 1
ATOM 5065 N N . GLY A 1 696 ? 4.528 -18.238 -1.040 1.00 98.75 696 GLY A N 1
ATOM 5066 C CA . GLY A 1 696 ? 4.955 -19.526 -0.495 1.00 98.75 696 GLY A CA 1
ATOM 5067 C C . GLY A 1 696 ? 5.609 -19.388 0.878 1.00 98.75 696 GLY A C 1
ATOM 5068 O O . GLY A 1 696 ? 5.277 -20.136 1.791 1.00 98.75 696 GLY A O 1
ATOM 5069 N N . LEU A 1 697 ? 6.460 -18.373 1.068 1.00 98.88 697 LEU A N 1
ATOM 5070 C CA . LEU A 1 697 ? 7.060 -18.088 2.375 1.00 98.88 697 LEU A CA 1
ATOM 5071 C C . LEU A 1 697 ? 6.015 -17.659 3.410 1.00 98.88 697 LEU A C 1
ATOM 5073 O O . LEU A 1 697 ? 6.067 -18.115 4.549 1.00 98.88 697 LEU A O 1
ATOM 5077 N N . ALA A 1 698 ? 5.051 -16.809 3.040 1.00 98.81 698 ALA A N 1
ATOM 5078 C CA . ALA A 1 698 ? 4.005 -16.382 3.969 1.00 98.81 698 ALA A CA 1
ATOM 5079 C C . ALA A 1 698 ? 3.129 -17.564 4.397 1.00 98.81 698 ALA A C 1
ATOM 5081 O O . ALA A 1 698 ? 2.819 -17.695 5.580 1.00 98.81 698 ALA A O 1
ATOM 5082 N N . ALA A 1 699 ? 2.777 -18.445 3.457 1.00 98.81 699 ALA A N 1
ATOM 5083 C CA . ALA A 1 699 ? 2.051 -19.667 3.765 1.00 98.81 699 ALA A CA 1
ATOM 5084 C C . ALA A 1 699 ? 2.869 -20.605 4.664 1.00 98.81 699 ALA A C 1
ATOM 5086 O O . ALA A 1 699 ? 2.336 -21.131 5.638 1.00 98.81 699 ALA A O 1
ATOM 5087 N N . ALA A 1 700 ? 4.168 -20.762 4.384 1.00 98.81 700 ALA A N 1
ATOM 5088 C CA . ALA A 1 700 ? 5.060 -21.596 5.181 1.00 98.81 700 ALA A CA 1
ATOM 5089 C C . ALA A 1 700 ? 5.167 -21.112 6.630 1.00 98.81 700 ALA A C 1
ATOM 5091 O O . ALA A 1 700 ? 5.033 -21.906 7.556 1.00 98.81 700 ALA A O 1
ATOM 5092 N N . ASP A 1 701 ? 5.349 -19.804 6.819 1.00 98.56 701 ASP A N 1
ATOM 5093 C CA . ASP A 1 701 ? 5.394 -19.167 8.135 1.00 98.56 701 ASP A CA 1
ATOM 5094 C C . ASP A 1 701 ? 4.090 -19.395 8.921 1.00 98.56 701 ASP A C 1
ATOM 5096 O O . ASP A 1 701 ? 4.130 -19.775 10.091 1.00 98.56 701 ASP A O 1
ATOM 5100 N N . GLN A 1 702 ? 2.927 -19.222 8.283 1.00 98.50 702 GLN A N 1
ATOM 5101 C CA . GLN A 1 702 ? 1.629 -19.422 8.940 1.00 98.50 702 GLN A CA 1
ATOM 5102 C C . GLN A 1 702 ? 1.366 -20.894 9.291 1.00 98.50 702 GLN A C 1
ATOM 5104 O O . GLN A 1 702 ? 1.041 -21.196 10.438 1.00 98.50 702 GLN A O 1
ATOM 5109 N N . LEU A 1 703 ? 1.559 -21.818 8.345 1.00 98.56 703 LEU A N 1
ATOM 5110 C CA . LEU A 1 703 ? 1.332 -23.253 8.560 1.00 98.56 703 LEU A CA 1
ATOM 5111 C C . LEU A 1 703 ? 2.304 -23.847 9.589 1.00 98.56 703 LEU A C 1
ATOM 5113 O O . LEU A 1 703 ? 1.910 -24.692 10.394 1.00 98.56 703 LEU A O 1
ATOM 5117 N N . ASN A 1 704 ? 3.558 -23.381 9.613 1.00 98.38 704 ASN A N 1
ATOM 5118 C CA . ASN A 1 704 ? 4.520 -23.784 10.636 1.00 98.38 704 ASN A CA 1
ATOM 5119 C C . ASN A 1 704 ? 4.083 -23.295 12.024 1.00 98.38 704 ASN A C 1
ATOM 5121 O O . ASN A 1 704 ? 4.106 -24.073 12.973 1.00 98.38 704 ASN A O 1
ATOM 5125 N N . LYS A 1 705 ? 3.602 -22.049 12.151 1.00 96.69 705 LYS A N 1
ATOM 5126 C CA . LYS A 1 705 ? 3.050 -21.520 13.415 1.00 96.69 705 LYS A CA 1
ATOM 5127 C C . LYS A 1 705 ? 1.804 -22.272 13.888 1.00 96.69 705 LYS A C 1
ATOM 5129 O O . LYS A 1 705 ? 1.622 -22.426 15.092 1.00 96.69 705 LYS A O 1
ATOM 5134 N N . MET A 1 706 ? 0.992 -22.781 12.961 1.00 96.69 706 MET A N 1
ATOM 5135 C CA . MET A 1 706 ? -0.149 -23.668 13.244 1.00 96.69 706 MET A CA 1
ATOM 5136 C C . MET A 1 706 ? 0.280 -25.086 13.675 1.00 96.69 706 MET A C 1
ATOM 5138 O O . MET A 1 706 ? -0.544 -25.876 14.125 1.00 96.69 706 MET A O 1
ATOM 5142 N N . GLY A 1 707 ? 1.575 -25.413 13.594 1.00 97.12 707 GLY A N 1
ATOM 5143 C CA . GLY A 1 707 ? 2.137 -26.681 14.056 1.00 97.12 707 GLY A CA 1
ATOM 5144 C C . GLY A 1 707 ? 2.238 -27.761 12.979 1.00 97.12 707 GLY A C 1
ATOM 5145 O O . GLY A 1 707 ? 2.533 -28.912 13.304 1.00 97.12 707 GLY A O 1
ATOM 5146 N N . HIS A 1 708 ? 2.003 -27.454 11.704 1.00 98.12 708 HIS A N 1
ATOM 5147 C CA . HIS A 1 708 ? 2.256 -28.403 10.615 1.00 98.12 708 HIS A CA 1
ATOM 5148 C C . HIS A 1 708 ? 3.756 -28.542 10.325 1.00 98.12 708 HIS A C 1
ATOM 5150 O O . HIS A 1 708 ? 4.554 -27.655 10.634 1.00 98.12 708 HIS A O 1
ATOM 5156 N N . GLU A 1 709 ? 4.150 -29.671 9.742 1.00 98.44 709 GLU A N 1
ATOM 5157 C CA . GLU A 1 709 ? 5.484 -29.862 9.171 1.00 98.44 709 GLU A CA 1
ATOM 5158 C C . GLU A 1 709 ? 5.474 -29.337 7.737 1.00 98.44 709 GLU A C 1
ATOM 5160 O O . GLU A 1 709 ? 4.707 -29.821 6.904 1.00 98.44 709 GLU A O 1
ATOM 5165 N N . VAL A 1 710 ? 6.297 -28.328 7.450 1.00 98.75 710 VAL A N 1
ATOM 5166 C CA . VAL A 1 710 ? 6.272 -27.626 6.163 1.00 98.75 710 VAL A CA 1
ATOM 5167 C C . VAL A 1 710 ? 7.593 -27.803 5.428 1.00 98.75 710 VAL A C 1
ATOM 5169 O O . VAL A 1 710 ? 8.653 -27.467 5.960 1.00 98.75 710 VAL A O 1
ATOM 5172 N N . THR A 1 711 ? 7.513 -28.258 4.177 1.00 98.81 711 THR A N 1
ATOM 5173 C CA . THR A 1 711 ? 8.641 -28.309 3.240 1.00 98.81 711 THR A CA 1
ATOM 5174 C C . THR A 1 711 ? 8.367 -27.395 2.046 1.00 98.81 711 THR A C 1
ATOM 5176 O O . THR A 1 711 ? 7.374 -27.562 1.338 1.00 98.81 711 THR A O 1
ATOM 5179 N N . VAL A 1 712 ? 9.252 -26.430 1.801 1.00 98.88 712 VAL A N 1
ATOM 5180 C CA . VAL A 1 712 ? 9.193 -25.509 0.661 1.00 98.88 712 VAL A CA 1
ATOM 5181 C C . VAL A 1 712 ? 10.180 -25.968 -0.411 1.00 98.88 712 VAL A C 1
ATOM 5183 O O . VAL A 1 712 ? 11.375 -26.088 -0.150 1.00 98.88 712 VAL A O 1
ATOM 5186 N N . TYR A 1 713 ? 9.681 -26.185 -1.624 1.00 98.69 713 TYR A N 1
ATOM 5187 C CA . TYR A 1 713 ? 10.451 -26.578 -2.799 1.00 98.69 713 TYR A CA 1
ATOM 5188 C C . TYR A 1 713 ? 10.681 -25.366 -3.701 1.00 98.69 713 TYR A C 1
ATOM 5190 O O . TYR A 1 713 ? 9.729 -24.741 -4.171 1.00 98.69 713 TYR A O 1
ATOM 5198 N N . GLU A 1 714 ? 11.942 -25.037 -3.954 1.00 98.44 714 GLU A N 1
ATOM 5199 C CA . GLU A 1 714 ? 12.366 -23.928 -4.803 1.00 98.44 714 GLU A CA 1
ATOM 5200 C C . GLU A 1 714 ? 13.166 -24.449 -5.995 1.00 98.44 714 GLU A C 1
ATOM 5202 O O . GLU A 1 714 ? 14.083 -25.255 -5.839 1.00 98.44 714 GLU A O 1
ATOM 5207 N N . ARG A 1 715 ? 12.837 -23.959 -7.195 1.00 97.12 715 ARG A N 1
ATOM 5208 C CA . ARG A 1 715 ? 13.527 -24.356 -8.427 1.00 97.12 715 ARG A CA 1
ATOM 5209 C C . ARG A 1 715 ? 14.930 -23.766 -8.527 1.00 97.12 715 ARG A C 1
ATOM 5211 O O . ARG A 1 715 ? 15.790 -24.377 -9.150 1.00 97.12 715 ARG A O 1
ATOM 5218 N N . ALA A 1 716 ? 15.145 -22.586 -7.957 1.00 97.56 716 ALA A N 1
ATOM 5219 C CA . ALA A 1 716 ? 16.441 -21.933 -7.921 1.00 97.56 716 ALA A CA 1
ATOM 5220 C C . ALA A 1 716 ? 17.331 -22.479 -6.789 1.00 97.56 716 ALA A C 1
ATOM 5222 O O . ALA A 1 716 ? 16.886 -23.222 -5.915 1.00 97.56 716 ALA A O 1
ATOM 5223 N N . ASP A 1 717 ? 18.599 -22.082 -6.797 1.00 97.62 717 ASP A N 1
ATOM 5224 C CA . ASP A 1 717 ? 19.619 -22.445 -5.808 1.00 97.62 717 ASP A CA 1
ATOM 5225 C C . ASP A 1 717 ? 19.492 -21.675 -4.480 1.00 97.62 717 ASP A C 1
ATOM 5227 O O . ASP A 1 717 ? 20.154 -22.025 -3.504 1.00 97.62 717 ASP A O 1
ATOM 5231 N N . ARG A 1 718 ? 18.640 -20.640 -4.424 1.00 98.25 718 ARG A N 1
ATOM 5232 C CA . ARG A 1 718 ? 18.394 -19.802 -3.239 1.00 98.25 718 ARG A CA 1
ATOM 5233 C C . ARG A 1 718 ? 16.908 -19.488 -3.064 1.00 98.25 718 ARG A C 1
ATOM 5235 O O . ARG A 1 718 ? 16.173 -19.327 -4.037 1.00 98.25 718 ARG A O 1
ATOM 5242 N N . ILE A 1 719 ? 16.489 -19.364 -1.807 1.00 98.62 719 ILE A N 1
ATOM 5243 C CA . ILE A 1 719 ? 15.103 -19.125 -1.382 1.00 98.62 719 ILE A CA 1
ATOM 5244 C C . ILE A 1 719 ? 14.741 -17.637 -1.495 1.00 98.62 719 ILE A C 1
ATOM 5246 O O . ILE A 1 719 ? 15.558 -16.768 -1.206 1.00 98.62 719 ILE A O 1
ATOM 5250 N N . GLY A 1 720 ? 13.498 -17.334 -1.880 1.00 97.00 720 GLY A N 1
ATOM 5251 C CA . GLY A 1 720 ? 12.938 -15.974 -1.889 1.00 97.00 720 GLY A CA 1
ATOM 5252 C C . GLY A 1 720 ? 12.217 -15.588 -3.183 1.00 97.00 720 GLY A C 1
ATOM 5253 O O . GLY A 1 720 ? 11.628 -14.505 -3.264 1.00 97.00 720 GLY A O 1
ATOM 5254 N N . GLY A 1 721 ? 12.250 -16.439 -4.213 1.00 96.31 721 GLY A N 1
ATOM 5255 C CA . GLY A 1 721 ? 11.637 -16.166 -5.515 1.00 96.31 721 GLY A CA 1
ATOM 5256 C C . GLY A 1 721 ? 12.075 -14.812 -6.091 1.00 96.31 721 GLY A C 1
ATOM 5257 O O . GLY A 1 721 ? 13.266 -14.511 -6.166 1.00 96.31 721 GLY A O 1
ATOM 5258 N N . LEU A 1 722 ? 11.115 -13.956 -6.462 1.00 93.88 722 LEU A N 1
ATOM 5259 C CA . LEU A 1 722 ? 11.413 -12.610 -6.974 1.00 93.88 722 LEU A CA 1
ATOM 5260 C C . LEU A 1 722 ? 12.117 -11.704 -5.954 1.00 93.88 722 LEU A C 1
ATOM 5262 O O . LEU A 1 722 ? 12.839 -10.806 -6.374 1.00 93.88 722 LEU A O 1
ATOM 5266 N N . MET A 1 723 ? 11.967 -11.919 -4.643 1.00 97.00 723 MET A N 1
ATOM 5267 C CA . MET A 1 723 ? 12.725 -11.129 -3.662 1.00 97.00 723 MET A CA 1
ATOM 5268 C C . MET A 1 723 ? 14.220 -11.449 -3.712 1.00 97.00 723 MET A C 1
ATOM 5270 O O . MET A 1 723 ? 15.029 -10.558 -3.452 1.00 97.00 723 MET A O 1
ATOM 5274 N N . MET A 1 724 ? 14.573 -12.683 -4.091 1.00 97.56 724 MET A N 1
ATOM 5275 C CA . MET A 1 724 ? 15.954 -13.126 -4.262 1.00 97.56 724 MET A CA 1
ATOM 5276 C C . MET A 1 724 ? 16.511 -12.747 -5.640 1.00 97.56 724 MET A C 1
ATOM 5278 O O . MET A 1 724 ? 17.521 -12.059 -5.709 1.00 97.56 724 MET A O 1
ATOM 5282 N N . TYR A 1 725 ? 15.835 -13.133 -6.730 1.00 96.38 725 TYR A N 1
ATOM 5283 C CA . TYR A 1 725 ? 16.378 -13.016 -8.097 1.00 96.38 725 TYR A CA 1
ATOM 5284 C C . TYR A 1 725 ? 15.621 -12.080 -9.052 1.00 96.38 725 TYR A C 1
ATOM 5286 O O . TYR A 1 725 ? 15.960 -12.006 -10.230 1.00 96.38 725 TYR A O 1
ATOM 5294 N N . GLY A 1 726 ? 14.582 -11.382 -8.594 1.00 93.69 726 GLY A N 1
ATOM 5295 C CA . GLY A 1 726 ? 13.864 -10.395 -9.411 1.00 93.69 726 GLY A CA 1
ATOM 5296 C C . GLY A 1 726 ? 14.189 -8.965 -9.025 1.00 93.69 726 GLY A C 1
ATOM 5297 O O . GLY A 1 726 ? 14.726 -8.207 -9.824 1.00 93.69 726 GLY A O 1
ATOM 5298 N N . VAL A 1 727 ? 13.877 -8.608 -7.783 1.00 95.69 727 VAL A N 1
ATOM 5299 C CA . VAL A 1 727 ? 14.204 -7.305 -7.207 1.00 95.69 727 VAL A CA 1
ATOM 5300 C C . VAL A 1 727 ? 15.731 -7.193 -7.109 1.00 95.69 727 VAL A C 1
ATOM 5302 O O . VAL A 1 727 ? 16.342 -8.076 -6.509 1.00 95.69 727 VAL A O 1
ATOM 5305 N N . PRO A 1 728 ? 16.379 -6.133 -7.615 1.00 96.50 728 PRO A N 1
ATOM 5306 C CA . PRO A 1 728 ? 17.833 -5.975 -7.513 1.00 96.50 728 PRO A CA 1
ATOM 5307 C C . PRO A 1 728 ? 18.343 -5.843 -6.069 1.00 96.50 728 PRO A C 1
ATOM 5309 O O . PRO A 1 728 ? 17.585 -5.474 -5.167 1.00 96.50 728 PRO A O 1
ATOM 5312 N N . ASN A 1 729 ? 19.640 -6.097 -5.842 1.00 96.44 729 ASN A N 1
ATOM 5313 C CA . ASN A 1 729 ? 20.244 -5.997 -4.502 1.00 96.44 729 ASN A CA 1
ATOM 5314 C C . ASN A 1 729 ? 20.155 -4.574 -3.927 1.00 96.44 729 ASN A C 1
ATOM 5316 O O . ASN A 1 729 ? 19.824 -4.406 -2.761 1.00 96.44 729 ASN A O 1
ATOM 5320 N N . MET A 1 730 ? 20.321 -3.541 -4.762 1.00 94.62 730 MET A N 1
ATOM 5321 C CA . MET A 1 730 ? 20.240 -2.152 -4.299 1.00 94.62 730 MET A CA 1
ATOM 5322 C C . MET A 1 730 ? 18.829 -1.718 -3.872 1.00 94.62 730 MET A C 1
ATOM 5324 O O . MET A 1 730 ? 18.682 -0.724 -3.171 1.00 94.62 730 MET A O 1
ATOM 5328 N N . LYS A 1 731 ? 17.767 -2.438 -4.248 1.00 94.12 731 LYS A N 1
ATOM 5329 C CA . LYS A 1 731 ? 16.399 -2.134 -3.785 1.00 94.12 731 LYS A CA 1
ATOM 5330 C C . LYS A 1 731 ? 16.044 -2.894 -2.508 1.00 94.12 731 LYS A C 1
ATOM 5332 O O . LYS A 1 731 ? 15.248 -2.416 -1.702 1.00 94.12 731 LYS A O 1
ATOM 5337 N N . THR A 1 732 ? 16.601 -4.088 -2.330 1.00 95.56 732 THR A N 1
ATOM 5338 C CA . THR A 1 732 ? 16.469 -4.896 -1.113 1.00 95.56 732 THR A CA 1
ATOM 5339 C C . THR A 1 732 ? 17.654 -5.836 -1.026 1.00 95.56 732 THR A C 1
ATOM 5341 O O . THR A 1 732 ? 17.823 -6.669 -1.923 1.00 95.56 732 THR A O 1
ATOM 5344 N N . ASP A 1 733 ? 18.433 -5.724 0.044 1.00 96.56 733 ASP A N 1
ATOM 5345 C CA . ASP A 1 733 ? 19.636 -6.536 0.222 1.00 96.56 733 ASP A CA 1
ATOM 5346 C C . ASP A 1 733 ? 19.309 -8.040 0.310 1.00 96.56 733 ASP A C 1
ATOM 5348 O O . ASP A 1 733 ? 18.361 -8.454 0.984 1.00 96.56 733 ASP A O 1
ATOM 5352 N N . LYS A 1 734 ? 20.057 -8.889 -0.401 1.00 97.56 734 LYS A N 1
ATOM 5353 C CA . LYS A 1 734 ? 19.754 -10.330 -0.437 1.00 97.56 734 LYS A CA 1
ATOM 5354 C C . LYS A 1 734 ? 20.245 -11.086 0.783 1.00 97.56 734 LYS A C 1
ATOM 5356 O O . LYS A 1 734 ? 19.602 -12.065 1.153 1.00 97.56 734 LYS A O 1
ATOM 5361 N N . LEU A 1 735 ? 21.330 -10.649 1.412 1.00 95.31 735 LEU A N 1
ATOM 5362 C CA . LEU A 1 735 ? 21.916 -11.341 2.555 1.00 95.31 735 LEU A CA 1
ATOM 5363 C C . LEU A 1 735 ? 21.315 -10.813 3.859 1.00 95.31 735 LEU A C 1
ATOM 5365 O O . LEU A 1 735 ? 20.699 -11.564 4.617 1.00 95.31 735 LEU A O 1
ATOM 5369 N N . ASP A 1 736 ? 21.388 -9.502 4.066 1.00 93.88 736 ASP A N 1
ATOM 5370 C CA . ASP A 1 736 ? 21.001 -8.867 5.324 1.00 93.88 736 ASP A CA 1
ATOM 5371 C C . ASP A 1 736 ? 19.483 -8.752 5.495 1.00 93.88 736 ASP A C 1
ATOM 5373 O O . ASP A 1 736 ? 19.008 -8.561 6.613 1.00 93.88 736 ASP A O 1
ATOM 5377 N N . VAL A 1 737 ? 18.695 -8.875 4.421 1.00 96.75 737 VAL A N 1
ATOM 5378 C CA . VAL A 1 737 ? 17.226 -8.782 4.493 1.00 96.75 737 VAL A CA 1
ATOM 5379 C C . VAL A 1 737 ? 16.554 -10.098 4.115 1.00 96.75 737 VAL A C 1
ATOM 5381 O O . VAL A 1 737 ? 15.806 -10.650 4.922 1.00 96.75 737 VAL A O 1
ATOM 5384 N N . VAL A 1 738 ? 16.799 -10.621 2.908 1.00 98.25 738 VAL A N 1
ATOM 5385 C CA . VAL A 1 738 ? 16.095 -11.826 2.429 1.00 98.25 738 VAL A CA 1
ATOM 5386 C C . VAL A 1 738 ? 16.615 -13.092 3.111 1.00 98.25 738 VAL A C 1
ATOM 5388 O O . VAL A 1 738 ? 15.823 -13.803 3.729 1.00 98.25 738 VAL A O 1
ATOM 5391 N N . GLN A 1 739 ? 17.923 -13.360 3.051 1.00 98.31 739 GLN A N 1
ATOM 5392 C CA . GLN A 1 739 ? 18.514 -14.563 3.644 1.00 98.31 739 GLN A CA 1
ATOM 5393 C C . GLN A 1 739 ? 18.318 -14.590 5.163 1.00 98.31 739 GLN A C 1
ATOM 5395 O O . GLN A 1 739 ? 17.837 -15.591 5.683 1.00 98.31 739 GLN A O 1
ATOM 5400 N N . ARG A 1 740 ? 18.532 -13.463 5.859 1.00 97.81 740 ARG A N 1
ATOM 5401 C CA . ARG A 1 740 ? 18.265 -13.346 7.304 1.00 97.81 740 ARG A CA 1
ATOM 5402 C C . ARG A 1 740 ? 16.843 -13.775 7.698 1.00 97.81 740 ARG A C 1
ATOM 5404 O O . ARG A 1 740 ? 16.652 -14.436 8.718 1.00 97.81 740 ARG A O 1
ATOM 5411 N N . ARG A 1 741 ? 15.827 -13.429 6.897 1.00 98.06 741 ARG A N 1
ATOM 5412 C CA . ARG A 1 741 ? 14.442 -13.874 7.131 1.00 98.06 741 ARG A CA 1
ATOM 5413 C C . ARG A 1 741 ? 14.262 -15.369 6.859 1.00 98.06 741 ARG A C 1
ATOM 5415 O O . ARG A 1 741 ? 13.553 -16.039 7.607 1.00 98.06 741 ARG A O 1
ATOM 5422 N N . VAL A 1 742 ? 14.876 -15.889 5.801 1.00 98.50 742 VAL A N 1
ATOM 5423 C CA . VAL A 1 742 ? 14.841 -17.326 5.488 1.00 98.50 742 VAL A CA 1
ATOM 5424 C C . VAL A 1 742 ? 15.477 -18.137 6.617 1.00 98.50 742 VAL A C 1
ATOM 5426 O O . VAL A 1 742 ? 14.888 -19.123 7.053 1.00 98.50 742 VAL A O 1
ATOM 5429 N N . ASP A 1 743 ? 16.610 -17.684 7.148 1.00 98.56 743 ASP A N 1
ATOM 5430 C CA . ASP A 1 743 ? 17.317 -18.335 8.253 1.00 98.56 743 ASP A CA 1
ATOM 5431 C C . ASP A 1 743 ? 16.468 -18.359 9.530 1.00 98.56 743 ASP A C 1
ATOM 5433 O O . ASP A 1 743 ? 16.393 -19.388 10.204 1.00 98.56 743 ASP A O 1
ATOM 5437 N N . LEU A 1 744 ? 15.753 -17.265 9.830 1.00 98.56 744 LEU A N 1
ATOM 5438 C CA . LEU A 1 744 ? 14.782 -17.218 10.928 1.00 98.56 744 LEU A CA 1
ATOM 5439 C C . LEU A 1 744 ? 13.694 -18.288 10.758 1.00 98.56 744 LEU A C 1
ATOM 5441 O O . LEU A 1 744 ? 13.418 -19.035 11.693 1.00 98.56 744 LEU A O 1
ATOM 5445 N N . MET A 1 745 ? 13.103 -18.398 9.566 1.00 98.62 745 MET A N 1
ATOM 5446 C CA . MET A 1 745 ? 12.065 -19.399 9.285 1.00 98.62 745 MET A CA 1
ATOM 5447 C C . MET A 1 745 ? 12.609 -20.834 9.337 1.00 98.62 745 MET A C 1
ATOM 5449 O O . MET A 1 745 ? 11.926 -21.738 9.823 1.00 98.62 745 MET A O 1
ATOM 5453 N N . ALA A 1 746 ? 13.842 -21.051 8.872 1.00 98.75 746 ALA A N 1
ATOM 5454 C CA . ALA A 1 746 ? 14.517 -22.341 8.970 1.00 98.75 746 ALA A CA 1
ATOM 5455 C C . ALA A 1 746 ? 14.743 -22.734 10.439 1.00 98.75 746 ALA A C 1
ATOM 5457 O O . ALA A 1 746 ? 14.443 -23.860 10.835 1.00 98.75 746 ALA A O 1
ATOM 5458 N N . ALA A 1 747 ? 15.179 -21.785 11.275 1.00 98.56 747 ALA A N 1
ATOM 5459 C CA . ALA A 1 747 ? 15.329 -21.979 12.716 1.00 98.56 747 ALA A CA 1
ATOM 5460 C C . ALA A 1 747 ? 13.986 -22.230 13.436 1.00 98.56 747 ALA A C 1
ATOM 5462 O O . ALA A 1 747 ? 13.952 -22.904 14.464 1.00 98.56 747 ALA A O 1
ATOM 5463 N N . GLU A 1 748 ? 12.866 -21.746 12.889 1.00 98.19 748 GLU A N 1
ATOM 5464 C CA . GLU A 1 748 ? 11.508 -22.062 13.362 1.00 98.19 748 GLU A CA 1
ATOM 5465 C C . GLU A 1 748 ? 11.008 -23.454 12.921 1.00 98.19 748 GLU A C 1
ATOM 5467 O O . GLU A 1 748 ? 9.950 -23.910 13.374 1.00 98.19 748 GLU A O 1
ATOM 5472 N N . GLY A 1 749 ? 11.768 -24.153 12.072 1.00 98.00 749 GLY A N 1
ATOM 5473 C CA . GLY A 1 749 ? 11.509 -25.524 11.634 1.00 98.00 749 GLY A CA 1
ATOM 5474 C C . GLY A 1 749 ? 10.910 -25.667 10.233 1.00 98.00 749 GLY A C 1
ATOM 5475 O O . GLY A 1 749 ? 10.483 -26.769 9.887 1.00 98.00 749 GLY A O 1
ATOM 5476 N N . VAL A 1 750 ? 10.870 -24.601 9.424 1.00 98.75 750 VAL A N 1
ATOM 5477 C CA . VAL A 1 750 ? 10.516 -24.710 7.999 1.00 98.75 750 VAL A CA 1
ATOM 5478 C C . VAL A 1 750 ? 11.668 -25.370 7.241 1.00 98.75 750 VAL A C 1
ATOM 5480 O O . VAL A 1 750 ? 12.815 -24.940 7.340 1.00 98.75 750 VAL A O 1
ATOM 5483 N N . GLN A 1 751 ? 11.372 -26.407 6.460 1.00 98.75 751 GLN A N 1
ATOM 5484 C CA . GLN A 1 751 ? 12.372 -27.089 5.639 1.00 98.75 751 GLN A CA 1
ATOM 5485 C C . GLN A 1 751 ? 12.405 -26.499 4.232 1.00 98.75 751 GLN A C 1
ATOM 5487 O O . GLN A 1 751 ? 11.359 -26.268 3.628 1.00 98.75 751 GLN A O 1
ATOM 5492 N N . PHE A 1 752 ? 13.603 -26.310 3.685 1.00 98.81 752 PHE A N 1
ATOM 5493 C CA . PHE A 1 752 ? 13.807 -25.770 2.344 1.00 98.81 752 PHE A CA 1
ATOM 5494 C C . PHE A 1 752 ? 14.555 -26.772 1.466 1.00 98.81 752 PHE A C 1
ATOM 5496 O O . PHE A 1 752 ? 15.601 -27.287 1.855 1.00 98.81 752 PHE A O 1
ATOM 5503 N N . VAL A 1 753 ? 14.030 -27.020 0.266 1.00 98.56 753 VAL A N 1
ATOM 5504 C CA . VAL A 1 753 ? 14.652 -27.858 -0.764 1.00 98.56 753 VAL A CA 1
ATOM 5505 C C . VAL A 1 753 ? 14.865 -27.000 -2.007 1.00 98.56 753 VAL A C 1
ATOM 5507 O O . VAL A 1 753 ? 13.908 -26.619 -2.676 1.00 98.56 753 VAL A O 1
ATOM 5510 N N . VAL A 1 754 ? 16.123 -26.673 -2.297 1.00 98.56 754 VAL A N 1
ATOM 5511 C CA . VAL A 1 754 ? 16.533 -25.864 -3.458 1.00 98.56 754 VAL A CA 1
ATOM 5512 C C . VAL A 1 754 ? 16.865 -26.743 -4.665 1.00 98.56 754 VAL A C 1
ATOM 5514 O O . VAL A 1 754 ? 17.044 -27.953 -4.529 1.00 98.56 754 VAL A O 1
ATOM 5517 N N . ASN A 1 755 ? 16.976 -26.139 -5.851 1.00 98.06 755 ASN A N 1
ATOM 5518 C CA . ASN A 1 755 ? 17.179 -26.834 -7.132 1.00 98.06 755 ASN A CA 1
ATOM 5519 C C . ASN A 1 755 ? 16.088 -27.881 -7.454 1.00 98.06 755 ASN A C 1
ATOM 5521 O O . ASN A 1 755 ? 16.283 -28.783 -8.274 1.00 98.06 755 ASN A O 1
ATOM 5525 N N . ALA A 1 756 ? 14.924 -27.756 -6.817 1.00 97.12 756 ALA A N 1
ATOM 5526 C CA . ALA A 1 756 ? 13.773 -28.631 -6.951 1.00 97.12 756 ALA A CA 1
ATOM 5527 C C . ALA A 1 756 ? 12.740 -28.003 -7.893 1.00 97.12 756 ALA A C 1
ATOM 5529 O O . ALA A 1 756 ? 11.796 -27.324 -7.485 1.00 97.12 756 ALA A O 1
ATOM 5530 N N . HIS A 1 757 ? 12.916 -28.236 -9.189 1.00 95.69 757 HIS A N 1
ATOM 5531 C CA . HIS A 1 757 ? 11.984 -27.818 -10.224 1.00 95.69 757 HIS A CA 1
ATOM 5532 C C . HIS A 1 757 ? 10.830 -28.824 -10.351 1.00 95.69 757 HIS A C 1
ATOM 5534 O O . HIS A 1 757 ? 10.847 -29.760 -11.158 1.00 95.69 757 HIS A O 1
ATOM 5540 N N . VAL A 1 758 ? 9.803 -28.617 -9.528 1.00 95.12 758 VAL A N 1
ATOM 5541 C CA . VAL A 1 758 ? 8.594 -29.450 -9.501 1.00 95.12 758 VAL A CA 1
ATOM 5542 C C . VAL A 1 758 ? 7.892 -29.443 -10.863 1.00 95.12 758 VAL A C 1
ATOM 5544 O O . VAL A 1 758 ? 7.643 -28.389 -11.446 1.00 95.12 758 VAL A O 1
ATOM 5547 N N . GLY A 1 759 ? 7.583 -30.635 -11.375 1.00 90.06 759 GLY A N 1
ATOM 5548 C CA . GLY A 1 759 ? 7.070 -30.859 -12.728 1.00 90.06 759 GLY A CA 1
ATOM 5549 C C . GLY A 1 759 ? 8.158 -31.055 -13.793 1.00 90.06 759 GLY A C 1
ATOM 5550 O O . GLY A 1 759 ? 7.816 -31.346 -14.937 1.00 90.06 759 GLY A O 1
ATOM 5551 N N . GLN A 1 760 ? 9.444 -30.921 -13.441 1.00 91.75 760 GLN A N 1
ATOM 5552 C CA . GLN A 1 760 ? 10.578 -31.222 -14.324 1.00 91.75 760 GLN A CA 1
ATOM 5553 C C . GLN A 1 760 ? 11.518 -32.275 -13.724 1.00 91.75 760 GLN A C 1
ATOM 5555 O O . GLN A 1 760 ? 11.559 -33.399 -14.215 1.00 91.75 760 GLN A O 1
ATOM 5560 N N . ASN A 1 761 ? 12.266 -31.928 -12.671 1.00 93.06 761 ASN A N 1
ATOM 5561 C CA . ASN A 1 761 ? 13.213 -32.841 -12.012 1.00 93.06 761 ASN A CA 1
ATOM 5562 C C . ASN A 1 761 ? 12.689 -33.399 -10.676 1.00 93.06 761 ASN A C 1
ATOM 5564 O O . ASN A 1 761 ? 13.270 -34.343 -10.150 1.00 93.06 761 ASN A O 1
ATOM 5568 N N . VAL A 1 762 ? 11.581 -32.860 -10.160 1.00 93.75 762 VAL A N 1
ATOM 5569 C CA . VAL A 1 762 ? 10.815 -33.417 -9.034 1.00 93.75 762 VAL A CA 1
ATOM 5570 C C . VAL A 1 762 ? 9.404 -33.728 -9.523 1.00 93.75 762 VAL A C 1
ATOM 5572 O O . VAL A 1 762 ? 8.739 -32.857 -10.090 1.00 93.75 762 VAL A O 1
ATOM 5575 N N . GLN A 1 763 ? 8.934 -34.961 -9.326 1.00 92.12 763 GLN A N 1
ATOM 5576 C CA . GLN A 1 763 ? 7.616 -35.378 -9.805 1.00 92.12 763 GLN A CA 1
ATOM 5577 C C . GLN A 1 763 ? 6.518 -34.843 -8.886 1.00 92.12 763 GLN A C 1
ATOM 5579 O O . GLN A 1 763 ? 6.496 -35.101 -7.686 1.00 92.12 763 GLN A O 1
ATOM 5584 N N . VAL A 1 764 ? 5.573 -34.093 -9.448 1.00 91.12 764 VAL A N 1
ATOM 5585 C CA . VAL A 1 764 ? 4.523 -33.437 -8.653 1.00 91.12 764 VAL A CA 1
ATOM 5586 C C . VAL A 1 764 ? 3.556 -34.447 -8.021 1.00 91.12 764 VAL A C 1
ATOM 5588 O O . VAL A 1 764 ? 3.039 -34.212 -6.933 1.00 91.12 764 VAL A O 1
ATOM 5591 N N . GLN A 1 765 ? 3.358 -35.604 -8.656 1.00 89.75 765 GLN A N 1
ATOM 5592 C CA . GLN A 1 765 ? 2.517 -36.688 -8.147 1.00 89.75 765 GLN A CA 1
ATOM 5593 C C . GLN A 1 765 ? 3.112 -37.328 -6.886 1.00 89.75 765 GLN A C 1
ATOM 5595 O O . GLN A 1 765 ? 2.362 -37.752 -6.012 1.00 89.75 765 GLN A O 1
ATOM 5600 N N . GLU A 1 766 ? 4.442 -37.351 -6.758 1.00 91.12 766 GLU A N 1
ATOM 5601 C CA . GLU A 1 766 ? 5.120 -37.813 -5.544 1.00 91.12 766 GLU A CA 1
ATOM 5602 C C . GLU A 1 766 ? 4.820 -36.883 -4.365 1.00 91.12 766 GLU A C 1
ATOM 5604 O O . GLU A 1 766 ? 4.520 -37.357 -3.270 1.00 91.12 766 GLU A O 1
ATOM 5609 N N . LEU A 1 767 ? 4.813 -35.565 -4.599 1.00 93.00 767 LEU A N 1
ATOM 5610 C CA . LEU A 1 767 ? 4.453 -34.582 -3.574 1.00 93.00 767 LEU A CA 1
ATOM 5611 C C . LEU A 1 767 ? 2.993 -34.739 -3.141 1.00 93.00 767 LEU A C 1
ATOM 5613 O O . LEU A 1 767 ? 2.715 -34.801 -1.949 1.00 93.00 767 LEU A O 1
ATOM 5617 N N . VAL A 1 768 ? 2.069 -34.865 -4.098 1.00 93.25 768 VAL A N 1
ATOM 5618 C CA . VAL A 1 768 ? 0.639 -35.074 -3.803 1.00 93.25 768 VAL A CA 1
ATOM 5619 C C . VAL A 1 768 ? 0.394 -36.397 -3.065 1.00 93.25 768 VAL A C 1
ATOM 5621 O O . VAL A 1 768 ? -0.503 -36.466 -2.232 1.00 93.25 768 VAL A O 1
ATOM 5624 N N . GLY A 1 769 ? 1.184 -37.440 -3.338 1.00 91.44 769 GLY A N 1
ATOM 5625 C CA . GLY A 1 769 ? 1.075 -38.732 -2.655 1.00 91.44 769 GLY A CA 1
ATOM 5626 C C . GLY A 1 769 ? 1.732 -38.788 -1.269 1.00 91.44 769 GLY A C 1
ATOM 5627 O O . GLY A 1 769 ? 1.299 -39.575 -0.431 1.00 91.44 769 GLY A O 1
ATOM 5628 N N . SER A 1 770 ? 2.765 -37.976 -1.022 1.00 94.56 770 SER A N 1
ATOM 5629 C CA . SER A 1 770 ? 3.598 -38.055 0.195 1.00 94.56 770 SER A CA 1
ATOM 5630 C C . SER A 1 770 ? 3.246 -37.023 1.271 1.00 94.56 770 SER A C 1
ATOM 5632 O O . SER A 1 770 ? 3.703 -37.143 2.409 1.00 94.56 770 SER A O 1
ATOM 5634 N N . TYR A 1 771 ? 2.455 -36.008 0.923 1.00 97.81 771 TYR A N 1
ATOM 5635 C CA . TYR A 1 771 ? 2.050 -34.922 1.813 1.00 97.81 771 TYR A CA 1
ATOM 5636 C C . TYR A 1 771 ? 0.529 -34.917 2.011 1.00 97.81 771 TYR A C 1
ATOM 5638 O O . TYR A 1 771 ? -0.227 -35.288 1.118 1.00 97.81 771 TYR A O 1
ATOM 5646 N N . ASP A 1 772 ? 0.056 -34.468 3.179 1.00 97.75 772 ASP A N 1
ATOM 5647 C CA . ASP A 1 772 ? -1.383 -34.366 3.461 1.00 97.75 772 ASP A CA 1
ATOM 5648 C C . ASP A 1 772 ? -2.064 -33.257 2.632 1.00 97.75 772 ASP A C 1
ATOM 5650 O O . ASP A 1 772 ? -3.279 -33.301 2.402 1.00 97.75 772 ASP A O 1
ATOM 5654 N N . SER A 1 773 ? -1.296 -32.238 2.228 1.00 97.94 773 SER A N 1
ATOM 5655 C CA . SER A 1 773 ? -1.747 -31.113 1.404 1.00 97.94 773 SER A CA 1
ATOM 5656 C C . SER A 1 773 ? -0.576 -30.454 0.664 1.00 97.94 773 SER A C 1
ATOM 5658 O O . SER A 1 773 ? 0.564 -30.477 1.139 1.00 97.94 773 SER A O 1
ATOM 5660 N N . VAL A 1 774 ? -0.858 -29.840 -0.488 1.00 98.62 774 VAL A N 1
ATOM 5661 C CA . VAL A 1 774 ? 0.132 -29.157 -1.336 1.00 98.62 774 VAL A CA 1
ATOM 5662 C C . VAL A 1 774 ? -0.344 -27.748 -1.692 1.00 98.62 774 VAL A C 1
ATOM 5664 O O . VAL A 1 774 ? -1.482 -27.566 -2.120 1.00 98.62 774 VAL A O 1
ATOM 5667 N N . LEU A 1 775 ? 0.533 -26.749 -1.573 1.00 98.75 775 LEU A N 1
ATOM 5668 C CA . LEU A 1 775 ? 0.306 -25.390 -2.071 1.00 98.75 775 LEU A CA 1
ATOM 5669 C C . LEU A 1 775 ? 1.147 -25.113 -3.316 1.00 98.75 775 LEU A C 1
ATOM 5671 O O . LEU A 1 775 ? 2.366 -25.272 -3.302 1.00 98.75 775 LEU A O 1
ATOM 5675 N N . LEU A 1 776 ? 0.513 -24.604 -4.365 1.00 98.56 776 LEU A N 1
ATOM 5676 C CA . LEU A 1 776 ? 1.166 -24.072 -5.553 1.00 98.56 776 LEU A CA 1
ATOM 5677 C C . LEU A 1 776 ? 1.307 -22.551 -5.417 1.00 98.56 776 LEU A C 1
ATOM 5679 O O . LEU A 1 776 ? 0.319 -21.819 -5.445 1.00 98.56 776 LEU A O 1
ATOM 5683 N N . ALA A 1 777 ? 2.547 -22.083 -5.291 1.00 98.19 777 ALA A N 1
ATOM 5684 C CA . ALA A 1 777 ? 2.933 -20.674 -5.190 1.00 98.19 777 ALA A CA 1
ATOM 5685 C C . ALA A 1 777 ? 4.032 -20.334 -6.222 1.00 98.19 777 ALA A C 1
ATOM 5687 O O . ALA A 1 777 ? 4.977 -19.593 -5.946 1.00 98.19 777 ALA A O 1
ATOM 5688 N N . ALA A 1 778 ? 3.905 -20.893 -7.430 1.00 95.88 778 ALA A N 1
ATOM 5689 C CA . ALA A 1 778 ? 4.928 -20.868 -8.481 1.00 95.88 778 ALA A CA 1
ATOM 5690 C C . ALA A 1 778 ? 5.143 -19.488 -9.142 1.00 95.88 778 ALA A C 1
ATOM 5692 O O . ALA A 1 778 ? 6.107 -19.299 -9.883 1.00 95.88 778 ALA A O 1
ATOM 5693 N N . GLY A 1 779 ? 4.261 -18.520 -8.875 1.00 95.94 779 GLY A N 1
ATOM 5694 C CA . GLY A 1 779 ? 4.296 -17.184 -9.472 1.00 95.94 779 GLY A CA 1
ATOM 5695 C C . GLY A 1 779 ? 3.861 -17.134 -10.946 1.00 95.94 779 GLY A C 1
ATOM 5696 O O . GLY A 1 779 ? 3.539 -18.152 -11.554 1.00 95.94 779 GLY A O 1
ATOM 5697 N N . ALA A 1 780 ? 3.836 -15.931 -11.527 1.00 94.69 780 ALA A N 1
ATOM 5698 C CA . ALA A 1 780 ? 3.558 -15.714 -12.949 1.00 94.69 780 ALA A CA 1
ATOM 5699 C C . ALA A 1 780 ? 4.877 -15.535 -13.715 1.00 94.69 780 ALA A C 1
ATOM 5701 O O . ALA A 1 780 ? 5.387 -14.426 -13.841 1.00 94.69 780 ALA A O 1
ATOM 5702 N N . THR A 1 781 ? 5.466 -16.636 -14.181 1.00 92.12 781 THR A N 1
ATOM 5703 C CA . THR A 1 781 ? 6.832 -16.640 -14.730 1.00 92.12 781 THR A CA 1
ATOM 5704 C C . THR A 1 781 ? 6.896 -16.498 -16.246 1.00 92.12 781 THR A C 1
ATOM 5706 O O . THR A 1 781 ? 7.977 -16.241 -16.768 1.00 92.12 781 THR A O 1
ATOM 5709 N N . LYS A 1 782 ? 5.773 -16.627 -16.968 1.00 94.12 782 LYS A N 1
ATOM 5710 C CA . LYS A 1 782 ? 5.742 -16.491 -18.431 1.00 94.12 782 LYS A CA 1
ATOM 5711 C C . LYS A 1 782 ? 5.828 -15.010 -18.832 1.00 94.12 782 LYS A C 1
ATOM 5713 O O . LYS A 1 782 ? 4.837 -14.296 -18.639 1.00 94.12 782 LYS A O 1
ATOM 5718 N N . PRO A 1 783 ? 6.952 -14.529 -19.397 1.00 94.06 783 PRO A N 1
ATOM 5719 C CA . PRO A 1 783 ? 7.085 -13.129 -19.780 1.00 94.06 783 PRO A CA 1
ATOM 5720 C C . PRO A 1 783 ? 6.180 -12.797 -20.972 1.00 94.06 783 PRO A C 1
ATOM 5722 O O . PRO A 1 783 ? 5.864 -13.658 -21.800 1.00 94.06 783 PRO A O 1
ATOM 5725 N N . ARG A 1 784 ? 5.758 -11.535 -21.070 1.00 94.25 784 ARG A N 1
ATOM 5726 C CA . ARG A 1 784 ? 5.104 -11.011 -22.270 1.00 94.25 784 ARG A CA 1
ATOM 5727 C C . ARG A 1 784 ? 6.158 -10.752 -23.342 1.00 94.25 784 ARG A C 1
ATOM 5729 O O . ARG A 1 784 ? 7.126 -10.038 -23.096 1.00 94.25 784 ARG A O 1
ATOM 5736 N N . ASP A 1 785 ? 5.933 -11.311 -24.524 1.00 95.12 785 ASP A N 1
ATOM 5737 C CA . ASP A 1 785 ? 6.827 -11.158 -25.669 1.00 95.12 785 ASP A CA 1
ATOM 5738 C C . ASP A 1 785 ? 6.372 -10.062 -26.641 1.00 95.12 785 ASP A C 1
ATOM 5740 O O . ASP A 1 785 ? 5.216 -9.632 -26.603 1.00 95.12 785 ASP A O 1
ATOM 5744 N N . LEU A 1 786 ? 7.291 -9.611 -27.498 1.00 95.12 786 LEU A N 1
ATOM 5745 C CA . LEU A 1 786 ? 7.051 -8.611 -28.541 1.00 95.12 786 LEU A CA 1
ATOM 5746 C C . LEU A 1 786 ? 7.394 -9.200 -29.922 1.00 95.12 786 LEU A C 1
ATOM 5748 O O . LEU A 1 786 ? 8.528 -9.053 -30.382 1.00 95.12 786 LEU A O 1
ATOM 5752 N N . PRO A 1 787 ? 6.439 -9.881 -30.584 1.00 95.38 787 PRO A N 1
ATOM 5753 C CA . PRO A 1 787 ? 6.678 -10.591 -31.838 1.00 95.38 787 PRO A CA 1
ATOM 5754 C C . PRO A 1 787 ? 6.662 -9.627 -33.034 1.00 95.38 787 PRO A C 1
ATOM 5756 O O . PRO A 1 787 ? 5.717 -9.594 -33.821 1.00 95.38 787 PRO A O 1
ATOM 5759 N N . VAL A 1 788 ? 7.705 -8.811 -33.148 1.00 96.31 788 VAL A N 1
ATOM 5760 C CA . VAL A 1 788 ? 7.954 -7.917 -34.289 1.00 96.31 788 VAL A CA 1
ATOM 5761 C C . VAL A 1 788 ? 9.139 -8.417 -35.116 1.00 96.31 788 VAL A C 1
ATOM 5763 O O . VAL A 1 788 ? 9.917 -9.257 -34.660 1.00 96.31 788 VAL A O 1
ATOM 5766 N N . GLU A 1 789 ? 9.297 -7.905 -36.338 1.00 97.38 789 GLU A N 1
ATOM 5767 C CA . GLU A 1 789 ? 10.451 -8.229 -37.188 1.00 97.38 789 GLU A CA 1
ATOM 5768 C C . GLU A 1 789 ? 11.770 -7.979 -36.430 1.00 97.38 789 GLU A C 1
ATOM 5770 O O . GLU A 1 789 ? 11.928 -6.970 -35.740 1.00 97.38 789 GLU A O 1
ATOM 5775 N N . GLY A 1 790 ? 12.706 -8.928 -36.523 1.00 95.88 790 GLY A N 1
ATOM 5776 C CA . GLY A 1 790 ? 14.003 -8.861 -35.843 1.00 95.88 790 GLY A CA 1
ATOM 5777 C C . GLY A 1 790 ? 13.993 -9.271 -34.363 1.00 95.88 790 GLY A C 1
ATOM 5778 O O . GLY A 1 790 ? 15.027 -9.164 -33.710 1.00 95.88 790 GLY A O 1
ATOM 5779 N N . ARG A 1 791 ? 12.875 -9.765 -33.809 1.00 96.75 791 ARG A N 1
ATOM 5780 C CA . ARG A 1 791 ? 12.784 -10.202 -32.399 1.00 96.75 791 ARG A CA 1
ATOM 5781 C C . ARG A 1 791 ? 13.822 -11.265 -32.000 1.00 96.75 791 ARG A C 1
ATOM 5783 O O . ARG A 1 791 ? 14.253 -11.278 -30.847 1.00 96.75 791 ARG A O 1
ATOM 5790 N N . ASP A 1 792 ? 14.243 -12.113 -32.936 1.00 95.38 792 ASP A N 1
ATOM 5791 C CA . ASP A 1 792 ? 15.202 -13.205 -32.704 1.00 95.38 792 ASP A CA 1
ATOM 5792 C C . ASP A 1 792 ? 16.681 -12.767 -32.764 1.00 95.38 792 ASP A C 1
ATOM 5794 O O . ASP A 1 792 ? 17.586 -13.597 -32.644 1.00 95.38 792 ASP A O 1
ATOM 5798 N N . LEU A 1 793 ? 16.958 -11.471 -32.967 1.00 97.50 793 LEU A N 1
ATOM 5799 C CA . LEU A 1 793 ? 18.326 -10.952 -33.004 1.00 97.50 793 LEU A CA 1
ATOM 5800 C C . LEU A 1 793 ? 19.026 -11.090 -31.645 1.00 97.50 793 LEU A C 1
ATOM 5802 O O . LEU A 1 793 ? 18.440 -10.914 -30.573 1.00 97.50 793 LEU A O 1
ATOM 5806 N N . LYS A 1 794 ? 20.337 -11.347 -31.689 1.00 96.88 794 LYS A N 1
ATOM 5807 C CA . LYS A 1 794 ? 21.184 -11.411 -30.493 1.00 96.88 794 LYS A CA 1
ATOM 5808 C C . LYS A 1 794 ? 21.257 -10.037 -29.828 1.00 96.88 794 LYS A C 1
ATOM 5810 O O . LYS A 1 794 ? 21.485 -9.035 -30.503 1.00 96.88 794 LYS A O 1
ATOM 5815 N N . GLY A 1 795 ? 21.147 -10.018 -28.501 1.00 96.25 795 GLY A N 1
ATOM 5816 C CA . GLY A 1 795 ? 21.122 -8.791 -27.699 1.00 96.25 795 GLY A CA 1
ATOM 5817 C C . GLY A 1 795 ? 19.717 -8.337 -27.302 1.00 96.25 795 GLY A C 1
ATOM 5818 O O . GLY A 1 795 ? 19.594 -7.307 -26.649 1.00 96.25 795 GLY A O 1
ATOM 5819 N N . ILE A 1 796 ? 18.668 -9.092 -27.643 1.00 98.25 796 ILE A N 1
ATOM 5820 C CA . ILE A 1 796 ? 17.296 -8.855 -27.178 1.00 98.25 796 ILE A CA 1
ATOM 5821 C C . ILE A 1 796 ? 16.957 -9.894 -26.107 1.00 98.25 796 ILE A C 1
ATOM 5823 O O . ILE A 1 796 ? 16.903 -11.089 -26.391 1.00 98.25 796 ILE A O 1
ATOM 5827 N N . HIS A 1 797 ? 16.722 -9.436 -24.880 1.00 98.31 797 HIS A N 1
ATOM 5828 C CA . HIS A 1 797 ? 16.517 -10.289 -23.710 1.00 98.31 797 HIS A CA 1
ATOM 5829 C C . HIS A 1 797 ? 15.231 -9.935 -22.973 1.00 98.31 797 HIS A C 1
ATOM 5831 O O . HIS A 1 797 ? 14.809 -8.776 -22.944 1.00 98.31 797 HIS A O 1
ATOM 5837 N N . PHE A 1 798 ? 14.627 -10.918 -22.307 1.00 98.12 798 PHE A N 1
ATOM 5838 C CA . PHE A 1 798 ? 13.603 -10.609 -21.312 1.00 98.12 798 PHE A CA 1
ATOM 5839 C C . PHE A 1 798 ? 14.249 -9.972 -20.081 1.00 98.12 798 PHE A C 1
ATOM 5841 O O . PHE A 1 798 ? 15.341 -10.357 -19.666 1.00 98.12 798 PHE A O 1
ATOM 5848 N N . ALA A 1 799 ? 13.553 -9.028 -19.447 1.00 97.44 799 ALA A N 1
ATOM 5849 C CA . ALA A 1 799 ? 14.076 -8.317 -18.282 1.00 97.44 799 ALA A CA 1
ATOM 5850 C C . ALA A 1 799 ? 14.542 -9.259 -17.158 1.00 97.44 799 ALA A C 1
ATOM 5852 O O . ALA A 1 799 ? 15.589 -9.041 -16.553 1.00 97.44 799 ALA A O 1
ATOM 5853 N N . MET A 1 800 ? 13.804 -10.346 -16.913 1.00 95.88 800 MET A N 1
ATOM 5854 C CA . MET A 1 800 ? 14.165 -11.312 -15.874 1.00 95.88 800 MET A CA 1
ATOM 5855 C C . MET A 1 800 ? 15.402 -12.142 -16.196 1.00 95.88 800 MET A C 1
ATOM 5857 O O . MET A 1 800 ? 16.071 -12.558 -15.261 1.00 95.88 800 MET A O 1
ATOM 5861 N N . GLU A 1 801 ? 15.746 -12.363 -17.468 1.00 97.06 801 GLU A N 1
ATOM 5862 C CA . GLU A 1 801 ? 17.011 -13.024 -17.824 1.00 97.06 801 GLU A CA 1
ATOM 5863 C C . GLU A 1 801 ? 18.195 -12.153 -17.394 1.00 97.06 801 GLU A C 1
ATOM 5865 O O . GLU A 1 801 ? 19.157 -12.638 -16.802 1.00 97.06 801 GLU A O 1
ATOM 5870 N N . PHE A 1 802 ? 18.081 -10.846 -17.640 1.00 98.25 802 PHE A N 1
ATOM 5871 C CA . PHE A 1 802 ? 19.083 -9.853 -17.275 1.00 98.25 802 PHE A CA 1
ATOM 5872 C C . PHE A 1 802 ? 19.198 -9.678 -15.754 1.00 98.25 802 PHE A C 1
ATOM 5874 O O . PHE A 1 802 ? 20.292 -9.800 -15.204 1.00 98.25 802 PHE A O 1
ATOM 5881 N N . LEU A 1 803 ? 18.077 -9.439 -15.064 1.00 98.00 803 LEU A N 1
ATOM 5882 C CA . LEU A 1 803 ? 18.067 -9.184 -13.619 1.00 98.00 803 LEU A CA 1
ATOM 5883 C C . LEU A 1 803 ? 18.471 -10.419 -12.803 1.00 98.00 803 LEU A C 1
ATOM 5885 O O . LEU A 1 803 ? 19.301 -10.299 -11.902 1.00 98.00 803 LEU A O 1
ATOM 5889 N N . HIS A 1 804 ? 17.953 -11.603 -13.152 1.00 97.56 804 HIS A N 1
ATOM 5890 C CA . HIS A 1 804 ? 18.285 -12.846 -12.454 1.00 97.56 804 HIS A CA 1
ATOM 5891 C C . HIS A 1 804 ? 19.777 -13.159 -12.568 1.00 97.56 804 HIS A C 1
ATOM 5893 O O . HIS A 1 804 ? 20.433 -13.397 -11.553 1.00 97.56 804 HIS A O 1
ATOM 5899 N N . ALA A 1 805 ? 20.322 -13.145 -13.790 1.00 97.94 805 ALA A N 1
ATOM 5900 C CA . ALA A 1 805 ? 21.727 -13.466 -14.018 1.00 97.94 805 ALA A CA 1
ATOM 5901 C C . ALA A 1 805 ? 22.655 -12.459 -13.325 1.00 97.94 805 ALA A C 1
ATOM 5903 O O . ALA A 1 805 ? 23.639 -12.862 -12.708 1.00 97.94 805 ALA A O 1
ATOM 5904 N N . ASN A 1 806 ? 22.303 -11.167 -13.353 1.00 98.19 806 ASN A N 1
ATOM 5905 C CA . ASN A 1 806 ? 23.033 -10.134 -12.623 1.00 98.19 806 ASN A CA 1
ATOM 5906 C C . ASN A 1 806 ? 23.067 -10.416 -11.115 1.00 98.19 806 ASN A C 1
ATOM 5908 O O . ASN A 1 806 ? 24.141 -10.489 -10.529 1.00 98.19 806 ASN A O 1
ATOM 5912 N N . THR A 1 807 ? 21.908 -10.600 -10.476 1.00 97.94 807 THR A N 1
ATOM 5913 C CA . THR A 1 807 ? 21.873 -10.816 -9.024 1.00 97.94 807 THR A CA 1
ATOM 5914 C C . THR A 1 807 ? 22.578 -12.108 -8.631 1.00 97.94 807 THR A C 1
ATOM 5916 O O . THR A 1 807 ? 23.306 -12.118 -7.645 1.00 97.94 807 THR A O 1
ATOM 5919 N N . LYS A 1 808 ? 22.436 -13.181 -9.412 1.00 98.00 808 LYS A N 1
ATOM 5920 C CA . LYS A 1 808 ? 23.156 -14.427 -9.148 1.00 98.00 808 LYS A CA 1
ATOM 5921 C C . LYS A 1 808 ? 24.676 -14.251 -9.233 1.00 98.00 808 LYS A C 1
ATOM 5923 O O . LYS A 1 808 ? 25.365 -14.608 -8.285 1.00 98.00 808 LYS A O 1
ATOM 5928 N N . SER A 1 809 ? 25.190 -13.660 -10.311 1.00 98.06 809 SER A N 1
ATOM 5929 C CA . SER A 1 809 ? 26.632 -13.415 -10.481 1.00 98.06 809 SER A CA 1
ATOM 5930 C C . SER A 1 809 ? 27.186 -12.447 -9.421 1.00 98.06 809 SER A C 1
ATOM 5932 O O . SER A 1 809 ? 28.298 -12.647 -8.923 1.00 98.06 809 SER A O 1
ATOM 5934 N N . LEU A 1 810 ? 26.390 -11.455 -8.994 1.00 97.56 810 LEU A N 1
ATOM 5935 C CA . LEU A 1 810 ? 26.729 -10.548 -7.893 1.00 97.56 810 LEU A CA 1
ATOM 5936 C C . LEU A 1 810 ? 26.896 -11.311 -6.571 1.00 97.56 810 LEU A C 1
ATOM 5938 O O . LEU A 1 810 ? 27.880 -11.101 -5.871 1.00 97.56 810 LEU A O 1
ATOM 5942 N N . LEU A 1 811 ? 25.969 -12.213 -6.240 1.00 97.19 811 LEU A N 1
ATOM 5943 C CA . LEU A 1 811 ? 26.042 -13.005 -5.007 1.00 97.19 811 LEU A CA 1
ATOM 5944 C C . LEU A 1 811 ? 27.125 -14.088 -5.050 1.00 97.19 811 LEU A C 1
ATOM 5946 O O . LEU A 1 811 ? 27.711 -14.400 -4.018 1.00 97.19 811 LEU A O 1
ATOM 5950 N N . ASP A 1 812 ? 27.371 -14.677 -6.219 1.00 97.25 812 ASP A N 1
ATOM 5951 C CA . ASP A 1 812 ? 28.332 -15.772 -6.374 1.00 97.25 812 ASP A CA 1
ATOM 5952 C C . ASP A 1 812 ? 29.782 -15.274 -6.434 1.00 97.25 812 ASP A C 1
ATOM 5954 O O . ASP A 1 812 ? 30.688 -15.966 -5.974 1.00 97.25 812 ASP A O 1
ATOM 5958 N N . SER A 1 813 ? 30.015 -14.103 -7.035 1.00 97.06 813 SER A N 1
ATOM 5959 C CA . SER A 1 813 ? 31.369 -13.648 -7.380 1.00 97.06 813 SER A CA 1
ATOM 5960 C C . SER A 1 813 ? 31.546 -12.133 -7.421 1.00 97.06 813 SER A C 1
ATOM 5962 O O . SER A 1 813 ? 32.550 -11.661 -7.940 1.00 97.06 813 SER A O 1
ATOM 5964 N N . ASN A 1 814 ? 30.571 -11.349 -6.953 1.00 95.94 814 ASN A N 1
ATOM 5965 C CA . ASN A 1 814 ? 30.593 -9.895 -7.109 1.00 95.94 814 ASN A CA 1
ATOM 5966 C C . ASN A 1 814 ? 30.769 -9.448 -8.581 1.00 95.94 814 ASN A C 1
ATOM 5968 O O . ASN A 1 814 ? 31.475 -8.487 -8.873 1.00 95.94 814 ASN A O 1
ATOM 5972 N N . LEU A 1 815 ? 30.118 -10.160 -9.513 1.00 96.81 815 LEU A N 1
ATOM 5973 C CA . LEU A 1 815 ? 30.204 -9.970 -10.973 1.00 96.81 815 LEU A CA 1
ATOM 5974 C C . LEU A 1 815 ? 31.561 -10.319 -11.620 1.00 96.81 815 LEU A C 1
ATOM 5976 O O . LEU A 1 815 ? 31.732 -10.109 -12.824 1.00 96.81 815 LEU A O 1
ATOM 5980 N N . GLU A 1 816 ? 32.517 -10.880 -10.876 1.00 97.06 816 GLU A N 1
ATOM 5981 C CA . GLU A 1 816 ? 33.854 -11.212 -11.393 1.00 97.06 816 GLU A CA 1
ATOM 5982 C C . GLU A 1 816 ? 33.856 -12.443 -12.314 1.00 97.06 816 GLU A C 1
ATOM 5984 O O . GLU A 1 816 ? 34.725 -12.572 -13.176 1.00 97.06 816 GLU A O 1
ATOM 5989 N N . ASP A 1 817 ? 32.867 -13.334 -12.191 1.00 96.31 817 ASP A N 1
ATOM 5990 C CA . ASP A 1 817 ? 32.775 -14.544 -13.017 1.00 96.31 817 ASP A CA 1
ATOM 5991 C C . ASP A 1 817 ? 32.262 -14.302 -14.447 1.00 96.31 817 ASP A C 1
ATOM 5993 O O . ASP A 1 817 ? 32.283 -15.217 -15.277 1.00 96.31 817 ASP A O 1
ATOM 5997 N N . GLY A 1 818 ? 31.784 -13.088 -14.743 1.00 94.50 818 GLY A N 1
ATOM 5998 C CA . GLY A 1 818 ? 31.244 -12.713 -16.048 1.00 94.50 818 GLY A CA 1
ATOM 5999 C C . GLY A 1 818 ? 29.962 -13.455 -16.450 1.00 94.50 818 GLY A C 1
ATOM 6000 O O . GLY A 1 818 ? 29.540 -13.346 -17.602 1.00 94.50 818 GLY A O 1
ATOM 6001 N N . LYS A 1 819 ? 29.314 -14.201 -15.544 1.00 96.88 819 LYS A N 1
ATOM 6002 C CA . LYS A 1 819 ? 28.112 -15.007 -15.833 1.00 96.88 819 LYS A CA 1
ATOM 6003 C C . LYS A 1 819 ? 26.821 -14.194 -15.732 1.00 96.88 819 LYS A C 1
ATOM 6005 O O . LYS A 1 819 ? 25.840 -14.616 -15.124 1.00 96.88 819 LYS A O 1
ATOM 6010 N N . TYR A 1 820 ? 26.810 -13.027 -16.360 1.00 97.62 820 TYR A N 1
ATOM 6011 C CA . TYR A 1 820 ? 25.650 -12.147 -16.443 1.00 97.62 820 TYR A CA 1
ATOM 6012 C C . TYR A 1 820 ? 25.579 -11.470 -17.812 1.00 97.62 820 TYR A C 1
ATOM 6014 O O . TYR A 1 820 ? 26.556 -11.397 -18.561 1.00 97.62 820 TYR A O 1
ATOM 6022 N N . ILE A 1 821 ? 24.401 -10.955 -18.159 1.00 98.12 821 ILE A N 1
ATOM 6023 C CA . ILE A 1 821 ? 24.232 -10.164 -19.378 1.00 98.12 821 ILE A CA 1
ATOM 6024 C C . ILE A 1 821 ? 24.772 -8.759 -19.092 1.00 98.12 821 ILE A C 1
ATOM 6026 O O . ILE A 1 821 ? 24.137 -7.965 -18.404 1.00 98.12 821 ILE A O 1
ATOM 6030 N N . SER A 1 822 ? 25.964 -8.447 -19.601 1.00 97.50 822 SER A N 1
ATOM 6031 C CA . SER A 1 822 ? 26.596 -7.149 -19.345 1.00 97.50 822 SER A CA 1
ATOM 6032 C C . SER A 1 822 ? 26.015 -6.029 -20.214 1.00 97.50 822 SER A C 1
ATOM 6034 O O . SER A 1 822 ? 25.828 -6.190 -21.427 1.00 97.50 822 SER A O 1
ATOM 6036 N N . ALA A 1 823 ? 25.780 -4.876 -19.582 1.00 98.12 823 ALA A N 1
ATOM 6037 C CA . ALA A 1 823 ? 25.404 -3.615 -20.226 1.00 98.12 823 ALA A CA 1
ATOM 6038 C C . ALA A 1 823 ? 26.582 -2.620 -20.309 1.00 98.12 823 ALA A C 1
ATOM 6040 O O . ALA A 1 823 ? 26.407 -1.496 -20.774 1.00 98.12 823 ALA A O 1
ATOM 6041 N N . ALA A 1 824 ? 27.780 -3.025 -19.874 1.00 97.75 824 ALA A N 1
ATOM 6042 C CA . ALA A 1 824 ? 28.969 -2.182 -19.894 1.00 97.75 824 ALA A CA 1
ATOM 6043 C C . ALA A 1 824 ? 29.297 -1.729 -21.322 1.00 97.75 824 ALA A C 1
ATOM 6045 O O . ALA A 1 824 ? 29.393 -2.555 -22.231 1.00 97.75 824 ALA A O 1
ATOM 6046 N N . GLY A 1 825 ? 29.455 -0.418 -21.522 1.00 97.94 825 GLY A N 1
ATOM 6047 C CA . GLY A 1 825 ? 29.821 0.143 -22.823 1.00 97.94 825 GLY A CA 1
ATOM 6048 C C . GLY A 1 825 ? 28.730 0.072 -23.901 1.00 97.94 825 GLY A C 1
ATOM 6049 O O . GLY A 1 825 ? 29.043 0.297 -25.065 1.00 97.94 825 GLY A O 1
ATOM 6050 N N . LYS A 1 826 ? 27.479 -0.263 -23.548 1.00 98.38 826 LYS A N 1
ATOM 6051 C CA . LYS A 1 826 ? 26.374 -0.471 -24.501 1.00 98.38 826 LYS A CA 1
ATOM 6052 C C . LYS A 1 826 ? 25.328 0.641 -24.465 1.00 98.38 826 LYS A C 1
ATOM 6054 O O . LYS A 1 826 ? 25.078 1.231 -23.410 1.00 98.38 826 LYS A O 1
ATOM 6059 N N . LYS A 1 827 ? 24.653 0.841 -25.600 1.00 98.50 827 LYS A N 1
ATOM 6060 C CA . LYS A 1 827 ? 23.404 1.604 -25.732 1.00 98.50 827 LYS A CA 1
ATOM 6061 C C . LYS A 1 827 ? 22.223 0.691 -25.421 1.00 98.50 827 LYS A C 1
ATOM 6063 O O . LYS A 1 827 ? 21.968 -0.269 -26.153 1.00 98.50 827 LYS A O 1
ATOM 6068 N N . VAL A 1 828 ? 21.534 0.956 -24.315 1.00 98.69 828 VAL A N 1
ATOM 6069 C CA . VAL A 1 828 ? 20.482 0.076 -23.791 1.00 98.69 828 VAL A CA 1
ATOM 6070 C C . VAL A 1 828 ? 19.097 0.661 -24.051 1.00 98.69 828 VAL A C 1
ATOM 6072 O O . VAL A 1 828 ? 18.826 1.808 -23.700 1.00 98.69 828 VAL A O 1
ATOM 6075 N N . ILE A 1 829 ? 18.200 -0.157 -24.600 1.00 98.62 829 ILE A N 1
ATOM 6076 C CA . ILE A 1 829 ? 16.770 0.143 -24.723 1.00 98.62 829 ILE A CA 1
ATOM 6077 C C . ILE A 1 829 ? 15.988 -0.752 -23.762 1.00 98.62 829 ILE A C 1
ATOM 6079 O O . ILE A 1 829 ? 16.082 -1.975 -23.833 1.00 98.62 829 ILE A O 1
ATOM 6083 N N . VAL A 1 830 ? 15.178 -0.162 -22.887 1.00 98.56 830 VAL A N 1
ATOM 6084 C CA . VAL A 1 830 ? 14.261 -0.883 -21.992 1.00 98.56 830 VAL A CA 1
ATOM 6085 C C . VAL A 1 830 ? 12.830 -0.657 -22.469 1.00 98.56 830 VAL A C 1
ATOM 6087 O O . VAL A 1 830 ? 12.392 0.485 -22.553 1.00 98.56 830 VAL A O 1
ATOM 6090 N N . ILE A 1 831 ? 12.075 -1.713 -22.767 1.00 97.88 831 ILE A N 1
ATOM 6091 C CA . ILE A 1 831 ? 10.690 -1.603 -23.257 1.00 97.88 831 ILE A CA 1
ATOM 6092 C C . ILE A 1 831 ? 9.713 -1.943 -22.125 1.00 97.88 831 ILE A C 1
ATOM 6094 O O . ILE A 1 831 ? 9.658 -3.093 -21.688 1.00 97.88 831 ILE A O 1
ATOM 6098 N N . GLY A 1 832 ? 8.930 -0.951 -21.688 1.00 93.62 832 GLY A N 1
ATOM 6099 C CA . GLY A 1 832 ? 7.968 -1.030 -20.580 1.00 93.62 832 GLY A CA 1
ATOM 6100 C C . GLY A 1 832 ? 8.381 -0.188 -19.364 1.00 93.62 832 GLY A C 1
ATOM 6101 O O . GLY A 1 832 ? 9.530 -0.248 -18.930 1.00 93.62 832 GLY A O 1
ATOM 6102 N N . GLY A 1 833 ? 7.450 0.591 -18.803 1.00 84.94 833 GLY A N 1
ATOM 6103 C CA . GLY A 1 833 ? 7.689 1.554 -17.714 1.00 84.94 833 GLY A CA 1
ATOM 6104 C C . GLY A 1 833 ? 7.211 1.117 -16.324 1.00 84.94 833 GLY A C 1
ATOM 6105 O O . GLY A 1 833 ? 6.899 1.958 -15.481 1.00 84.94 833 GLY A O 1
ATOM 6106 N N . GLY A 1 834 ? 7.110 -0.192 -16.071 1.00 88.62 834 GLY A N 1
ATOM 6107 C CA . GLY A 1 834 ? 6.840 -0.733 -14.732 1.00 88.62 834 GLY A CA 1
ATOM 6108 C C . GLY A 1 834 ? 8.090 -0.806 -13.840 1.00 88.62 834 GLY A C 1
ATOM 6109 O O . GLY A 1 834 ? 9.197 -0.505 -14.280 1.00 88.62 834 GLY A O 1
ATOM 6110 N N . ASP A 1 835 ? 7.932 -1.294 -12.603 1.00 90.12 835 ASP A N 1
ATOM 6111 C CA . ASP A 1 835 ? 9.039 -1.449 -11.636 1.00 90.12 835 ASP A CA 1
ATOM 6112 C C . ASP A 1 835 ? 10.205 -2.278 -12.196 1.00 90.12 835 ASP A C 1
ATOM 6114 O O . ASP A 1 835 ? 11.363 -1.903 -12.043 1.00 90.12 835 ASP A O 1
ATOM 6118 N N . THR A 1 836 ? 9.904 -3.360 -12.921 1.00 94.06 836 THR A N 1
ATOM 6119 C CA . THR A 1 836 ? 10.914 -4.190 -13.593 1.00 94.06 836 THR A CA 1
ATOM 6120 C C . THR A 1 836 ? 11.723 -3.398 -14.625 1.00 94.06 836 THR A C 1
ATOM 6122 O O . THR A 1 836 ? 12.921 -3.624 -14.767 1.00 94.06 836 THR A O 1
ATOM 6125 N N . GLY A 1 837 ? 11.091 -2.453 -15.329 1.00 95.94 837 GLY A N 1
ATOM 6126 C CA . GLY A 1 837 ? 11.774 -1.560 -16.265 1.00 95.94 837 GLY A CA 1
ATOM 6127 C C . GLY A 1 837 ? 12.734 -0.625 -15.535 1.00 95.94 837 GLY A C 1
ATOM 6128 O O . GLY A 1 837 ? 13.909 -0.557 -15.889 1.00 95.94 837 GLY A O 1
ATOM 6129 N N . THR A 1 838 ? 12.274 0.010 -14.452 1.00 95.50 838 THR A N 1
ATOM 6130 C CA . THR A 1 838 ? 13.120 0.824 -13.560 1.00 95.50 838 THR A CA 1
ATOM 6131 C C . THR A 1 838 ? 14.322 0.036 -13.039 1.00 95.50 838 THR A C 1
ATOM 6133 O O . THR A 1 838 ? 15.439 0.553 -13.011 1.00 95.50 838 THR A O 1
ATOM 6136 N N . ASP A 1 839 ? 14.111 -1.224 -12.660 1.00 97.25 839 ASP A N 1
ATOM 6137 C CA . ASP A 1 839 ? 15.164 -2.104 -12.162 1.00 97.25 839 ASP A CA 1
ATOM 6138 C C . ASP A 1 839 ? 16.201 -2.428 -13.253 1.00 97.25 839 ASP A C 1
ATOM 6140 O O . ASP A 1 839 ? 17.408 -2.357 -13.008 1.00 97.25 839 ASP A O 1
ATOM 6144 N N . CYS A 1 840 ? 15.761 -2.676 -14.492 1.00 98.31 840 CYS A N 1
ATOM 6145 C CA . CYS A 1 840 ? 16.660 -2.811 -15.641 1.00 98.31 840 CYS A CA 1
ATOM 6146 C C . CYS A 1 840 ? 17.472 -1.536 -15.909 1.00 98.31 840 CYS A C 1
ATOM 6148 O O . CYS A 1 840 ? 18.662 -1.635 -16.222 1.00 98.31 840 CYS A O 1
ATOM 6150 N N . ILE A 1 841 ? 16.861 -0.354 -15.772 1.00 98.12 841 ILE A N 1
ATOM 6151 C CA . ILE A 1 841 ? 17.545 0.938 -15.920 1.00 98.12 841 ILE A CA 1
ATOM 6152 C C . ILE A 1 841 ? 18.646 1.062 -14.859 1.00 98.12 841 ILE A C 1
ATOM 6154 O O . ILE A 1 841 ? 19.812 1.232 -15.213 1.00 98.12 841 ILE A O 1
ATOM 6158 N N . GLY A 1 842 ? 18.306 0.908 -13.574 1.00 96.75 842 GLY A N 1
ATOM 6159 C CA . GLY A 1 842 ? 19.251 1.059 -12.461 1.00 96.75 842 GLY A CA 1
ATOM 6160 C C . GLY A 1 842 ? 20.439 0.090 -12.528 1.00 96.75 842 GLY A C 1
ATOM 6161 O O . GLY A 1 842 ? 21.581 0.488 -12.277 1.00 96.75 842 GLY A O 1
ATOM 6162 N N . THR A 1 843 ? 20.204 -1.167 -12.923 1.00 97.81 843 THR A N 1
ATOM 6163 C CA . THR A 1 843 ? 21.282 -2.150 -13.141 1.00 97.81 843 THR A CA 1
ATOM 6164 C C . THR A 1 843 ? 22.137 -1.798 -14.364 1.00 97.81 843 THR A C 1
ATOM 6166 O O . THR A 1 843 ? 23.363 -1.844 -14.293 1.00 97.81 843 THR A O 1
ATOM 6169 N N . SER A 1 844 ? 21.530 -1.383 -15.482 1.00 98.25 844 SER A N 1
ATOM 6170 C CA . SER A 1 844 ? 22.276 -1.011 -16.700 1.00 98.25 844 SER A CA 1
ATOM 6171 C C . SER A 1 844 ? 23.188 0.196 -16.475 1.00 98.25 844 SER A C 1
ATOM 6173 O O . SER A 1 844 ? 24.328 0.230 -16.946 1.00 98.25 844 SER A O 1
ATOM 6175 N N . VAL A 1 845 ? 22.708 1.176 -15.707 1.00 97.38 845 VAL A N 1
ATOM 6176 C CA . VAL A 1 845 ? 23.483 2.353 -15.312 1.00 97.38 845 VAL A CA 1
ATOM 6177 C C . VAL A 1 845 ? 24.729 1.946 -14.507 1.00 97.38 845 VAL A C 1
ATOM 6179 O O . VAL A 1 845 ? 25.821 2.436 -14.823 1.00 97.38 845 VAL A O 1
ATOM 6182 N N . ARG A 1 846 ? 24.589 1.013 -13.549 1.00 96.00 846 ARG A N 1
ATOM 6183 C CA . ARG A 1 846 ? 25.684 0.472 -12.711 1.00 96.00 846 ARG A CA 1
ATOM 6184 C C . ARG A 1 846 ? 26.688 -0.382 -13.470 1.00 96.00 846 ARG A C 1
ATOM 6186 O O . ARG A 1 846 ? 27.879 -0.286 -13.211 1.00 96.00 846 ARG A O 1
ATOM 6193 N N . HIS A 1 847 ? 26.239 -1.153 -14.458 1.00 97.06 847 HIS A N 1
ATOM 6194 C CA . HIS A 1 847 ? 27.143 -1.874 -15.360 1.00 97.06 847 HIS A CA 1
ATOM 6195 C C . HIS A 1 847 ? 28.037 -0.942 -16.189 1.00 97.06 847 HIS A C 1
ATOM 6197 O O . HIS A 1 847 ? 29.014 -1.401 -16.770 1.00 97.06 847 HIS A O 1
ATOM 6203 N N . GLY A 1 848 ? 27.707 0.350 -16.294 1.00 96.56 848 GLY A N 1
ATOM 6204 C CA . GLY A 1 848 ? 28.463 1.282 -17.124 1.00 96.56 848 GLY A CA 1
ATOM 6205 C C . GLY A 1 848 ? 27.920 1.422 -18.548 1.00 96.56 848 GLY A C 1
ATOM 6206 O O . GLY A 1 848 ? 28.705 1.650 -19.466 1.00 96.56 848 GLY A O 1
ATOM 6207 N N . ALA A 1 849 ? 26.602 1.301 -18.752 1.00 98.12 849 ALA A N 1
ATOM 6208 C CA . ALA A 1 849 ? 25.976 1.634 -20.036 1.00 98.12 849 ALA A CA 1
ATOM 6209 C C . ALA A 1 849 ? 26.325 3.066 -20.482 1.00 98.12 849 ALA A C 1
ATOM 6211 O O . ALA A 1 849 ? 26.414 3.975 -19.644 1.00 98.12 849 ALA A O 1
ATOM 6212 N N . THR A 1 850 ? 26.509 3.257 -21.793 1.00 97.75 850 THR A N 1
ATOM 6213 C CA . THR A 1 850 ? 26.813 4.562 -22.410 1.00 97.75 850 THR A CA 1
ATOM 6214 C C . THR A 1 850 ? 25.562 5.405 -22.613 1.00 97.75 850 THR A C 1
ATOM 6216 O O . THR A 1 850 ? 25.642 6.628 -22.606 1.00 97.75 850 THR A O 1
ATOM 6219 N N . SER A 1 851 ? 24.409 4.757 -22.788 1.00 97.50 851 SER A N 1
ATOM 6220 C CA . SER A 1 851 ? 23.092 5.389 -22.814 1.00 97.50 851 SER A CA 1
ATOM 6221 C C . SER A 1 851 ? 22.025 4.394 -22.363 1.00 97.50 851 SER A C 1
ATOM 6223 O O . SER A 1 851 ? 22.178 3.181 -22.537 1.00 97.50 851 SER A O 1
ATOM 6225 N N . VAL A 1 852 ? 20.941 4.906 -21.780 1.00 98.19 852 VAL A N 1
ATOM 6226 C CA . VAL A 1 852 ? 19.754 4.119 -21.436 1.00 98.19 852 VAL A CA 1
ATOM 6227 C C . VAL A 1 852 ? 18.516 4.909 -21.840 1.00 98.19 852 VAL A C 1
ATOM 6229 O O . VAL A 1 852 ? 18.332 6.034 -21.382 1.00 98.19 852 VAL A O 1
ATOM 6232 N N . ILE A 1 853 ? 17.672 4.317 -22.681 1.00 98.06 853 ILE A N 1
ATOM 6233 C CA . ILE A 1 853 ? 16.372 4.871 -23.073 1.00 98.06 853 ILE A CA 1
ATOM 6234 C C . ILE A 1 853 ? 15.292 3.860 -22.684 1.00 98.06 853 ILE A C 1
ATOM 6236 O O . ILE A 1 853 ? 15.422 2.662 -22.938 1.00 98.06 853 ILE A O 1
ATOM 6240 N N . ASN A 1 854 ? 14.216 4.334 -22.066 1.00 97.81 854 ASN A N 1
ATOM 6241 C CA . ASN A 1 854 ? 13.056 3.540 -21.698 1.00 97.81 854 ASN A CA 1
ATOM 6242 C C . ASN A 1 854 ? 11.855 3.937 -22.555 1.00 97.81 854 ASN A C 1
ATOM 6244 O O . ASN A 1 854 ? 11.480 5.101 -22.589 1.00 97.81 854 ASN A O 1
ATOM 6248 N N . LEU A 1 855 ? 11.256 2.975 -23.248 1.00 97.06 855 LEU A N 1
ATOM 6249 C CA . LEU A 1 855 ? 10.117 3.204 -24.127 1.00 97.06 855 LEU A CA 1
ATOM 6250 C C . LEU A 1 855 ? 8.823 2.812 -23.414 1.00 97.06 855 LEU A C 1
ATOM 6252 O O . LEU A 1 855 ? 8.666 1.661 -22.995 1.00 97.06 855 LEU A O 1
ATOM 6256 N N . GLU A 1 856 ? 7.902 3.765 -23.309 1.00 93.00 856 GLU A N 1
ATOM 6257 C CA . GLU A 1 856 ? 6.572 3.591 -22.738 1.00 93.00 856 GLU A CA 1
ATOM 6258 C C . GLU A 1 856 ? 5.499 3.816 -23.810 1.00 93.00 856 GLU A C 1
ATOM 6260 O O . GLU A 1 856 ? 5.506 4.806 -24.549 1.00 93.00 856 GLU A O 1
ATOM 6265 N N . LEU A 1 857 ? 4.558 2.874 -23.881 1.00 89.50 857 LEU A N 1
ATOM 6266 C CA . LEU A 1 857 ? 3.478 2.902 -24.861 1.00 89.50 857 LEU A CA 1
ATOM 6267 C C . LEU A 1 857 ? 2.442 3.969 -24.499 1.00 89.50 857 LEU A C 1
ATOM 6269 O O . LEU A 1 857 ? 1.878 4.617 -25.376 1.00 89.50 857 LEU A O 1
ATOM 6273 N N . MET A 1 858 ? 2.184 4.136 -23.203 1.00 89.44 858 MET A N 1
ATOM 6274 C CA . MET A 1 858 ? 1.128 5.004 -22.695 1.00 89.44 858 MET A CA 1
ATOM 6275 C C . MET A 1 858 ? 1.567 6.469 -22.575 1.00 89.44 858 MET A C 1
ATOM 6277 O O . MET A 1 858 ? 2.747 6.816 -22.657 1.00 89.44 858 MET A O 1
ATOM 6281 N N . ASP A 1 859 ? 0.584 7.341 -22.348 1.00 88.69 859 ASP A N 1
ATOM 6282 C CA . ASP A 1 859 ? 0.807 8.756 -22.062 1.00 88.69 859 ASP A CA 1
ATOM 6283 C C . ASP A 1 859 ? 1.616 8.954 -20.778 1.00 88.69 859 ASP A C 1
ATOM 6285 O O . ASP A 1 859 ? 1.480 8.194 -19.812 1.00 88.69 859 ASP A O 1
ATOM 6289 N N . LYS A 1 860 ? 2.397 10.041 -20.736 1.00 90.75 860 LYS A N 1
ATOM 6290 C CA . LYS A 1 860 ? 3.042 10.496 -19.502 1.00 90.75 860 LYS A CA 1
ATOM 6291 C C . LYS A 1 860 ? 1.962 10.726 -18.435 1.00 90.75 860 LYS A C 1
ATOM 6293 O O . LYS A 1 860 ? 1.071 11.550 -18.660 1.00 90.75 860 LYS A O 1
ATOM 6298 N N . PRO A 1 861 ? 2.026 10.045 -17.275 1.00 87.62 861 PRO A N 1
ATOM 6299 C CA . PRO A 1 861 ? 1.074 10.285 -16.198 1.00 87.62 861 PRO A CA 1
ATOM 6300 C C . PRO A 1 861 ? 1.116 11.750 -15.720 1.00 87.62 861 PRO A C 1
ATOM 6302 O O . PRO A 1 861 ? 2.177 12.375 -15.775 1.00 87.62 861 PRO A O 1
ATOM 6305 N N . PRO A 1 862 ? -0.003 12.312 -15.231 1.00 84.06 862 PRO A N 1
ATOM 6306 C CA . PRO A 1 862 ? -0.046 13.686 -14.726 1.00 84.06 862 PRO A CA 1
ATOM 6307 C C . PRO A 1 862 ? 0.742 13.841 -13.416 1.00 84.06 862 PRO A C 1
ATOM 6309 O O . PRO A 1 862 ? 0.944 12.877 -12.686 1.00 84.06 862 PRO A O 1
ATOM 6312 N N . GLU A 1 863 ? 1.159 15.058 -13.067 1.00 80.75 863 GLU A N 1
ATOM 6313 C CA . GLU A 1 863 ? 1.893 15.320 -11.812 1.00 80.75 863 GLU A CA 1
ATOM 6314 C C . GLU A 1 863 ? 1.027 15.123 -10.559 1.00 80.75 863 GLU A C 1
ATOM 6316 O O . GLU A 1 863 ? 1.504 14.674 -9.518 1.00 80.75 863 GLU A O 1
ATOM 6321 N N . LYS A 1 864 ? -0.270 15.426 -10.667 1.00 77.81 864 LYS A N 1
ATOM 6322 C CA . LYS A 1 864 ? -1.271 15.272 -9.605 1.00 77.81 864 LYS A CA 1
ATOM 6323 C C . LYS A 1 864 ? -2.410 14.377 -10.086 1.00 77.81 864 LYS A C 1
ATOM 6325 O O . LYS A 1 864 ? -2.564 14.133 -11.282 1.00 77.81 864 LYS A O 1
ATOM 6330 N N . ARG A 1 865 ? -3.219 13.875 -9.149 1.00 78.19 865 ARG A N 1
ATOM 6331 C CA . ARG A 1 865 ? -4.404 13.062 -9.469 1.00 78.19 865 ARG A CA 1
ATOM 6332 C C . ARG A 1 865 ? -5.328 13.835 -10.418 1.00 78.19 865 ARG A C 1
ATOM 6334 O O . ARG A 1 865 ? -5.737 14.948 -10.102 1.00 78.19 865 ARG A O 1
ATOM 6341 N N . ALA A 1 866 ? -5.663 13.231 -11.555 1.00 77.56 866 ALA A N 1
ATOM 6342 C CA . ALA A 1 866 ? -6.656 13.767 -12.481 1.00 77.56 866 ALA A CA 1
ATOM 6343 C C . ALA A 1 866 ? -8.087 13.533 -11.960 1.00 77.56 866 ALA A C 1
ATOM 6345 O O . ALA A 1 866 ? -8.323 12.629 -11.155 1.00 77.56 866 ALA A O 1
ATOM 6346 N N . SER A 1 867 ? -9.060 14.308 -12.454 1.00 78.25 867 SER A N 1
ATOM 6347 C CA . SER A 1 867 ? -10.477 14.219 -12.051 1.00 78.25 867 SER A CA 1
ATOM 6348 C C . SER A 1 867 ? -11.093 12.827 -12.260 1.00 78.25 867 SER A C 1
ATOM 6350 O O . SER A 1 867 ? -11.992 12.428 -11.525 1.00 78.25 867 SER A O 1
ATOM 6352 N N . ASN A 1 868 ? -10.573 12.054 -13.216 1.00 81.69 868 ASN A N 1
ATOM 6353 C CA . ASN A 1 868 ? -10.990 10.682 -13.515 1.00 81.69 868 ASN A CA 1
ATOM 6354 C C . ASN A 1 868 ? -10.276 9.596 -12.676 1.00 81.69 868 ASN A C 1
ATOM 6356 O O . ASN A 1 868 ? -10.505 8.407 -12.900 1.00 81.69 868 ASN A O 1
ATOM 6360 N N . ASN A 1 869 ? -9.415 9.969 -11.722 1.00 83.44 869 ASN A N 1
ATOM 6361 C CA . ASN A 1 869 ? -8.765 9.061 -10.772 1.00 83.44 869 ASN A CA 1
ATOM 6362 C C . ASN A 1 869 ? -9.025 9.513 -9.318 1.00 83.44 869 ASN A C 1
ATOM 6364 O O . ASN A 1 869 ? -8.102 9.971 -8.630 1.00 83.44 869 ASN A O 1
ATOM 6368 N N . PRO A 1 870 ? -10.283 9.397 -8.841 1.00 82.56 870 PRO A N 1
ATOM 6369 C CA . PRO A 1 870 ? -10.684 9.895 -7.532 1.00 82.56 870 PRO A CA 1
ATOM 6370 C C . PRO A 1 870 ? -10.015 9.119 -6.392 1.00 82.56 870 PRO A C 1
ATOM 6372 O O . PRO A 1 870 ? -9.766 7.914 -6.477 1.00 82.56 870 PRO A O 1
ATOM 6375 N N . TRP A 1 871 ? -9.754 9.803 -5.282 1.00 86.62 871 TRP A N 1
ATOM 6376 C CA . TRP A 1 871 ? -9.417 9.143 -4.020 1.00 86.62 871 TRP A CA 1
ATOM 6377 C C . TRP A 1 871 ? -10.592 8.242 -3.567 1.00 86.62 871 TRP A C 1
ATOM 6379 O O . TRP A 1 871 ? -11.744 8.618 -3.794 1.00 86.62 871 TRP A O 1
ATOM 6389 N N . PRO A 1 872 ? -10.361 7.062 -2.952 1.00 83.44 872 PRO A N 1
ATOM 6390 C CA . PRO A 1 872 ? -9.088 6.489 -2.497 1.00 83.44 872 PRO A CA 1
ATOM 6391 C C . PRO A 1 872 ? -8.418 5.545 -3.511 1.00 83.44 872 PRO A C 1
ATOM 6393 O O . PRO A 1 872 ? -7.612 4.703 -3.119 1.00 83.44 872 PRO A O 1
ATOM 6396 N N . GLN A 1 873 ? -8.732 5.637 -4.810 1.00 82.19 873 GLN A N 1
ATOM 6397 C CA . GLN A 1 873 ? -8.082 4.785 -5.812 1.00 82.19 873 GLN A CA 1
ATOM 6398 C C . GLN A 1 873 ? -6.566 5.014 -5.832 1.00 82.19 873 GLN A C 1
ATOM 6400 O O . GLN A 1 873 ? -6.080 6.087 -5.467 1.00 82.19 873 GLN A O 1
ATOM 6405 N N . TRP A 1 874 ? -5.801 4.037 -6.322 1.00 83.44 874 TRP A N 1
ATOM 6406 C CA . TRP A 1 874 ? -4.357 4.194 -6.503 1.00 83.44 874 TRP A CA 1
ATOM 6407 C C . TRP A 1 874 ? -4.040 5.439 -7.361 1.00 83.44 874 TRP A C 1
ATOM 6409 O O . TRP A 1 874 ? -4.637 5.577 -8.435 1.00 83.44 874 TRP A O 1
ATOM 6419 N N . PRO A 1 875 ? -3.146 6.353 -6.916 1.00 83.81 875 PRO A N 1
ATOM 6420 C CA . PRO A 1 875 ? -2.815 7.544 -7.684 1.00 83.81 875 PRO A CA 1
ATOM 6421 C C . PRO A 1 875 ? -2.047 7.162 -8.948 1.00 83.81 875 PRO A C 1
ATOM 6423 O O . PRO A 1 875 ? -0.941 6.612 -8.870 1.00 83.81 875 PRO A O 1
ATOM 6426 N N . ARG A 1 876 ? -2.625 7.492 -10.102 1.00 85.44 876 ARG A N 1
ATOM 6427 C CA . ARG A 1 876 ? -1.989 7.448 -11.421 1.00 85.44 876 ARG A CA 1
ATOM 6428 C C . ARG A 1 876 ? -1.298 8.784 -11.673 1.00 85.44 876 ARG A C 1
ATOM 6430 O O . ARG A 1 876 ? -1.837 9.643 -12.361 1.00 85.44 876 ARG A O 1
ATOM 6437 N N . ILE A 1 877 ? -0.136 8.952 -11.052 1.00 84.19 877 ILE A N 1
ATOM 6438 C CA . ILE A 1 877 ? 0.680 10.166 -11.139 1.00 84.19 877 ILE A CA 1
ATOM 6439 C C . ILE A 1 877 ? 2.087 9.843 -11.633 1.00 84.19 877 ILE A C 1
ATOM 6441 O O . ILE A 1 877 ? 2.543 8.702 -11.517 1.00 84.19 877 ILE A O 1
ATOM 6445 N N . PHE A 1 878 ? 2.774 10.849 -12.161 1.00 87.25 878 PHE A N 1
ATOM 6446 C CA . PHE A 1 878 ? 4.171 10.750 -12.548 1.00 87.25 878 PHE A CA 1
ATOM 6447 C C . PHE A 1 878 ? 5.026 10.497 -11.307 1.00 87.25 878 PHE A C 1
ATOM 6449 O O . PHE A 1 878 ? 4.964 11.243 -10.331 1.00 87.25 878 PHE A O 1
ATOM 6456 N N . ARG A 1 879 ? 5.814 9.420 -11.336 1.00 83.38 879 ARG A N 1
ATOM 6457 C CA . ARG A 1 879 ? 6.737 9.063 -10.258 1.00 83.38 879 ARG A CA 1
ATOM 6458 C C . ARG A 1 879 ? 8.149 8.945 -10.802 1.00 83.38 879 ARG A C 1
ATOM 6460 O O . ARG A 1 879 ? 8.368 8.396 -11.886 1.00 83.38 879 ARG A O 1
ATOM 6467 N N . VAL A 1 880 ? 9.096 9.443 -10.021 1.00 87.56 880 VAL A N 1
ATOM 6468 C CA . VAL A 1 880 ? 10.525 9.206 -10.203 1.00 87.56 880 VAL A CA 1
ATOM 6469 C C . VAL A 1 880 ? 10.927 8.185 -9.146 1.00 87.56 880 VAL A C 1
ATOM 6471 O O . VAL A 1 880 ? 10.618 8.352 -7.970 1.00 87.56 880 VAL A O 1
ATOM 6474 N N . ASP A 1 881 ? 11.564 7.109 -9.588 1.00 87.62 881 ASP A N 1
ATOM 6475 C CA . ASP A 1 881 ? 12.079 6.037 -8.730 1.00 87.62 881 ASP A CA 1
ATOM 6476 C C . ASP A 1 881 ? 13.612 6.007 -8.889 1.00 87.62 881 ASP A C 1
ATOM 6478 O O . ASP A 1 881 ? 14.160 6.742 -9.717 1.00 87.62 881 ASP A O 1
ATOM 6482 N N . TYR A 1 882 ? 14.322 5.205 -8.098 1.00 91.50 882 TYR A N 1
ATOM 6483 C CA . TYR A 1 882 ? 15.781 5.251 -7.988 1.00 91.50 882 TYR A CA 1
ATOM 6484 C C . TYR A 1 882 ? 16.499 5.124 -9.343 1.00 91.50 882 TYR A C 1
ATOM 6486 O O . TYR A 1 882 ? 17.371 5.942 -9.630 1.00 91.50 882 TYR A O 1
ATOM 6494 N N . GLY A 1 883 ? 16.082 4.179 -10.197 1.00 92.44 883 GLY A N 1
ATOM 6495 C CA . GLY A 1 883 ? 16.686 3.953 -11.513 1.00 92.44 883 GLY A CA 1
ATOM 6496 C C . GLY A 1 883 ? 16.466 5.121 -12.477 1.00 92.44 883 GLY A C 1
ATOM 6497 O O . GLY A 1 883 ? 17.375 5.485 -13.219 1.00 92.44 883 GLY A O 1
ATOM 6498 N N . HIS A 1 884 ? 15.300 5.776 -12.412 1.00 93.62 884 HIS A N 1
ATOM 6499 C CA . HIS A 1 884 ? 15.040 7.004 -13.170 1.00 93.62 884 HIS A CA 1
ATOM 6500 C C . HIS A 1 884 ? 15.973 8.129 -12.713 1.00 93.62 884 HIS A C 1
ATOM 6502 O O . HIS A 1 884 ? 16.634 8.746 -13.539 1.00 93.62 884 HIS A O 1
ATOM 6508 N N . ALA A 1 885 ? 16.065 8.361 -11.400 1.00 91.62 885 ALA A N 1
ATOM 6509 C CA . ALA A 1 885 ? 16.917 9.407 -10.836 1.00 91.62 885 ALA A CA 1
ATOM 6510 C C . ALA A 1 885 ? 18.408 9.181 -11.146 1.00 91.62 885 ALA A C 1
ATOM 6512 O O . ALA A 1 885 ? 19.130 10.125 -11.449 1.00 91.62 885 ALA A O 1
ATOM 6513 N N . GLU A 1 886 ? 18.869 7.932 -11.105 1.00 93.19 886 GLU A N 1
ATOM 6514 C CA . GLU A 1 886 ? 20.244 7.548 -11.442 1.00 93.19 886 GLU A CA 1
ATOM 6515 C C . GLU A 1 886 ? 20.574 7.738 -12.919 1.00 93.19 886 GLU A C 1
ATOM 6517 O O . GLU A 1 886 ? 21.633 8.275 -13.244 1.00 93.19 886 GLU A O 1
ATOM 6522 N N . ALA A 1 887 ? 19.667 7.340 -13.815 1.00 93.88 887 ALA A N 1
ATOM 6523 C CA . ALA A 1 887 ? 19.824 7.592 -15.241 1.00 93.88 887 ALA A CA 1
ATOM 6524 C C . ALA A 1 887 ? 19.844 9.098 -15.539 1.00 93.88 887 ALA A C 1
ATOM 6526 O O . ALA A 1 887 ? 20.735 9.554 -16.253 1.00 93.88 887 ALA A O 1
ATOM 6527 N N . THR A 1 888 ? 18.943 9.879 -14.932 1.00 93.62 888 THR A N 1
ATOM 6528 C CA . THR A 1 888 ? 18.932 11.343 -15.063 1.00 93.62 888 THR A CA 1
ATOM 6529 C C . THR A 1 888 ? 20.225 11.970 -14.561 1.00 93.62 888 THR A C 1
ATOM 6531 O O . THR A 1 888 ? 20.787 12.822 -15.240 1.00 93.62 888 THR A O 1
ATOM 6534 N N . HIS A 1 889 ? 20.741 11.533 -13.411 1.00 92.62 889 HIS A N 1
ATOM 6535 C CA . HIS A 1 889 ? 22.007 12.038 -12.881 1.00 92.62 889 HIS A CA 1
ATOM 6536 C C . HIS A 1 889 ? 23.190 11.717 -13.805 1.00 92.62 889 HIS A C 1
ATOM 6538 O O . HIS A 1 889 ? 24.031 12.577 -14.047 1.00 92.62 889 HIS A O 1
ATOM 6544 N N . LYS A 1 890 ? 23.251 10.495 -14.350 1.00 93.19 890 LYS A N 1
ATOM 6545 C CA . LYS A 1 890 ? 24.362 10.060 -15.208 1.00 93.19 890 LYS A CA 1
ATOM 6546 C C . LYS A 1 890 ? 24.316 10.660 -16.615 1.00 93.19 890 LYS A C 1
ATOM 6548 O O . LYS A 1 890 ? 25.364 10.979 -17.168 1.00 93.19 890 LYS A O 1
ATOM 6553 N N . PHE A 1 891 ? 23.129 10.769 -17.209 1.00 92.75 891 PHE A N 1
ATOM 6554 C CA . PHE A 1 891 ? 22.953 11.137 -18.620 1.00 92.75 891 PHE A CA 1
ATOM 6555 C C . PHE A 1 891 ? 22.348 12.533 -18.829 1.00 92.75 891 PHE A C 1
ATOM 6557 O O . PHE A 1 891 ? 22.222 12.974 -19.967 1.00 92.75 891 PHE A O 1
ATOM 6564 N N . GLY A 1 892 ? 21.976 13.238 -17.757 1.00 91.25 892 GLY A N 1
ATOM 6565 C CA . GLY A 1 892 ? 21.458 14.609 -17.794 1.00 91.25 892 GLY A CA 1
ATOM 6566 C C . GLY A 1 892 ? 19.973 14.747 -18.148 1.00 91.25 892 GLY A C 1
ATOM 6567 O O . GLY A 1 892 ? 19.478 15.870 -18.217 1.00 91.25 892 GLY A O 1
ATOM 6568 N N . GLN A 1 893 ? 19.247 13.647 -18.371 1.00 90.75 893 GLN A N 1
ATOM 6569 C CA . GLN A 1 893 ? 17.825 13.668 -18.733 1.00 90.75 893 GLN A CA 1
ATOM 6570 C C . GLN A 1 893 ? 17.083 12.407 -18.277 1.00 90.75 893 GLN A C 1
ATOM 6572 O O . GLN A 1 893 ? 17.684 11.341 -18.143 1.00 90.75 893 GLN A O 1
ATOM 6577 N N . ASP A 1 894 ? 15.765 12.522 -18.086 1.00 91.94 894 ASP A N 1
ATOM 6578 C CA . ASP A 1 894 ? 14.900 11.369 -17.808 1.00 91.94 894 ASP A CA 1
ATOM 6579 C C . ASP A 1 894 ? 15.001 10.352 -18.960 1.00 91.94 894 ASP A C 1
ATOM 6581 O O . ASP A 1 894 ? 14.889 10.747 -20.124 1.00 91.94 894 ASP A O 1
ATOM 6585 N N . PRO A 1 895 ? 15.216 9.053 -18.678 1.00 94.62 895 PRO A N 1
ATOM 6586 C CA . PRO A 1 895 ? 15.400 8.061 -19.731 1.00 94.62 895 PRO A CA 1
ATOM 6587 C C . PRO A 1 895 ? 14.104 7.732 -20.487 1.00 94.62 895 PRO A C 1
ATOM 6589 O O . PRO A 1 895 ? 14.169 7.032 -21.493 1.00 94.62 895 PRO A O 1
ATOM 6592 N N . ARG A 1 896 ? 12.927 8.157 -20.005 1.00 95.81 896 ARG A N 1
ATOM 6593 C CA . ARG A 1 896 ? 11.628 7.710 -20.527 1.00 95.81 896 ARG A CA 1
ATOM 6594 C C . ARG A 1 896 ? 11.153 8.515 -21.732 1.00 95.81 896 ARG A C 1
ATOM 6596 O O . ARG A 1 896 ? 10.930 9.721 -21.640 1.00 95.81 896 ARG A O 1
ATOM 6603 N N . GLU A 1 897 ? 10.854 7.809 -22.815 1.00 95.19 897 GLU A N 1
ATOM 6604 C CA . GLU A 1 897 ? 10.072 8.296 -23.947 1.00 95.19 897 GLU A CA 1
ATOM 6605 C C . GLU A 1 897 ? 8.658 7.704 -23.898 1.00 95.19 897 GLU A C 1
ATOM 6607 O O . GLU A 1 897 ? 8.479 6.488 -23.845 1.00 95.19 897 GLU A O 1
ATOM 6612 N N . TYR A 1 898 ? 7.649 8.573 -23.923 1.00 94.12 898 TYR A N 1
ATOM 6613 C CA . TYR A 1 898 ? 6.233 8.199 -23.865 1.00 94.12 898 TYR A CA 1
ATOM 6614 C C . TYR A 1 898 ? 5.607 8.201 -25.249 1.00 94.12 898 TYR A C 1
ATOM 6616 O O . TYR A 1 898 ? 6.098 8.880 -26.153 1.00 94.12 898 TYR A O 1
ATOM 6624 N N . LYS A 1 899 ? 4.460 7.528 -25.376 1.00 93.31 899 LYS A N 1
ATOM 6625 C CA . LYS A 1 899 ? 3.711 7.436 -26.630 1.00 93.31 899 LYS A CA 1
ATOM 6626 C C . LYS A 1 899 ? 4.520 6.819 -27.771 1.00 93.31 899 LYS A C 1
ATOM 6628 O O . LYS A 1 899 ? 4.434 7.263 -28.919 1.00 93.31 899 LYS A O 1
ATOM 6633 N N . VAL A 1 900 ? 5.313 5.800 -27.462 1.00 93.50 900 VAL A N 1
ATOM 6634 C CA . VAL A 1 900 ? 6.182 5.147 -28.441 1.00 93.50 900 VAL A CA 1
ATOM 6635 C C . VAL A 1 900 ? 5.743 3.708 -28.672 1.00 93.50 900 VAL A C 1
ATOM 6637 O O . VAL A 1 900 ? 5.511 2.953 -27.732 1.00 93.50 900 VAL A O 1
ATOM 6640 N N . MET A 1 901 ? 5.677 3.309 -29.941 1.00 93.81 901 MET A N 1
ATOM 6641 C CA . MET A 1 901 ? 5.469 1.924 -30.350 1.00 93.81 901 MET A CA 1
ATOM 6642 C C . MET A 1 901 ? 6.681 1.408 -31.127 1.00 93.81 901 MET A C 1
ATOM 6644 O O . MET A 1 901 ? 7.175 2.062 -32.044 1.00 93.81 901 MET A O 1
ATOM 6648 N N . THR A 1 902 ? 7.145 0.210 -30.779 1.00 95.81 902 THR A N 1
ATOM 6649 C CA . THR A 1 902 ? 8.201 -0.497 -31.511 1.00 95.81 902 THR A CA 1
ATOM 6650 C C . THR A 1 902 ? 7.651 -1.142 -32.778 1.00 95.81 902 THR A C 1
ATOM 6652 O O . THR A 1 902 ? 6.667 -1.877 -32.721 1.00 95.81 902 THR A O 1
ATOM 6655 N N . LYS A 1 903 ? 8.316 -0.909 -33.914 1.00 95.56 903 LYS A N 1
ATOM 6656 C CA . LYS A 1 903 ? 7.952 -1.477 -35.219 1.00 95.56 903 LYS A CA 1
ATOM 6657 C C . LYS A 1 903 ? 8.774 -2.708 -35.570 1.00 95.56 903 LYS A C 1
ATOM 6659 O O . LYS A 1 903 ? 8.198 -3.705 -35.994 1.00 95.56 903 LYS A O 1
ATOM 6664 N N . ARG A 1 904 ? 10.096 -2.636 -35.394 1.00 97.50 904 ARG A N 1
ATOM 6665 C CA . ARG A 1 904 ? 11.032 -3.740 -35.652 1.00 97.50 904 ARG A CA 1
ATOM 6666 C C . ARG A 1 904 ? 12.400 -3.494 -35.026 1.00 97.50 904 ARG A C 1
ATOM 6668 O O . ARG A 1 904 ? 12.740 -2.361 -34.682 1.00 97.50 904 ARG A O 1
ATOM 6675 N N . PHE A 1 905 ? 13.192 -4.553 -34.935 1.00 98.25 905 PHE A N 1
ATOM 6676 C CA . PHE A 1 905 ? 14.598 -4.510 -34.550 1.00 98.25 905 PHE A CA 1
ATOM 6677 C C . PHE A 1 905 ? 15.495 -4.608 -35.784 1.00 98.25 905 PHE A C 1
ATOM 6679 O O . PHE A 1 905 ? 15.213 -5.356 -36.719 1.00 98.25 905 PHE A O 1
ATOM 6686 N N . ILE A 1 906 ? 16.581 -3.842 -35.782 1.00 97.56 906 ILE A N 1
ATOM 6687 C CA . ILE A 1 906 ? 17.497 -3.701 -36.913 1.00 97.56 906 ILE A CA 1
ATOM 6688 C C . ILE A 1 906 ? 18.751 -4.526 -36.637 1.00 97.56 906 ILE A C 1
ATOM 6690 O O . ILE A 1 906 ? 19.317 -4.466 -35.544 1.00 97.56 906 ILE A O 1
ATOM 6694 N N . SER A 1 907 ? 19.165 -5.304 -37.637 1.00 94.31 907 SER A N 1
ATOM 6695 C CA . SER A 1 907 ? 20.344 -6.165 -37.572 1.00 94.31 907 SER A CA 1
ATOM 6696 C C . SER A 1 907 ? 21.593 -5.470 -38.109 1.00 94.31 907 SER A C 1
ATOM 6698 O O . SER A 1 907 ? 21.518 -4.645 -39.017 1.00 94.31 907 SER A O 1
ATOM 6700 N N . ASP A 1 908 ? 22.757 -5.895 -37.624 1.00 89.38 908 ASP A N 1
ATOM 6701 C CA . ASP A 1 908 ? 24.049 -5.642 -38.267 1.00 89.38 908 ASP A CA 1
ATOM 6702 C C . ASP A 1 908 ? 24.226 -6.343 -39.631 1.00 89.38 908 ASP A C 1
ATOM 6704 O O . ASP A 1 908 ? 25.219 -6.104 -40.313 1.00 89.38 908 ASP A O 1
ATOM 6708 N N . GLY A 1 909 ? 23.312 -7.241 -40.020 1.00 85.62 909 GLY A N 1
ATOM 6709 C CA . GLY A 1 909 ? 23.326 -7.981 -41.288 1.00 85.62 909 GLY A CA 1
ATOM 6710 C C . GLY A 1 909 ? 24.413 -9.057 -41.400 1.00 85.62 909 GLY A C 1
ATOM 6711 O O . GLY A 1 909 ? 24.345 -9.892 -42.299 1.00 85.62 909 GLY A O 1
ATOM 6712 N N . VAL A 1 910 ? 25.394 -9.067 -40.490 1.00 86.94 910 VAL A N 1
ATOM 6713 C CA . VAL A 1 910 ? 26.574 -9.943 -40.537 1.00 86.94 910 VAL A CA 1
ATOM 6714 C C . VAL A 1 910 ? 26.571 -10.963 -39.400 1.00 86.94 910 VAL A C 1
ATOM 6716 O O . VAL A 1 910 ? 26.728 -12.156 -39.650 1.00 86.94 910 VAL A O 1
ATOM 6719 N N . THR A 1 911 ? 26.404 -10.529 -38.146 1.00 85.19 911 THR A N 1
ATOM 6720 C CA . THR A 1 911 ? 26.501 -11.415 -36.968 1.00 85.19 911 THR A CA 1
ATOM 6721 C C . THR A 1 911 ? 25.146 -11.764 -36.347 1.00 85.19 911 THR A C 1
ATOM 6723 O O . THR A 1 911 ? 25.081 -12.594 -35.426 1.00 85.19 911 THR A O 1
ATOM 6726 N N . GLY A 1 912 ? 24.068 -11.165 -36.864 1.00 91.75 912 GLY A N 1
ATOM 6727 C CA . GLY A 1 912 ? 22.704 -11.329 -36.366 1.00 91.75 912 GLY A CA 1
ATOM 6728 C C . GLY A 1 912 ? 22.483 -10.615 -35.033 1.00 91.75 912 GLY A C 1
ATOM 6729 O O . GLY A 1 912 ? 21.675 -11.070 -34.224 1.00 91.75 912 GLY A O 1
ATOM 6730 N N . LYS A 1 913 ? 23.236 -9.542 -34.764 1.00 95.06 913 LYS A N 1
ATOM 6731 C CA . LYS A 1 913 ? 23.101 -8.721 -33.552 1.00 95.06 913 LYS A CA 1
ATOM 6732 C C . LYS A 1 913 ? 22.186 -7.534 -33.802 1.00 95.06 913 LYS A C 1
ATOM 6734 O O . LYS A 1 913 ? 22.151 -7.014 -34.917 1.00 95.06 913 LYS A O 1
ATOM 6739 N N . VAL A 1 914 ? 21.478 -7.108 -32.758 1.00 97.50 914 VAL A N 1
ATOM 6740 C CA . VAL A 1 914 ? 20.734 -5.848 -32.776 1.00 97.50 914 VAL A CA 1
ATOM 6741 C C . VAL A 1 914 ? 21.709 -4.668 -32.822 1.00 97.50 914 VAL A C 1
ATOM 6743 O O . VAL A 1 914 ? 22.713 -4.664 -32.113 1.00 97.50 914 VAL A O 1
ATOM 6746 N N . THR A 1 915 ? 21.429 -3.707 -33.698 1.00 97.12 915 THR A N 1
ATOM 6747 C CA . THR A 1 915 ? 22.152 -2.424 -33.808 1.00 97.12 915 THR A CA 1
ATOM 6748 C C . THR A 1 915 ? 21.226 -1.226 -33.632 1.00 97.12 915 THR A C 1
ATOM 6750 O O . THR A 1 915 ? 21.678 -0.104 -33.394 1.00 97.12 915 THR A O 1
ATOM 6753 N N . GLY A 1 916 ? 19.915 -1.450 -33.714 1.00 97.06 916 GLY A N 1
ATOM 6754 C CA . GLY A 1 916 ? 18.922 -0.414 -33.511 1.00 97.06 916 GLY A CA 1
ATOM 6755 C C . GLY A 1 916 ? 17.501 -0.945 -33.442 1.00 97.06 916 GLY A C 1
ATOM 6756 O O . GLY A 1 916 ? 17.228 -2.131 -33.630 1.00 97.06 916 GLY A O 1
ATOM 6757 N N . ILE A 1 917 ? 16.586 -0.030 -33.171 1.00 98.00 917 ILE A N 1
ATOM 6758 C CA . ILE A 1 917 ? 15.154 -0.264 -33.067 1.00 98.00 917 ILE A CA 1
ATOM 6759 C C . ILE A 1 917 ? 14.429 0.832 -33.842 1.00 98.00 917 ILE A C 1
ATOM 6761 O O . ILE A 1 917 ? 14.704 2.020 -33.669 1.00 98.00 917 ILE A O 1
ATOM 6765 N N . GLU A 1 918 ? 13.511 0.434 -34.716 1.00 97.75 918 GLU A N 1
ATOM 6766 C CA . GLU A 1 918 ? 12.615 1.364 -35.391 1.00 97.75 918 GLU A CA 1
ATOM 6767 C C . GLU A 1 918 ? 11.365 1.555 -34.537 1.00 97.75 918 GLU A C 1
ATOM 6769 O O . GLU A 1 918 ? 10.710 0.585 -34.135 1.00 97.75 918 GLU A O 1
ATOM 6774 N N . ILE A 1 919 ? 11.043 2.812 -34.256 1.00 96.94 919 ILE A N 1
ATOM 6775 C CA . ILE A 1 919 ? 9.911 3.197 -33.425 1.00 96.94 919 ILE A CA 1
ATOM 6776 C C . ILE A 1 919 ? 9.067 4.260 -34.117 1.00 96.94 919 ILE A C 1
ATOM 6778 O O . ILE A 1 919 ? 9.551 5.000 -34.970 1.00 96.94 919 ILE A O 1
ATOM 6782 N N . VAL A 1 920 ? 7.805 4.350 -33.717 1.00 96.25 920 VAL A N 1
ATOM 6783 C CA . VAL A 1 920 ? 6.848 5.343 -34.204 1.00 96.25 920 VAL A CA 1
ATOM 6784 C C . VAL A 1 920 ? 6.159 6.002 -33.014 1.00 96.25 920 VAL A C 1
ATOM 6786 O O . VAL A 1 920 ? 5.913 5.353 -31.992 1.00 96.25 920 VAL A O 1
ATOM 6789 N N . SER A 1 921 ? 5.849 7.292 -33.125 1.00 94.19 921 SER A N 1
ATOM 6790 C CA . SER A 1 921 ? 4.982 7.951 -32.152 1.00 94.19 921 SER A CA 1
ATOM 6791 C C . SER A 1 921 ? 3.538 7.500 -32.350 1.00 94.19 921 SER A C 1
ATOM 6793 O O . SER A 1 921 ? 3.091 7.276 -33.475 1.00 94.19 921 SER A O 1
ATOM 6795 N N . MET A 1 922 ? 2.784 7.396 -31.262 1.00 92.00 922 MET A N 1
ATOM 6796 C CA . MET A 1 922 ? 1.374 7.017 -31.300 1.00 92.00 922 MET A CA 1
ATOM 6797 C C . MET A 1 922 ? 0.502 7.968 -30.481 1.00 92.00 922 MET A C 1
ATOM 6799 O O . MET A 1 922 ? 0.956 8.607 -29.538 1.00 92.00 922 MET A O 1
ATOM 6803 N N . ASN A 1 923 ? -0.772 8.068 -30.837 1.00 88.06 923 ASN A N 1
ATOM 6804 C CA . ASN A 1 923 ? -1.798 8.720 -30.033 1.00 88.06 923 ASN A CA 1
ATOM 6805 C C . ASN A 1 923 ? -2.876 7.708 -29.657 1.00 88.06 923 ASN A C 1
ATOM 6807 O O . ASN A 1 923 ? -3.082 6.718 -30.350 1.00 88.06 923 ASN A O 1
ATOM 6811 N N . MET A 1 924 ? -3.577 7.969 -28.558 1.00 83.81 924 MET A N 1
ATOM 6812 C CA . MET A 1 924 ? -4.719 7.158 -28.151 1.00 83.81 924 MET A CA 1
ATOM 6813 C C . MET A 1 924 ? -6.004 7.776 -28.705 1.00 83.81 924 MET A C 1
ATOM 6815 O O . MET A 1 924 ? -6.455 8.808 -28.215 1.00 83.81 924 MET A O 1
ATOM 6819 N N . GLU A 1 925 ? -6.620 7.128 -29.692 1.00 84.44 925 GLU A N 1
ATOM 6820 C CA . GLU A 1 925 ? -7.925 7.514 -30.241 1.00 84.44 925 GLU A CA 1
ATOM 6821 C C . GLU A 1 925 ? -8.953 6.426 -29.912 1.00 84.44 925 GLU A C 1
ATOM 6823 O O . GLU A 1 925 ? -8.772 5.253 -30.237 1.00 84.44 925 GLU A O 1
ATOM 6828 N N . GLY A 1 926 ? -10.018 6.779 -29.184 1.00 76.25 926 GLY A N 1
ATOM 6829 C CA . GLY A 1 926 ? -11.031 5.804 -28.752 1.00 76.25 926 GLY A CA 1
ATOM 6830 C C . GLY A 1 926 ? -10.472 4.655 -27.895 1.00 76.25 926 GLY A C 1
ATOM 6831 O O . GLY A 1 926 ? -11.013 3.552 -27.910 1.00 76.25 926 GLY A O 1
ATOM 6832 N N . GLY A 1 927 ? -9.361 4.888 -27.185 1.00 75.25 927 GLY A N 1
ATOM 6833 C CA . GLY A 1 927 ? -8.669 3.866 -26.393 1.00 75.25 927 GLY A CA 1
ATOM 6834 C C . GLY A 1 927 ? -7.793 2.908 -27.206 1.00 75.25 927 GLY A C 1
ATOM 6835 O O . GLY A 1 927 ? -7.302 1.929 -26.645 1.00 75.25 927 GLY A O 1
ATOM 6836 N N . ARG A 1 928 ? -7.579 3.170 -28.502 1.00 79.94 928 ARG A N 1
ATOM 6837 C CA . ARG A 1 928 ? -6.681 2.392 -29.362 1.00 79.94 928 ARG A CA 1
ATOM 6838 C C . ARG A 1 928 ? -5.453 3.216 -29.754 1.00 79.94 928 ARG A C 1
ATOM 6840 O O . ARG A 1 928 ? -5.599 4.410 -30.011 1.00 79.94 928 ARG A O 1
ATOM 6847 N N . PRO A 1 929 ? -4.267 2.592 -29.830 1.00 84.38 929 PRO A N 1
ATOM 6848 C CA . PRO A 1 929 ? -3.078 3.261 -30.329 1.00 84.38 929 PRO A CA 1
ATOM 6849 C C . PRO A 1 929 ? -3.193 3.466 -31.845 1.00 84.38 929 PRO A C 1
ATOM 6851 O O . PRO A 1 929 ? -3.416 2.513 -32.593 1.00 84.38 929 PRO A O 1
ATOM 6854 N N . VAL A 1 930 ? -3.038 4.710 -32.287 1.00 89.50 930 VAL A N 1
ATOM 6855 C CA . VAL A 1 930 ? -2.998 5.126 -33.692 1.00 89.50 930 VAL A CA 1
ATOM 6856 C C . VAL A 1 930 ? -1.633 5.742 -33.963 1.00 89.50 930 VAL A C 1
ATOM 6858 O O . VAL A 1 930 ? -1.194 6.638 -33.242 1.00 89.50 930 VAL A O 1
ATOM 6861 N N . GLU A 1 931 ? -0.941 5.241 -34.982 1.00 92.69 931 GLU A N 1
ATOM 6862 C CA . GLU A 1 931 ? 0.379 5.741 -35.367 1.00 92.69 931 GLU A CA 1
ATOM 6863 C C . GLU A 1 931 ? 0.286 7.172 -35.895 1.00 92.69 931 GLU A C 1
ATOM 6865 O O . GLU A 1 931 ? -0.610 7.503 -36.671 1.00 92.69 931 GLU A O 1
ATOM 6870 N N . VAL A 1 932 ? 1.240 8.016 -35.507 1.00 92.75 932 VAL A N 1
ATOM 6871 C CA . VAL A 1 932 ? 1.385 9.364 -36.056 1.00 92.75 932 VAL A CA 1
ATOM 6872 C C . VAL A 1 932 ? 2.161 9.256 -37.374 1.00 92.75 932 VAL A C 1
ATOM 6874 O O . VAL A 1 932 ? 3.347 8.902 -37.344 1.00 92.75 932 VAL A O 1
ATOM 6877 N N . PRO A 1 933 ? 1.548 9.554 -38.537 1.00 89.94 933 PRO A N 1
ATOM 6878 C CA . PRO A 1 933 ? 2.229 9.436 -39.823 1.00 89.94 933 PRO A CA 1
ATOM 6879 C C . PRO A 1 933 ? 3.501 10.291 -39.877 1.00 89.94 933 PRO A C 1
ATOM 6881 O O . PRO A 1 933 ? 3.514 11.428 -39.411 1.00 89.94 933 PRO A O 1
ATOM 6884 N N . GLY A 1 934 ? 4.579 9.743 -40.443 1.00 92.00 934 GLY A N 1
ATOM 6885 C CA . GLY A 1 934 ? 5.864 10.443 -40.581 1.00 92.00 934 GLY A CA 1
ATOM 6886 C C . GLY A 1 934 ? 6.702 10.552 -39.299 1.00 92.00 934 GLY A C 1
ATOM 6887 O O . GLY A 1 934 ? 7.765 11.160 -39.338 1.00 92.00 934 GLY A O 1
ATOM 6888 N N . SER A 1 935 ? 6.271 9.955 -38.181 1.00 94.50 935 SER A N 1
ATOM 6889 C CA . SER A 1 935 ? 7.013 9.974 -36.904 1.00 94.50 935 SER A CA 1
ATOM 6890 C C . SER A 1 935 ? 8.009 8.819 -36.721 1.00 94.50 935 SER A C 1
ATOM 6892 O O . SER A 1 935 ? 8.591 8.671 -35.646 1.00 94.50 935 SER A O 1
ATOM 6894 N N . ALA A 1 936 ? 8.197 7.986 -37.750 1.00 94.56 936 ALA A N 1
ATOM 6895 C CA . ALA A 1 936 ? 9.120 6.860 -37.696 1.00 94.56 936 ALA A CA 1
ATOM 6896 C C . ALA A 1 936 ? 10.561 7.353 -37.488 1.00 94.56 936 ALA A C 1
ATOM 6898 O O . ALA A 1 936 ? 11.060 8.183 -38.251 1.00 94.56 936 ALA A O 1
ATOM 6899 N N . LYS A 1 937 ? 11.235 6.834 -36.462 1.00 96.38 937 LYS A N 1
ATOM 6900 C CA . LYS A 1 937 ? 12.647 7.115 -36.178 1.00 96.38 937 LYS A CA 1
ATOM 6901 C C . LYS A 1 937 ? 13.371 5.843 -35.754 1.00 96.38 937 LYS A C 1
ATOM 6903 O O . LYS A 1 937 ? 12.775 4.935 -35.176 1.00 96.38 937 LYS A O 1
ATOM 6908 N N . VAL A 1 938 ? 14.671 5.796 -36.025 1.00 97.31 938 VAL A N 1
ATOM 6909 C CA . VAL A 1 938 ? 15.547 4.701 -35.598 1.00 97.31 938 VAL A CA 1
ATOM 6910 C C . VAL A 1 938 ? 16.363 5.158 -34.398 1.00 97.31 938 VAL A C 1
ATOM 6912 O O . VAL A 1 938 ? 17.015 6.199 -34.455 1.00 97.31 938 VAL A O 1
ATOM 6915 N N . LEU A 1 939 ? 16.328 4.378 -33.320 1.00 97.50 939 LEU A N 1
ATOM 6916 C CA . LEU A 1 939 ? 17.220 4.532 -32.175 1.00 97.50 939 LEU A CA 1
ATOM 6917 C C . LEU A 1 939 ? 18.307 3.461 -32.238 1.00 97.50 939 LEU A C 1
ATOM 6919 O O . LEU A 1 939 ? 18.017 2.301 -32.520 1.00 97.50 939 LEU A O 1
ATOM 6923 N N . GLU A 1 940 ? 19.550 3.833 -31.955 1.00 97.62 940 GLU A N 1
ATOM 6924 C CA . GLU A 1 940 ? 20.660 2.881 -31.865 1.00 97.62 940 GLU A CA 1
ATOM 6925 C C . GLU A 1 940 ? 20.571 2.065 -30.570 1.00 97.62 940 GLU A C 1
ATOM 6927 O O . GLU A 1 940 ? 20.279 2.610 -29.502 1.00 97.62 940 GLU A O 1
ATOM 6932 N N . ALA A 1 941 ? 20.833 0.761 -30.656 1.00 97.81 941 ALA A N 1
ATOM 6933 C CA . ALA A 1 941 ? 20.708 -0.157 -29.529 1.00 97.81 941 ALA A CA 1
ATOM 6934 C C . ALA A 1 941 ? 21.640 -1.362 -29.683 1.00 97.81 941 ALA A C 1
ATOM 6936 O O . ALA A 1 941 ? 21.562 -2.074 -30.680 1.00 97.81 941 ALA A O 1
ATOM 6937 N N . ASP A 1 942 ? 22.453 -1.628 -28.660 1.00 97.81 942 ASP A N 1
ATOM 6938 C CA . ASP A 1 942 ? 23.310 -2.822 -28.571 1.00 97.81 942 ASP A CA 1
ATOM 6939 C C . ASP A 1 942 ? 22.709 -3.895 -27.642 1.00 97.81 942 ASP A C 1
ATOM 6941 O O . ASP A 1 942 ? 23.119 -5.060 -27.650 1.00 97.81 942 ASP A O 1
ATOM 6945 N N . LEU A 1 943 ? 21.775 -3.483 -26.778 1.00 98.62 943 LEU A N 1
ATOM 6946 C CA . LEU A 1 943 ? 21.072 -4.328 -25.819 1.00 98.62 943 LEU A CA 1
ATOM 6947 C C . LEU A 1 943 ? 19.627 -3.841 -25.677 1.00 98.62 943 LEU A C 1
ATOM 6949 O O . LEU A 1 943 ? 19.388 -2.678 -25.358 1.00 98.62 943 LEU A O 1
ATOM 6953 N N . VAL A 1 944 ? 18.668 -4.742 -25.865 1.00 98.62 944 VAL A N 1
ATOM 6954 C CA . VAL A 1 944 ? 17.240 -4.480 -25.664 1.00 98.62 944 VAL A CA 1
ATOM 6955 C C . VAL A 1 944 ? 16.716 -5.372 -24.544 1.00 98.62 944 VAL A C 1
ATOM 6957 O O . VAL A 1 944 ? 16.914 -6.586 -24.569 1.00 98.62 944 VAL A O 1
ATOM 6960 N N . LEU A 1 945 ? 16.022 -4.776 -23.576 1.00 98.62 945 LEU A N 1
ATOM 6961 C CA . LEU A 1 945 ? 15.436 -5.455 -22.422 1.00 98.62 945 LEU A CA 1
ATOM 6962 C C . LEU A 1 945 ? 13.907 -5.332 -22.458 1.00 98.62 945 LEU A C 1
ATOM 6964 O O . LEU A 1 945 ? 13.358 -4.234 -22.362 1.00 98.62 945 LEU A O 1
ATOM 6968 N N . LEU A 1 946 ? 13.207 -6.461 -22.583 1.00 98.25 946 LEU A N 1
ATOM 6969 C CA . LEU A 1 946 ? 11.744 -6.522 -22.628 1.00 98.25 946 LEU A CA 1
ATOM 6970 C C . LEU A 1 946 ? 11.168 -6.631 -21.207 1.00 98.25 946 LEU A C 1
ATOM 6972 O O . LEU A 1 946 ? 11.200 -7.700 -20.595 1.00 98.25 946 LEU A O 1
ATOM 6976 N N . ALA A 1 947 ? 10.623 -5.528 -20.692 1.00 96.62 947 ALA A N 1
ATOM 6977 C CA . ALA A 1 947 ? 10.059 -5.376 -19.348 1.00 96.62 947 ALA A CA 1
ATOM 6978 C C . ALA A 1 947 ? 8.529 -5.144 -19.375 1.00 96.62 947 ALA A C 1
ATOM 6980 O O . ALA A 1 947 ? 7.987 -4.332 -18.626 1.00 96.62 947 ALA A O 1
ATOM 6981 N N . MET A 1 948 ? 7.807 -5.874 -20.233 1.00 93.75 948 MET A N 1
ATOM 6982 C CA . MET A 1 948 ? 6.373 -5.658 -20.518 1.00 93.75 948 MET A CA 1
ATOM 6983 C C . MET A 1 948 ? 5.416 -6.478 -19.625 1.00 93.75 948 MET A C 1
ATOM 6985 O O . MET A 1 948 ? 4.252 -6.703 -19.974 1.00 93.75 948 MET A O 1
ATOM 6989 N N . GLY A 1 949 ? 5.908 -6.950 -18.477 1.00 91.12 949 GLY A N 1
ATOM 6990 C CA . GLY A 1 949 ? 5.159 -7.771 -17.524 1.00 91.12 949 GLY A CA 1
ATOM 6991 C C . GLY A 1 949 ? 5.046 -9.251 -17.905 1.00 91.12 949 GLY A C 1
ATOM 6992 O O . GLY A 1 949 ? 5.701 -9.736 -18.830 1.00 91.12 949 GLY A O 1
ATOM 6993 N N . PHE A 1 950 ? 4.205 -9.970 -17.164 1.00 92.06 950 PHE A N 1
ATOM 6994 C CA . PHE A 1 950 ? 4.023 -11.420 -17.260 1.00 92.06 950 PHE A CA 1
ATOM 6995 C C . PHE A 1 950 ? 2.567 -11.774 -17.571 1.00 92.06 950 PHE A C 1
ATOM 6997 O O . PHE A 1 950 ? 1.644 -11.011 -17.284 1.00 92.06 950 PHE A O 1
ATOM 7004 N N . LEU A 1 951 ? 2.361 -12.936 -18.188 1.00 90.00 951 LEU A N 1
ATOM 7005 C CA . LEU A 1 951 ? 1.034 -13.418 -18.576 1.00 90.00 951 LEU A CA 1
ATOM 7006 C C . LEU A 1 951 ? 0.397 -14.286 -17.484 1.00 90.00 951 LEU A C 1
ATOM 7008 O O . LEU A 1 951 ? -0.739 -14.033 -17.100 1.00 90.00 951 LEU A O 1
ATOM 7012 N N . GLY A 1 952 ? 1.132 -15.280 -16.984 1.00 93.25 952 GLY A N 1
ATOM 7013 C CA . GLY A 1 952 ? 0.641 -16.280 -16.036 1.00 93.25 952 GLY A CA 1
ATOM 7014 C C . GLY A 1 952 ? 1.728 -17.300 -15.672 1.00 93.25 952 GLY A C 1
ATOM 7015 O O . GLY A 1 952 ? 2.887 -17.129 -16.079 1.00 93.25 952 GLY A O 1
ATOM 7016 N N . PRO A 1 953 ? 1.394 -18.341 -14.893 1.00 94.75 953 PRO A N 1
ATOM 7017 C CA . PRO A 1 953 ? 2.321 -19.422 -14.576 1.00 94.75 953 PRO A CA 1
ATOM 7018 C C . PRO A 1 953 ? 2.673 -20.261 -15.815 1.00 94.75 953 PRO A C 1
ATOM 7020 O O . PRO A 1 953 ? 1.946 -20.307 -16.809 1.00 94.75 953 PRO A O 1
ATOM 7023 N N . GLU A 1 954 ? 3.800 -20.968 -15.753 1.00 93.31 954 GLU A N 1
ATOM 7024 C CA . GLU A 1 954 ? 4.130 -22.004 -16.733 1.00 93.31 954 GLU A CA 1
ATOM 7025 C C . GLU A 1 954 ? 3.109 -23.156 -16.685 1.00 93.31 954 GLU A C 1
ATOM 7027 O O . GLU A 1 954 ? 2.689 -23.607 -15.618 1.00 93.31 954 GLU A O 1
ATOM 7032 N N . ALA A 1 955 ? 2.739 -23.690 -17.854 1.00 92.00 955 ALA A N 1
ATOM 7033 C CA . ALA A 1 955 ? 1.706 -24.724 -17.962 1.00 92.00 955 ALA A CA 1
ATOM 7034 C C . ALA A 1 955 ? 2.134 -26.101 -17.418 1.00 92.00 955 ALA A C 1
ATOM 7036 O O . ALA A 1 955 ? 1.298 -26.995 -17.321 1.00 92.00 955 ALA A O 1
ATOM 7037 N N . THR A 1 956 ? 3.416 -26.297 -17.099 1.00 92.69 956 THR A N 1
ATOM 7038 C CA . THR A 1 956 ? 3.996 -27.588 -16.696 1.00 92.69 956 THR A CA 1
ATOM 7039 C C . THR A 1 956 ? 3.261 -28.199 -15.505 1.00 92.69 956 THR A C 1
ATOM 7041 O O . THR A 1 956 ? 2.815 -29.341 -15.587 1.00 92.69 956 THR A O 1
ATOM 7044 N N . LEU A 1 957 ? 3.056 -27.424 -14.433 1.00 93.56 957 LEU A N 1
ATOM 7045 C CA . LEU A 1 957 ? 2.353 -27.890 -13.232 1.00 93.56 957 LEU A CA 1
ATOM 7046 C C . LEU A 1 957 ? 0.871 -28.164 -13.506 1.00 93.56 957 LEU A C 1
ATOM 7048 O O . LEU A 1 957 ? 0.368 -29.217 -13.123 1.00 93.56 957 LEU A O 1
ATOM 7052 N N . ALA A 1 958 ? 0.192 -27.255 -14.216 1.00 93.62 958 ALA A N 1
ATOM 7053 C CA . ALA A 1 958 ? -1.217 -27.427 -14.568 1.00 93.62 958 ALA A CA 1
ATOM 7054 C C . ALA A 1 958 ? -1.451 -28.688 -15.405 1.00 93.62 958 ALA A C 1
ATOM 7056 O O . ALA A 1 958 ? -2.349 -29.467 -15.103 1.00 93.62 958 ALA A O 1
ATOM 7057 N N . LYS A 1 959 ? -0.603 -28.939 -16.409 1.00 94.06 959 LYS A N 1
ATOM 7058 C CA . LYS A 1 959 ? -0.675 -30.146 -17.241 1.00 94.06 959 LYS A CA 1
ATOM 7059 C C . LYS A 1 959 ? -0.361 -31.413 -16.452 1.00 94.06 959 LYS A C 1
ATOM 7061 O O . LYS A 1 959 ? -1.064 -32.401 -16.615 1.00 94.06 959 LYS A O 1
ATOM 7066 N N . ALA A 1 960 ? 0.669 -31.389 -15.605 1.00 92.62 960 ALA A N 1
ATOM 7067 C CA . ALA A 1 960 ? 1.078 -32.558 -14.828 1.00 92.62 960 ALA A CA 1
ATOM 7068 C C . ALA A 1 960 ? 0.019 -32.989 -13.796 1.00 92.62 960 ALA A C 1
ATOM 7070 O O . ALA A 1 960 ? -0.118 -34.180 -13.521 1.00 92.62 960 ALA A O 1
ATOM 7071 N N . LEU A 1 961 ? -0.737 -32.034 -13.245 1.00 93.06 961 LEU A N 1
ATOM 7072 C CA . LEU A 1 961 ? -1.785 -32.283 -12.251 1.00 93.06 961 LEU A CA 1
ATOM 7073 C C . LEU A 1 961 ? -3.209 -32.327 -12.830 1.00 93.06 961 LEU A C 1
ATOM 7075 O O . LEU A 1 961 ? -4.133 -32.679 -12.104 1.00 93.06 961 LEU A O 1
ATOM 7079 N N . GLY A 1 962 ? -3.407 -31.972 -14.103 1.00 94.25 962 GLY A N 1
ATOM 7080 C CA . GLY A 1 962 ? -4.746 -31.846 -14.690 1.00 94.25 962 GLY A CA 1
ATOM 7081 C C . GLY A 1 962 ? -5.573 -30.719 -14.057 1.00 94.25 962 GLY A C 1
ATOM 7082 O O . GLY A 1 962 ? -6.765 -30.891 -13.818 1.00 94.25 962 GLY A O 1
ATOM 7083 N N . LEU A 1 963 ? -4.935 -29.587 -13.739 1.00 95.06 963 LEU A N 1
ATOM 7084 C CA . LEU A 1 963 ? -5.595 -28.437 -13.114 1.00 95.06 963 LEU A CA 1
ATOM 7085 C C . LEU A 1 963 ? -6.397 -27.631 -14.132 1.00 95.06 963 LEU A C 1
ATOM 7087 O O . LEU A 1 963 ? -5.923 -27.376 -15.242 1.00 95.06 963 LEU A O 1
ATOM 7091 N N . ASP A 1 964 ? -7.558 -27.135 -13.707 1.00 96.75 964 ASP A N 1
ATOM 7092 C CA . ASP A 1 964 ? -8.244 -26.081 -14.447 1.00 96.75 964 ASP A CA 1
ATOM 7093 C C . ASP A 1 964 ? -7.436 -24.777 -14.379 1.00 96.75 964 ASP A C 1
ATOM 7095 O O . ASP A 1 964 ? -6.889 -24.403 -13.334 1.00 96.75 964 ASP A O 1
ATOM 7099 N N . CYS A 1 965 ? -7.448 -24.032 -15.480 1.00 96.62 965 CYS A N 1
ATOM 7100 C CA . CYS A 1 965 ? -6.946 -22.665 -15.541 1.00 96.62 965 CYS A CA 1
ATOM 7101 C C . CYS A 1 965 ? -8.077 -21.681 -15.864 1.00 96.62 965 CYS A C 1
ATOM 7103 O O . CYS A 1 965 ? -9.094 -22.054 -16.452 1.00 96.62 965 CYS A O 1
ATOM 7105 N N . ASP A 1 966 ? -7.900 -20.417 -15.484 1.00 94.31 966 ASP A N 1
ATOM 7106 C CA . ASP A 1 966 ? -8.759 -19.326 -15.949 1.00 94.31 966 ASP A CA 1
ATOM 7107 C C . ASP A 1 966 ? -8.429 -18.916 -17.402 1.00 94.31 966 ASP A C 1
ATOM 7109 O O . ASP A 1 966 ? -7.483 -19.410 -18.023 1.00 94.31 966 ASP A O 1
ATOM 7113 N N . GLU A 1 967 ? -9.193 -17.968 -17.951 1.00 92.81 967 GLU A N 1
ATOM 7114 C CA . GLU A 1 967 ? -8.999 -17.432 -19.312 1.00 92.81 967 GLU A CA 1
ATOM 7115 C C . GLU A 1 967 ? -7.622 -16.778 -19.528 1.00 92.81 967 GLU A C 1
ATOM 7117 O O . GLU A 1 967 ? -7.183 -16.577 -20.661 1.00 92.81 967 GLU A O 1
ATOM 7122 N N . ARG A 1 968 ? -6.923 -16.441 -18.440 1.00 91.12 968 ARG A N 1
ATOM 7123 C CA . ARG A 1 968 ? -5.588 -15.839 -18.426 1.00 91.12 968 ARG A CA 1
ATOM 7124 C C . ARG A 1 968 ? -4.487 -16.858 -18.145 1.00 91.12 968 ARG A C 1
ATOM 7126 O O . ARG A 1 968 ? -3.340 -16.457 -17.967 1.00 91.12 968 ARG A O 1
ATOM 7133 N N . SER A 1 969 ? -4.797 -18.155 -18.166 1.00 94.25 969 SER A N 1
ATOM 7134 C CA . SER A 1 969 ? -3.901 -19.278 -17.853 1.00 94.25 969 SER A CA 1
ATOM 7135 C C . SER A 1 969 ? -3.450 -19.394 -16.390 1.00 94.25 969 SER A C 1
ATOM 7137 O O . SER A 1 969 ? -2.626 -20.256 -16.083 1.00 94.25 969 SER A O 1
ATOM 7139 N N . ASN A 1 970 ? -3.999 -18.592 -15.472 1.00 97.06 970 ASN A N 1
ATOM 7140 C CA . ASN A 1 970 ? -3.724 -18.740 -14.042 1.00 97.06 970 ASN A CA 1
ATOM 7141 C C . ASN A 1 970 ? -4.378 -20.015 -13.509 1.00 97.06 970 ASN A C 1
ATOM 7143 O O . ASN A 1 970 ? -5.430 -20.424 -14.000 1.00 97.06 970 ASN A O 1
ATOM 7147 N N . PHE A 1 971 ? -3.793 -20.625 -12.479 1.00 97.44 971 PHE A N 1
ATOM 7148 C CA . PHE A 1 971 ? -4.384 -21.789 -11.822 1.00 97.44 971 PHE A CA 1
ATOM 7149 C C . PHE A 1 971 ? -5.715 -21.392 -11.190 1.00 97.44 971 PHE A C 1
ATOM 7151 O O . PHE A 1 971 ? -5.781 -20.483 -10.356 1.00 97.44 971 PHE A O 1
ATOM 7158 N N . LYS A 1 972 ? -6.787 -22.068 -11.601 1.00 97.06 972 LYS A N 1
ATOM 7159 C CA . LYS A 1 972 ? -8.135 -21.744 -11.156 1.00 97.06 972 LYS A CA 1
ATOM 7160 C C . LYS A 1 972 ? -8.314 -22.207 -9.715 1.00 97.06 972 LYS A C 1
ATOM 7162 O O . LYS A 1 972 ? -8.376 -23.400 -9.432 1.00 97.06 972 LYS A O 1
ATOM 7167 N N . ALA A 1 973 ? -8.423 -21.239 -8.816 1.00 96.00 973 ALA A N 1
ATOM 7168 C CA . ALA A 1 973 ? -8.816 -21.451 -7.433 1.00 96.00 973 ALA A CA 1
ATOM 7169 C C . ALA A 1 973 ? -9.600 -20.236 -6.937 1.00 96.00 973 ALA A C 1
ATOM 7171 O O . ALA A 1 973 ? -9.160 -19.094 -7.114 1.00 96.00 973 ALA A O 1
ATOM 7172 N N . THR A 1 974 ? -10.767 -20.462 -6.337 1.00 93.75 974 THR A N 1
ATOM 7173 C CA . THR A 1 974 ? -11.659 -19.386 -5.880 1.00 93.75 974 THR A CA 1
ATOM 7174 C C . THR A 1 974 ? -10.996 -18.589 -4.757 1.00 93.75 974 THR A C 1
ATOM 7176 O O . THR A 1 974 ? -10.457 -19.162 -3.812 1.00 93.75 974 THR A O 1
ATOM 7179 N N . TYR A 1 975 ? -11.018 -17.254 -4.840 1.00 92.00 975 TYR A N 1
ATOM 7180 C CA . TYR A 1 975 ? -10.464 -16.410 -3.776 1.00 92.00 975 TYR A CA 1
ATOM 7181 C C . TYR A 1 975 ? -11.237 -16.634 -2.468 1.00 92.00 975 TYR A C 1
ATOM 7183 O O . TYR A 1 975 ? -12.464 -16.609 -2.473 1.00 92.00 975 TYR A O 1
ATOM 7191 N N . GLY A 1 976 ? -10.522 -16.863 -1.364 1.00 88.25 976 GLY A N 1
ATOM 7192 C CA . GLY A 1 976 ? -11.098 -17.247 -0.069 1.00 88.25 976 GLY A CA 1
ATOM 7193 C C . GLY A 1 976 ? -11.118 -18.760 0.180 1.00 88.25 976 GLY A C 1
ATOM 7194 O O . GLY A 1 976 ? -11.006 -19.177 1.328 1.00 88.25 976 GLY A O 1
ATOM 7195 N N . GLU A 1 977 ? -11.182 -19.579 -0.873 1.00 93.25 977 GLU A N 1
ATOM 7196 C CA . GLU A 1 977 ? -11.102 -21.045 -0.771 1.00 93.25 977 GLU A CA 1
ATOM 7197 C C . GLU A 1 977 ? -9.704 -21.564 -1.111 1.00 93.25 977 GLU A C 1
ATOM 7199 O O . GLU A 1 977 ? -9.218 -22.489 -0.469 1.00 93.25 977 GLU A O 1
ATOM 7204 N N . PHE A 1 978 ? -9.063 -20.977 -2.129 1.00 97.56 978 PHE A N 1
ATOM 7205 C CA . PHE A 1 978 ? -7.734 -21.320 -2.661 1.00 97.56 978 PHE A CA 1
ATOM 7206 C C . PHE A 1 978 ? -7.560 -22.773 -3.130 1.00 97.56 978 PHE A C 1
ATOM 7208 O O . PHE A 1 978 ? -6.511 -23.106 -3.678 1.00 97.56 978 PHE A O 1
ATOM 7215 N N . ALA A 1 979 ? -8.578 -23.618 -2.976 1.00 97.06 979 ALA A N 1
ATOM 7216 C CA . ALA A 1 979 ? -8.608 -24.980 -3.473 1.00 97.06 979 ALA A CA 1
ATOM 7217 C C . ALA A 1 979 ? -8.667 -24.995 -5.004 1.00 97.06 979 ALA A C 1
ATOM 7219 O O . ALA A 1 979 ? -9.390 -24.214 -5.629 1.00 97.06 979 ALA A O 1
ATOM 7220 N N . THR A 1 980 ? -7.892 -25.896 -5.596 1.00 97.62 980 THR A N 1
ATOM 7221 C CA . THR A 1 980 ? -7.911 -26.166 -7.036 1.00 97.62 980 THR A CA 1
ATOM 7222 C C . THR A 1 980 ? -8.898 -27.290 -7.363 1.00 97.62 980 THR A C 1
ATOM 7224 O O . THR A 1 980 ? -9.586 -27.809 -6.482 1.00 97.62 980 THR A O 1
ATOM 7227 N N . THR A 1 981 ? -8.957 -27.713 -8.628 1.00 96.00 981 THR A N 1
ATOM 7228 C CA . THR A 1 981 ? -9.742 -28.890 -9.034 1.00 96.00 981 THR A CA 1
ATOM 7229 C C . THR A 1 981 ? -9.222 -30.209 -8.470 1.00 96.00 981 THR A C 1
ATOM 7231 O O . THR A 1 981 ? -9.970 -31.185 -8.442 1.00 96.00 981 THR A O 1
ATOM 7234 N N . VAL A 1 982 ? -7.971 -30.258 -8.000 1.00 95.62 982 VAL A N 1
ATOM 7235 C CA . VAL A 1 982 ? -7.386 -31.456 -7.391 1.00 95.62 982 VAL A CA 1
ATOM 7236 C C . VAL A 1 982 ? -7.549 -31.387 -5.864 1.00 95.62 982 VAL A C 1
ATOM 7238 O O . VAL A 1 982 ? -7.025 -30.463 -5.234 1.00 95.62 982 VAL A O 1
ATOM 7241 N N . PRO A 1 983 ? -8.245 -32.353 -5.229 1.00 94.12 983 PRO A N 1
ATOM 7242 C CA . PRO A 1 983 ? -8.446 -32.357 -3.782 1.00 94.12 983 PRO A CA 1
ATOM 7243 C C . PRO A 1 983 ? -7.130 -32.349 -2.998 1.00 94.12 983 PRO A C 1
ATOM 7245 O O . PRO A 1 983 ? -6.237 -33.152 -3.253 1.00 94.12 983 PRO A O 1
ATOM 7248 N N . GLY A 1 984 ? -7.024 -31.463 -2.006 1.00 94.88 984 GLY A N 1
ATOM 7249 C CA . GLY A 1 984 ? -5.802 -31.291 -1.211 1.00 94.88 984 GLY A CA 1
ATOM 7250 C C . GLY A 1 984 ? -4.695 -30.491 -1.900 1.00 94.88 984 GLY A C 1
ATOM 7251 O O . GLY A 1 984 ? -3.628 -30.337 -1.314 1.00 94.88 984 GLY A O 1
ATOM 7252 N N . VAL A 1 985 ? -4.941 -29.956 -3.100 1.00 98.06 985 VAL A N 1
ATOM 7253 C CA . VAL A 1 985 ? -4.027 -29.041 -3.790 1.00 98.06 985 VAL A CA 1
ATOM 7254 C C . VAL A 1 985 ? -4.636 -27.644 -3.839 1.00 98.06 985 VAL A C 1
ATOM 7256 O O . VAL A 1 985 ? -5.761 -27.449 -4.309 1.00 98.06 985 VAL A O 1
ATOM 7259 N N . PHE A 1 986 ? -3.869 -26.665 -3.376 1.00 98.62 986 PHE A N 1
ATOM 7260 C CA . PHE A 1 986 ? -4.242 -25.257 -3.293 1.00 98.62 986 PHE A CA 1
ATOM 7261 C C . PHE A 1 986 ? -3.347 -24.411 -4.204 1.00 98.62 986 PHE A C 1
ATOM 7263 O O . PHE A 1 986 ? -2.239 -24.824 -4.539 1.00 98.62 986 PHE A O 1
ATOM 7270 N N . ALA A 1 987 ? -3.791 -23.217 -4.595 1.00 98.50 987 ALA A N 1
ATOM 7271 C CA . ALA A 1 987 ? -2.993 -22.266 -5.371 1.00 98.50 987 ALA A CA 1
ATOM 7272 C C . ALA A 1 987 ? -3.143 -20.838 -4.833 1.00 98.50 987 ALA A C 1
ATOM 7274 O O . ALA A 1 987 ? -4.260 -20.397 -4.564 1.00 98.50 987 ALA A O 1
ATOM 7275 N N . ALA A 1 988 ? -2.035 -20.102 -4.711 1.00 98.31 988 ALA A N 1
ATOM 7276 C CA . ALA A 1 988 ? -2.020 -18.749 -4.150 1.00 98.31 988 ALA A CA 1
ATOM 7277 C C . ALA A 1 988 ? -0.952 -17.842 -4.779 1.00 98.31 988 ALA A C 1
ATOM 7279 O O . ALA A 1 988 ? 0.056 -18.301 -5.317 1.00 98.31 988 ALA A O 1
ATOM 7280 N N . GLY A 1 989 ? -1.168 -16.529 -4.684 1.00 97.31 989 GLY A N 1
ATOM 7281 C CA . GLY A 1 989 ? -0.243 -15.528 -5.205 1.00 97.31 989 GLY A CA 1
ATOM 7282 C C . GLY A 1 989 ? -0.333 -15.410 -6.724 1.00 97.31 989 GLY A C 1
ATOM 7283 O O . GLY A 1 989 ? -1.363 -15.706 -7.329 1.00 97.31 989 GLY A O 1
ATOM 7284 N N . ASP A 1 990 ? 0.748 -14.969 -7.363 1.00 97.00 990 ASP A N 1
ATOM 7285 C CA . ASP A 1 990 ? 0.716 -14.574 -8.775 1.00 97.00 990 ASP A CA 1
ATOM 7286 C C . ASP A 1 990 ? 0.345 -15.713 -9.742 1.00 97.00 990 ASP A C 1
ATOM 7288 O O . ASP A 1 990 ? -0.205 -15.435 -10.803 1.00 97.00 990 ASP A O 1
ATOM 7292 N N . CYS A 1 991 ? 0.559 -16.989 -9.390 1.00 97.12 991 CYS A N 1
ATOM 7293 C CA . CYS A 1 991 ? 0.110 -18.108 -10.231 1.00 97.12 991 CYS A CA 1
ATOM 7294 C C . CYS A 1 991 ? -1.414 -18.314 -10.222 1.00 97.12 991 CYS A C 1
ATOM 7296 O O . CYS A 1 991 ? -1.931 -18.974 -11.118 1.00 97.12 991 CYS A O 1
ATOM 7298 N N . ARG A 1 992 ? -2.128 -17.763 -9.230 1.00 97.25 992 ARG A N 1
ATOM 7299 C CA . ARG A 1 992 ? -3.597 -17.788 -9.115 1.00 97.25 992 ARG A CA 1
ATOM 7300 C C . ARG A 1 992 ? -4.221 -16.448 -9.506 1.00 97.25 992 ARG A C 1
ATOM 7302 O O . ARG A 1 992 ? -5.223 -16.400 -10.209 1.00 97.25 992 ARG A O 1
ATOM 7309 N N . ARG A 1 993 ? -3.638 -15.350 -9.022 1.00 94.44 993 ARG A N 1
ATOM 7310 C CA . ARG A 1 993 ? -4.136 -13.976 -9.191 1.00 94.44 993 ARG A CA 1
ATOM 7311 C C . ARG A 1 993 ? -3.742 -13.348 -10.531 1.00 94.44 993 ARG A C 1
ATOM 7313 O O . ARG A 1 993 ? -4.392 -12.401 -10.978 1.00 94.44 993 ARG A O 1
ATOM 7320 N N . GLY A 1 994 ? -2.664 -13.836 -11.139 1.00 93.81 994 GLY A N 1
ATOM 7321 C CA . GLY A 1 994 ? -1.880 -13.092 -12.117 1.00 93.81 994 GLY A CA 1
ATOM 7322 C C . GLY A 1 994 ? -0.902 -12.128 -11.437 1.00 93.81 994 GLY A C 1
ATOM 7323 O O . GLY A 1 994 ? -0.976 -11.895 -10.229 1.00 93.81 994 GLY A O 1
ATOM 7324 N N . GLN A 1 995 ? 0.013 -11.562 -12.228 1.00 90.88 995 GLN A N 1
ATOM 7325 C CA . GLN A 1 995 ? 1.050 -10.639 -11.754 1.00 90.88 995 GLN A CA 1
ATOM 7326 C C . GLN A 1 995 ? 0.467 -9.545 -10.844 1.00 90.88 995 GLN A C 1
ATOM 7328 O O . GLN A 1 995 ? -0.433 -8.798 -11.244 1.00 90.88 995 GLN A O 1
ATOM 7333 N N . SER A 1 996 ? 1.000 -9.427 -9.627 1.00 92.62 996 SER A N 1
ATOM 7334 C CA . SER A 1 996 ? 0.522 -8.450 -8.649 1.00 92.62 996 SER A CA 1
ATOM 7335 C C . SER A 1 996 ? 1.646 -7.901 -7.763 1.00 92.62 996 SER A C 1
ATOM 7337 O O . SER A 1 996 ? 2.819 -7.927 -8.125 1.00 92.62 996 SER A O 1
ATOM 7339 N N . LEU A 1 997 ? 1.280 -7.306 -6.625 1.00 93.06 997 LEU A N 1
ATOM 7340 C CA . LEU A 1 997 ? 2.225 -6.738 -5.663 1.00 93.06 997 LEU A CA 1
ATOM 7341 C C . LEU A 1 997 ? 2.686 -7.794 -4.653 1.00 93.06 997 LEU A C 1
ATOM 7343 O O . LEU A 1 997 ? 1.899 -8.644 -4.239 1.00 93.06 997 LEU A O 1
ATOM 7347 N N . VAL A 1 998 ? 3.906 -7.643 -4.128 1.00 95.81 998 VAL A N 1
ATOM 7348 C CA . VAL A 1 998 ? 4.439 -8.484 -3.035 1.00 95.81 998 VAL A CA 1
ATOM 7349 C C . VAL A 1 998 ? 3.475 -8.566 -1.846 1.00 95.81 998 VAL A C 1
ATOM 7351 O O . VAL A 1 998 ? 3.244 -9.643 -1.308 1.00 95.81 998 VAL A O 1
ATOM 7354 N N . VAL A 1 999 ? 2.838 -7.451 -1.480 1.00 96.00 999 VAL A N 1
ATOM 7355 C CA . VAL A 1 999 ? 1.858 -7.412 -0.384 1.00 96.00 999 VAL A CA 1
ATOM 7356 C C . VAL A 1 999 ? 0.602 -8.259 -0.666 1.00 96.00 999 VAL A C 1
ATOM 7358 O O . VAL A 1 999 ? 0.052 -8.858 0.255 1.00 96.00 999 VAL A O 1
ATOM 7361 N N . TRP A 1 1000 ? 0.175 -8.375 -1.930 1.00 95.88 1000 TRP A N 1
ATOM 7362 C CA . TRP A 1 1000 ? -0.915 -9.274 -2.329 1.00 95.88 1000 TRP A CA 1
ATOM 7363 C C . TRP A 1 1000 ? -0.480 -10.737 -2.288 1.00 95.88 1000 TRP A C 1
ATOM 7365 O O . TRP A 1 1000 ? -1.253 -11.579 -1.841 1.00 95.88 1000 TRP A O 1
ATOM 7375 N N . ALA A 1 1001 ? 0.756 -11.037 -2.692 1.00 97.44 1001 ALA A N 1
ATOM 7376 C CA . ALA A 1 1001 ? 1.308 -12.383 -2.595 1.00 97.44 1001 ALA A CA 1
ATOM 7377 C C . ALA A 1 1001 ? 1.366 -12.865 -1.133 1.00 97.44 1001 ALA A C 1
ATOM 7379 O O . ALA A 1 1001 ? 0.922 -13.976 -0.847 1.00 97.44 1001 ALA A O 1
ATOM 7380 N N . ILE A 1 1002 ? 1.828 -12.018 -0.203 1.00 98.31 1002 ILE A N 1
ATOM 7381 C CA . ILE A 1 1002 ? 1.821 -12.322 1.240 1.00 98.31 1002 ILE A CA 1
ATOM 7382 C C . ILE A 1 1002 ? 0.383 -12.545 1.724 1.00 98.31 1002 ILE A C 1
ATOM 7384 O O . ILE A 1 1002 ? 0.119 -13.536 2.400 1.00 98.31 1002 ILE A O 1
ATOM 7388 N N . ARG A 1 1003 ? -0.561 -11.670 1.339 1.00 96.75 1003 ARG A N 1
ATOM 7389 C CA . ARG A 1 1003 ? -1.973 -11.804 1.725 1.00 96.75 1003 ARG A CA 1
ATOM 7390 C C . ARG A 1 1003 ? -2.567 -13.138 1.273 1.00 96.75 1003 ARG A C 1
ATOM 7392 O O . ARG A 1 1003 ? -3.110 -13.859 2.101 1.00 96.75 1003 ARG A O 1
ATOM 7399 N N . GLU A 1 1004 ? -2.430 -13.483 -0.007 1.00 97.69 1004 GLU A N 1
ATOM 7400 C CA . GLU A 1 1004 ? -2.946 -14.756 -0.523 1.00 97.69 1004 GLU A CA 1
ATOM 7401 C C . GLU A 1 1004 ? -2.229 -15.962 0.099 1.00 97.69 1004 GLU A C 1
ATOM 7403 O O . GLU A 1 1004 ? -2.876 -16.970 0.350 1.00 97.69 1004 GLU A O 1
ATOM 7408 N N . GLY A 1 1005 ? -0.931 -15.864 0.415 1.00 98.50 1005 GLY A N 1
ATOM 7409 C CA . GLY A 1 1005 ? -0.212 -16.922 1.135 1.00 98.50 1005 GLY A CA 1
ATOM 7410 C C . GLY A 1 1005 ? -0.777 -17.180 2.537 1.00 98.50 1005 GLY A C 1
ATOM 7411 O O . GLY A 1 1005 ? -0.985 -18.330 2.919 1.00 98.50 1005 GLY A O 1
ATOM 7412 N N . ARG A 1 1006 ? -1.092 -16.116 3.290 1.00 98.38 1006 ARG A N 1
ATOM 7413 C CA . ARG A 1 1006 ? -1.735 -16.225 4.612 1.00 98.38 1006 ARG A CA 1
ATOM 7414 C C . ARG A 1 1006 ? -3.143 -16.810 4.520 1.00 98.38 1006 ARG A C 1
ATOM 7416 O O . ARG A 1 1006 ? -3.483 -17.705 5.289 1.00 98.38 1006 ARG A O 1
ATOM 7423 N N . ASP A 1 1007 ? -3.949 -16.315 3.582 1.00 97.50 1007 ASP A N 1
ATOM 7424 C CA . ASP A 1 1007 ? -5.328 -16.777 3.411 1.00 97.50 1007 ASP A CA 1
ATOM 7425 C C . ASP A 1 1007 ? -5.364 -18.250 2.946 1.00 97.50 1007 ASP A C 1
ATOM 7427 O O . ASP A 1 1007 ? -6.176 -19.038 3.433 1.00 97.50 1007 ASP A O 1
ATOM 7431 N N . ALA A 1 1008 ? -4.442 -18.653 2.064 1.00 98.50 1008 ALA A N 1
ATOM 7432 C CA . ALA A 1 1008 ? -4.304 -20.040 1.628 1.00 98.50 1008 ALA A CA 1
ATOM 7433 C C . ALA A 1 1008 ? -3.848 -20.963 2.764 1.00 98.50 1008 ALA A C 1
ATOM 7435 O O . ALA A 1 1008 ? -4.401 -22.050 2.908 1.00 98.50 1008 ALA A O 1
ATOM 7436 N N . ALA A 1 1009 ? -2.910 -20.528 3.612 1.00 98.56 1009 ALA A N 1
ATOM 7437 C CA . ALA A 1 1009 ? -2.525 -21.279 4.807 1.00 98.56 1009 ALA A CA 1
ATOM 7438 C C . ALA A 1 1009 ? -3.723 -21.550 5.730 1.00 98.56 1009 ALA A C 1
ATOM 7440 O O . ALA A 1 1009 ? -3.919 -22.686 6.154 1.00 98.56 1009 ALA A O 1
ATOM 7441 N N . ALA A 1 1010 ? -4.569 -20.546 5.976 1.00 96.88 1010 ALA A N 1
ATOM 7442 C CA . ALA A 1 1010 ? -5.782 -20.721 6.775 1.00 96.88 1010 ALA A CA 1
ATOM 7443 C C . ALA A 1 1010 ? -6.783 -21.699 6.125 1.00 96.88 1010 ALA A C 1
ATOM 7445 O O . ALA A 1 1010 ? -7.389 -22.524 6.812 1.00 96.88 1010 ALA A O 1
ATOM 7446 N N . ALA A 1 1011 ? -6.948 -21.645 4.799 1.00 97.06 1011 ALA A N 1
ATOM 7447 C CA . ALA A 1 1011 ? -7.804 -22.584 4.072 1.00 97.06 1011 ALA A CA 1
ATOM 7448 C C . ALA A 1 1011 ? -7.267 -24.029 4.128 1.00 97.06 1011 ALA A C 1
ATOM 7450 O O . ALA A 1 1011 ? -8.037 -24.976 4.314 1.00 97.06 1011 ALA A O 1
ATOM 7451 N N . MET A 1 1012 ? -5.947 -24.196 4.020 1.00 97.81 1012 MET A N 1
ATOM 7452 C CA . MET A 1 1012 ? -5.269 -25.488 4.122 1.00 97.81 1012 MET A CA 1
ATOM 7453 C C . MET A 1 1012 ? -5.360 -26.081 5.529 1.00 97.81 1012 MET A C 1
ATOM 7455 O O . MET A 1 1012 ? -5.696 -27.256 5.657 1.00 97.81 1012 MET A O 1
ATOM 7459 N N . ASP A 1 1013 ? -5.122 -25.292 6.578 1.00 96.06 1013 ASP A N 1
ATOM 7460 C CA . ASP A 1 1013 ? -5.250 -25.735 7.974 1.00 96.06 1013 ASP A CA 1
ATOM 7461 C C . ASP A 1 1013 ? -6.675 -26.225 8.284 1.00 96.06 1013 ASP A C 1
ATOM 7463 O O . ASP A 1 1013 ? -6.879 -27.321 8.814 1.00 96.06 1013 ASP A O 1
ATOM 7467 N N . LYS A 1 1014 ? -7.691 -25.481 7.828 1.00 94.19 1014 LYS A N 1
ATOM 7468 C CA . LYS A 1 1014 ? -9.095 -25.904 7.924 1.00 94.19 1014 LYS A CA 1
ATOM 7469 C C . LYS A 1 1014 ? -9.348 -27.242 7.220 1.00 94.19 1014 LYS A C 1
ATOM 7471 O O . LYS A 1 1014 ? -10.047 -28.101 7.761 1.00 94.19 1014 LYS A O 1
ATOM 7476 N N . TYR A 1 1015 ? -8.788 -27.433 6.026 1.00 94.25 1015 TYR A N 1
ATOM 7477 C CA . TYR A 1 1015 ? -8.889 -28.694 5.287 1.00 94.25 1015 TYR A CA 1
ATOM 7478 C C . TYR A 1 1015 ? -8.203 -29.858 6.024 1.00 94.25 1015 TYR A C 1
ATOM 7480 O O . TYR A 1 1015 ? -8.742 -30.966 6.065 1.00 94.25 1015 TYR A O 1
ATOM 7488 N N . LEU A 1 1016 ? -7.047 -29.611 6.646 1.00 93.69 1016 LEU A N 1
ATOM 7489 C CA . LEU A 1 1016 ? -6.270 -30.612 7.379 1.00 93.69 1016 LEU A CA 1
ATOM 7490 C C . LEU A 1 1016 ? -6.910 -31.001 8.719 1.00 93.69 1016 LEU A C 1
ATOM 7492 O O . LEU A 1 1016 ? -6.910 -32.183 9.072 1.00 93.69 1016 LEU A O 1
ATOM 7496 N N . SER A 1 1017 ? -7.513 -30.041 9.423 1.00 83.88 1017 SER A N 1
ATOM 7497 C CA . SER A 1 1017 ? -8.221 -30.267 10.690 1.00 83.88 1017 SER A CA 1
ATOM 7498 C C . SER A 1 1017 ? -9.534 -31.030 10.499 1.00 83.88 1017 SER A C 1
ATOM 7500 O O . SER A 1 1017 ? -9.926 -31.838 11.338 1.00 83.88 1017 SER A O 1
ATOM 7502 N N . GLY A 1 1018 ? -10.188 -30.867 9.345 1.00 66.56 1018 GLY A N 1
ATOM 7503 C CA . GLY A 1 1018 ? -11.393 -31.621 8.986 1.00 66.56 1018 GLY A CA 1
ATOM 7504 C C . GLY A 1 1018 ? -11.181 -33.131 8.785 1.00 66.56 1018 GLY A C 1
ATOM 7505 O O . GLY A 1 1018 ? -12.161 -33.866 8.693 1.00 66.56 1018 GLY A O 1
ATOM 7506 N N . LYS A 1 1019 ? -9.928 -33.616 8.734 1.00 55.94 1019 LYS A N 1
ATOM 7507 C CA . LYS A 1 1019 ? -9.576 -35.040 8.559 1.00 55.94 1019 LYS A CA 1
ATOM 7508 C C . LYS A 1 1019 ? -9.163 -35.767 9.853 1.00 55.94 1019 LYS A C 1
ATOM 7510 O O . LYS A 1 1019 ? -8.811 -36.942 9.786 1.00 55.94 1019 LYS A O 1
ATOM 7515 N N . GLY A 1 1020 ? -9.207 -35.126 11.023 1.00 34.00 1020 GLY A N 1
ATOM 7516 C CA . GLY A 1 1020 ? -8.867 -35.760 12.303 1.00 34.00 1020 GLY A CA 1
ATOM 7517 C C . GLY A 1 1020 ? -9.538 -35.049 13.473 1.00 34.00 1020 GLY A C 1
ATOM 7518 O O . GLY A 1 1020 ? -9.284 -33.875 13.709 1.00 34.00 1020 GLY A O 1
ATOM 7519 N N . GLY A 1 1021 ? -10.427 -35.748 14.180 1.00 36.88 1021 GLY A N 1
ATOM 7520 C CA . GLY A 1 1021 ? -11.269 -35.167 15.223 1.00 36.88 1021 GLY A CA 1
ATOM 7521 C C . GLY A 1 1021 ? -10.488 -34.468 16.338 1.00 36.88 1021 GLY A C 1
ATOM 7522 O O . GLY A 1 1021 ? -9.761 -35.111 17.079 1.00 36.88 1021 GLY A O 1
ATOM 7523 N N . PHE A 1 1022 ? -10.702 -33.162 16.471 1.00 29.11 1022 PHE A N 1
ATOM 7524 C CA . PHE A 1 1022 ? -11.343 -32.518 17.620 1.00 29.11 1022 PHE A CA 1
ATOM 7525 C C . PHE A 1 1022 ? -11.887 -31.173 17.122 1.00 29.11 1022 PHE A C 1
ATOM 7527 O O . PHE A 1 1022 ? -11.145 -30.292 16.700 1.00 29.11 1022 PHE A O 1
ATOM 7534 N N . SER A 1 1023 ? -13.213 -31.046 17.112 1.00 29.64 1023 SER A N 1
ATOM 7535 C CA . SER A 1 1023 ? -13.916 -29.823 16.727 1.00 29.64 1023 SER A CA 1
ATOM 7536 C C . SER A 1 1023 ? -13.728 -28.765 17.815 1.00 29.64 1023 SER A C 1
ATOM 7538 O O . SER A 1 1023 ? -14.409 -28.816 18.839 1.00 29.64 1023 SER A O 1
ATOM 7540 N N . LEU A 1 1024 ? -12.888 -27.760 17.570 1.00 32.84 1024 LEU A N 1
ATOM 7541 C CA . LEU A 1 1024 ? -13.197 -26.420 18.063 1.00 32.84 1024 LEU A CA 1
ATOM 7542 C C . LEU A 1 1024 ? -14.221 -25.834 17.095 1.00 32.84 1024 LEU A C 1
ATOM 7544 O O . LEU A 1 1024 ? -13.952 -25.670 15.905 1.00 32.84 1024 LEU A O 1
ATOM 7548 N N . ALA A 1 1025 ? -15.432 -25.624 17.609 1.00 27.83 1025 ALA A N 1
ATOM 7549 C CA . ALA A 1 1025 ? -16.551 -25.104 16.845 1.00 27.83 1025 ALA A CA 1
ATOM 7550 C C . ALA A 1 1025 ? -16.144 -23.821 16.096 1.00 27.83 1025 ALA A C 1
ATOM 7552 O O . ALA A 1 1025 ? -15.437 -22.984 16.666 1.00 27.83 1025 ALA A O 1
ATOM 7553 N N . PRO A 1 1026 ? -16.599 -23.625 14.847 1.00 30.98 1026 PRO A N 1
ATOM 7554 C CA . PRO A 1 1026 ? -16.419 -22.353 14.176 1.00 30.98 1026 PRO A CA 1
ATOM 7555 C C . PRO A 1 1026 ? -17.129 -21.281 15.002 1.00 30.98 1026 PRO A C 1
ATOM 7557 O O . PRO A 1 1026 ? -18.343 -21.342 15.213 1.00 30.98 1026 PRO A O 1
ATOM 7560 N N . SER A 1 1027 ? -16.378 -20.278 15.455 1.00 29.58 1027 SER A N 1
ATOM 7561 C CA . SER A 1 1027 ? -16.952 -18.993 15.824 1.00 29.58 1027 SER A CA 1
ATOM 7562 C C . SER A 1 1027 ? -17.558 -18.398 14.556 1.00 29.58 1027 SER A C 1
ATOM 7564 O O . SER A 1 1027 ? -16.911 -17.711 13.766 1.00 29.58 1027 SER A O 1
ATOM 7566 N N . HIS A 1 1028 ? -18.826 -18.724 14.317 1.00 27.27 1028 HIS A N 1
ATOM 7567 C CA . HIS A 1 1028 ? -19.631 -18.003 13.355 1.00 27.27 1028 HIS A CA 1
ATOM 7568 C C . HIS A 1 1028 ? -19.647 -16.538 13.779 1.00 27.27 1028 HIS A C 1
ATOM 7570 O O . HIS A 1 1028 ? -20.250 -16.165 14.783 1.00 27.27 1028 HIS A O 1
ATOM 7576 N N . VAL A 1 1029 ? -18.992 -15.705 12.978 1.00 25.28 1029 VAL A N 1
ATOM 7577 C CA . VAL A 1 1029 ? -19.312 -14.288 12.885 1.00 25.28 1029 VAL A CA 1
ATOM 7578 C C . VAL A 1 1029 ? -20.783 -14.210 12.477 1.00 25.28 1029 VAL A C 1
ATOM 7580 O O . VAL A 1 1029 ? -21.143 -14.491 11.334 1.00 25.28 1029 VAL A O 1
ATOM 7583 N N . GLN A 1 1030 ? -21.649 -13.893 13.436 1.00 26.58 1030 GLN A N 1
ATOM 7584 C CA . GLN A 1 1030 ? -23.017 -13.473 13.168 1.00 26.58 1030 GLN A CA 1
ATOM 7585 C C . GLN A 1 1030 ? -22.970 -12.015 12.709 1.00 26.58 1030 GLN A C 1
ATOM 7587 O O . GLN A 1 1030 ? -22.673 -11.115 13.487 1.00 26.58 1030 GLN A O 1
ATOM 7592 N N . GLY A 1 1031 ? -23.264 -11.792 11.432 1.00 23.34 1031 GLY A N 1
ATOM 7593 C CA . GLY A 1 1031 ? -23.515 -10.474 10.866 1.00 23.34 1031 GLY A CA 1
ATOM 7594 C C . GLY A 1 1031 ? -24.600 -10.597 9.806 1.00 23.34 1031 GLY A C 1
ATOM 7595 O O . GLY A 1 1031 ? -24.341 -11.087 8.712 1.00 23.34 1031 GLY A O 1
ATOM 7596 N N . GLY A 1 1032 ? -25.824 -10.209 10.155 1.00 27.09 1032 GLY A N 1
ATOM 7597 C CA . GLY A 1 1032 ? -26.983 -10.213 9.266 1.00 27.09 1032 GLY A CA 1
ATOM 7598 C C . GLY A 1 1032 ? -28.258 -9.891 10.040 1.00 27.09 1032 GLY A C 1
ATOM 7599 O O . GLY A 1 1032 ? -28.522 -10.500 11.076 1.00 27.09 1032 GLY A O 1
ATOM 7600 N N . ILE A 1 1033 ? -29.029 -8.919 9.554 1.00 28.53 1033 ILE A N 1
ATOM 7601 C CA . ILE A 1 1033 ? -30.339 -8.552 10.105 1.00 28.53 1033 ILE A CA 1
ATOM 7602 C C . ILE A 1 1033 ? -31.280 -9.747 9.912 1.00 28.53 1033 ILE A C 1
ATOM 7604 O O . ILE A 1 1033 ? -31.486 -10.196 8.785 1.00 28.53 1033 ILE A O 1
ATOM 7608 N N . LYS A 1 1034 ? -31.829 -10.270 11.012 1.00 33.97 1034 LYS A N 1
ATOM 7609 C CA . LYS A 1 1034 ? -32.909 -11.264 11.006 1.00 33.97 1034 LYS A CA 1
ATOM 7610 C C . LYS A 1 1034 ? -34.230 -10.608 11.371 1.00 33.97 1034 LYS A C 1
ATOM 7612 O O . LYS A 1 1034 ? -34.268 -9.655 12.145 1.00 33.97 1034 LYS A O 1
ATOM 7617 N N . ASP A 1 1035 ? -35.305 -11.170 10.840 1.00 33.91 1035 ASP A N 1
ATOM 7618 C CA . ASP A 1 1035 ? -36.671 -10.774 11.152 1.00 33.91 1035 ASP A CA 1
ATOM 7619 C C . ASP A 1 1035 ? -36.988 -11.011 12.644 1.00 33.91 1035 ASP A C 1
ATOM 7621 O O . ASP A 1 1035 ? -36.739 -12.085 13.205 1.00 33.91 1035 ASP A O 1
ATOM 7625 N N . LEU A 1 1036 ? -37.557 -9.994 13.298 1.00 36.19 1036 LEU A N 1
ATOM 7626 C CA . LEU A 1 1036 ? -37.900 -9.986 14.723 1.00 36.19 1036 LEU A CA 1
ATOM 7627 C C . LEU A 1 1036 ? -38.880 -11.117 15.110 1.00 36.19 1036 LEU A C 1
ATOM 7629 O O . LEU A 1 1036 ? -38.914 -11.550 16.267 1.00 36.19 1036 LEU A O 1
ATOM 7633 N N . ALA A 1 1037 ? -39.662 -11.630 14.155 1.00 40.78 1037 ALA A N 1
ATOM 7634 C CA . ALA A 1 1037 ? -40.617 -12.716 14.357 1.00 40.78 1037 ALA A CA 1
ATOM 7635 C C . ALA A 1 1037 ? -39.977 -14.120 14.376 1.00 40.78 1037 ALA A C 1
ATOM 7637 O O . ALA A 1 1037 ? -40.600 -15.065 14.878 1.00 40.78 1037 ALA A O 1
ATOM 7638 N N . GLU A 1 1038 ? -38.756 -14.291 13.858 1.00 37.91 1038 GLU A N 1
ATOM 7639 C CA . GLU A 1 1038 ? -38.002 -15.550 13.974 1.00 37.91 1038 GLU A CA 1
ATOM 7640 C C . GLU A 1 1038 ? -37.307 -15.677 15.335 1.00 37.91 1038 GLU A C 1
ATOM 7642 O O . GLU A 1 1038 ? -37.263 -16.768 15.904 1.00 37.91 1038 GLU A O 1
ATOM 7647 N N . PHE A 1 1039 ? -36.837 -14.567 15.913 1.00 42.56 1039 PHE A N 1
ATOM 7648 C CA . PHE A 1 1039 ? -36.122 -14.580 17.195 1.00 42.56 1039 PHE A CA 1
ATOM 7649 C C . PHE A 1 1039 ? -37.002 -15.051 18.366 1.00 42.56 1039 PHE A C 1
ATOM 7651 O O . PHE A 1 1039 ? -36.547 -15.783 19.242 1.00 42.56 1039 PHE A O 1
ATOM 7658 N N . LYS A 1 1040 ? -38.295 -14.702 18.359 1.00 43.44 1040 LYS A N 1
ATOM 7659 C CA . LYS A 1 1040 ? -39.229 -15.057 19.444 1.00 43.44 1040 LYS A CA 1
ATOM 7660 C C . LYS A 1 1040 ? -39.650 -16.532 19.469 1.00 43.44 1040 LYS A C 1
ATOM 7662 O O . LYS A 1 1040 ? -40.242 -16.961 20.453 1.00 43.44 1040 LYS A O 1
ATOM 7667 N N . ARG A 1 1041 ? -39.365 -17.311 18.419 1.00 42.09 1041 ARG A N 1
ATOM 7668 C CA . ARG A 1 1041 ? -39.759 -18.731 18.322 1.00 42.09 1041 ARG A CA 1
ATOM 7669 C C . ARG A 1 1041 ? -38.671 -19.717 18.772 1.00 42.09 1041 ARG A C 1
ATOM 7671 O O . ARG A 1 1041 ? -38.967 -20.896 18.926 1.00 42.09 1041 ARG A O 1
ATOM 7678 N N . GLY A 1 1042 ? -37.438 -19.257 19.002 1.00 36.53 1042 GLY A N 1
ATOM 7679 C CA . GLY A 1 1042 ? -36.279 -20.127 19.253 1.00 36.53 1042 GLY A CA 1
ATOM 7680 C C . GLY A 1 1042 ? -35.921 -20.413 20.718 1.00 36.53 1042 GLY A C 1
ATOM 7681 O O . GLY A 1 1042 ? -35.007 -21.192 20.961 1.00 36.53 1042 GLY A O 1
ATOM 7682 N N . THR A 1 1043 ? -36.591 -19.815 21.707 1.00 33.00 1043 THR A N 1
ATOM 7683 C CA . THR A 1 1043 ? -36.145 -19.831 23.120 1.00 33.00 1043 THR A CA 1
ATOM 7684 C C . THR A 1 1043 ? -36.802 -20.882 24.026 1.00 33.00 1043 THR A C 1
ATOM 7686 O O . THR A 1 1043 ? -36.744 -20.762 25.246 1.00 33.00 1043 THR A O 1
ATOM 7689 N N . THR A 1 1044 ? -37.372 -21.957 23.473 1.00 32.34 1044 THR A N 1
ATOM 7690 C CA . THR A 1 1044 ? -38.025 -23.032 24.257 1.00 32.34 1044 THR A CA 1
ATOM 7691 C C . THR A 1 1044 ? -37.352 -24.405 24.187 1.00 32.34 1044 THR A C 1
ATOM 7693 O O . THR A 1 1044 ? -38.035 -25.416 24.308 1.00 32.34 1044 THR A O 1
ATOM 7696 N N . GLN A 1 1045 ? -36.022 -24.485 24.069 1.00 28.27 1045 GLN A N 1
ATOM 7697 C CA . GLN A 1 1045 ? -35.289 -25.709 24.438 1.00 28.27 1045 GLN A CA 1
ATOM 7698 C C . GLN A 1 1045 ? -33.986 -25.384 25.181 1.00 28.27 1045 GLN A C 1
ATOM 7700 O O . GLN A 1 1045 ? -32.952 -25.099 24.586 1.00 28.27 1045 GLN A O 1
ATOM 7705 N N . GLN A 1 1046 ? -34.057 -25.434 26.514 1.00 28.78 1046 GLN A N 1
ATOM 7706 C CA . GLN A 1 1046 ? -32.898 -25.586 27.391 1.00 28.78 1046 GLN A CA 1
ATOM 7707 C C . GLN A 1 1046 ? -32.389 -27.031 27.303 1.00 28.78 1046 GLN A C 1
ATOM 7709 O O . GLN A 1 1046 ? -33.131 -27.961 27.611 1.00 28.78 1046 GLN A O 1
ATOM 7714 N N . THR A 1 1047 ? -31.106 -27.215 26.997 1.00 26.50 1047 THR A N 1
ATOM 7715 C CA . THR A 1 1047 ? -30.347 -28.390 27.445 1.00 26.50 1047 THR A CA 1
ATOM 7716 C C . THR A 1 1047 ? -29.139 -27.920 28.241 1.00 26.50 1047 THR A C 1
ATOM 7718 O O . THR A 1 1047 ? -28.306 -27.156 27.762 1.00 26.50 1047 THR A O 1
ATOM 7721 N N . SER A 1 1048 ? -29.115 -28.368 29.489 1.00 30.48 1048 SER A N 1
ATOM 7722 C CA . SER A 1 1048 ? -28.104 -28.191 30.526 1.00 30.48 1048 SER A CA 1
ATOM 7723 C C . SER A 1 1048 ? -26.695 -28.613 30.100 1.00 30.48 1048 SER A C 1
ATOM 7725 O O . SER A 1 1048 ? -26.518 -29.721 29.595 1.00 30.48 1048 SER A O 1
ATOM 7727 N N . VAL A 1 1049 ? -25.689 -27.802 30.437 1.00 26.47 1049 VAL A N 1
ATOM 7728 C CA . VAL A 1 1049 ? -24.280 -28.223 30.526 1.00 26.47 1049 VAL A CA 1
ATOM 7729 C C . VAL A 1 1049 ? -23.813 -27.985 31.971 1.00 26.47 1049 VAL A C 1
ATOM 7731 O O . VAL A 1 1049 ? -24.048 -26.890 32.489 1.00 26.47 1049 VAL A O 1
ATOM 7734 N N . PRO A 1 1050 ? -23.210 -28.979 32.653 1.00 29.52 1050 PRO A N 1
ATOM 7735 C CA . PRO A 1 1050 ? -22.734 -28.831 34.023 1.00 29.52 1050 PRO A CA 1
ATOM 7736 C C . PRO A 1 1050 ? -21.360 -28.147 34.067 1.00 29.52 1050 PRO A C 1
ATOM 7738 O O . PRO A 1 1050 ? -20.508 -28.368 33.210 1.00 29.52 1050 PRO A O 1
ATOM 7741 N N . ALA A 1 1051 ? -21.156 -27.328 35.097 1.00 31.30 1051 ALA A N 1
ATOM 7742 C CA . ALA A 1 1051 ? -19.889 -26.686 35.424 1.00 31.30 1051 ALA A CA 1
ATOM 7743 C C . ALA A 1 1051 ? -18.889 -27.691 36.009 1.00 31.30 1051 ALA A C 1
ATOM 7745 O O . ALA A 1 1051 ? -19.255 -28.365 36.970 1.00 31.30 1051 ALA A O 1
ATOM 7746 N N . ILE A 1 1052 ? -17.643 -27.725 35.516 1.00 25.67 1052 ILE A N 1
ATOM 7747 C CA . ILE A 1 1052 ? -16.474 -28.235 36.257 1.00 25.67 1052 ILE A CA 1
ATOM 7748 C C . ILE A 1 1052 ? -15.205 -27.452 35.846 1.00 25.67 1052 ILE A C 1
ATOM 7750 O O . ILE A 1 1052 ? -14.808 -27.520 34.688 1.00 25.67 1052 ILE A O 1
ATOM 7754 N N . VAL A 1 1053 ? -14.650 -26.760 36.860 1.00 31.78 1053 VAL A N 1
ATOM 7755 C CA . VAL A 1 1053 ? -13.273 -26.274 37.162 1.00 31.78 1053 VAL A CA 1
ATOM 7756 C C . VAL A 1 1053 ? -12.457 -25.573 36.078 1.00 31.78 1053 VAL A C 1
ATOM 7758 O O . VAL A 1 1053 ? -11.968 -26.250 35.150 1.00 31.78 1053 VAL A O 1
#

Organism: NCBI:txid1157962

Secondary structure (DSSP, 8-state):
---BSS--EEEEES-BSS--EEEEEEEESSS-EEEEEEEESSS-EEEEEEEESSS-EEEEEEEESS--EEEEEEEESS--EEEEEEEESS--EEEEEEEESS--EEEEEEEESS--EEEEEEEESS--EEEEEEEESS--EEEEEEEESS--EEEEEEEESS--EEEEE---S----TT------SS---S-PPPEEEEEEE-TT--STTHHHHHHHHHHHGGG-PPTTSEEEEEEEEE-TTTTTTPBTTEEEEEEEEE-TTBTTT-EEEEEEEE--TT--S-GGGSEEE-SEESTT--EEEEEEEEEE-SEESTT-EEEEEEEEEE-TTTTTT-EEEEEEE-S---SSBTTT--EEEEEEE-TTS-HHHHB-TTTTT-EEES-SHHHHHHHHHHHHHHHHHH--HHHHHHHHTHHHHGGGEEEE--HHHHHHHHHHHHHHHHHHHHHHHHHHHHHHTTS------SHHHHHHHHGGG--PPPPPPPPP-------HHHHHHHHHHHHHTTPPPPS---TTTTT--SS--TTPPP-SSSHHHHS---PPPBPPHHHHTT--S-SB----HHHHHHHHHHHHHT----SS-GGG-TTTS-TT---HHHHHHHHHTT-HHHHHHHHHTT-S-HHHHHHH---HHHHT-GGGGTSPPP-HHHHHHHHHHHHHHTT-------SS----EEEEE--SHHHHHHHHHHHHTT-EEEEE-SSSSSSTHHHHTS-TTTS-IIIIIIHHHHHHHHTT-EEE-S--BTTTB-HHHHHHHSSEEEE------BPP---BTTTSBTEEEHHHHHHHHHHHHHHHTTTT--S---TT-EEEEE--SHHHHHHHHHHHHHT-SEEEEE-SSPPPPSS--TTS-TTSPP------HHHHHHHHHHSS--EE-SEEEEEEEE-SSS-BEEEEEEEEEEEETTEEEE-TT--EEEE-SEEEE---B----HHHHHHHT--B-TTS-B---TTT-B-SSTTEEE-THHHH-S--HHHHHHHHHHHHHHHHHHHHTTSS----------S---HHHHTTS-----------

Sequence (1053 aa):
QGVSGCAPSAVVQGVTGCAPSAIVQGVTGCAPSAIVQGVTGCAPSAVVQGVTGCAPSAIVQGVTGCSPSAIVQGVTGCAPSTIVQGVTGCAPSTIVQGVTGCAPSAVVQGVTGCAPSSIVQGVTGCAPSAIVQGVTGCSPSAIVQGVTGCAPSTIVQGVTGCSPSTIVQGLDGKVGLEAALPDCESEGCGSEAEPVYVELEVQNTHRAVGTTLSHEVTKRYGEFGLPDDTIHIKLTGHAGQSLGAWLCKGITIELEGDSNDYVGKGLSGGIISVYPPKASVFKAEENILIGNVALYGATKGEAYFRGVAAERFCVRNSGAKAVVEGVGDHACEYMTGGVAVILGSVGKNFGAGMSGGIAYVYDPQGTLQALCNSDVAKDLLPVESSEDIKVLKSLIQRHIKFTGSDVARGILLNWEKSRPKFKKVYPSEYKRALAEAAALSRAEETEKELLESYNTSSKNGAKGPKDAFEELKALSKQFSVQAPPKALTAKYEPKDPKSDLKMLQYEANQGLPVKGFVPTWEEGRPTQLSSGEKADKNRGFIAYERKPLPYRDVAERLGDYKEVAAKLEPAAHAELLQTQSSRCMDCGTPFCHQSNTGCPLGNKIPEFNELVHQGRWQEALDRLLETNNFPEFTGRVCPAPCEGSCVLGIIENPVSIKTMEASIIDKAWENGWMVPRPPKLRTGKKVAIVGSGPSGLAAADQLNKMGHEVTVYERADRIGGLMMYGVPNMKTDKLDVVQRRVDLMAAEGVQFVVNAHVGQNVQVQELVGSYDSVLLAAGATKPRDLPVEGRDLKGIHFAMEFLHANTKSLLDSNLEDGKYISAAGKKVIVIGGGDTGTDCIGTSVRHGATSVINLELMDKPPEKRASNNPWPQWPRIFRVDYGHAEATHKFGQDPREYKVMTKRFISDGVTGKVTGIEIVSMNMEGGRPVEVPGSAKVLEADLVLLAMGFLGPEATLAKALGLDCDERSNFKATYGEFATTVPGVFAAGDCRRGQSLVVWAIREGRDAAAAMDKYLSGKGGFSLAPSHVQGGIKDLAEFKRGTTQQTSVPAIV

Foldseek 3Di:
DQDEDAEAEFEAEQDEEAEAEFEAEDYEHAEYEYEYEQYEHAEYEYEYEQYEHAEYEYEYEQYEHAEYEYEYEQYEYAEYEYEYYNYEHAEYEYEYYQYEYAEYEYEYYQYEYAEYEFEYYQYEYAEYETEYYQYEHHEYEYYYYNYDYDDYDYYYYNYDYDDYDYDDDDDDDDPPPVVQDDDDDDDDDDDDQAAAEEEEEADQVAEQPQPVVQVVQCVPPNLVGDAARSYEYEYEEEHHEQACACHGARYEYAYQAAYEYNDCHQPRHYEYEYEHHPPDPDQQLADARYYAAYNALHQEYEYAYRHEYEEEACACPAAYEYEYAYYAHHYQHLHAAHEYEYLYYYYAAHNHNPLHYKYKYQAPPPCVLVRHDPQQSVQWDAQDDPVSLVVNLVNLVVNCVRHVHPSSVVCVVVVVVRRRRIIMRGGPNHVVVVVVVVVVVVVVVVVVVVVVVVVVVVVPDDDDDPDVVVVVVVVVVPDDDDDDDDDDDDDDDDDDPPVVVVVVVVCVVVVHDDDDDDDPQVPPQALFDPQPDAAQLQCLLSRHADDFQQFDDLVVPLQDQAARGDDDDPRRLLRNLRSLLSSQNLDPPQQLQDLPQHFVLSQPQNVLSVCSNVVVLLVSVVSRVVRFVALLCCLQFPPGSSQLQGPCLVPHRGRNSSRSSNVSVVVCVVVVVLAADAAPAAPAFEEEEEAQALLSVLLLQQLRNVRYQYEYEELAPDHHHCLQQPFGCRRPNCVPRVVVSVVSSVSSRYHYHYNGPDLPNNDVVCNVVVGLFYEYAQAQPAFDADPAALCPFPQEEALSQQRRQQSVCCVVPNCPVVRHDALAAWAEEEEADDPSSLSSLSVSSSSHHPAYAYEEQADQFDQFADPVQDPPHRGRHHDDDSSQVSRCVVVVDGRYDYQKDWRYFDAPVPRRFTQWTWIFGWDQDPNDTDTDPPRIDIDTGRHYYYHHFGQAGDCSVCVSQVWDADPSRAGDDDPLQQDTPDPSYGYADCSHVNDDGSSRSSSRSNSRSVNNVVSVDVVDDDDPDPPPPDDDDDDPVVVVVPPPDDDDDDDDD

Radius of gyration: 38.07 Å; chains: 1; bounding box: 101×90×109 Å

pLDDT: mean 78.83, std 22.26, range [23.34, 98.88]